Protein AF-0000000074143560 (afdb_homodimer)

Organism: Schizosaccharomyces japonicus (strain yFS275 / FY16936) (NCBI:txid402676)

pLDDT: mean 89.53, std 19.3, range [24.91, 98.94]

Nearest PDB structures (foldseek):
  5fuf-assembly1_A  TM=9.552E-01  e=1.055E-35  Candida albicans
  5aez-assembly1_A  TM=9.309E-01  e=2.534E-35  Candida albicans
  5ah3-assembly1_A  TM=9.312E-01  e=3.927E-35  Candida albicans
  6ej6-assembly1_A  TM=8.916E-01  e=3.759E-35  Candida albicans SC5314
  1u77-assembly1_A  TM=9.235E-01  e=4.233E-24  Escherichia coli

Radius of gyration: 28.88 Å; Cα contacts (8 Å, |Δi|>4): 2109; chains: 2; bounding box: 106×84×60 Å

Structure (mmCIF, N/CA/C/O backbone):
data_AF-0000000074143560-model_v1
#
loop_
_entity.id
_entity.type
_entity.pdbx_description
1 polymer 'Ammonium transporter'
#
loop_
_atom_site.group_PDB
_atom_site.id
_atom_site.type_symbol
_atom_site.label_atom_id
_atom_site.label_alt_id
_atom_site.label_comp_id
_atom_site.label_asym_id
_atom_site.label_entity_id
_atom_site.label_seq_id
_atom_site.pdbx_PDB_ins_code
_atom_site.Cartn_x
_atom_site.Cartn_y
_atom_site.Cartn_z
_atom_site.occupancy
_atom_site.B_iso_or_equiv
_atom_site.auth_seq_id
_atom_site.auth_comp_id
_atom_site.auth_asym_id
_atom_site.auth_atom_id
_atom_site.pdbx_PDB_model_num
ATOM 1 N N . MET A 1 1 ? -64.75 -8.75 -2.098 1 24.92 1 MET A N 1
ATOM 2 C CA . MET A 1 1 ? -63.906 -9.242 -1.033 1 24.92 1 MET A CA 1
ATOM 3 C C . MET A 1 1 ? -62.438 -9.078 -1.416 1 24.92 1 MET A C 1
ATOM 5 O O . MET A 1 1 ? -61.906 -9.828 -2.248 1 24.92 1 MET A O 1
ATOM 9 N N . SER A 1 2 ? -61.938 -7.832 -1.535 1 27.12 2 SER A N 1
ATOM 10 C CA . SER A 1 2 ? -60.688 -7.301 -2.072 1 27.12 2 SER A CA 1
ATOM 11 C C . SER A 1 2 ? -59.469 -7.77 -1.256 1 27.12 2 SER A C 1
ATOM 13 O O . SER A 1 2 ? -59.406 -7.488 -0.059 1 27.12 2 SER A O 1
ATOM 15 N N . SER A 1 3 ? -58.969 -9.062 -1.445 1 29.41 3 SER A N 1
ATOM 16 C CA . SER A 1 3 ? -57.875 -9.703 -0.74 1 29.41 3 SER A CA 1
ATOM 17 C C . SER A 1 3 ? -56.625 -8.836 -0.762 1 29.41 3 SER A C 1
ATOM 19 O O . SER A 1 3 ? -56.031 -8.578 -1.826 1 29.41 3 SER A O 1
ATOM 21 N N . THR A 1 4 ? -56.531 -7.812 0.055 1 26.83 4 THR A N 1
ATOM 22 C CA . THR A 1 4 ? -55.375 -6.961 0.29 1 26.83 4 THR A CA 1
ATOM 23 C C . THR A 1 4 ? -54.125 -7.805 0.609 1 26.83 4 THR A C 1
ATOM 25 O O . THR A 1 4 ? -54.094 -8.492 1.632 1 26.83 4 THR A O 1
ATOM 28 N N . LEU A 1 5 ? -53.438 -8.383 -0.355 1 29.41 5 LEU A N 1
ATOM 29 C CA . LEU A 1 5 ? -52.188 -9.094 -0.171 1 29.41 5 LEU A CA 1
ATOM 30 C C . LEU A 1 5 ? -51.25 -8.305 0.745 1 29.41 5 LEU A C 1
ATOM 32 O O . LEU A 1 5 ? -50.906 -7.16 0.454 1 29.41 5 LEU A O 1
ATOM 36 N N . ASP A 1 6 ? -51.312 -8.5 2.033 1 28.7 6 ASP A N 1
ATOM 37 C CA . ASP A 1 6 ? -50.438 -7.969 3.072 1 28.7 6 ASP A CA 1
ATOM 38 C C . ASP A 1 6 ? -48.969 -8.102 2.672 1 28.7 6 ASP A C 1
ATOM 40 O O . ASP A 1 6 ? -48.469 -9.211 2.416 1 28.7 6 ASP A O 1
ATOM 44 N N . ALA A 1 7 ? -48.406 -7.125 2.098 1 29.39 7 ALA A N 1
ATOM 45 C CA . ALA A 1 7 ? -46.969 -7.016 1.79 1 29.39 7 ALA A CA 1
ATOM 46 C C . ALA A 1 7 ? -46.125 -7.484 2.965 1 29.39 7 ALA A C 1
ATOM 48 O O . ALA A 1 7 ? -46.125 -6.867 4.031 1 29.39 7 ALA A O 1
ATOM 49 N N . VAL A 1 8 ? -45.938 -8.75 3.238 1 30.61 8 VAL A N 1
ATOM 50 C CA . VAL A 1 8 ? -45.031 -9.312 4.23 1 30.61 8 VAL A CA 1
ATOM 51 C C . VAL A 1 8 ? -43.719 -8.547 4.211 1 30.61 8 VAL A C 1
ATOM 53 O O . VAL A 1 8 ? -42.969 -8.578 3.217 1 30.61 8 VAL A O 1
ATOM 56 N N . SER A 1 9 ? -43.469 -7.438 4.793 1 29.42 9 SER A N 1
ATOM 57 C CA . SER A 1 9 ? -42.281 -6.629 4.977 1 29.42 9 SER A CA 1
ATOM 58 C C . SER A 1 9 ? -41.125 -7.469 5.508 1 29.42 9 SER A C 1
ATOM 60 O O . SER A 1 9 ? -41.219 -8.062 6.582 1 29.42 9 SER A O 1
ATOM 62 N N . THR A 1 10 ? -40.406 -8.203 4.812 1 33.5 10 THR A N 1
ATOM 63 C CA . THR A 1 10 ? -39.188 -8.867 5.262 1 33.5 10 THR A CA 1
ATOM 64 C C . THR A 1 10 ? -38.406 -7.969 6.215 1 33.5 10 THR A C 1
ATOM 66 O O . THR A 1 10 ? -38.156 -6.801 5.91 1 33.5 10 THR A O 1
ATOM 69 N N . PRO A 1 11 ? -38.344 -8.258 7.492 1 36.03 11 PRO A N 1
ATOM 70 C CA . PRO A 1 11 ? -37.656 -7.426 8.477 1 36.03 11 PRO A CA 1
ATOM 71 C C . PRO A 1 11 ? -36.281 -6.984 8.008 1 36.03 11 PRO A C 1
ATOM 73 O O . PRO A 1 11 ? -35.594 -7.711 7.27 1 36.03 11 PRO A O 1
ATOM 76 N N . THR A 1 12 ? -35.969 -5.742 7.855 1 41.31 12 THR A N 1
ATOM 77 C CA . THR A 1 12 ? -34.688 -5.113 7.637 1 41.31 12 THR A CA 1
ATOM 78 C C . THR A 1 12 ? -33.625 -5.68 8.594 1 41.31 12 THR A C 1
ATOM 80 O O . THR A 1 12 ? -33.812 -5.617 9.812 1 41.31 12 THR A O 1
ATOM 83 N N . PRO A 1 13 ? -32.875 -6.645 8.188 1 46.69 13 PRO A N 1
ATOM 84 C CA . PRO A 1 13 ? -31.891 -7.238 9.094 1 46.69 13 PRO A CA 1
ATOM 85 C C . PRO A 1 13 ? -31.141 -6.195 9.922 1 46.69 13 PRO A C 1
ATOM 87 O O . PRO A 1 13 ? -30.766 -5.145 9.406 1 46.69 13 PRO A O 1
ATOM 90 N N . THR A 1 14 ? -31.5 -6.059 11.188 1 50.56 14 THR A N 1
ATOM 91 C CA . THR A 1 14 ? -30.844 -5.141 12.109 1 50.56 14 THR A CA 1
ATOM 92 C C . THR A 1 14 ? -29.438 -5.641 12.469 1 50.56 14 THR A C 1
ATOM 94 O O . THR A 1 14 ? -29.234 -6.84 12.656 1 50.56 14 THR A O 1
ATOM 97 N N . LEU A 1 15 ? -28.5 -4.844 12.133 1 57.22 15 LEU A N 1
ATOM 98 C CA . LEU A 1 15 ? -27.125 -5.082 12.586 1 57.22 15 LEU A CA 1
ATOM 99 C C . LEU A 1 15 ? -27.094 -5.324 14.094 1 57.22 15 LEU A C 1
ATOM 101 O O . LEU A 1 15 ? -27.547 -4.488 14.875 1 57.22 15 LEU A O 1
ATOM 105 N N . ASP A 1 16 ? -27.156 -6.707 14.562 1 61.75 16 ASP A N 1
ATOM 106 C CA . ASP A 1 16 ? -27.172 -7.031 15.984 1 61.75 16 ASP A CA 1
ATOM 107 C C . ASP A 1 16 ? -25.828 -7.586 16.438 1 61.75 16 ASP A C 1
ATOM 109 O O . ASP A 1 16 ? -25.219 -8.406 15.742 1 61.75 16 ASP A O 1
ATOM 113 N N . GLY A 1 17 ? -25.375 -6.949 17.484 1 66 17 GLY A N 1
ATOM 114 C CA . GLY A 1 17 ? -24.25 -7.504 18.234 1 66 17 GLY A CA 1
ATOM 115 C C . GLY A 1 17 ? -22.938 -6.789 17.953 1 66 17 GLY A C 1
ATOM 116 O O . GLY A 1 17 ? -22.891 -5.879 17.125 1 66 17 GLY A O 1
ATOM 117 N N . VAL A 1 18 ? -21.969 -7.191 18.641 1 71.5 18 VAL A N 1
ATOM 118 C CA . VAL A 1 18 ? -20.703 -6.477 18.688 1 71.5 18 VAL A CA 1
ATOM 119 C C . VAL A 1 18 ? -19.922 -6.703 17.391 1 71.5 18 VAL A C 1
ATOM 121 O O . VAL A 1 18 ? -19.062 -5.898 17.031 1 71.5 18 VAL A O 1
ATOM 124 N N . ASN A 1 19 ? -20.344 -7.59 16.578 1 82.81 19 ASN A N 1
ATOM 125 C CA . ASN A 1 19 ? -19.688 -7.828 15.289 1 82.81 19 ASN A CA 1
ATOM 126 C C . ASN A 1 19 ? -20.625 -7.508 14.125 1 82.81 19 ASN A C 1
ATOM 128 O O . ASN A 1 19 ? -20.25 -7.707 12.961 1 82.81 19 ASN A O 1
ATOM 132 N N . GLY A 1 20 ? -21.781 -6.973 14.375 1 85.19 20 GLY A N 1
ATOM 133 C CA . GLY A 1 20 ? -22.766 -6.715 13.344 1 85.19 20 GLY A CA 1
ATOM 134 C C . GLY A 1 20 ? -23.641 -7.914 13.031 1 85.19 20 GLY A C 1
ATOM 135 O O . GLY A 1 20 ? -24.453 -7.879 12.109 1 85.19 20 GLY A O 1
ATOM 136 N N . GLY A 1 21 ? -23.344 -9.062 13.695 1 88.06 21 GLY A N 1
ATOM 137 C CA . GLY A 1 21 ? -24.031 -10.328 13.492 1 88.06 21 GLY A CA 1
ATOM 138 C C . GLY A 1 21 ? -23.094 -11.5 13.312 1 88.06 21 GLY A C 1
ATOM 139 O O . GLY A 1 21 ? -21.875 -11.336 13.383 1 88.06 21 GLY A O 1
ATOM 140 N N . ASP A 1 22 ? -23.703 -12.648 13.211 1 89.56 22 ASP A N 1
ATOM 141 C CA . ASP A 1 22 ? -22.922 -13.859 12.961 1 89.56 22 ASP A CA 1
ATOM 142 C C . ASP A 1 22 ? -22.859 -14.172 11.469 1 89.56 22 ASP A C 1
ATOM 144 O O . ASP A 1 22 ? -23.844 -14.586 10.867 1 89.56 22 ASP A O 1
ATOM 148 N N . SER A 1 23 ? -21.703 -14.023 10.914 1 91.81 23 SER A N 1
ATOM 149 C CA . SER A 1 23 ? -21.516 -14.18 9.477 1 91.81 23 SER A CA 1
ATOM 150 C C . SER A 1 23 ? -21.875 -15.586 9.016 1 91.81 23 SER A C 1
ATOM 152 O O . SER A 1 23 ? -22.125 -15.82 7.832 1 91.81 23 SER A O 1
ATOM 154 N N . ARG A 1 24 ? -21.906 -16.562 9.93 1 91.38 24 ARG A N 1
ATOM 155 C CA . ARG A 1 24 ? -22.188 -17.953 9.578 1 91.38 24 ARG A CA 1
ATOM 156 C C . ARG A 1 24 ? -23.688 -18.156 9.32 1 91.38 24 ARG A C 1
ATOM 158 O O . ARG A 1 24 ? -24.078 -19.125 8.68 1 91.38 24 ARG A O 1
ATOM 165 N N . THR A 1 25 ? -24.453 -17.156 9.773 1 90.81 25 THR A N 1
ATOM 166 C CA . THR A 1 25 ? -25.891 -17.391 9.711 1 90.81 25 THR A CA 1
ATOM 167 C C . THR A 1 25 ? -26.578 -16.281 8.93 1 90.81 25 THR A C 1
ATOM 169 O O . THR A 1 25 ? -27.672 -16.469 8.383 1 90.81 25 THR A O 1
ATOM 172 N N . ILE A 1 26 ? -25.938 -15.117 8.906 1 89.75 26 ILE A N 1
ATOM 173 C CA . ILE A 1 26 ? -26.547 -13.977 8.227 1 89.75 26 ILE A CA 1
ATOM 174 C C . ILE A 1 26 ? -25.547 -13.359 7.262 1 89.75 26 ILE A C 1
ATOM 176 O O . ILE A 1 26 ? -24.359 -13.211 7.598 1 89.75 26 ILE A O 1
ATOM 180 N N . ASN A 1 27 ? -26.047 -13.062 6.027 1 93.94 27 ASN A N 1
ATOM 181 C CA . ASN A 1 27 ? -25.203 -12.312 5.105 1 93.94 27 ASN A CA 1
ATOM 182 C C . ASN A 1 27 ? -25.047 -10.859 5.539 1 93.94 27 ASN A C 1
ATOM 184 O O . ASN A 1 27 ? -25.906 -10.023 5.25 1 93.94 27 ASN A O 1
ATOM 188 N N . LEU A 1 28 ? -24.016 -10.562 6.125 1 93.06 28 LEU A N 1
ATOM 189 C CA . LEU A 1 28 ? -23.797 -9.242 6.715 1 93.06 28 LEU A CA 1
ATOM 190 C C . LEU A 1 28 ? -23.656 -8.18 5.633 1 93.06 28 LEU A C 1
ATOM 192 O O . LEU A 1 28 ? -23.766 -6.984 5.91 1 93.06 28 LEU A O 1
ATOM 196 N N . ASN A 1 29 ? -23.391 -8.547 4.391 1 94.94 29 ASN A N 1
ATOM 197 C CA . ASN A 1 29 ? -23.188 -7.598 3.299 1 94.94 29 ASN A CA 1
ATOM 198 C C . ASN A 1 29 ? -24.5 -6.922 2.895 1 94.94 29 ASN A C 1
ATOM 200 O O . ASN A 1 29 ? -24.484 -5.883 2.232 1 94.94 29 ASN A O 1
ATOM 204 N N . GLN A 1 30 ? -25.609 -7.48 3.246 1 93.06 30 GLN A N 1
ATOM 205 C CA . GLN A 1 30 ? -26.922 -6.961 2.855 1 93.06 30 GLN A CA 1
ATOM 206 C C . GLN A 1 30 ? -27.172 -5.586 3.465 1 93.06 30 GLN A C 1
ATOM 208 O O . GLN A 1 30 ? -28.031 -4.836 2.992 1 93.06 30 GLN A O 1
ATOM 213 N N . PHE A 1 31 ? -26.375 -5.23 4.453 1 93 31 PHE A N 1
ATOM 214 C CA . PHE A 1 31 ? -26.594 -3.973 5.16 1 93 31 PHE A CA 1
ATOM 215 C C . PHE A 1 31 ? -25.766 -2.852 4.539 1 93 31 PHE A C 1
ATOM 217 O O . PHE A 1 31 ? -25.859 -1.698 4.965 1 93 31 PHE A O 1
ATOM 224 N N . TYR A 1 32 ? -25.016 -3.143 3.512 1 95.69 32 TYR A N 1
ATOM 225 C CA . TYR A 1 32 ? -24.094 -2.156 2.939 1 95.69 32 TYR A CA 1
ATOM 226 C C . TYR A 1 32 ? -24.234 -2.104 1.422 1 95.69 32 TYR A C 1
ATOM 228 O O . TYR A 1 32 ? -24.547 -3.113 0.784 1 95.69 32 TYR A O 1
ATOM 236 N N . ASP A 1 33 ? -24.062 -0.842 0.913 1 97.19 33 ASP A N 1
ATOM 237 C CA . ASP A 1 33 ? -24.047 -0.637 -0.533 1 97.19 33 ASP A CA 1
ATOM 238 C C . ASP A 1 33 ? -22.688 -0.982 -1.119 1 97.19 33 ASP A C 1
ATOM 240 O O . ASP A 1 33 ? -21.656 -0.456 -0.676 1 97.19 33 ASP A O 1
ATOM 244 N N . ALA A 1 34 ? -22.672 -1.812 -2.186 1 97.31 34 ALA A N 1
ATOM 245 C CA . ALA A 1 34 ? -21.422 -2.287 -2.762 1 97.31 34 ALA A CA 1
ATOM 246 C C . ALA A 1 34 ? -20.641 -1.138 -3.385 1 97.31 34 ALA A C 1
ATOM 248 O O . ALA A 1 34 ? -19.406 -1.158 -3.4 1 97.31 34 ALA A O 1
ATOM 249 N N . GLY A 1 35 ? -21.375 -0.17 -3.936 1 98.19 35 GLY A N 1
ATOM 250 C CA . GLY A 1 35 ? -20.703 1 -4.48 1 98.19 35 GLY A CA 1
ATOM 251 C C . GLY A 1 35 ? -19.938 1.79 -3.434 1 98.19 35 GLY A C 1
ATOM 252 O O . GLY A 1 35 ? -18.812 2.238 -3.684 1 98.19 35 GLY A O 1
ATOM 253 N N . ASP A 1 36 ? -20.547 1.982 -2.244 1 98.38 36 ASP A N 1
ATOM 254 C CA . ASP A 1 36 ? -19.875 2.662 -1.137 1 98.38 36 ASP A CA 1
ATOM 255 C C . ASP A 1 36 ? -18.641 1.892 -0.681 1 98.38 36 ASP A C 1
ATOM 257 O O . ASP A 1 36 ? -17.578 2.477 -0.498 1 98.38 36 ASP A O 1
ATOM 261 N N . VAL A 1 37 ? -18.812 0.583 -0.557 1 98.31 37 VAL A N 1
ATOM 262 C CA . VAL A 1 37 ? -17.719 -0.275 -0.107 1 98.31 37 VAL A CA 1
ATOM 263 C C . VAL A 1 37 ? -16.578 -0.225 -1.115 1 98.31 37 VAL A C 1
ATOM 265 O O . VAL A 1 37 ? -15.414 -0.036 -0.739 1 98.31 37 VAL A O 1
ATOM 268 N N . ALA A 1 38 ? -16.828 -0.296 -2.391 1 98.69 38 ALA A N 1
ATOM 269 C CA . ALA A 1 38 ? -15.82 -0.266 -3.441 1 98.69 38 ALA A CA 1
ATOM 270 C C . ALA A 1 38 ? -15.039 1.045 -3.414 1 98.69 38 ALA A C 1
ATOM 272 O O . ALA A 1 38 ? -13.812 1.046 -3.51 1 98.69 38 ALA A O 1
ATOM 273 N N . TRP A 1 39 ? -15.727 2.139 -3.24 1 98.69 39 TRP A N 1
ATOM 274 C CA . TRP A 1 39 ? -15.086 3.449 -3.27 1 98.69 39 TRP A CA 1
ATOM 275 C C . TRP A 1 39 ? -14.125 3.615 -2.092 1 98.69 39 TRP A C 1
ATOM 277 O O . TRP A 1 39 ? -12.992 4.074 -2.264 1 98.69 39 TRP A O 1
ATOM 287 N N . VAL A 1 40 ? -14.562 3.189 -0.952 1 98.75 40 VAL A N 1
ATOM 288 C CA . VAL A 1 40 ? -13.734 3.391 0.233 1 98.75 40 VAL A CA 1
ATOM 289 C C . VAL A 1 40 ? -12.547 2.432 0.203 1 98.75 40 VAL A C 1
ATOM 291 O O . VAL A 1 40 ? -11.445 2.781 0.641 1 98.75 40 VAL A O 1
ATOM 294 N N . LEU A 1 41 ? -12.734 1.205 -0.355 1 98.75 41 LEU A N 1
ATOM 295 C CA . LEU A 1 41 ? -11.609 0.301 -0.545 1 98.75 41 LEU A CA 1
ATOM 296 C C . LEU A 1 41 ? -10.586 0.901 -1.507 1 98.75 41 LEU A C 1
ATOM 298 O O . LEU A 1 41 ? -9.383 0.893 -1.229 1 98.75 41 LEU A O 1
ATOM 302 N N . CYS A 1 42 ? -11.039 1.462 -2.588 1 98.75 42 CYS A N 1
ATOM 303 C CA . CYS A 1 42 ? -10.148 2.121 -3.535 1 98.75 42 CYS A CA 1
ATOM 304 C C . CYS A 1 42 ? -9.438 3.303 -2.885 1 98.75 42 CYS A C 1
ATOM 306 O O . CYS A 1 42 ? -8.234 3.496 -3.084 1 98.75 42 CYS A O 1
ATOM 308 N N . SER A 1 43 ? -10.188 4.043 -2.111 1 98.88 43 SER A N 1
ATOM 309 C CA . SER A 1 43 ? -9.625 5.199 -1.418 1 98.88 43 SER A CA 1
ATOM 310 C C . SER A 1 43 ? -8.555 4.777 -0.419 1 98.88 43 SER A C 1
ATOM 312 O O . SER A 1 43 ? -7.566 5.488 -0.225 1 98.88 43 SER A O 1
ATOM 314 N N . THR A 1 44 ? -8.75 3.629 0.213 1 98.88 44 THR A N 1
ATOM 315 C CA . THR A 1 44 ? -7.75 3.09 1.131 1 98.88 44 THR A CA 1
ATOM 316 C C . THR A 1 44 ? -6.41 2.898 0.423 1 98.88 44 THR A C 1
ATOM 318 O O . THR A 1 44 ? -5.367 3.309 0.936 1 98.88 44 THR A O 1
ATOM 321 N N . ALA A 1 45 ? -6.426 2.35 -0.731 1 98.81 45 ALA A N 1
ATOM 322 C CA . ALA A 1 45 ? -5.207 2.143 -1.513 1 98.81 45 ALA A CA 1
ATOM 323 C C . ALA A 1 45 ? -4.594 3.475 -1.938 1 98.81 45 ALA A C 1
ATOM 325 O O . ALA A 1 45 ? -3.373 3.635 -1.922 1 98.81 45 ALA A O 1
ATOM 326 N N . LEU A 1 46 ? -5.465 4.379 -2.303 1 98.81 46 LEU A N 1
ATOM 327 C CA . LEU A 1 46 ? -4.992 5.688 -2.74 1 98.81 46 LEU A CA 1
ATOM 328 C C . LEU A 1 46 ? -4.289 6.422 -1.604 1 98.81 46 LEU A C 1
ATOM 330 O O . LEU A 1 46 ? -3.242 7.035 -1.809 1 98.81 46 LEU A O 1
ATOM 334 N N . VAL A 1 47 ? -4.824 6.379 -0.41 1 98.88 47 VAL A N 1
ATOM 335 C CA . VAL A 1 47 ? -4.184 7.047 0.719 1 98.88 47 VAL A CA 1
ATOM 336 C C . VAL A 1 47 ? -2.893 6.316 1.087 1 98.88 47 VAL A C 1
ATOM 338 O O . VAL A 1 47 ? -1.902 6.945 1.462 1 98.88 47 VAL A O 1
ATOM 341 N N . PHE A 1 48 ? -2.848 5.023 0.939 1 98.88 48 PHE A N 1
ATOM 342 C CA . PHE A 1 48 ? -1.643 4.246 1.209 1 98.88 48 PHE A CA 1
ATOM 343 C C . PHE A 1 48 ? -0.467 4.773 0.394 1 98.88 48 PHE A C 1
ATOM 345 O O . PHE A 1 48 ? 0.631 4.953 0.924 1 98.88 48 PHE A O 1
ATOM 352 N N . ILE A 1 49 ? -0.637 5.051 -0.871 1 98.69 49 ILE A N 1
ATOM 353 C CA . ILE A 1 49 ? 0.472 5.355 -1.769 1 98.69 49 ILE A CA 1
ATOM 354 C C . ILE A 1 49 ? 1.031 6.738 -1.447 1 98.69 49 ILE A C 1
ATOM 356 O O . ILE A 1 49 ? 2.15 7.07 -1.848 1 98.69 49 ILE A O 1
ATOM 360 N N . MET A 1 50 ? 0.302 7.527 -0.72 1 98.81 50 MET A N 1
ATOM 361 C CA . MET A 1 50 ? 0.767 8.844 -0.29 1 98.81 50 MET A CA 1
ATOM 362 C C . MET A 1 50 ? 1.927 8.719 0.692 1 98.81 50 MET A C 1
ATOM 364 O O . MET A 1 50 ? 2.807 9.578 0.734 1 98.81 50 MET A O 1
ATOM 368 N N . ILE A 1 51 ? 1.94 7.688 1.478 1 98.81 51 ILE A N 1
ATOM 369 C CA . ILE A 1 51 ? 2.898 7.578 2.572 1 98.81 51 ILE A CA 1
ATOM 370 C C . ILE A 1 51 ? 4.309 7.426 2.008 1 98.81 51 ILE A C 1
ATOM 372 O O . ILE A 1 51 ? 5.207 8.203 2.34 1 98.81 51 ILE A O 1
ATOM 376 N N . PRO A 1 52 ? 4.488 6.473 1.119 1 98.5 52 PRO A N 1
ATOM 377 C CA . PRO A 1 52 ? 5.801 6.504 0.474 1 98.5 52 PRO A CA 1
ATOM 378 C C . PRO A 1 52 ? 5.988 7.727 -0.423 1 98.5 52 PRO A C 1
ATOM 380 O O . PRO A 1 52 ? 7.125 8.117 -0.715 1 98.5 52 PRO A O 1
ATOM 383 N N . GLY A 1 53 ? 4.891 8.336 -0.911 1 98.69 53 GLY A N 1
ATOM 384 C CA . GLY A 1 53 ? 4.996 9.609 -1.605 1 98.69 53 GLY A CA 1
ATOM 385 C C . GLY A 1 53 ? 5.68 10.68 -0.782 1 98.69 53 GLY A C 1
ATOM 386 O O . GLY A 1 53 ? 6.531 11.414 -1.293 1 98.69 53 GLY A O 1
ATOM 387 N N . VAL A 1 54 ? 5.359 10.727 0.473 1 98.62 54 VAL A N 1
ATOM 388 C CA . VAL A 1 54 ? 6.035 11.625 1.405 1 98.62 54 VAL A CA 1
ATOM 389 C C . VAL A 1 54 ? 7.523 11.281 1.464 1 98.62 54 VAL A C 1
ATOM 391 O O . VAL A 1 54 ? 8.375 12.172 1.46 1 98.62 54 VAL A O 1
ATOM 394 N N . GLY A 1 55 ? 7.812 9.977 1.485 1 98.38 55 GLY A N 1
ATOM 395 C CA . GLY A 1 55 ? 9.195 9.523 1.51 1 98.38 55 GLY A CA 1
ATOM 396 C C . GLY A 1 55 ? 10.008 10.023 0.328 1 98.38 55 GLY A C 1
ATOM 397 O O . GLY A 1 55 ? 11.117 10.531 0.5 1 98.38 55 GLY A O 1
ATOM 398 N N . PHE A 1 56 ? 9.469 9.922 -0.843 1 98.31 56 PHE A N 1
ATOM 399 C CA . PHE A 1 56 ? 10.164 10.375 -2.045 1 98.31 56 PHE A CA 1
ATOM 400 C C . PHE A 1 56 ? 10.289 11.891 -2.066 1 98.31 56 PHE A C 1
ATOM 402 O O . PHE A 1 56 ? 11.32 12.43 -2.477 1 98.31 56 PHE A O 1
ATOM 409 N N . PHE A 1 57 ? 9.25 12.562 -1.658 1 98.06 57 PHE A N 1
ATOM 410 C CA . PHE A 1 57 ? 9.273 14.016 -1.587 1 98.06 57 PHE A CA 1
ATOM 411 C C . PHE A 1 57 ? 10.391 14.5 -0.673 1 98.06 57 PHE A C 1
ATOM 413 O O . PHE A 1 57 ? 11.195 15.344 -1.062 1 98.06 57 PHE A O 1
ATOM 420 N N . TYR A 1 58 ? 10.523 13.914 0.504 1 97.38 58 TYR A N 1
ATOM 421 C CA . TYR A 1 58 ? 11.547 14.281 1.479 1 97.38 58 TYR A CA 1
ATOM 422 C C . TYR A 1 58 ? 12.93 13.836 1.014 1 97.38 58 TYR A C 1
ATOM 424 O O . TYR A 1 58 ? 13.914 14.562 1.192 1 97.38 58 TYR A O 1
ATOM 432 N N . SER A 1 59 ? 12.938 12.633 0.45 1 96.5 59 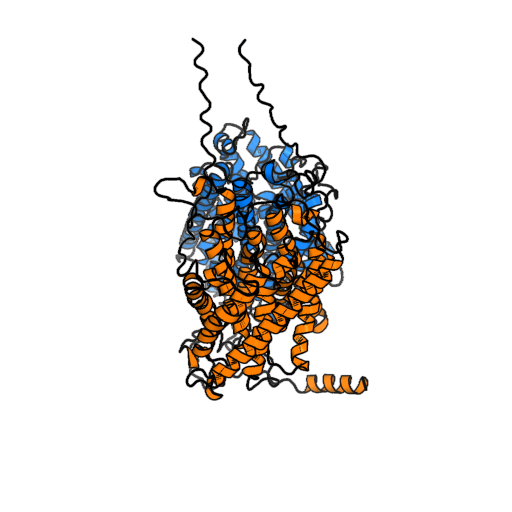SER A N 1
ATOM 433 C CA . SER A 1 59 ? 14.203 12.125 -0.076 1 96.5 59 SER A CA 1
ATOM 434 C C . SER A 1 59 ? 14.789 13.07 -1.116 1 96.5 59 SER A C 1
ATOM 436 O O . SER A 1 59 ? 15.992 13.336 -1.115 1 96.5 59 SER A O 1
ATOM 438 N N . GLY A 1 60 ? 13.953 13.578 -1.99 1 95.69 60 GLY A N 1
ATOM 439 C CA . GLY A 1 60 ? 14.414 14.5 -3.02 1 95.69 60 GLY A CA 1
ATOM 440 C C . GLY A 1 60 ? 14.898 15.82 -2.461 1 95.69 60 GLY A C 1
ATOM 441 O O . GLY A 1 60 ? 15.859 16.406 -2.971 1 95.69 60 GLY A O 1
ATOM 442 N N . LEU A 1 61 ? 14.305 16.297 -1.436 1 93.81 61 LEU A N 1
ATOM 443 C CA . LEU A 1 61 ? 14.617 17.578 -0.837 1 93.81 61 LEU A CA 1
ATOM 444 C C . LEU A 1 61 ? 15.844 17.469 0.066 1 93.81 61 LEU A C 1
ATOM 446 O O . LEU A 1 61 ? 16.531 18.469 0.31 1 93.81 61 LEU A O 1
ATOM 450 N N . ALA A 1 62 ? 16.109 16.281 0.581 1 92.06 62 ALA A N 1
ATOM 451 C CA . ALA A 1 62 ? 17.234 16.062 1.482 1 92.06 62 ALA A CA 1
ATOM 452 C C . ALA A 1 62 ? 18.547 15.953 0.707 1 92.06 62 ALA A C 1
ATOM 454 O O . ALA A 1 62 ? 18.547 15.938 -0.527 1 92.06 62 ALA A O 1
ATOM 455 N N . ARG A 1 63 ? 19.609 15.93 1.461 1 91.25 63 ARG A N 1
ATOM 456 C CA . ARG A 1 63 ? 20.922 15.672 0.859 1 91.25 63 ARG A CA 1
ATOM 457 C C . ARG A 1 63 ? 21.031 14.234 0.366 1 91.25 63 ARG A C 1
ATOM 459 O O . ARG A 1 63 ? 20.359 13.344 0.888 1 91.25 63 ARG A O 1
ATOM 466 N N . ARG A 1 64 ? 21.875 14.078 -0.534 1 91.06 64 ARG A N 1
ATOM 467 C CA . ARG A 1 64 ? 22.062 12.766 -1.145 1 91.06 64 ARG A CA 1
ATOM 468 C C . ARG A 1 64 ? 22.406 11.719 -0.093 1 91.06 64 ARG A C 1
ATOM 470 O O . ARG A 1 64 ? 21.953 10.578 -0.166 1 91.06 64 ARG A O 1
ATOM 477 N N . ARG A 1 65 ? 23.172 12.117 0.877 1 91.06 65 ARG A N 1
ATOM 478 C CA . ARG A 1 65 ? 23.688 11.188 1.874 1 91.06 65 ARG A CA 1
ATOM 479 C C . ARG A 1 65 ? 22.625 10.844 2.912 1 91.06 65 ARG A C 1
ATOM 481 O O . ARG A 1 65 ? 22.875 10.023 3.801 1 91.06 65 ARG A O 1
ATOM 488 N N . SER A 1 66 ? 21.422 11.453 2.768 1 91.5 66 SER A N 1
ATOM 489 C CA . SER A 1 66 ? 20.328 11.172 3.693 1 91.5 66 SER A CA 1
ATOM 490 C C . SER A 1 66 ? 19.062 10.781 2.949 1 91.5 66 SER A C 1
ATOM 492 O O . SER A 1 66 ? 17.969 10.805 3.521 1 91.5 66 SER A O 1
ATOM 494 N N . ALA A 1 67 ? 19.219 10.438 1.729 1 93.12 67 ALA A N 1
ATOM 495 C CA . ALA A 1 67 ? 18.078 10.156 0.87 1 93.12 67 ALA A CA 1
ATOM 496 C C . ALA A 1 67 ? 17.391 8.859 1.284 1 93.12 67 ALA A C 1
ATOM 498 O O . ALA A 1 67 ? 16.156 8.812 1.416 1 93.12 67 ALA A O 1
ATOM 499 N N . VAL A 1 68 ? 18.109 7.844 1.53 1 96.06 68 VAL A N 1
ATOM 500 C CA . VAL A 1 68 ? 17.562 6.52 1.835 1 96.06 68 VAL A CA 1
ATOM 501 C C . VAL A 1 68 ? 16.922 6.531 3.219 1 96.06 68 VAL A C 1
ATOM 503 O O . VAL A 1 68 ? 15.914 5.859 3.445 1 96.06 68 VAL A O 1
ATOM 506 N N . SER A 1 69 ? 17.453 7.297 4.098 1 96.25 69 SER A N 1
ATOM 507 C CA . SER A 1 69 ? 16.922 7.367 5.453 1 96.25 69 SER A CA 1
ATOM 508 C C . SER A 1 69 ? 15.492 7.891 5.457 1 96.25 69 SER A C 1
ATOM 510 O O . SER A 1 69 ? 14.648 7.406 6.219 1 96.25 69 SER A O 1
ATOM 512 N N . MET A 1 70 ? 15.195 8.844 4.621 1 96.5 70 MET A N 1
ATOM 513 C CA . MET A 1 70 ? 13.844 9.398 4.547 1 96.5 70 MET A CA 1
ATOM 514 C C . MET A 1 70 ? 12.867 8.375 3.977 1 96.5 70 MET A C 1
ATOM 516 O O . MET A 1 70 ? 11.734 8.258 4.449 1 96.5 70 MET A O 1
ATOM 520 N N . LEU A 1 71 ? 13.336 7.664 2.994 1 97.75 71 LEU A N 1
ATOM 521 C CA . LEU A 1 71 ? 12.516 6.602 2.428 1 97.75 71 LEU A CA 1
ATOM 522 C C . LEU A 1 71 ? 12.234 5.52 3.469 1 97.75 71 LEU A C 1
ATOM 524 O O . LEU A 1 71 ? 11.094 5.09 3.629 1 97.75 71 LEU A O 1
ATOM 528 N N . PHE A 1 72 ? 13.281 5.172 4.164 1 98 72 PHE A N 1
ATOM 529 C CA . PHE A 1 72 ? 13.195 4.129 5.18 1 98 72 PHE A CA 1
ATOM 530 C C . PHE A 1 72 ? 12.195 4.512 6.266 1 98 72 PHE A C 1
ATOM 532 O O . PHE A 1 72 ? 11.344 3.707 6.641 1 98 72 PHE A O 1
ATOM 539 N N . LEU A 1 73 ? 12.234 5.703 6.727 1 97.81 73 LEU A N 1
ATOM 540 C CA . LEU A 1 73 ? 11.375 6.145 7.816 1 97.81 73 LEU A CA 1
ATOM 541 C C . LEU A 1 73 ? 9.914 6.219 7.359 1 97.81 73 LEU A C 1
ATOM 543 O O . LEU A 1 73 ? 9.008 5.941 8.141 1 97.81 73 LEU A O 1
ATOM 547 N N . SER A 1 74 ? 9.695 6.641 6.133 1 98.38 74 SER A N 1
ATOM 548 C CA . SER A 1 74 ? 8.328 6.645 5.621 1 98.38 74 SER A CA 1
ATOM 549 C C . SER A 1 74 ? 7.754 5.23 5.562 1 98.38 74 SER A C 1
ATOM 551 O O . SER A 1 74 ? 6.582 5.016 5.879 1 98.38 74 SER A O 1
ATOM 553 N N . LEU A 1 75 ? 8.531 4.262 5.168 1 98.5 75 LEU A N 1
ATOM 554 C CA . LEU A 1 75 ? 8.102 2.869 5.129 1 98.5 75 LEU A CA 1
ATOM 555 C C . LEU A 1 75 ? 7.879 2.33 6.539 1 98.5 75 LEU A C 1
ATOM 557 O O . LEU A 1 75 ? 6.922 1.592 6.781 1 98.5 75 LEU A O 1
ATOM 561 N N . MET A 1 76 ? 8.742 2.719 7.383 1 98.31 76 MET A N 1
ATOM 562 C CA . MET A 1 76 ? 8.602 2.281 8.766 1 98.31 76 MET A CA 1
ATOM 563 C C . MET A 1 76 ? 7.328 2.848 9.391 1 98.31 76 MET A C 1
ATOM 565 O O . MET A 1 76 ? 6.699 2.197 10.219 1 98.31 76 MET A O 1
ATOM 569 N N . SER A 1 77 ? 7.02 4.043 9 1 98.81 77 SER A N 1
ATOM 570 C CA . SER A 1 77 ? 5.77 4.605 9.5 1 98.81 77 SER A CA 1
ATOM 571 C C . SER A 1 77 ? 4.578 3.734 9.109 1 98.81 77 SER A C 1
ATOM 573 O O . SER A 1 77 ? 3.684 3.498 9.922 1 98.81 77 SER A O 1
ATOM 575 N N . ILE A 1 78 ? 4.559 3.223 7.855 1 98.75 78 ILE A N 1
ATOM 576 C CA . ILE A 1 78 ? 3.504 2.332 7.387 1 98.75 78 ILE A CA 1
ATOM 577 C C . ILE A 1 78 ? 3.434 1.1 8.289 1 98.75 78 ILE A C 1
ATOM 579 O O . ILE A 1 78 ? 2.355 0.724 8.75 1 98.75 78 ILE A O 1
ATOM 583 N N . ALA A 1 79 ? 4.547 0.579 8.555 1 98.81 79 ALA A N 1
ATOM 584 C CA . ALA A 1 79 ? 4.594 -0.729 9.203 1 98.81 79 ALA A CA 1
ATOM 585 C C . ALA A 1 79 ? 4.34 -0.607 10.703 1 98.81 79 ALA A C 1
ATOM 587 O O . ALA A 1 79 ? 3.545 -1.363 11.273 1 98.81 79 ALA A O 1
ATOM 588 N N . VAL A 1 80 ? 4.977 0.339 11.344 1 98.81 80 VAL A N 1
ATOM 589 C CA . VAL A 1 80 ? 4.863 0.508 12.781 1 98.81 80 VAL A CA 1
ATOM 590 C C . VAL A 1 80 ? 3.443 0.943 13.148 1 98.81 80 VAL A C 1
ATOM 592 O O . VAL A 1 80 ? 2.838 0.401 14.07 1 98.81 80 VAL A O 1
ATOM 595 N N . VAL A 1 81 ? 2.986 1.867 12.422 1 98.94 81 VAL A N 1
ATOM 596 C CA . VAL A 1 81 ? 1.631 2.328 12.703 1 98.94 81 VAL A CA 1
ATOM 597 C C . VAL A 1 81 ? 0.622 1.269 12.266 1 98.94 81 VAL A C 1
ATOM 599 O O . VAL A 1 81 ? -0.426 1.102 12.898 1 98.94 81 VAL A O 1
ATOM 602 N N . GLY A 1 82 ? 0.961 0.554 11.156 1 98.69 82 GLY A N 1
ATOM 603 C CA . GLY A 1 82 ? 0.097 -0.553 10.773 1 98.69 82 GLY A CA 1
ATOM 604 C C . GLY A 1 82 ? -0.144 -1.535 11.906 1 98.69 82 GLY A C 1
ATOM 605 O O . GLY A 1 82 ? -1.283 -1.933 12.156 1 98.69 82 GLY A O 1
ATOM 606 N N . PHE A 1 83 ? 0.861 -1.865 12.594 1 98.62 83 PHE A N 1
ATOM 607 C CA . PHE A 1 83 ? 0.721 -2.77 13.734 1 98.62 83 PHE A CA 1
ATOM 608 C C . PHE A 1 83 ? 0.048 -2.064 14.906 1 98.62 83 PHE A C 1
ATOM 610 O O . PHE A 1 83 ? -0.836 -2.631 15.547 1 98.62 83 PHE A O 1
ATOM 617 N N . GLN A 1 84 ? 0.497 -0.837 15.234 1 98.81 84 GLN A N 1
ATOM 618 C CA . GLN A 1 84 ? -0.061 -0.06 16.328 1 98.81 84 GLN A CA 1
ATOM 619 C C . GLN A 1 84 ? -1.57 0.109 16.172 1 98.81 84 GLN A C 1
ATOM 621 O O . GLN A 1 84 ? -2.316 -0.009 17.156 1 98.81 84 GLN A O 1
ATOM 626 N N . TRP A 1 85 ? -1.974 0.413 14.969 1 98.81 85 TRP A N 1
ATOM 627 C CA . TRP A 1 85 ? -3.377 0.66 14.656 1 98.81 85 TRP A CA 1
ATOM 628 C C . TRP A 1 85 ? -4.207 -0.605 14.844 1 98.81 85 TRP A C 1
ATOM 630 O O . TRP A 1 85 ? -5.305 -0.556 15.406 1 98.81 85 TRP A O 1
ATOM 640 N N . PHE A 1 86 ? -3.713 -1.782 14.391 1 97.69 86 PHE A N 1
ATOM 641 C CA . PHE A 1 86 ? -4.34 -3.08 14.617 1 97.69 86 PHE A CA 1
ATOM 642 C C . PHE A 1 86 ? -4.422 -3.395 16.109 1 97.69 86 PHE A C 1
ATOM 644 O O . PHE A 1 86 ? -5.465 -3.836 16.594 1 97.69 86 PHE A O 1
ATOM 651 N N . PHE A 1 87 ? -3.33 -3.152 16.781 1 97.94 87 PHE A N 1
ATOM 652 C CA . PHE A 1 87 ? -3.162 -3.592 18.156 1 97.94 87 PHE A CA 1
ATOM 653 C C . PHE A 1 87 ? -4.066 -2.799 19.094 1 97.94 87 PHE A C 1
ATOM 655 O O . PHE A 1 87 ? -4.906 -3.373 19.797 1 97.94 87 PHE A O 1
ATOM 662 N N . TRP A 1 88 ? -3.959 -1.421 19.062 1 98.5 88 TRP A N 1
ATOM 663 C CA . TRP A 1 88 ? -4.801 -0.697 20 1 98.5 88 TRP A CA 1
ATOM 664 C C . TRP A 1 88 ? -5.227 0.652 19.438 1 98.5 88 TRP A C 1
ATOM 666 O O . TRP A 1 88 ? -6.152 1.287 19.938 1 98.5 88 TRP A O 1
ATOM 676 N N . GLY A 1 89 ? -4.676 1.111 18.359 1 98.75 89 GLY A N 1
ATOM 677 C CA . GLY A 1 89 ? -4.922 2.455 17.859 1 98.75 89 GLY A CA 1
ATOM 678 C C . GLY A 1 89 ? -6.355 2.67 17.422 1 98.75 89 GLY A C 1
ATOM 679 O O . GLY A 1 89 ? -6.984 3.662 17.797 1 98.75 89 GLY A O 1
ATOM 680 N N . TYR A 1 90 ? -6.867 1.718 16.594 1 98.56 90 TYR A N 1
ATOM 681 C CA . TYR A 1 90 ? -8.242 1.859 16.141 1 98.56 90 TYR A CA 1
ATOM 682 C C . TYR A 1 90 ? -9.203 1.923 17.328 1 98.56 90 TYR A C 1
ATOM 684 O O . TYR A 1 90 ? -10.133 2.74 17.344 1 98.56 90 TYR A O 1
ATOM 692 N N . SER A 1 91 ? -8.93 1.065 18.281 1 97.94 91 SER A N 1
ATOM 693 C CA . SER A 1 91 ? -9.805 0.985 19.453 1 97.94 91 SER A CA 1
ATOM 694 C C . SER A 1 91 ? -9.766 2.281 20.266 1 97.94 91 SER A C 1
ATOM 696 O O . SER A 1 91 ? -10.812 2.791 20.672 1 97.94 91 SER A O 1
ATOM 698 N N . LEU A 1 92 ? -8.648 2.826 20.375 1 98.56 92 LEU A N 1
ATOM 699 C CA . LEU A 1 92 ? -8.492 4.043 21.156 1 98.56 92 LEU A CA 1
ATOM 700 C C . LEU A 1 92 ? -9.109 5.238 20.438 1 98.56 92 LEU A C 1
ATOM 702 O O . LEU A 1 92 ? -9.547 6.195 21.078 1 98.56 92 LEU A O 1
ATOM 706 N N . THR A 1 93 ? -9.234 5.172 19.188 1 98.69 93 THR A N 1
ATOM 707 C CA . THR A 1 93 ? -9.664 6.324 18.406 1 98.69 93 THR A CA 1
ATOM 708 C C . THR A 1 93 ? -11.148 6.215 18.062 1 98.69 93 THR A C 1
ATOM 710 O O . THR A 1 93 ? -11.867 7.215 18.078 1 98.69 93 THR A O 1
ATOM 713 N N . PHE A 1 94 ? -11.602 4.934 17.719 1 97.88 94 PHE A N 1
ATOM 714 C CA . PHE A 1 94 ? -12.906 4.859 17.078 1 97.88 94 PHE A CA 1
ATOM 715 C C . PHE A 1 94 ? -13.758 3.77 17.719 1 97.88 94 PHE A C 1
ATOM 717 O O . PHE A 1 94 ? -14.656 3.221 17.062 1 97.88 94 PHE A O 1
ATOM 724 N N . SER A 1 95 ? -13.414 3.355 18.969 1 96.06 95 SER A N 1
ATOM 725 C CA . SER A 1 95 ? -14.375 2.533 19.703 1 96.06 95 SER A CA 1
ATOM 726 C C . SER A 1 95 ? -15.711 3.25 19.859 1 96.06 95 SER A C 1
ATOM 728 O O . SER A 1 95 ? -15.773 4.48 19.797 1 96.06 95 SER A O 1
ATOM 730 N N . HIS A 1 96 ? -16.734 2.512 19.984 1 93.88 96 HIS A N 1
ATOM 731 C CA . HIS A 1 96 ? -18.062 3.09 20.125 1 93.88 96 HIS A CA 1
ATOM 732 C C . HIS A 1 96 ? -18.266 3.705 21.5 1 93.88 96 HIS A C 1
ATOM 734 O O . HIS A 1 96 ? -19.109 4.574 21.672 1 93.88 96 HIS A O 1
ATOM 740 N N . GLU A 1 97 ? -17.406 3.271 22.438 1 92 97 GLU A N 1
ATOM 741 C CA . GLU A 1 97 ? -17.391 3.828 23.781 1 92 97 GLU A CA 1
ATOM 742 C C . GLU A 1 97 ? -16.219 4.789 23.969 1 92 97 GLU A C 1
ATOM 744 O O . GLU A 1 97 ? -15.242 4.727 23.234 1 92 97 GLU A O 1
ATOM 749 N N . GLY A 1 98 ? -16.359 5.656 24.891 1 91.25 98 GLY A N 1
ATOM 750 C CA . GLY A 1 98 ? -15.266 6.57 25.203 1 91.25 98 GLY A CA 1
ATOM 751 C C . GLY A 1 98 ? -15.711 7.746 26.062 1 91.25 98 GLY A C 1
ATOM 752 O O . GLY A 1 98 ? -16.906 7.926 26.312 1 91.25 98 GLY A O 1
ATOM 753 N N . CYS A 1 99 ? -14.633 8.367 26.422 1 92.31 99 CYS A N 1
ATOM 754 C CA . CYS A 1 99 ? -14.859 9.641 27.094 1 92.31 99 CYS A CA 1
ATOM 755 C C . CYS A 1 99 ? -14.547 10.812 26.188 1 92.31 99 CYS A C 1
ATOM 757 O O . CYS A 1 99 ? -14.234 10.625 25.016 1 92.31 99 CYS A O 1
ATOM 759 N N . GLY A 1 100 ? -14.852 11.938 26.516 1 90.88 100 GLY A N 1
ATOM 760 C CA . GLY A 1 100 ? -14.609 13.117 25.703 1 90.88 100 GLY A CA 1
ATOM 761 C C . GLY A 1 100 ? -13.172 13.219 25.219 1 90.88 100 GLY A C 1
ATOM 762 O O . GLY A 1 100 ? -12.898 13.883 24.219 1 90.88 100 GLY A O 1
ATOM 763 N N . TYR A 1 101 ? -12.312 12.5 25.75 1 95.88 101 TYR A N 1
ATOM 764 C CA . TYR A 1 101 ? -10.883 12.664 25.5 1 95.88 101 TYR A CA 1
ATOM 765 C C . TYR A 1 101 ? -10.352 11.523 24.641 1 95.88 101 TYR A C 1
ATOM 767 O O . TYR A 1 101 ? -9.516 11.75 23.75 1 95.88 101 TYR A O 1
ATOM 775 N N . ILE A 1 102 ? -10.781 10.281 24.812 1 97.19 102 ILE A N 1
ATOM 776 C CA . ILE A 1 102 ? -10.219 9.141 24.094 1 97.19 102 ILE A CA 1
ATOM 777 C C . ILE A 1 102 ? -11.172 7.953 24.188 1 97.19 102 ILE A C 1
ATOM 779 O O . ILE A 1 102 ? -12.078 7.938 25.031 1 97.19 102 ILE A O 1
ATOM 783 N N . GLY A 1 103 ? -11.008 7.035 23.297 1 97.44 103 GLY A N 1
ATOM 784 C CA . GLY A 1 103 ? -11.82 5.828 23.281 1 97.44 103 GLY A CA 1
ATOM 785 C C . GLY A 1 103 ? -11.352 4.789 24.297 1 97.44 103 GLY A C 1
ATOM 786 O O . GLY A 1 103 ? -10.656 5.113 25.25 1 97.44 103 GLY A O 1
ATOM 787 N N . THR A 1 104 ? -11.859 3.572 24.188 1 97 104 THR A N 1
ATOM 788 C CA . THR A 1 104 ? -11.539 2.469 25.078 1 97 104 THR A CA 1
ATOM 789 C C . THR A 1 104 ? -10.812 1.354 24.328 1 97 104 THR A C 1
ATOM 791 O O . THR A 1 104 ? -10.477 1.51 23.156 1 97 104 THR A O 1
ATOM 794 N N . LEU A 1 105 ? -10.555 0.256 24.969 1 96.81 105 LEU A N 1
ATOM 795 C CA . LEU A 1 105 ? -9.891 -0.886 24.359 1 96.81 105 LEU A CA 1
ATOM 796 C C . LEU A 1 105 ? -10.891 -1.985 24.016 1 96.81 105 LEU A C 1
ATOM 798 O O . LEU A 1 105 ? -10.531 -3.162 23.953 1 96.81 105 LEU A O 1
ATOM 802 N N . ALA A 1 106 ? -12.172 -1.596 23.797 1 94.44 106 ALA A N 1
ATOM 803 C CA . ALA A 1 106 ? -13.242 -2.541 23.5 1 94.44 106 ALA A CA 1
ATOM 804 C C . ALA A 1 106 ? -12.953 -3.314 22.219 1 94.44 106 ALA A C 1
ATOM 806 O O . ALA A 1 106 ? -13.375 -4.465 22.078 1 94.44 106 ALA A O 1
ATOM 807 N N . ASN A 1 107 ? -12.258 -2.693 21.312 1 95.94 107 ASN A N 1
ATOM 808 C CA . ASN A 1 107 ? -11.938 -3.316 20.031 1 95.94 107 ASN A CA 1
ATOM 809 C C . ASN A 1 107 ? -10.461 -3.67 19.938 1 95.94 107 ASN A C 1
ATOM 811 O O . ASN A 1 107 ? -9.883 -3.643 18.844 1 95.94 107 ASN A O 1
ATOM 815 N N . PHE A 1 108 ? -9.812 -4 21.047 1 96.38 108 PHE A N 1
ATOM 816 C CA . PHE A 1 108 ? -8.414 -4.41 21.078 1 96.38 108 PHE A CA 1
ATOM 817 C C . PHE A 1 108 ? -8.164 -5.566 20.125 1 96.38 108 PHE A C 1
ATOM 819 O O . PHE A 1 108 ? -8.93 -6.535 20.094 1 96.38 108 PHE A O 1
ATOM 826 N N . GLY A 1 109 ? -7.16 -5.445 19.25 1 96.38 109 GLY A N 1
ATOM 827 C CA . GLY A 1 109 ? -6.863 -6.484 18.281 1 96.38 109 GLY A CA 1
ATOM 828 C C . GLY A 1 109 ? -7.957 -6.656 17.234 1 96.38 109 GLY A C 1
ATOM 829 O O . GLY A 1 109 ? -8.148 -7.75 16.703 1 96.38 109 GLY A O 1
ATOM 830 N N . LEU A 1 110 ? -8.844 -5.672 17.078 1 96.12 110 LEU A N 1
ATOM 831 C CA . LEU A 1 110 ? -9.945 -5.598 16.125 1 96.12 110 LEU A CA 1
ATOM 832 C C . LEU A 1 110 ? -11.047 -6.594 16.484 1 96.12 110 LEU A C 1
ATOM 834 O O . LEU A 1 110 ? -11.773 -7.062 15.602 1 96.12 110 LEU A O 1
ATOM 838 N N . ARG A 1 111 ? -11.039 -6.895 17.734 1 93.19 111 ARG A N 1
ATOM 839 C CA . ARG A 1 111 ? -12.203 -7.652 18.172 1 93.19 111 ARG A CA 1
ATOM 840 C C . ARG A 1 111 ? -13.484 -6.84 18.016 1 93.19 111 ARG A C 1
ATOM 842 O O . ARG A 1 111 ? -13.469 -5.613 18.141 1 93.19 111 ARG A O 1
ATOM 849 N N . GLN A 1 112 ? -14.539 -7.457 17.641 1 91.94 112 GLN A N 1
ATOM 850 C CA . GLN A 1 112 ? -15.875 -6.883 17.531 1 91.94 112 GLN A CA 1
ATOM 851 C C . GLN A 1 112 ? -15.93 -5.805 16.438 1 91.94 112 GLN A C 1
ATOM 853 O O . GLN A 1 112 ? -16.578 -4.77 16.625 1 91.94 112 GLN A O 1
ATOM 858 N N . THR A 1 113 ? -15.227 -5.973 15.344 1 93.44 113 THR A N 1
ATOM 859 C CA . THR A 1 113 ? -15.18 -4.934 14.32 1 93.44 113 THR A CA 1
ATOM 860 C C . THR A 1 113 ? -15.594 -5.492 12.961 1 93.44 113 THR A C 1
ATOM 862 O O . THR A 1 113 ? -15.43 -4.828 11.938 1 93.44 113 THR A O 1
ATOM 865 N N . LEU A 1 114 ? -16.141 -6.617 12.883 1 91.94 114 LEU A N 1
ATOM 866 C CA . LEU A 1 114 ? -16.344 -7.305 11.617 1 91.94 114 LEU A CA 1
ATOM 867 C C . LEU A 1 114 ? -17.375 -6.57 10.766 1 91.94 114 LEU A C 1
ATOM 869 O O . LEU A 1 114 ? -17.016 -5.844 9.836 1 91.94 114 LEU A O 1
ATOM 873 N N . GLY A 1 115 ? -18.672 -6.598 11.148 1 91.94 115 GLY A N 1
ATOM 874 C CA . GLY A 1 115 ? -19.719 -6.086 10.281 1 91.94 115 GLY A CA 1
ATOM 875 C C . GLY A 1 115 ? -20.562 -5.012 10.93 1 91.94 115 GLY A C 1
ATOM 876 O O . GLY A 1 115 ? -21.562 -4.574 10.359 1 91.94 115 GLY A O 1
ATOM 877 N N . ARG A 1 116 ? -20.125 -4.516 12.062 1 90.94 116 ARG A N 1
ATOM 878 C CA . ARG A 1 116 ? -20.859 -3.434 12.727 1 90.94 116 ARG A CA 1
ATOM 879 C C . ARG A 1 116 ? -20.625 -2.107 12.008 1 90.94 116 ARG A C 1
ATOM 881 O O . ARG A 1 116 ? -19.562 -1.869 11.453 1 90.94 116 ARG A O 1
ATOM 888 N N . ASN A 1 117 ? -21.703 -1.287 12.055 1 93.88 117 ASN A N 1
ATOM 889 C CA . ASN A 1 117 ? -21.531 0.054 11.508 1 93.88 117 ASN A CA 1
ATOM 890 C C . ASN A 1 117 ? -20.375 0.788 12.188 1 93.88 117 ASN A C 1
ATOM 892 O O . ASN A 1 117 ? -20.219 0.699 13.406 1 93.88 117 ASN A O 1
ATOM 896 N N . SER A 1 118 ? -19.656 1.479 11.391 1 95 118 SER A N 1
ATOM 897 C CA . SER A 1 118 ? -18.578 2.268 11.984 1 95 118 SER A CA 1
ATOM 898 C C . SER A 1 118 ? -19.109 3.518 12.672 1 95 118 SER A C 1
ATOM 900 O O . SER A 1 118 ? -20.266 3.9 12.453 1 95 118 SER A O 1
ATOM 902 N N . VAL A 1 119 ? -18.281 4.129 13.43 1 93.75 119 VAL A N 1
ATOM 903 C CA . VAL A 1 119 ? -18.656 5.367 14.109 1 93.75 119 VAL A CA 1
ATOM 904 C C . VAL A 1 119 ? -18.688 6.52 13.109 1 93.75 119 VAL A C 1
ATOM 906 O O . VAL A 1 119 ? -19.234 7.586 13.391 1 93.75 119 VAL A O 1
ATOM 909 N N . GLY A 1 120 ? -18.078 6.312 11.969 1 92 120 GLY A N 1
ATOM 910 C CA . GLY A 1 120 ? -18.094 7.332 10.93 1 92 120 GLY A CA 1
ATOM 911 C C . GLY A 1 120 ? -19.422 7.422 10.195 1 92 120 GLY A C 1
ATOM 912 O O . GLY A 1 120 ? -19.656 8.367 9.453 1 92 120 GLY A O 1
ATOM 913 N N . GLY A 1 121 ? -20.266 6.449 10.398 1 89.62 121 GLY A N 1
ATOM 914 C CA . GLY A 1 121 ? -21.578 6.402 9.758 1 89.62 121 GLY A CA 1
ATOM 915 C C . GLY A 1 121 ? -22.031 4.996 9.406 1 89.62 121 GLY A C 1
ATOM 916 O O . GLY A 1 121 ? -21.266 4.039 9.578 1 89.62 121 GLY A O 1
ATOM 917 N N . SER A 1 122 ? -23.219 4.93 8.805 1 91.38 122 SER A N 1
ATOM 918 C CA . SER A 1 122 ? -23.812 3.625 8.547 1 91.38 122 SER A CA 1
ATOM 919 C C . SER A 1 122 ? -23.453 3.105 7.168 1 91.38 122 SER A C 1
ATOM 921 O O . SER A 1 122 ? -23.797 1.977 6.809 1 91.38 122 SER A O 1
ATOM 923 N N . SER A 1 123 ? -22.656 3.838 6.473 1 94.31 123 SER A N 1
ATOM 924 C CA . SER A 1 123 ? -22.406 3.48 5.082 1 94.31 123 SER A CA 1
ATOM 925 C C . SER A 1 123 ? -21.328 2.395 4.984 1 94.31 123 SER A C 1
ATOM 927 O O . SER A 1 123 ? -21.281 1.661 3.996 1 94.31 123 SER A O 1
ATOM 929 N N . VAL A 1 124 ? -20.453 2.348 6.004 1 95.5 124 VAL A N 1
ATOM 930 C CA . VAL A 1 124 ? -19.375 1.36 5.938 1 95.5 124 VAL A CA 1
ATOM 931 C C . VAL A 1 124 ? -19.234 0.665 7.289 1 95.5 124 VAL A C 1
ATOM 933 O O . VAL A 1 124 ? -19.469 1.271 8.336 1 95.5 124 VAL A O 1
ATOM 936 N N . PRO A 1 125 ? -18.812 -0.583 7.262 1 96.5 125 PRO A N 1
ATOM 937 C CA . PRO A 1 125 ? -18.594 -1.307 8.516 1 96.5 125 PRO A CA 1
ATOM 938 C C . PRO A 1 125 ? -17.312 -0.868 9.227 1 96.5 125 PRO A C 1
ATOM 940 O O . PRO A 1 125 ? -16.453 -0.227 8.617 1 96.5 125 PRO A O 1
ATOM 943 N N . ASP A 1 126 ? -17.156 -1.218 10.477 1 96.88 126 ASP A N 1
ATOM 944 C CA . ASP A 1 126 ? -16 -0.897 11.297 1 96.88 126 ASP A CA 1
ATOM 945 C C . ASP A 1 126 ? -14.711 -1.396 10.641 1 96.88 126 ASP A C 1
ATOM 947 O O . ASP A 1 126 ? -13.688 -0.71 10.664 1 96.88 126 ASP A O 1
ATOM 951 N N . LEU A 1 127 ? -14.781 -2.525 10.078 1 97.5 127 LEU A N 1
ATOM 952 C CA . LEU A 1 127 ? -13.586 -3.141 9.516 1 97.5 127 LEU A CA 1
ATOM 953 C C . LEU A 1 127 ? -13.039 -2.305 8.367 1 97.5 127 LEU A C 1
ATOM 955 O O . LEU A 1 127 ? -11.828 -2.08 8.281 1 97.5 127 LEU A O 1
ATOM 959 N N . LEU A 1 128 ? -13.922 -1.888 7.5 1 98.38 128 LEU A N 1
ATOM 960 C CA . LEU A 1 128 ? -13.508 -1.059 6.371 1 98.38 128 LEU A CA 1
ATOM 961 C C . LEU A 1 128 ? -13.047 0.314 6.848 1 98.38 128 LEU A C 1
ATOM 963 O O . LEU A 1 128 ? -12.031 0.83 6.371 1 98.38 128 LEU A O 1
ATOM 967 N N . PHE A 1 129 ? -13.805 0.883 7.789 1 98.44 129 PHE A N 1
ATOM 968 C CA . PHE A 1 129 ? -13.43 2.168 8.367 1 98.44 129 PHE A CA 1
ATOM 969 C C . PHE A 1 129 ? -12.055 2.088 9.016 1 98.44 129 PHE A C 1
ATOM 971 O O . PHE A 1 129 ? -11.266 3.035 8.938 1 98.44 129 PHE A O 1
ATOM 978 N N . CYS A 1 130 ? -11.734 0.994 9.562 1 98.44 130 CYS A N 1
ATOM 979 C CA . CYS A 1 130 ? -10.469 0.768 10.258 1 98.44 130 CYS A CA 1
ATOM 980 C C . CYS A 1 130 ? -9.297 0.857 9.297 1 98.44 130 CYS A C 1
ATOM 982 O O . CYS A 1 130 ? -8.344 1.602 9.539 1 98.44 130 CYS A O 1
ATOM 984 N N . ILE A 1 131 ? -9.328 0.152 8.234 1 98.69 131 ILE A N 1
ATOM 985 C CA . ILE A 1 131 ? -8.172 0.135 7.352 1 98.69 131 ILE A CA 1
ATOM 986 C C . ILE A 1 131 ? -8.047 1.477 6.633 1 98.69 131 ILE A C 1
ATOM 988 O O . ILE A 1 131 ? -6.938 1.954 6.383 1 98.69 131 ILE A O 1
ATOM 992 N N . PHE A 1 132 ? -9.188 2.066 6.281 1 98.81 132 PHE A N 1
ATOM 993 C CA . PHE A 1 132 ? -9.164 3.373 5.637 1 98.81 132 PHE A CA 1
ATOM 994 C C . PHE A 1 132 ? -8.539 4.422 6.551 1 98.81 132 PHE A C 1
ATOM 996 O O . PHE A 1 132 ? -7.574 5.086 6.172 1 98.81 132 PHE A O 1
ATOM 1003 N N . GLN A 1 133 ? -8.969 4.535 7.758 1 98.81 133 GLN A N 1
ATOM 1004 C CA . GLN A 1 133 ? -8.477 5.52 8.719 1 98.81 133 GLN A CA 1
ATOM 1005 C C . GLN A 1 133 ? -7.062 5.176 9.18 1 98.81 133 GLN A C 1
ATOM 1007 O O . GLN A 1 133 ? -6.301 6.059 9.57 1 98.81 133 GLN A O 1
ATOM 1012 N N . GLY A 1 134 ? -6.742 3.92 9.117 1 98.88 134 GLY A N 1
ATOM 1013 C CA . GLY A 1 134 ? -5.391 3.518 9.461 1 98.88 134 GLY A CA 1
ATOM 1014 C C . GLY A 1 134 ? -4.336 4.148 8.57 1 98.88 134 GLY A C 1
ATOM 1015 O O . GLY A 1 134 ? -3.213 4.402 9.008 1 98.88 134 GLY A O 1
ATOM 1016 N N . MET A 1 135 ? -4.691 4.395 7.324 1 98.88 135 MET A N 1
ATOM 1017 C CA . MET A 1 135 ? -3.764 5.055 6.41 1 98.88 135 MET A CA 1
ATOM 1018 C C . MET A 1 135 ? -3.506 6.496 6.844 1 98.88 135 MET A C 1
ATOM 1020 O O . MET A 1 135 ? -2.391 7 6.703 1 98.88 135 MET A O 1
ATOM 1024 N N . PHE A 1 136 ? -4.543 7.172 7.398 1 98.88 136 PHE A N 1
ATOM 1025 C CA . PHE A 1 136 ? -4.375 8.516 7.93 1 98.88 136 PHE A CA 1
ATOM 1026 C C . PHE A 1 136 ? -3.451 8.508 9.141 1 98.88 136 PHE A C 1
ATOM 1028 O O . PHE A 1 136 ? -2.58 9.367 9.273 1 98.88 136 PHE A O 1
ATOM 1035 N N . ALA A 1 137 ? -3.658 7.543 9.953 1 98.94 137 ALA A N 1
ATOM 1036 C CA . ALA A 1 137 ? -2.807 7.406 11.133 1 98.94 137 ALA A CA 1
ATOM 1037 C C . ALA A 1 137 ? -1.349 7.195 10.734 1 98.94 137 ALA A C 1
ATOM 1039 O O . ALA A 1 137 ? -0.439 7.715 11.383 1 98.94 137 ALA A O 1
ATOM 1040 N N . ALA A 1 138 ? -1.125 6.461 9.688 1 98.94 138 ALA A N 1
ATOM 1041 C CA . ALA A 1 138 ? 0.227 6.094 9.273 1 98.94 138 ALA A CA 1
ATOM 1042 C C . ALA A 1 138 ? 0.925 7.262 8.586 1 98.94 138 ALA A C 1
ATOM 1044 O O . ALA A 1 138 ? 2.137 7.441 8.727 1 98.94 138 ALA A O 1
ATOM 1045 N N . ILE A 1 139 ? 0.208 8.023 7.824 1 98.88 139 ILE A N 1
ATOM 1046 C CA . ILE A 1 139 ? 0.854 9.086 7.055 1 98.88 139 ILE A CA 1
ATOM 1047 C C . ILE A 1 139 ? 1.22 10.242 7.98 1 98.88 139 ILE A C 1
ATOM 1049 O O . ILE A 1 139 ? 2.174 10.984 7.715 1 98.88 139 ILE A O 1
ATOM 1053 N N . THR A 1 140 ? 0.533 10.406 9.086 1 98.88 140 THR A N 1
ATOM 1054 C CA . THR A 1 140 ? 0.675 11.602 9.914 1 98.88 140 THR A CA 1
ATOM 1055 C C . THR A 1 140 ? 2.061 11.656 10.555 1 98.88 140 THR A C 1
ATOM 1057 O O . THR A 1 140 ? 2.77 12.656 10.43 1 98.88 140 THR A O 1
ATOM 1060 N N . PRO A 1 141 ? 2.486 10.617 11.219 1 98.81 141 PRO A N 1
ATOM 1061 C CA . PRO A 1 141 ? 3.857 10.688 11.734 1 98.81 141 PRO A CA 1
ATOM 1062 C C . PRO A 1 141 ? 4.906 10.68 10.625 1 98.81 141 PRO A C 1
ATOM 1064 O O . PRO A 1 141 ? 6.008 11.203 10.805 1 98.81 141 PRO A O 1
ATOM 1067 N N . ALA A 1 142 ? 4.59 10.086 9.484 1 98.62 142 ALA A N 1
ATOM 1068 C CA . ALA A 1 142 ? 5.504 10.141 8.352 1 98.62 142 ALA A CA 1
ATOM 1069 C C . ALA A 1 142 ? 5.762 11.586 7.926 1 98.62 142 ALA A C 1
ATOM 1071 O O . ALA A 1 142 ? 6.875 11.93 7.512 1 98.62 142 ALA A O 1
ATOM 1072 N N . LEU A 1 143 ? 4.738 12.414 8.055 1 98.62 143 LEU A N 1
ATOM 1073 C CA . LEU A 1 143 ? 4.898 13.836 7.77 1 98.62 143 LEU A CA 1
ATOM 1074 C C . LEU A 1 143 ? 5.82 14.492 8.789 1 98.62 143 LEU A C 1
ATOM 1076 O O . LEU A 1 143 ? 6.77 15.188 8.422 1 98.62 143 LEU A O 1
ATOM 1080 N N . ALA A 1 144 ? 5.645 14.211 9.977 1 98.25 144 ALA A N 1
ATOM 1081 C CA . ALA A 1 144 ? 6.352 14.875 11.07 1 98.25 144 ALA A CA 1
ATOM 1082 C C . ALA A 1 144 ? 7.836 14.516 11.062 1 98.25 144 ALA A C 1
ATOM 1084 O O . ALA A 1 144 ? 8.68 15.352 11.406 1 98.25 144 ALA A O 1
ATOM 1085 N N . ILE A 1 145 ? 8.148 13.336 10.656 1 96.31 145 ILE A N 1
ATOM 1086 C CA . ILE A 1 145 ? 9.484 12.789 10.859 1 96.31 145 ILE A CA 1
ATOM 1087 C C . ILE A 1 145 ? 10.461 13.43 9.875 1 96.31 145 ILE A C 1
ATOM 1089 O O . ILE A 1 145 ? 11.68 13.312 10.023 1 96.31 145 ILE A O 1
ATOM 1093 N N . GLY A 1 146 ? 9.961 14.172 8.898 1 95.06 146 GLY A N 1
ATOM 1094 C CA . GLY A 1 146 ? 10.836 14.953 8.039 1 95.06 146 GLY A CA 1
ATOM 1095 C C . GLY A 1 146 ? 11.734 15.906 8.805 1 95.06 146 GLY A C 1
ATOM 1096 O O . GLY A 1 146 ? 12.781 16.312 8.305 1 95.06 146 GLY A O 1
ATOM 1097 N N . ALA A 1 147 ? 11.359 16.25 9.977 1 95.19 147 ALA A N 1
ATOM 1098 C CA . ALA A 1 147 ? 12.125 17.141 10.844 1 95.19 147 ALA A CA 1
ATOM 1099 C C . ALA A 1 147 ? 13.461 16.531 11.234 1 95.19 147 ALA A C 1
ATOM 1101 O O . ALA A 1 147 ? 14.391 17.234 11.617 1 95.19 147 ALA A O 1
ATOM 1102 N N . ALA A 1 148 ? 13.586 15.227 11.109 1 93.44 148 ALA A N 1
ATOM 1103 C CA . ALA A 1 148 ? 14.781 14.5 11.516 1 93.44 148 ALA A CA 1
ATOM 1104 C C . ALA A 1 148 ? 15.789 14.422 10.375 1 93.44 148 ALA A C 1
ATOM 1106 O O . ALA A 1 148 ? 16.891 13.898 10.555 1 93.44 148 ALA A O 1
ATOM 1107 N N . ALA A 1 149 ? 15.531 14.984 9.305 1 93.38 149 ALA A N 1
ATOM 1108 C CA . ALA A 1 149 ? 16.359 14.859 8.109 1 93.38 149 ALA A CA 1
ATOM 1109 C C . ALA A 1 149 ? 17.797 15.297 8.391 1 93.38 149 ALA A C 1
ATOM 1111 O O . ALA A 1 149 ? 18.016 16.344 9.008 1 93.38 149 ALA A O 1
ATOM 1112 N N . ASP A 1 150 ? 18.797 14.547 8 1 92.44 150 ASP A N 1
ATOM 1113 C CA . ASP A 1 150 ? 20.234 14.82 7.934 1 92.44 150 ASP A CA 1
ATOM 1114 C C . ASP A 1 150 ? 20.875 14.648 9.305 1 92.44 150 ASP A C 1
ATOM 1116 O O . ASP A 1 150 ? 22.109 14.547 9.406 1 92.44 150 ASP A O 1
ATOM 1120 N N . ARG A 1 151 ? 20.062 14.5 10.375 1 92.81 151 ARG A N 1
ATOM 1121 C CA . ARG A 1 151 ? 20.797 14.445 11.641 1 92.81 151 ARG A CA 1
ATOM 1122 C C . ARG A 1 151 ? 20.047 13.594 12.664 1 92.81 151 ARG A C 1
ATOM 1124 O O . ARG A 1 151 ? 20.578 13.312 13.742 1 92.81 151 ARG A O 1
ATOM 1131 N N . GLY A 1 152 ? 18.875 13.148 12.391 1 95.44 152 GLY A N 1
ATOM 1132 C CA . GLY A 1 152 ? 18.141 12.305 13.32 1 95.44 152 GLY A CA 1
ATOM 1133 C C . GLY A 1 152 ? 18.531 10.844 13.242 1 95.44 152 GLY A C 1
ATOM 1134 O O . GLY A 1 152 ? 18.781 10.32 12.156 1 95.44 152 GLY A O 1
ATOM 1135 N N . ARG A 1 153 ? 18.531 10.203 14.406 1 96.12 153 ARG A N 1
ATOM 1136 C CA . ARG A 1 153 ? 18.828 8.781 14.445 1 96.12 153 ARG A CA 1
ATOM 1137 C C . ARG A 1 153 ? 17.594 7.953 14.078 1 96.12 153 ARG A C 1
ATOM 1139 O O . ARG A 1 153 ? 16.469 8.344 14.398 1 96.12 153 ARG A O 1
ATOM 1146 N N . MET A 1 154 ? 17.797 6.785 13.516 1 95.25 154 MET A N 1
ATOM 1147 C CA . MET A 1 154 ? 16.703 5.984 12.969 1 95.25 154 MET A CA 1
ATOM 1148 C C . MET A 1 154 ? 15.875 5.359 14.078 1 95.25 154 MET A C 1
ATOM 1150 O O . MET A 1 154 ? 14.656 5.5 14.102 1 95.25 154 MET A O 1
ATOM 1154 N N . LEU A 1 155 ? 16.469 4.711 15.008 1 95.81 155 LEU A N 1
ATOM 1155 C CA . LEU A 1 155 ? 15.734 3.982 16.031 1 95.81 155 LEU A CA 1
ATOM 1156 C C . LEU A 1 155 ? 14.875 4.93 16.859 1 95.81 155 LEU A C 1
ATOM 1158 O O . LEU A 1 155 ? 13.688 4.68 17.062 1 95.81 155 LEU A O 1
ATOM 1162 N N . PRO A 1 156 ? 15.43 6.027 17.359 1 97.25 156 PRO A N 1
ATOM 1163 C CA . PRO A 1 156 ? 14.594 6.969 18.094 1 97.25 156 PRO A CA 1
ATOM 1164 C C . PRO A 1 156 ? 13.422 7.496 17.266 1 97.25 156 PRO A C 1
ATOM 1166 O O . PRO A 1 156 ? 12.336 7.715 17.797 1 97.25 156 PRO A O 1
ATOM 1169 N N . CYS A 1 157 ? 13.656 7.742 16 1 97.56 157 CYS A N 1
ATOM 1170 C CA . CYS A 1 157 ? 12.57 8.188 15.133 1 97.56 157 CYS A CA 1
ATOM 1171 C C . CYS A 1 157 ? 11.445 7.156 15.102 1 97.56 157 CYS A C 1
ATOM 1173 O O . CYS A 1 157 ? 10.266 7.516 15.172 1 97.56 157 CYS A O 1
ATOM 1175 N N . ILE A 1 158 ? 11.805 5.914 14.961 1 98 158 ILE A N 1
ATOM 1176 C CA . ILE A 1 158 ? 10.828 4.828 14.883 1 98 158 ILE A CA 1
ATOM 1177 C C . ILE A 1 158 ? 10.055 4.73 16.188 1 98 158 ILE A C 1
ATOM 1179 O O . ILE A 1 158 ? 8.836 4.582 16.188 1 98 158 ILE A O 1
ATOM 1183 N N . VAL A 1 159 ? 10.734 4.828 17.266 1 98.19 159 VAL A N 1
ATOM 1184 C CA . VAL A 1 159 ? 10.102 4.797 18.594 1 98.19 159 VAL A CA 1
ATOM 1185 C C . VAL A 1 159 ? 9.164 5.992 18.734 1 98.19 159 VAL A C 1
ATOM 1187 O O . VAL A 1 159 ? 8.062 5.863 19.281 1 98.19 159 VAL A O 1
ATOM 1190 N N . PHE A 1 160 ? 9.625 7.121 18.328 1 98.56 160 PHE A N 1
ATOM 1191 C CA . PHE A 1 160 ? 8.797 8.32 18.344 1 98.56 160 PHE A CA 1
ATOM 1192 C C . PHE A 1 160 ? 7.508 8.102 17.562 1 98.56 160 PHE A C 1
ATOM 1194 O O . PHE A 1 160 ? 6.426 8.492 18 1 98.56 160 PHE A O 1
ATOM 1201 N N . ILE A 1 161 ? 7.582 7.504 16.391 1 98.81 161 ILE A N 1
ATOM 1202 C CA . ILE A 1 161 ? 6.418 7.246 15.555 1 98.81 161 ILE A CA 1
ATOM 1203 C C . ILE A 1 161 ? 5.387 6.43 16.344 1 98.81 161 ILE A C 1
ATOM 1205 O O . ILE A 1 161 ? 4.203 6.766 16.344 1 98.81 161 ILE A O 1
ATOM 1209 N N . LEU A 1 162 ? 5.824 5.434 16.984 1 98.75 162 LEU A N 1
ATOM 1210 C CA . LEU A 1 162 ? 4.941 4.547 17.734 1 98.75 162 LEU A CA 1
ATOM 1211 C C . LEU A 1 162 ? 4.285 5.289 18.891 1 98.75 162 LEU A C 1
ATOM 1213 O O . LEU A 1 162 ? 3.061 5.262 19.031 1 98.75 162 LEU A O 1
ATOM 1217 N N . ILE A 1 163 ? 5.062 5.977 19.672 1 98.75 163 ILE A N 1
ATOM 1218 C CA . ILE A 1 163 ? 4.578 6.637 20.875 1 98.75 163 ILE A CA 1
ATOM 1219 C C . ILE A 1 163 ? 3.691 7.82 20.5 1 98.75 163 ILE A C 1
ATOM 1221 O O . ILE A 1 163 ? 2.609 8 21.062 1 98.75 163 ILE A O 1
ATOM 1225 N N . TRP A 1 164 ? 4.172 8.578 19.594 1 98.88 164 TRP A N 1
ATOM 1226 C CA . TRP A 1 164 ? 3.461 9.789 19.188 1 98.88 164 TRP A CA 1
ATOM 1227 C C . TRP A 1 164 ? 2.098 9.445 18.594 1 98.88 164 TRP A C 1
ATOM 1229 O O . TRP A 1 164 ? 1.11 10.141 18.859 1 98.88 164 TRP A O 1
ATOM 1239 N N . THR A 1 165 ? 2.006 8.398 17.75 1 98.94 165 THR A N 1
ATOM 1240 C CA . THR A 1 165 ? 0.728 8 17.172 1 98.94 165 THR A CA 1
ATOM 1241 C C . THR A 1 165 ? -0.266 7.621 18.266 1 98.94 165 THR A C 1
ATOM 1243 O O . THR A 1 165 ? -1.45 7.953 18.172 1 98.94 165 THR A O 1
ATOM 1246 N N . THR A 1 166 ? 0.185 7.023 19.281 1 98.81 166 THR A N 1
ATOM 1247 C CA . THR A 1 166 ? -0.677 6.539 20.344 1 98.81 166 THR A CA 1
ATOM 1248 C C . THR A 1 166 ? -1.115 7.691 21.25 1 98.81 166 THR A C 1
ATOM 1250 O O . THR A 1 166 ? -2.301 7.824 21.562 1 98.81 166 THR A O 1
ATOM 1253 N N . ILE A 1 167 ? -0.183 8.578 21.531 1 98.69 167 ILE A N 1
ATOM 1254 C CA . ILE A 1 167 ? -0.411 9.555 22.594 1 98.69 167 ILE A CA 1
ATOM 1255 C C . ILE A 1 167 ? -0.968 10.844 22 1 98.69 167 ILE A C 1
ATOM 1257 O O . ILE A 1 167 ? -1.722 11.562 22.656 1 98.69 167 ILE A O 1
ATOM 1261 N N . VAL A 1 168 ? -0.631 11.078 20.781 1 98.94 168 VAL A N 1
ATOM 1262 C CA . VAL A 1 168 ? -0.99 12.375 20.219 1 98.94 168 VAL A CA 1
ATOM 1263 C C . VAL A 1 168 ? -2.025 12.195 19.109 1 98.94 168 VAL A C 1
ATOM 1265 O O . VAL A 1 168 ? -3.129 12.734 19.188 1 98.94 168 VAL A O 1
ATOM 1268 N N . TYR A 1 169 ? -1.737 11.391 18.156 1 98.88 169 TYR A N 1
ATOM 1269 C CA . TYR A 1 169 ? -2.641 11.258 17.016 1 98.88 169 TYR A CA 1
ATOM 1270 C C . TYR A 1 169 ? -3.979 10.664 17.453 1 98.88 169 TYR A C 1
ATOM 1272 O O . TYR A 1 169 ? -5.039 11.188 17.094 1 98.88 169 TYR A O 1
ATOM 1280 N N . ASP A 1 170 ? -3.971 9.531 18.188 1 98.88 170 ASP A N 1
ATOM 1281 C CA . ASP A 1 170 ? -5.195 8.805 18.531 1 98.88 170 ASP A CA 1
ATOM 1282 C C . ASP A 1 170 ? -6.18 9.711 19.266 1 98.88 170 ASP A C 1
ATOM 1284 O O . ASP A 1 170 ? -7.352 9.797 18.891 1 98.88 170 ASP A O 1
ATOM 1288 N N . PRO A 1 171 ? -5.699 10.484 20.25 1 98.81 171 PRO A N 1
ATOM 1289 C CA . PRO A 1 171 ? -6.641 11.375 20.922 1 98.81 171 PRO A CA 1
ATOM 1290 C C . PRO A 1 171 ? -7.168 12.484 20.016 1 98.81 171 PRO A C 1
ATOM 1292 O O . PRO A 1 171 ? -8.367 12.766 20.016 1 98.81 171 PRO A O 1
ATOM 1295 N N . ILE A 1 172 ? -6.336 13.109 19.266 1 98.88 172 ILE A N 1
ATOM 1296 C CA . ILE A 1 172 ? -6.762 14.219 18.422 1 98.88 172 ILE A CA 1
ATOM 1297 C C . ILE A 1 172 ? -7.781 13.719 17.391 1 98.88 172 ILE A C 1
ATOM 1299 O O . ILE A 1 172 ? -8.789 14.391 17.141 1 98.88 172 ILE A O 1
ATOM 1303 N N . ALA A 1 173 ? -7.492 12.562 16.812 1 98.88 173 ALA A N 1
ATOM 1304 C CA . ALA A 1 173 ? -8.438 11.977 15.859 1 98.88 173 ALA A CA 1
ATOM 1305 C C . ALA A 1 173 ? -9.75 11.625 16.547 1 98.88 173 ALA A C 1
ATOM 1307 O O . ALA A 1 173 ? -10.828 11.789 15.953 1 98.88 173 ALA A O 1
ATOM 1308 N N . PHE A 1 174 ? -9.68 11.125 17.75 1 98.75 174 PHE A N 1
ATOM 1309 C CA . PHE A 1 174 ? -10.883 10.859 18.547 1 98.75 174 PHE A CA 1
ATOM 1310 C C . PHE A 1 174 ? -11.68 12.141 18.766 1 98.75 174 PHE A C 1
ATOM 1312 O O . PHE A 1 174 ? -12.891 12.172 18.547 1 98.75 174 PHE A O 1
ATOM 1319 N N . TRP A 1 175 ? -11.016 13.242 19.172 1 98.75 175 TRP A N 1
ATOM 1320 C CA . TRP A 1 175 ? -11.68 14.516 19.422 1 98.75 175 TRP A CA 1
ATOM 1321 C C . TRP A 1 175 ? -12.469 14.969 18.203 1 98.75 175 TRP A C 1
ATOM 1323 O O . TRP A 1 175 ? -13.602 15.438 18.328 1 98.75 175 TRP A O 1
ATOM 1333 N N . THR A 1 176 ? -11.836 14.75 17.109 1 98.5 176 THR A N 1
ATOM 1334 C CA . THR A 1 176 ? -12.297 15.398 15.875 1 98.5 176 THR A CA 1
ATOM 1335 C C . THR A 1 176 ? -13.352 14.539 15.18 1 98.5 176 THR A C 1
ATOM 1337 O O . THR A 1 176 ? -14.359 15.062 14.695 1 98.5 176 THR A O 1
ATOM 1340 N N . TRP A 1 177 ? -13.141 13.203 15.148 1 98.12 177 TRP A N 1
ATOM 1341 C CA . TRP A 1 177 ? -13.93 12.422 14.203 1 98.12 177 TRP A CA 1
ATOM 1342 C C . TRP A 1 177 ? -14.797 11.398 14.922 1 98.12 177 TRP A C 1
ATOM 1344 O O . TRP A 1 177 ? -15.68 10.781 14.312 1 98.12 177 TRP A O 1
ATOM 1354 N N . ASN A 1 178 ? -14.562 11.109 16.203 1 98.19 178 ASN A N 1
ATOM 1355 C CA . ASN A 1 178 ? -15.469 10.273 16.969 1 98.19 178 ASN A CA 1
ATOM 1356 C C . ASN A 1 178 ? -16.656 11.07 17.516 1 98.19 178 ASN A C 1
ATOM 1358 O O . ASN A 1 178 ? -16.469 12.133 18.094 1 98.19 178 ASN A O 1
ATOM 1362 N N . PRO A 1 179 ? -17.875 10.578 17.312 1 96.94 179 PRO A N 1
ATOM 1363 C CA . PRO A 1 179 ? -19.047 11.312 17.797 1 96.94 179 PRO A CA 1
ATOM 1364 C C . PRO A 1 179 ? -19 11.586 19.297 1 96.94 179 PRO A C 1
ATOM 1366 O O . PRO A 1 179 ? -19.688 12.492 19.781 1 96.94 179 PRO A O 1
ATOM 1369 N N . LYS A 1 180 ? -18.172 10.898 20 1 97.06 180 LYS A N 1
ATOM 1370 C CA . LYS A 1 180 ? -18.016 11.102 21.438 1 97.06 180 LYS A CA 1
ATOM 1371 C C . LYS A 1 180 ? -16.906 12.102 21.734 1 97.06 180 LYS A C 1
ATOM 1373 O O . LYS A 1 180 ? -16.766 12.555 22.875 1 97.06 180 LYS A O 1
ATOM 1378 N N . GLY A 1 181 ? -16.172 12.508 20.766 1 98.12 181 GLY A N 1
ATOM 1379 C CA . GLY A 1 181 ? -15.102 13.469 20.953 1 98.12 181 GLY A CA 1
ATOM 1380 C C . GLY A 1 181 ? -15.594 14.875 21.219 1 98.12 181 GLY A C 1
ATOM 1381 O O . GLY A 1 181 ? -16.625 15.297 20.672 1 98.12 181 GLY A O 1
ATOM 1382 N N . TRP A 1 182 ? -14.906 15.617 21.953 1 98.19 182 TRP A N 1
ATOM 1383 C CA . TRP A 1 182 ? -15.406 16.906 22.406 1 98.19 182 TRP A CA 1
ATOM 1384 C C . TRP A 1 182 ? -15.414 17.922 21.266 1 98.19 182 TRP A C 1
ATOM 1386 O O . TRP A 1 182 ? -16.281 18.797 21.219 1 98.19 182 TRP A O 1
ATOM 1396 N N . LEU A 1 183 ? -14.484 17.859 20.344 1 98.5 183 LEU A N 1
ATOM 1397 C CA . LEU A 1 183 ? -14.5 18.781 19.203 1 98.5 183 LEU A CA 1
ATOM 1398 C C . LEU A 1 183 ? -15.641 18.438 18.25 1 98.5 183 LEU A C 1
ATOM 1400 O O . LEU A 1 183 ? -16.25 19.344 17.672 1 98.5 183 LEU A O 1
ATOM 1404 N N . PHE A 1 184 ? -15.844 17.141 18.047 1 97.75 184 PHE A N 1
ATOM 1405 C CA . PHE A 1 184 ? -17 16.703 17.266 1 97.75 184 PHE A CA 1
ATOM 1406 C C . PHE A 1 184 ? -18.281 17.266 17.859 1 97.75 184 PHE A C 1
ATOM 1408 O O . PHE A 1 184 ? -19.125 17.828 17.141 1 97.75 184 PHE A O 1
ATOM 1415 N N . LYS A 1 185 ? -18.453 17.172 19.156 1 97.31 185 LYS A N 1
ATOM 1416 C CA . LYS A 1 185 ? -19.656 17.641 19.859 1 97.31 185 LYS A CA 1
ATOM 1417 C C . LYS A 1 185 ? -19.75 19.172 19.812 1 97.31 185 LYS A C 1
ATOM 1419 O O . LYS A 1 185 ? -20.859 19.719 19.75 1 97.31 185 LYS A O 1
ATOM 1424 N N . LEU A 1 186 ? -18.578 19.766 19.828 1 97.88 186 LEU A N 1
ATOM 1425 C CA . LEU A 1 186 ? -18.547 21.219 19.766 1 97.88 186 LEU A CA 1
ATOM 1426 C C . LEU A 1 186 ? -19.078 21.719 18.422 1 97.88 186 LEU A C 1
ATOM 1428 O O . LEU A 1 186 ? -19.656 22.812 18.328 1 97.88 186 LEU A O 1
ATOM 1432 N N . GLY A 1 187 ? -18.844 20.922 17.359 1 97.75 187 GLY A N 1
ATOM 1433 C CA . GLY A 1 187 ? -19.328 21.281 16.031 1 97.75 187 GLY A CA 1
ATOM 1434 C C . GLY A 1 187 ? -18.234 21.812 15.117 1 97.75 187 GLY A C 1
ATOM 1435 O O . GLY A 1 187 ? -18.531 22.484 14.133 1 97.75 187 GLY A O 1
ATOM 1436 N N . SER A 1 188 ? -17.047 21.516 15.453 1 98.12 188 SER A N 1
ATOM 1437 C CA . SER A 1 188 ? -15.961 21.906 14.562 1 98.12 188 SER A CA 1
ATOM 1438 C C . SER A 1 188 ? -15.961 21.078 13.289 1 98.12 188 SER A C 1
ATOM 1440 O O . SER A 1 188 ? -16.297 19.891 13.312 1 98.12 188 SER A O 1
ATOM 1442 N N . TYR A 1 189 ? -15.578 21.766 12.156 1 98.56 189 TYR A N 1
ATOM 1443 C CA . TYR A 1 189 ? -15.531 21.094 10.859 1 98.56 189 TYR A CA 1
ATOM 1444 C C . TYR A 1 189 ? -14.109 20.672 10.508 1 98.56 189 TYR A C 1
ATOM 1446 O O . TYR A 1 189 ? -13.195 21.5 10.492 1 98.56 189 TYR A O 1
ATOM 1454 N N . ASP A 1 190 ? -13.93 19.469 10.234 1 98.75 190 ASP A N 1
ATOM 1455 C CA . ASP A 1 190 ? -12.711 18.906 9.672 1 98.75 190 ASP A CA 1
ATOM 1456 C C . ASP A 1 190 ? -13.008 17.641 8.859 1 98.75 190 ASP A C 1
ATOM 1458 O O . ASP A 1 190 ? -13.078 16.547 9.414 1 98.75 190 ASP A O 1
ATOM 1462 N N . PHE A 1 191 ? -13.07 17.797 7.598 1 98.56 191 PHE A N 1
ATOM 1463 C CA . PHE A 1 191 ? -13.594 16.75 6.73 1 98.56 191 PHE A CA 1
ATOM 1464 C C . PHE A 1 191 ? -12.602 15.602 6.605 1 98.56 191 PHE A C 1
ATOM 1466 O O . PHE A 1 191 ? -13 14.43 6.531 1 98.56 191 PHE A O 1
ATOM 1473 N N . ALA A 1 192 ? -11.289 15.945 6.5 1 98.62 192 ALA A N 1
ATOM 1474 C CA . ALA A 1 192 ? -10.375 14.859 6.145 1 98.62 192 ALA A CA 1
ATOM 1475 C C . ALA A 1 192 ? -9.062 14.977 6.914 1 98.62 192 ALA A C 1
ATOM 1477 O O . ALA A 1 192 ? -8.141 14.18 6.707 1 98.62 192 ALA A O 1
ATOM 1478 N N . GLY A 1 193 ? -8.852 15.984 7.723 1 98.69 193 GLY A N 1
ATOM 1479 C CA . GLY A 1 193 ? -7.672 15.898 8.57 1 98.69 193 GLY A CA 1
ATOM 1480 C C . GLY A 1 193 ? -6.855 17.188 8.578 1 98.69 193 GLY A C 1
ATOM 1481 O O . GLY A 1 193 ? -5.625 17.141 8.516 1 98.69 193 GLY A O 1
ATOM 1482 N N . GLY A 1 194 ? -7.52 18.328 8.656 1 98.62 194 GLY A N 1
ATOM 1483 C CA . GLY A 1 194 ? -6.797 19.562 8.898 1 98.62 194 GLY A CA 1
ATOM 1484 C C . GLY A 1 194 ? -6.047 19.562 10.219 1 98.62 194 GLY A C 1
ATOM 1485 O O . GLY A 1 194 ? -4.848 19.844 10.258 1 98.62 194 GLY A O 1
ATOM 1486 N N . SER A 1 195 ? -6.746 19.172 11.227 1 98.69 195 SER A N 1
ATOM 1487 C CA . SER A 1 195 ? -6.145 19.188 12.555 1 98.69 195 SER A CA 1
ATOM 1488 C C . SER A 1 195 ? -5.477 17.844 12.867 1 98.69 195 SER A C 1
ATOM 1490 O O . SER A 1 195 ? -4.297 17.812 13.211 1 98.69 195 SER A O 1
ATOM 1492 N N . PRO A 1 196 ? -6.168 16.734 12.727 1 98.88 196 PRO A N 1
ATOM 1493 C CA . PRO A 1 196 ? -5.551 15.477 13.148 1 98.88 196 PRO A CA 1
ATOM 1494 C C . PRO A 1 196 ? -4.305 15.125 12.336 1 98.88 196 PRO A C 1
ATOM 1496 O O . PRO A 1 196 ? -3.383 14.484 12.852 1 98.88 196 PRO A O 1
ATOM 1499 N N . VAL A 1 197 ? -4.266 15.531 11.055 1 98.88 197 VAL A N 1
ATOM 1500 C CA . VAL A 1 197 ? -3.16 15.109 10.203 1 98.88 197 VAL A CA 1
ATOM 1501 C C . VAL A 1 197 ? -2.172 16.266 10.023 1 98.88 197 VAL A C 1
ATOM 1503 O O . VAL A 1 197 ? -1.026 16.172 10.477 1 98.88 197 VAL A O 1
ATOM 1506 N N . HIS A 1 198 ? -2.643 17.406 9.508 1 98.94 198 HIS A N 1
ATOM 1507 C CA . HIS A 1 198 ? -1.72 18.438 9.055 1 98.94 198 HIS A CA 1
ATOM 1508 C C . HIS A 1 198 ? -1.246 19.297 10.211 1 98.94 198 HIS A C 1
ATOM 1510 O O . HIS A 1 198 ? -0.042 19.422 10.445 1 98.94 198 HIS A O 1
ATOM 1516 N N . ILE A 1 199 ? -2.141 19.844 10.969 1 98.94 199 ILE A N 1
ATOM 1517 C CA . ILE A 1 199 ? -1.733 20.688 12.094 1 98.94 199 ILE A CA 1
ATOM 1518 C C . ILE A 1 199 ? -0.951 19.844 13.102 1 98.94 199 ILE A C 1
ATOM 1520 O O . ILE A 1 199 ? 0.105 20.266 13.586 1 98.94 199 ILE A O 1
ATOM 1524 N N . ALA A 1 200 ? -1.441 18.672 13.367 1 98.94 200 ALA A N 1
ATOM 1525 C CA . ALA A 1 200 ? -0.783 17.797 14.344 1 98.94 200 ALA A CA 1
ATOM 1526 C C . ALA A 1 200 ? 0.635 17.453 13.898 1 98.94 200 ALA A C 1
ATOM 1528 O O . ALA A 1 200 ? 1.58 17.547 14.68 1 98.94 200 ALA A O 1
ATOM 1529 N N . SER A 1 201 ? 0.824 17.047 12.703 1 98.81 201 SER A N 1
ATOM 1530 C CA . SER A 1 201 ? 2.148 16.672 12.227 1 98.81 201 SER A CA 1
ATOM 1531 C C . SER A 1 201 ? 3.062 17.875 12.102 1 98.81 201 SER A C 1
ATOM 1533 O O . SER A 1 201 ? 4.254 17.812 12.406 1 98.81 201 SER A O 1
ATOM 1535 N N . GLY A 1 202 ? 2.51 19.016 11.609 1 98.56 202 GLY A N 1
ATOM 1536 C CA . GLY A 1 202 ? 3.301 20.219 11.5 1 98.56 202 GLY A CA 1
ATOM 1537 C C . GLY A 1 202 ? 3.832 20.703 12.836 1 98.56 202 GLY A C 1
ATOM 1538 O O . GLY A 1 202 ? 4.996 21.094 12.945 1 98.56 202 GLY A O 1
ATOM 1539 N N . MET A 1 203 ? 3.01 20.641 13.805 1 98.62 203 MET A N 1
ATOM 1540 C CA . MET A 1 203 ? 3.412 21.078 15.141 1 98.62 203 MET A CA 1
ATOM 1541 C C . MET A 1 203 ? 4.387 20.078 15.766 1 98.62 203 MET A C 1
ATOM 1543 O O . MET A 1 203 ? 5.281 20.469 16.516 1 98.62 203 MET A O 1
ATOM 1547 N N . ALA A 1 204 ? 4.148 18.844 15.523 1 98.75 204 ALA A N 1
ATOM 1548 C CA . ALA A 1 204 ? 5.098 17.828 15.961 1 98.75 204 ALA A CA 1
ATOM 1549 C C . ALA A 1 204 ? 6.465 18.031 15.32 1 98.75 204 ALA A C 1
ATOM 1551 O O . ALA A 1 204 ? 7.5 17.875 15.977 1 98.75 204 ALA A O 1
ATOM 1552 N N . ALA A 1 205 ? 6.465 18.344 14.062 1 98.12 205 ALA A N 1
ATOM 1553 C CA . ALA A 1 205 ? 7.715 18.609 13.352 1 98.12 205 ALA A CA 1
ATOM 1554 C C . ALA A 1 205 ? 8.438 19.812 13.938 1 98.12 205 ALA A C 1
ATOM 1556 O O . ALA A 1 205 ? 9.664 19.812 14.047 1 98.12 205 ALA A O 1
ATOM 1557 N N . LEU A 1 206 ? 7.691 20.844 14.242 1 96.81 206 LEU A N 1
ATOM 1558 C CA . LEU A 1 206 ? 8.273 22.016 14.883 1 96.81 206 LEU A CA 1
ATOM 1559 C C . LEU A 1 206 ? 8.922 21.641 16.219 1 96.81 206 LEU A C 1
ATOM 1561 O O . LEU A 1 206 ? 10.055 22.031 16.484 1 96.81 206 LEU A O 1
ATOM 1565 N N . ALA A 1 207 ? 8.188 20.875 17.031 1 97.69 207 ALA A N 1
ATOM 1566 C CA . ALA A 1 207 ? 8.727 20.406 18.297 1 97.69 207 ALA A CA 1
ATOM 1567 C C . ALA A 1 207 ? 9.984 19.578 18.094 1 97.69 207 ALA A C 1
ATOM 1569 O O . ALA A 1 207 ? 10.977 19.75 18.797 1 97.69 207 ALA A O 1
ATOM 1570 N N . TYR A 1 208 ? 9.938 18.688 17.156 1 97.44 208 TYR A N 1
ATOM 1571 C CA . TYR A 1 208 ? 11.07 17.812 16.859 1 97.44 208 TYR A CA 1
ATOM 1572 C C . TYR A 1 208 ? 12.289 18.625 16.453 1 97.44 208 TYR A C 1
ATOM 1574 O O . TYR A 1 208 ? 13.398 18.359 16.906 1 97.44 208 TYR A O 1
ATOM 1582 N N . SER A 1 209 ? 12.102 19.625 15.625 1 95.75 209 SER A N 1
ATOM 1583 C CA . SER A 1 209 ? 13.18 20.484 15.156 1 95.75 209 SER A CA 1
ATOM 1584 C C . SER A 1 209 ? 13.805 21.281 16.297 1 95.75 209 SER A C 1
ATOM 1586 O O . SER A 1 209 ? 15.023 21.438 16.359 1 95.75 209 SER A O 1
ATOM 1588 N N . ILE A 1 210 ? 13 21.719 17.188 1 94.81 210 ILE A N 1
ATOM 1589 C CA . ILE A 1 210 ? 13.477 22.516 18.312 1 94.81 210 ILE A CA 1
ATOM 1590 C C . ILE A 1 210 ? 14.305 21.641 19.25 1 94.81 210 ILE A C 1
ATOM 1592 O O . ILE A 1 210 ? 15.414 22.016 19.625 1 94.81 210 ILE A O 1
ATOM 1596 N N . VAL A 1 211 ? 13.828 20.484 19.547 1 95.5 211 VAL A N 1
ATOM 1597 C CA . VAL A 1 211 ? 14.477 19.609 20.516 1 95.5 211 VAL A CA 1
ATOM 1598 C C . VAL A 1 211 ? 15.727 18.984 19.891 1 95.5 211 VAL A C 1
ATOM 1600 O O . VAL A 1 211 ? 16.75 18.812 20.562 1 95.5 211 VAL A O 1
ATOM 1603 N N . LEU A 1 212 ? 15.641 18.656 18.641 1 94.5 212 LEU A N 1
ATOM 1604 C CA . LEU A 1 212 ? 16.734 18.031 17.938 1 94.5 212 LEU A CA 1
ATOM 1605 C C . LEU A 1 212 ? 17.875 19.016 17.703 1 94.5 212 LEU A C 1
ATOM 1607 O O . LEU A 1 212 ? 19.047 18.625 17.672 1 94.5 212 LEU A O 1
ATOM 1611 N N . GLY A 1 213 ? 17.594 20.281 17.531 1 91.88 213 GLY A N 1
ATOM 1612 C CA . GLY A 1 213 ? 18.594 21.297 17.266 1 91.88 213 GLY A CA 1
ATOM 1613 C C . GLY A 1 213 ? 18.906 21.469 15.789 1 91.88 213 GLY A C 1
ATOM 1614 O O . GLY A 1 213 ? 18.422 20.719 14.953 1 91.88 213 GLY A O 1
ATOM 1615 N N . ARG A 1 214 ? 19.766 22.359 15.531 1 90.25 214 ARG A N 1
ATOM 1616 C CA . ARG A 1 214 ? 20.078 22.734 14.156 1 90.25 214 ARG A CA 1
ATOM 1617 C C . ARG A 1 214 ? 21.172 21.844 13.578 1 90.25 214 ARG A C 1
ATOM 1619 O O . ARG A 1 214 ? 22.047 21.359 14.305 1 90.25 214 ARG A O 1
ATOM 1626 N N . ARG A 1 215 ? 21.141 21.703 12.305 1 88.88 215 ARG A N 1
ATOM 1627 C CA . ARG A 1 215 ? 22.234 21.047 11.602 1 88.88 215 ARG A CA 1
ATOM 1628 C C . ARG A 1 215 ? 23.547 21.797 11.781 1 88.88 215 ARG A C 1
ATOM 1630 O O . ARG A 1 215 ? 23.531 23.031 11.922 1 88.88 215 ARG A O 1
ATOM 1637 N N . SER A 1 216 ? 24.547 21.094 11.656 1 84.56 216 SER A N 1
ATOM 1638 C CA . SER A 1 216 ? 25.844 21.672 11.969 1 84.56 216 SER A CA 1
ATOM 1639 C C . SER A 1 216 ? 26.203 22.781 10.992 1 84.56 216 SER A C 1
ATOM 1641 O O . SER A 1 216 ? 26.891 23.75 11.359 1 84.56 216 SER A O 1
ATOM 1643 N N . ASP A 1 217 ? 25.734 22.641 9.852 1 82.25 217 ASP A N 1
ATOM 1644 C CA . ASP A 1 217 ? 26.109 23.641 8.852 1 82.25 217 ASP A CA 1
ATOM 1645 C C . ASP A 1 217 ? 24.938 24.578 8.555 1 82.25 217 ASP A C 1
ATOM 1647 O O . ASP A 1 217 ? 24.938 25.266 7.531 1 82.25 217 ASP A O 1
ATOM 1651 N N . HIS A 1 218 ? 24.125 24.609 9.469 1 81.31 218 HIS A N 1
ATOM 1652 C CA . HIS A 1 218 ? 22.969 25.469 9.297 1 81.31 218 HIS A CA 1
ATOM 1653 C C . HIS A 1 218 ? 23.375 26.938 9.234 1 81.31 218 HIS A C 1
ATOM 1655 O O . HIS A 1 218 ? 24.125 27.422 10.078 1 81.31 218 HIS A O 1
ATOM 1661 N N . GLY A 1 219 ? 22.859 27.609 8.258 1 73.69 219 GLY A N 1
ATOM 1662 C CA . GLY A 1 219 ? 23.203 29.016 8.094 1 73.69 219 GLY A CA 1
ATOM 1663 C C . GLY A 1 219 ? 24.484 29.25 7.312 1 73.69 219 GLY A C 1
ATOM 1664 O O . GLY A 1 219 ? 24.734 30.359 6.844 1 73.69 219 GLY A O 1
ATOM 1665 N N . GLN A 1 220 ? 25.234 28.125 7.105 1 72.69 220 GLN A N 1
ATOM 1666 C CA . GLN A 1 220 ? 26.516 28.234 6.406 1 72.69 220 GLN A CA 1
ATOM 1667 C C . GLN A 1 220 ? 26.391 27.797 4.949 1 72.69 220 GLN A C 1
ATOM 1669 O O . GLN A 1 220 ? 27.125 28.266 4.086 1 72.69 220 GLN A O 1
ATOM 1674 N N . VAL A 1 221 ? 25.422 26.922 4.754 1 72.38 221 VAL A N 1
ATOM 1675 C CA . VAL A 1 221 ? 25.266 26.375 3.41 1 72.38 221 VAL A CA 1
ATOM 1676 C C . VAL A 1 221 ? 23.797 26.438 3.002 1 72.38 221 VAL A C 1
ATOM 1678 O O . VAL A 1 221 ? 22.906 26.453 3.857 1 72.38 221 VAL A O 1
ATOM 1681 N N . VAL A 1 222 ? 23.641 26.578 1.677 1 72.12 222 VAL A N 1
ATOM 1682 C CA . VAL A 1 222 ? 22.297 26.5 1.133 1 72.12 222 VAL A CA 1
ATOM 1683 C C . VAL A 1 222 ? 21.969 25.062 0.757 1 72.12 222 VAL A C 1
ATOM 1685 O O . VAL A 1 222 ? 22.719 24.422 0.011 1 72.12 222 VAL A O 1
ATOM 1688 N N . TYR A 1 223 ? 20.938 24.641 1.341 1 76.06 223 TYR A N 1
ATOM 1689 C CA . TYR A 1 223 ? 20.516 23.281 1.049 1 76.06 223 TYR A CA 1
ATOM 1690 C C . TYR A 1 223 ? 19.719 23.219 -0.249 1 76.06 223 TYR A C 1
ATOM 1692 O O . TYR A 1 223 ? 18.734 23.938 -0.418 1 76.06 223 TYR A O 1
ATOM 1700 N N . ARG A 1 224 ? 20.234 22.406 -1.203 1 82 224 ARG A N 1
ATOM 1701 C CA . ARG A 1 224 ? 19.531 22.203 -2.463 1 82 224 ARG A CA 1
ATOM 1702 C C . ARG A 1 224 ? 19.016 20.766 -2.582 1 82 224 ARG A C 1
ATOM 1704 O O . ARG A 1 224 ? 19.656 19.828 -2.092 1 82 224 ARG A O 1
ATOM 1711 N N . PRO A 1 225 ? 17.859 20.641 -3.215 1 89.19 225 PRO A N 1
ATOM 1712 C CA . PRO A 1 225 ? 17.391 19.281 -3.482 1 89.19 225 PRO A CA 1
ATOM 1713 C C . PRO A 1 225 ? 18.391 18.469 -4.312 1 89.19 225 PRO A C 1
ATOM 1715 O O . PRO A 1 225 ? 18.859 18.953 -5.352 1 89.19 225 PRO A O 1
ATOM 1718 N N . HIS A 1 226 ? 18.734 17.344 -3.875 1 90.31 226 HIS A N 1
ATOM 1719 C CA . HIS A 1 226 ? 19.734 16.562 -4.598 1 90.31 226 HIS A CA 1
ATOM 1720 C C . HIS A 1 226 ? 19.109 15.828 -5.781 1 90.31 226 HIS A C 1
ATOM 1722 O O . HIS A 1 226 ? 19.812 15.43 -6.711 1 90.31 226 HIS A O 1
ATOM 1728 N N . ASN A 1 227 ? 17.719 15.641 -5.75 1 95.56 227 ASN A N 1
ATOM 1729 C CA . ASN A 1 227 ? 17.031 14.867 -6.777 1 95.56 227 ASN A CA 1
ATOM 1730 C C . ASN A 1 227 ? 15.633 15.422 -7.047 1 95.56 227 ASN A C 1
ATOM 1732 O O . ASN A 1 227 ? 14.656 14.938 -6.48 1 95.56 227 ASN A O 1
ATOM 1736 N N . VAL A 1 228 ? 15.516 16.328 -7.969 1 95.56 228 VAL A N 1
ATOM 1737 C CA . VAL A 1 228 ? 14.266 17.016 -8.273 1 95.56 228 VAL A CA 1
ATOM 1738 C C . VAL A 1 228 ? 13.234 16.031 -8.805 1 95.56 228 VAL A C 1
ATOM 1740 O O . VAL A 1 228 ? 12.055 16.109 -8.469 1 95.56 228 VAL A O 1
ATOM 1743 N N . PRO A 1 229 ? 13.672 15.023 -9.609 1 96.12 229 PRO A N 1
ATOM 1744 C CA . PRO A 1 229 ? 12.711 14.008 -10.055 1 96.12 229 PRO A CA 1
ATOM 1745 C C . PRO A 1 229 ? 12.047 13.281 -8.883 1 96.12 229 PRO A C 1
ATOM 1747 O O . PRO A 1 229 ? 10.859 12.938 -8.961 1 96.12 229 PRO A O 1
ATOM 1750 N N . HIS A 1 230 ? 12.742 13.047 -7.809 1 97.56 230 HIS A N 1
ATOM 1751 C CA . HIS A 1 230 ? 12.141 12.438 -6.625 1 97.56 230 HIS A CA 1
ATOM 1752 C C . HIS A 1 230 ? 11.086 13.352 -6.008 1 97.56 230 HIS A C 1
ATOM 1754 O O . HIS A 1 230 ? 10.047 12.891 -5.547 1 97.56 230 HIS A O 1
ATOM 1760 N N . VAL A 1 231 ? 11.398 14.664 -5.973 1 97.69 231 VAL A N 1
ATOM 1761 C CA . VAL A 1 231 ? 10.438 15.641 -5.465 1 97.69 231 VAL A CA 1
ATOM 1762 C C . VAL A 1 231 ? 9.156 15.578 -6.293 1 97.69 231 VAL A C 1
ATOM 1764 O O . VAL A 1 231 ? 8.055 15.555 -5.746 1 97.69 231 VAL A O 1
ATOM 1767 N N . VAL A 1 232 ? 9.336 15.531 -7.594 1 98.19 232 VAL A N 1
ATOM 1768 C CA . VAL A 1 232 ? 8.203 15.5 -8.516 1 98.19 232 VAL A CA 1
ATOM 1769 C C . VAL A 1 232 ? 7.418 14.203 -8.312 1 98.19 232 VAL A C 1
ATOM 1771 O O . VAL A 1 232 ? 6.188 14.234 -8.219 1 98.19 232 VAL A O 1
ATOM 1774 N N . LEU A 1 233 ? 8.102 13.062 -8.18 1 98.12 233 LEU A N 1
ATOM 1775 C CA . LEU A 1 233 ? 7.438 11.789 -7.953 1 98.12 233 LEU A CA 1
ATOM 1776 C C . LEU A 1 233 ? 6.645 11.812 -6.652 1 98.12 233 LEU A C 1
ATOM 1778 O O . LEU A 1 233 ? 5.492 11.367 -6.617 1 98.12 233 LEU A O 1
ATOM 1782 N N . GLY A 1 234 ? 7.301 12.297 -5.625 1 98.62 234 GLY A N 1
ATOM 1783 C CA . GLY A 1 234 ? 6.59 12.422 -4.363 1 98.62 234 GLY A CA 1
ATOM 1784 C C . GLY A 1 234 ? 5.328 13.258 -4.473 1 98.62 234 GLY A C 1
ATOM 1785 O O . GLY A 1 234 ? 4.273 12.875 -3.959 1 98.62 234 GLY A O 1
ATOM 1786 N N . THR A 1 235 ? 5.398 14.336 -5.156 1 98.69 235 THR A N 1
ATOM 1787 C CA . THR A 1 235 ? 4.266 15.234 -5.332 1 98.69 235 THR A CA 1
ATOM 1788 C C . THR A 1 235 ? 3.143 14.539 -6.102 1 98.69 235 THR A C 1
ATOM 1790 O O . THR A 1 235 ? 1.97 14.648 -5.738 1 98.69 235 THR A O 1
ATOM 1793 N N . ILE A 1 236 ? 3.5 13.82 -7.156 1 98.5 236 ILE A N 1
ATOM 1794 C CA . ILE A 1 236 ? 2.518 13.141 -7.992 1 98.5 236 ILE A CA 1
ATOM 1795 C C . ILE A 1 236 ? 1.808 12.062 -7.184 1 98.5 236 ILE A C 1
ATOM 1797 O O . ILE A 1 236 ? 0.588 11.906 -7.277 1 98.5 236 ILE A O 1
ATOM 1801 N N . LEU A 1 237 ? 2.523 11.297 -6.402 1 98.69 237 LEU A N 1
ATOM 1802 C CA . LEU A 1 237 ? 1.92 10.242 -5.59 1 98.69 237 LEU A CA 1
ATOM 1803 C C . LEU A 1 237 ? 1.027 10.844 -4.508 1 98.69 237 LEU A C 1
ATOM 1805 O O . LEU A 1 237 ? -0.033 10.289 -4.199 1 98.69 237 LEU A O 1
ATOM 1809 N N . LEU A 1 238 ? 1.442 11.945 -3.967 1 98.81 238 LEU A N 1
ATOM 1810 C CA . LEU A 1 238 ? 0.616 12.648 -2.988 1 98.81 238 LEU A CA 1
ATOM 1811 C C . LEU A 1 238 ? -0.679 13.141 -3.623 1 98.81 238 LEU A C 1
ATOM 1813 O O . LEU A 1 238 ? -1.77 12.852 -3.123 1 98.81 238 LEU A O 1
ATOM 1817 N N . TRP A 1 239 ? -0.551 13.859 -4.727 1 98.81 239 TRP A N 1
ATOM 1818 C CA . TRP A 1 239 ? -1.708 14.422 -5.41 1 98.81 239 TRP A CA 1
ATOM 1819 C C . TRP A 1 239 ? -2.664 13.328 -5.863 1 98.81 239 TRP A C 1
ATOM 1821 O O . TRP A 1 239 ? -3.875 13.422 -5.656 1 98.81 239 TRP A O 1
ATOM 1831 N N . PHE A 1 240 ? -2.117 12.258 -6.395 1 98.69 240 PHE A N 1
ATOM 1832 C CA . PHE A 1 240 ? -2.891 11.094 -6.82 1 98.69 240 PHE A CA 1
ATOM 1833 C C . PHE A 1 240 ? -3.672 10.508 -5.652 1 98.69 240 PHE A C 1
ATOM 1835 O O . PHE A 1 240 ? -4.875 10.266 -5.762 1 98.69 240 PHE A O 1
ATOM 1842 N N . GLY A 1 241 ? -3.014 10.336 -4.562 1 98.81 241 GLY A N 1
ATOM 1843 C CA . GLY A 1 241 ? -3.637 9.742 -3.389 1 98.81 241 GLY A CA 1
ATOM 1844 C C . GLY A 1 241 ? -4.637 10.656 -2.715 1 98.81 241 GLY A C 1
ATOM 1845 O O . GLY A 1 241 ? -5.582 10.195 -2.074 1 98.81 241 GLY A O 1
ATOM 1846 N N . TRP A 1 242 ? -4.547 11.969 -2.934 1 98.88 242 TRP A N 1
ATOM 1847 C CA . TRP A 1 242 ? -5.371 12.938 -2.225 1 98.88 242 TRP A CA 1
ATOM 1848 C C . TRP A 1 242 ? -6.824 12.867 -2.691 1 98.88 242 TRP A C 1
ATOM 185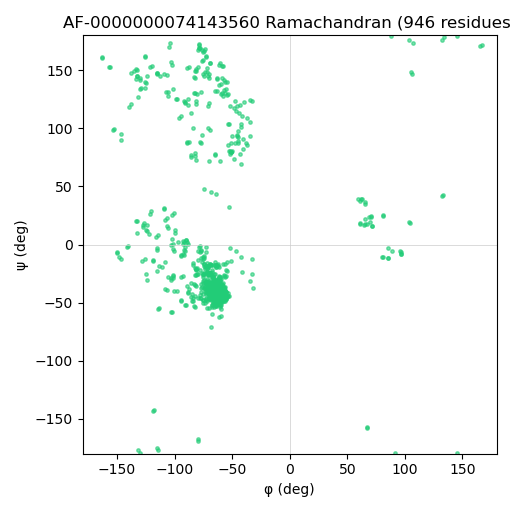0 O O . TRP A 1 242 ? -7.73 13.328 -1.995 1 98.88 242 TRP A O 1
ATOM 1860 N N . PHE A 1 243 ? -7.066 12.281 -3.873 1 98.81 243 PHE A N 1
ATOM 1861 C CA . PHE A 1 243 ? -8.445 12.062 -4.305 1 98.81 243 PHE A CA 1
ATOM 1862 C C . PHE A 1 243 ? -9.156 11.094 -3.367 1 98.81 243 PHE A C 1
ATOM 1864 O O . PHE A 1 243 ? -10.344 11.266 -3.078 1 98.81 243 PHE A O 1
ATOM 1871 N N . GLY A 1 244 ? -8.438 10.086 -2.977 1 98.81 244 GLY A N 1
ATOM 1872 C CA . GLY A 1 244 ? -8.992 9.18 -1.982 1 98.81 244 GLY A CA 1
ATOM 1873 C C . GLY A 1 244 ? -8.984 9.758 -0.58 1 98.81 244 GLY A C 1
ATOM 1874 O O . GLY A 1 244 ? -9.891 9.492 0.213 1 98.81 244 GLY A O 1
ATOM 1875 N N . PHE A 1 245 ? -7.969 10.57 -0.299 1 98.81 245 PHE A N 1
ATOM 1876 C CA . PHE A 1 245 ? -7.805 11.188 1.014 1 98.81 245 PHE A CA 1
ATOM 1877 C C . PHE A 1 245 ? -9.008 12.062 1.354 1 98.81 245 PHE A C 1
ATOM 1879 O O . PHE A 1 245 ? -9.68 11.836 2.359 1 98.81 245 PHE A O 1
ATOM 1886 N N . ASN A 1 246 ? -9.297 13 0.459 1 98.94 246 ASN A N 1
ATOM 1887 C CA . ASN A 1 246 ? -10.43 13.883 0.683 1 98.94 246 ASN A CA 1
ATOM 1888 C C . ASN A 1 246 ? -11.742 13.25 0.214 1 98.94 246 ASN A C 1
ATOM 1890 O O . ASN A 1 246 ? -12.719 13.211 0.959 1 98.94 246 ASN A O 1
ATOM 1894 N N . GLY A 1 247 ? -11.773 12.719 -0.996 1 98.81 247 GLY A N 1
ATOM 1895 C CA . GLY A 1 247 ? -12.992 12.125 -1.537 1 98.81 247 GLY A CA 1
ATOM 1896 C C . GLY A 1 247 ? -13.484 10.938 -0.736 1 98.81 247 GLY A C 1
ATOM 1897 O O . GLY A 1 247 ? -14.688 10.773 -0.54 1 98.81 247 GLY A O 1
ATOM 1898 N N . GLY A 1 248 ? -12.539 10.109 -0.315 1 98.75 248 GLY A N 1
ATOM 1899 C CA . GLY A 1 248 ? -12.898 8.922 0.449 1 98.75 248 GLY A CA 1
ATOM 1900 C C . GLY A 1 248 ? -13.422 9.242 1.834 1 98.75 248 GLY A C 1
ATOM 1901 O O . GLY A 1 248 ? -14.102 8.414 2.453 1 98.75 248 GLY A O 1
ATOM 1902 N N . SER A 1 249 ? -13.188 10.43 2.291 1 98.69 249 SER A N 1
ATOM 1903 C CA . SER A 1 249 ? -13.602 10.82 3.637 1 98.69 249 SER A CA 1
ATOM 1904 C C . SER A 1 249 ? -15.102 11.102 3.697 1 98.69 249 SER A C 1
ATOM 1906 O O . SER A 1 249 ? -15.656 11.297 4.781 1 98.69 249 SER A O 1
ATOM 1908 N N . ALA A 1 250 ? -15.797 11.055 2.543 1 98.38 250 ALA A N 1
ATOM 1909 C CA . ALA A 1 250 ? -17.25 11.055 2.537 1 98.38 250 ALA A CA 1
ATOM 1910 C C . ALA A 1 250 ? -17.812 9.703 2.975 1 98.38 250 ALA A C 1
ATOM 1912 O O . ALA A 1 250 ? -18.984 9.578 3.289 1 98.38 250 ALA A O 1
ATOM 1913 N N . LEU A 1 251 ? -16.938 8.656 2.916 1 97.94 251 LEU A N 1
ATOM 1914 C CA . LEU A 1 251 ? -17.234 7.285 3.316 1 97.94 251 LEU A CA 1
ATOM 1915 C C . LEU A 1 251 ? -18.375 6.707 2.484 1 97.94 251 LEU A C 1
ATOM 1917 O O . LEU A 1 251 ? -19.109 5.836 2.953 1 97.94 251 LEU A O 1
ATOM 1921 N N . SER A 1 252 ? -18.656 7.289 1.367 1 97.62 252 SER A N 1
ATOM 1922 C CA . SER A 1 252 ? -19.672 6.863 0.411 1 97.62 252 SER A CA 1
ATOM 1923 C C . SER A 1 252 ? -19.375 7.391 -0.988 1 97.62 252 SER A C 1
ATOM 1925 O O . SER A 1 252 ? -18.688 8.406 -1.14 1 97.62 252 SER A O 1
ATOM 1927 N N . ALA A 1 253 ? -19.844 6.652 -1.945 1 98 253 ALA A N 1
ATOM 1928 C CA . ALA A 1 253 ? -19.797 7.148 -3.318 1 98 253 ALA A CA 1
ATOM 1929 C C . ALA A 1 253 ? -20.984 8.078 -3.596 1 98 253 ALA A C 1
ATOM 1931 O O . ALA A 1 253 ? -21.938 7.703 -4.285 1 98 253 ALA A O 1
ATOM 1932 N N . ASN A 1 254 ? -20.922 9.312 -3.102 1 97.94 254 ASN A N 1
ATOM 1933 C CA . ASN A 1 254 ? -22.031 10.25 -3.201 1 97.94 254 ASN A CA 1
ATOM 1934 C C . ASN A 1 254 ? -21.578 11.617 -3.695 1 97.94 254 ASN A C 1
ATOM 1936 O O . ASN A 1 254 ? -20.406 11.805 -4.027 1 97.94 254 ASN A O 1
ATOM 1940 N N . LEU A 1 255 ? -22.438 12.516 -3.76 1 98.56 255 LEU A N 1
ATOM 1941 C CA . LEU A 1 255 ? -22.172 13.828 -4.324 1 98.56 255 LEU A CA 1
ATOM 1942 C C . LEU A 1 255 ? -21.203 14.609 -3.447 1 98.56 255 LEU A C 1
ATOM 1944 O O . LEU A 1 255 ? -20.406 15.398 -3.951 1 98.56 255 LEU A O 1
ATOM 1948 N N . ARG A 1 256 ? -21.203 14.445 -2.168 1 98.44 256 ARG A N 1
ATOM 1949 C CA . ARG A 1 256 ? -20.281 15.141 -1.281 1 98.44 256 ARG A CA 1
ATOM 1950 C C . ARG A 1 256 ? -18.844 14.688 -1.521 1 98.44 256 ARG A C 1
ATOM 1952 O O . ARG A 1 256 ? -17.922 15.5 -1.511 1 98.44 256 ARG A O 1
ATOM 1959 N N . GLY A 1 257 ? -18.703 13.367 -1.704 1 98.69 257 GLY A N 1
ATOM 1960 C CA . GLY A 1 257 ? -17.391 12.859 -2.076 1 98.69 257 GLY A CA 1
ATOM 1961 C C . GLY A 1 257 ? -16.906 13.398 -3.406 1 98.69 257 GLY A C 1
ATOM 1962 O O . GLY A 1 257 ? -15.719 13.719 -3.555 1 98.69 257 GLY A O 1
ATOM 1963 N N . ILE A 1 258 ? -17.766 13.555 -4.355 1 98.81 258 ILE A N 1
ATOM 1964 C CA . ILE A 1 258 ? -17.422 14.109 -5.66 1 98.81 258 ILE A CA 1
ATOM 1965 C C . ILE A 1 258 ? -16.953 15.555 -5.504 1 98.81 258 ILE A C 1
ATOM 1967 O O . ILE A 1 258 ? -15.922 15.938 -6.051 1 98.81 258 ILE A O 1
ATOM 1971 N N . MET A 1 259 ? -17.672 16.281 -4.734 1 98.88 259 MET A N 1
ATOM 1972 C CA . MET A 1 259 ? -17.297 17.672 -4.492 1 98.88 259 MET A CA 1
ATOM 1973 C C . MET A 1 259 ? -15.93 17.766 -3.83 1 98.88 259 MET A C 1
ATOM 1975 O O . MET A 1 259 ? -15.109 18.609 -4.203 1 98.88 259 MET A O 1
ATOM 1979 N N . ALA A 1 260 ? -15.703 16.922 -2.852 1 98.94 260 ALA A N 1
ATOM 1980 C CA . ALA A 1 260 ? -14.414 16.906 -2.172 1 98.94 260 ALA A CA 1
ATOM 1981 C C . ALA A 1 260 ? -13.273 16.688 -3.164 1 98.94 260 ALA A C 1
ATOM 1983 O O . ALA A 1 260 ? -12.219 17.312 -3.055 1 98.94 260 ALA A O 1
ATOM 1984 N N . CYS A 1 261 ? -13.469 15.836 -4.145 1 98.94 261 CYS A N 1
ATOM 1985 C CA . CYS A 1 261 ? -12.453 15.602 -5.164 1 98.94 261 CYS A CA 1
ATOM 1986 C C . CYS A 1 261 ? -12.266 16.844 -6.035 1 98.94 261 CYS A C 1
ATOM 1988 O O . CYS A 1 261 ? -11.133 17.203 -6.355 1 98.94 261 CYS A O 1
ATOM 1990 N N . VAL A 1 262 ? -13.336 17.469 -6.387 1 98.88 262 VAL A N 1
ATOM 1991 C CA . VAL A 1 262 ? -13.305 18.625 -7.27 1 98.88 262 VAL A CA 1
ATOM 1992 C C . VAL A 1 262 ? -12.516 19.75 -6.613 1 98.88 262 VAL A C 1
ATOM 1994 O O . VAL A 1 262 ? -11.578 20.297 -7.203 1 98.88 262 VAL A O 1
ATOM 1997 N N . VAL A 1 263 ? -12.844 20.047 -5.43 1 98.94 263 VAL A N 1
ATOM 1998 C CA . VAL A 1 263 ? -12.227 21.203 -4.773 1 98.94 263 VAL A CA 1
ATOM 1999 C C . VAL A 1 263 ? -10.773 20.875 -4.422 1 98.94 263 VAL A C 1
ATOM 2001 O O . VAL A 1 263 ? -9.914 21.766 -4.422 1 98.94 263 VAL A O 1
ATOM 2004 N N . THR A 1 264 ? -10.477 19.625 -4.121 1 98.88 264 THR A N 1
ATOM 2005 C CA . THR A 1 264 ? -9.109 19.188 -3.863 1 98.88 264 THR A CA 1
ATOM 2006 C C . THR A 1 264 ? -8.211 19.5 -5.051 1 98.88 264 THR A C 1
ATOM 2008 O O . THR A 1 264 ? -7.137 20.094 -4.879 1 98.88 264 THR A O 1
ATOM 2011 N N . HIS A 1 265 ? -8.656 19.188 -6.199 1 98.88 265 HIS A N 1
ATOM 2012 C CA . HIS A 1 265 ? -7.875 19.375 -7.418 1 98.88 265 HIS A CA 1
ATOM 2013 C C . HIS A 1 265 ? -7.707 20.859 -7.73 1 98.88 265 HIS A C 1
ATOM 2015 O O . HIS A 1 265 ? -6.617 21.297 -8.109 1 98.88 265 HIS A O 1
ATOM 2021 N N . ILE A 1 266 ? -8.742 21.594 -7.543 1 98.94 266 ILE A N 1
ATOM 2022 C CA . ILE A 1 266 ? -8.711 23.031 -7.828 1 98.94 266 ILE A CA 1
ATOM 2023 C C . ILE A 1 266 ? -7.73 23.719 -6.883 1 98.94 266 ILE A C 1
ATOM 2025 O O . ILE A 1 266 ? -6.887 24.5 -7.32 1 98.94 266 ILE A O 1
ATOM 2029 N N . ALA A 1 267 ? -7.816 23.438 -5.641 1 98.94 267 ALA A N 1
ATOM 2030 C CA . ALA A 1 267 ? -6.953 24.094 -4.656 1 98.94 267 ALA A CA 1
ATOM 2031 C C . ALA A 1 267 ? -5.484 23.766 -4.918 1 98.94 267 ALA A C 1
ATOM 2033 O O . ALA A 1 267 ? -4.621 24.641 -4.828 1 98.94 267 ALA A O 1
ATOM 2034 N N . ALA A 1 268 ? -5.207 22.531 -5.215 1 98.94 268 ALA A N 1
ATOM 2035 C CA . ALA A 1 268 ? -3.836 22.125 -5.516 1 98.94 268 ALA A CA 1
ATOM 2036 C C . ALA A 1 268 ? -3.297 22.875 -6.734 1 98.94 268 ALA A C 1
ATOM 2038 O O . ALA A 1 268 ? -2.168 23.359 -6.715 1 98.94 268 ALA A O 1
ATOM 2039 N N . SER A 1 269 ? -4.066 22.922 -7.758 1 98.88 269 SER A N 1
ATOM 2040 C CA . SER A 1 269 ? -3.678 23.578 -9.008 1 98.88 269 SER A CA 1
ATOM 2041 C C . SER A 1 269 ? -3.383 25.062 -8.789 1 98.88 269 SER A C 1
ATOM 2043 O O . SER A 1 269 ? -2.342 25.562 -9.219 1 98.88 269 SER A O 1
ATOM 2045 N N . VAL A 1 270 ? -4.234 25.656 -8.094 1 98.88 270 VAL A N 1
ATOM 2046 C CA . VAL A 1 270 ? -4.145 27.094 -7.898 1 98.88 270 VAL A CA 1
ATOM 2047 C C . VAL A 1 270 ? -2.984 27.422 -6.957 1 98.88 270 VAL A C 1
ATOM 2049 O O . VAL A 1 270 ? -2.227 28.359 -7.195 1 98.88 270 VAL A O 1
ATOM 2052 N N . ALA A 1 271 ? -2.842 26.688 -5.945 1 98.94 271 ALA A N 1
ATOM 2053 C CA . ALA A 1 271 ? -1.755 26.922 -4.996 1 98.94 271 ALA A CA 1
ATOM 2054 C C . ALA A 1 271 ? -0.397 26.672 -5.645 1 98.94 271 ALA A C 1
ATOM 2056 O O . ALA A 1 271 ? 0.577 27.359 -5.355 1 98.94 271 ALA A O 1
ATOM 2057 N N . GLY A 1 272 ? -0.302 25.609 -6.469 1 98.75 272 GLY A N 1
ATOM 2058 C CA . GLY A 1 272 ? 0.925 25.375 -7.215 1 98.75 272 GLY A CA 1
ATOM 2059 C C . GLY A 1 272 ? 1.327 26.547 -8.078 1 98.75 272 GLY A C 1
ATOM 2060 O O . GLY A 1 272 ? 2.484 26.984 -8.062 1 98.75 272 GLY A O 1
ATOM 2061 N N . ILE A 1 273 ? 0.407 27.109 -8.773 1 98.69 273 ILE A N 1
ATOM 2062 C CA . ILE A 1 273 ? 0.641 28.266 -9.625 1 98.69 273 ILE A CA 1
ATOM 2063 C C . ILE A 1 273 ? 1.014 29.469 -8.766 1 98.69 273 ILE A C 1
ATOM 2065 O O . ILE A 1 273 ? 1.974 30.188 -9.07 1 98.69 273 ILE A O 1
ATOM 2069 N N . THR A 1 274 ? 0.28 29.641 -7.719 1 98.62 274 THR A N 1
ATOM 2070 C CA . THR A 1 274 ? 0.478 30.781 -6.832 1 98.62 274 THR A CA 1
ATOM 2071 C C . THR A 1 274 ? 1.884 30.766 -6.238 1 98.62 274 THR A C 1
ATOM 2073 O O . THR A 1 274 ? 2.566 31.797 -6.219 1 98.62 274 THR A O 1
ATOM 2076 N N . TRP A 1 275 ? 2.275 29.672 -5.773 1 98.25 275 TRP A N 1
ATOM 2077 C CA . TRP A 1 275 ? 3.607 29.516 -5.203 1 98.25 275 TRP A CA 1
ATOM 2078 C C . TRP A 1 275 ? 4.684 29.75 -6.254 1 98.25 275 TRP A C 1
ATOM 2080 O O . TRP A 1 275 ? 5.699 30.391 -5.977 1 98.25 275 TRP A O 1
ATOM 2090 N N . CYS A 1 276 ? 4.484 29.234 -7.402 1 97 276 CYS A N 1
ATOM 2091 C CA . CYS A 1 276 ? 5.422 29.406 -8.5 1 97 276 CYS A CA 1
ATOM 2092 C C . CYS A 1 276 ? 5.582 30.875 -8.867 1 97 276 CYS A C 1
ATOM 2094 O O . CYS A 1 276 ? 6.691 31.328 -9.141 1 97 276 CYS A O 1
ATOM 2096 N N . ILE A 1 277 ? 4.527 31.594 -8.891 1 98.25 277 ILE A N 1
ATOM 2097 C CA . ILE A 1 277 ? 4.559 33 -9.203 1 98.25 277 ILE A CA 1
ATOM 2098 C C . ILE A 1 277 ? 5.285 33.781 -8.094 1 98.25 277 ILE A C 1
ATOM 2100 O O . ILE A 1 277 ? 6.117 34.625 -8.375 1 98.25 277 ILE A O 1
ATOM 2104 N N . ALA A 1 278 ? 4.98 33.469 -6.887 1 97.69 278 ALA A N 1
ATOM 2105 C CA . ALA A 1 278 ? 5.656 34.125 -5.762 1 97.69 278 ALA A CA 1
ATOM 2106 C C . ALA A 1 278 ? 7.168 33.906 -5.828 1 97.69 278 ALA A C 1
ATOM 2108 O O . ALA A 1 278 ? 7.945 34.812 -5.609 1 97.69 278 ALA A O 1
ATOM 2109 N N . GLU A 1 279 ? 7.527 32.719 -6.129 1 96.31 279 GLU A N 1
ATOM 2110 C CA . GLU A 1 279 ? 8.945 32.375 -6.246 1 96.31 279 GLU A CA 1
ATOM 2111 C C . GLU A 1 279 ? 9.578 33.125 -7.426 1 96.31 279 GLU A C 1
ATOM 2113 O O . GLU A 1 279 ? 10.719 33.594 -7.336 1 96.31 279 GLU A O 1
ATOM 2118 N N . TYR A 1 280 ? 8.852 33.188 -8.484 1 96.5 280 TYR A N 1
ATOM 2119 C CA . TYR A 1 280 ? 9.352 33.875 -9.664 1 96.5 280 TYR A CA 1
ATOM 2120 C C . TYR A 1 280 ? 9.578 35.344 -9.367 1 96.5 280 TYR A C 1
ATOM 2122 O O . TYR A 1 280 ? 10.562 35.938 -9.828 1 96.5 280 TYR A O 1
ATOM 2130 N N . ILE A 1 281 ? 8.758 35.906 -8.68 1 97.38 281 ILE A N 1
ATOM 2131 C CA . ILE A 1 281 ? 8.883 37.344 -8.328 1 97.38 281 ILE A CA 1
ATOM 2132 C C . ILE A 1 281 ? 10.141 37.531 -7.488 1 97.38 281 ILE A C 1
ATOM 2134 O O . ILE A 1 281 ? 10.852 38.531 -7.664 1 97.38 281 ILE A O 1
ATOM 2138 N N . ARG A 1 282 ? 10.422 36.656 -6.73 1 94.5 282 ARG A N 1
ATOM 2139 C CA . ARG A 1 282 ? 11.555 36.781 -5.816 1 94.5 282 ARG A CA 1
ATOM 2140 C C . ARG A 1 282 ? 12.859 36.438 -6.523 1 94.5 282 ARG A C 1
ATOM 2142 O O . ARG A 1 282 ? 13.859 37.125 -6.398 1 94.5 282 ARG A O 1
ATOM 2149 N N . SER A 1 283 ? 12.898 35.375 -7.297 1 94 283 SER A N 1
ATOM 2150 C CA . SER A 1 283 ? 14.156 34.844 -7.812 1 94 283 SER A CA 1
ATOM 2151 C C . SER A 1 283 ? 14.305 35.094 -9.305 1 94 283 SER A C 1
ATOM 2153 O O . SER A 1 283 ? 15.391 34.969 -9.859 1 94 283 SER A O 1
ATOM 2155 N N . ARG A 1 284 ? 13.227 35.438 -9.938 1 96 284 ARG A N 1
ATOM 2156 C CA . ARG A 1 284 ? 13.18 35.688 -11.375 1 96 284 ARG A CA 1
ATOM 2157 C C . ARG A 1 284 ? 13.461 34.406 -12.164 1 96 284 ARG A C 1
ATOM 2159 O O . ARG A 1 284 ? 13.992 34.469 -13.273 1 96 284 ARG A O 1
ATOM 2166 N N . ARG A 1 285 ? 13.258 33.312 -11.539 1 96.12 285 ARG A N 1
ATOM 2167 C CA . ARG A 1 285 ? 13.359 32 -12.195 1 96.12 285 ARG A CA 1
ATOM 2168 C C . ARG A 1 285 ? 12.18 31.125 -11.844 1 96.12 285 ARG A C 1
ATOM 2170 O O . ARG A 1 285 ? 11.695 31.125 -10.703 1 96.12 285 ARG A O 1
ATOM 2177 N N . TRP A 1 286 ? 11.75 30.375 -12.836 1 96.31 286 TRP A N 1
ATOM 2178 C CA . TRP A 1 286 ? 10.734 29.359 -12.57 1 96.31 286 TRP A CA 1
ATOM 2179 C C . TRP A 1 286 ? 11.336 28.172 -11.828 1 96.31 286 TRP A C 1
ATOM 2181 O O . TRP A 1 286 ? 12.516 27.844 -12 1 96.31 286 TRP A O 1
ATOM 2191 N N . SER A 1 287 ? 10.562 27.594 -11.039 1 96 287 SER A N 1
ATOM 2192 C CA . SER A 1 287 ? 11.062 26.516 -10.195 1 96 287 SER A CA 1
ATOM 2193 C C . SER A 1 287 ? 10.078 25.359 -10.125 1 96 287 SER A C 1
ATOM 2195 O O . SER A 1 287 ? 8.93 25.547 -9.695 1 96 287 SER A O 1
ATOM 2197 N N . CYS A 1 288 ? 10.492 24.141 -10.531 1 97.31 288 CYS A N 1
ATOM 2198 C CA . CYS A 1 288 ? 9.688 22.938 -10.422 1 97.31 288 CYS A CA 1
ATOM 2199 C C . CYS A 1 288 ? 9.43 22.578 -8.961 1 97.31 288 CYS A C 1
ATOM 2201 O O . CYS A 1 288 ? 8.32 22.172 -8.609 1 97.31 288 CYS A O 1
ATOM 2203 N N . VAL A 1 289 ? 10.383 22.766 -8.188 1 96.88 289 VAL A N 1
ATOM 2204 C CA . VAL A 1 289 ? 10.273 22.469 -6.762 1 96.88 289 VAL A CA 1
ATOM 2205 C C . VAL A 1 289 ? 9.266 23.406 -6.109 1 96.88 289 VAL A C 1
ATOM 2207 O O . VAL A 1 289 ? 8.477 22.984 -5.258 1 96.88 289 VAL A O 1
ATOM 2210 N N . ALA A 1 290 ? 9.305 24.641 -6.512 1 97.12 290 ALA A N 1
ATOM 2211 C CA . ALA A 1 290 ? 8.344 25.609 -5.992 1 97.12 290 ALA A CA 1
ATOM 2212 C C . ALA A 1 290 ? 6.914 25.203 -6.328 1 97.12 290 ALA A C 1
ATOM 2214 O O . ALA A 1 290 ? 6.023 25.281 -5.48 1 97.12 290 ALA A O 1
ATOM 2215 N N . PHE A 1 291 ? 6.711 24.781 -7.535 1 98.25 291 PHE A N 1
ATOM 2216 C CA . PHE A 1 291 ? 5.387 24.312 -7.926 1 98.25 291 PHE A CA 1
ATOM 2217 C C . PHE A 1 291 ? 4.945 23.141 -7.059 1 98.25 291 PHE A C 1
ATOM 2219 O O . PHE A 1 291 ? 3.805 23.094 -6.594 1 98.25 291 PHE A O 1
ATOM 2226 N N . CYS A 1 292 ? 5.832 22.188 -6.895 1 98.5 292 CYS A N 1
ATOM 2227 C CA . CYS A 1 292 ? 5.527 21 -6.105 1 98.5 292 CYS A CA 1
ATOM 2228 C C . CYS A 1 292 ? 5.148 21.375 -4.68 1 98.5 292 CYS A C 1
ATOM 2230 O O . CYS A 1 292 ? 4.152 20.891 -4.145 1 98.5 292 CYS A O 1
ATOM 2232 N N . SER A 1 293 ? 5.852 22.281 -4.09 1 98.06 293 SER A N 1
ATOM 2233 C CA . SER A 1 293 ? 5.562 22.734 -2.732 1 98.06 293 SER A CA 1
ATOM 2234 C C . SER A 1 293 ? 4.219 23.453 -2.666 1 98.06 293 SER A C 1
ATOM 2236 O O . SER A 1 293 ? 3.449 23.25 -1.724 1 98.06 293 SER A O 1
ATOM 2238 N N . GLY A 1 294 ? 4.016 24.25 -3.629 1 98.69 294 GLY A N 1
ATOM 2239 C CA . GLY A 1 294 ? 2.744 24.969 -3.684 1 98.69 294 GLY A CA 1
ATOM 2240 C C . GLY A 1 294 ? 1.554 24.031 -3.824 1 98.69 294 GLY A C 1
ATOM 2241 O O . GLY A 1 294 ? 0.537 24.219 -3.15 1 98.69 294 GLY A O 1
ATOM 2242 N N . ALA A 1 295 ? 1.655 23.078 -4.727 1 98.88 295 ALA A N 1
ATOM 2243 C CA . ALA A 1 295 ? 0.578 22.109 -4.91 1 98.88 295 ALA A CA 1
ATOM 2244 C C . ALA A 1 295 ? 0.268 21.375 -3.605 1 98.88 295 ALA A C 1
ATOM 2246 O O . ALA A 1 295 ? -0.898 21.203 -3.246 1 98.88 295 ALA A O 1
ATOM 2247 N N . VAL A 1 296 ? 1.289 20.969 -2.883 1 98.75 296 VAL A N 1
ATOM 2248 C CA . VAL A 1 296 ? 1.106 20.281 -1.614 1 98.75 296 VAL A CA 1
ATOM 2249 C C . VAL A 1 296 ? 0.451 21.203 -0.6 1 98.75 296 VAL A C 1
ATOM 2251 O O . VAL A 1 296 ? -0.452 20.797 0.135 1 98.75 296 VAL A O 1
ATOM 2254 N N . ALA A 1 297 ? 0.871 22.453 -0.6 1 98.81 297 ALA A N 1
ATOM 2255 C CA . ALA A 1 297 ? 0.274 23.422 0.306 1 98.81 297 ALA A CA 1
ATOM 2256 C C . ALA A 1 297 ? -1.221 23.578 0.04 1 98.81 297 ALA A C 1
ATOM 2258 O O . ALA A 1 297 ? -2.016 23.688 0.976 1 98.81 297 ALA A O 1
ATOM 2259 N N . GLY A 1 298 ? -1.563 23.672 -1.202 1 98.88 298 GLY A N 1
ATOM 2260 C CA . GLY A 1 298 ? -2.971 23.75 -1.562 1 98.88 298 GLY A CA 1
ATOM 2261 C C . GLY A 1 298 ? -3.768 22.531 -1.126 1 98.88 298 GLY A C 1
ATOM 2262 O O . GLY A 1 298 ? -4.898 22.656 -0.648 1 98.88 298 GLY A O 1
ATOM 2263 N N . LEU A 1 299 ? -3.197 21.359 -1.351 1 98.94 299 LEU A N 1
ATOM 2264 C CA . LEU A 1 299 ? -3.822 20.125 -0.918 1 98.94 299 LEU A CA 1
ATOM 2265 C C . LEU A 1 299 ? -4.031 20.109 0.592 1 98.94 299 LEU A C 1
ATOM 2267 O O . LEU A 1 299 ? -5.082 19.688 1.076 1 98.94 299 LEU A O 1
ATOM 2271 N N . VAL A 1 300 ? -3.068 20.609 1.334 1 98.94 300 VAL A N 1
ATOM 2272 C CA . VAL A 1 300 ? -3.135 20.688 2.791 1 98.94 300 VAL A CA 1
ATOM 2273 C C . VAL A 1 300 ? -4.227 21.672 3.211 1 98.94 300 VAL A C 1
ATOM 2275 O O . VAL A 1 300 ? -5.078 21.344 4.039 1 98.94 300 VAL A O 1
ATOM 2278 N N . ALA A 1 301 ? -4.309 22.766 2.604 1 98.94 301 ALA A N 1
ATOM 2279 C CA . ALA A 1 301 ? -5.191 23.844 3.027 1 98.94 301 ALA A CA 1
ATOM 2280 C C . ALA A 1 301 ? -6.652 23.5 2.744 1 98.94 301 ALA A C 1
ATOM 2282 O O . ALA A 1 301 ? -7.547 23.906 3.494 1 98.94 301 ALA A O 1
ATOM 2283 N N . ILE A 1 302 ? -6.91 22.766 1.718 1 98.94 302 ILE A N 1
ATOM 2284 C CA . ILE A 1 302 ? -8.289 22.5 1.323 1 98.94 302 ILE A CA 1
ATOM 2285 C C . ILE A 1 302 ? -8.836 21.328 2.139 1 98.94 302 ILE A C 1
ATOM 2287 O O . ILE A 1 302 ? -10.055 21.125 2.197 1 98.94 302 ILE A O 1
ATOM 2291 N N . THR A 1 303 ? -8.016 20.547 2.752 1 98.94 303 THR A N 1
ATOM 2292 C CA . THR A 1 303 ? -8.336 19.25 3.334 1 98.94 303 THR A CA 1
ATOM 2293 C C . THR A 1 303 ? -9.422 19.375 4.391 1 98.94 303 THR A C 1
ATOM 2295 O O . THR A 1 303 ? -10.438 18.688 4.336 1 98.94 303 THR A O 1
ATOM 2298 N N . PRO A 1 304 ? -9.352 20.312 5.352 1 98.88 304 PRO A N 1
ATOM 2299 C CA . PRO A 1 304 ? -10.422 20.391 6.348 1 98.88 304 PRO A CA 1
ATOM 2300 C C . PRO A 1 304 ? -11.75 20.828 5.754 1 98.88 304 PRO A C 1
ATOM 2302 O O . PRO A 1 304 ? -12.812 20.453 6.258 1 98.88 304 PRO A O 1
ATOM 2305 N N . GLY A 1 305 ? -11.766 21.562 4.719 1 98.88 305 GLY A N 1
ATOM 2306 C CA . GLY A 1 305 ? -12.984 22.125 4.145 1 98.88 305 GLY A CA 1
ATOM 2307 C C . GLY A 1 305 ? -13.461 21.359 2.92 1 98.88 305 GLY A C 1
ATOM 2308 O O . GLY A 1 305 ? -14.508 21.688 2.352 1 98.88 305 GLY A O 1
ATOM 2309 N N . SER A 1 306 ? -12.812 20.297 2.479 1 98.88 306 SER A N 1
ATOM 2310 C CA . SER A 1 306 ? -13.016 19.703 1.167 1 98.88 306 SER A CA 1
ATOM 2311 C C . SER A 1 306 ? -14.453 19.203 1.009 1 98.88 306 SER A C 1
ATOM 2313 O O . SER A 1 306 ? -15 19.203 -0.097 1 98.88 306 SER A O 1
ATOM 2315 N N . GLY A 1 307 ? -15.102 18.812 2.072 1 98.62 307 GLY A N 1
ATOM 2316 C CA . GLY A 1 307 ? -16.484 18.359 2.014 1 98.62 307 GLY A CA 1
ATOM 2317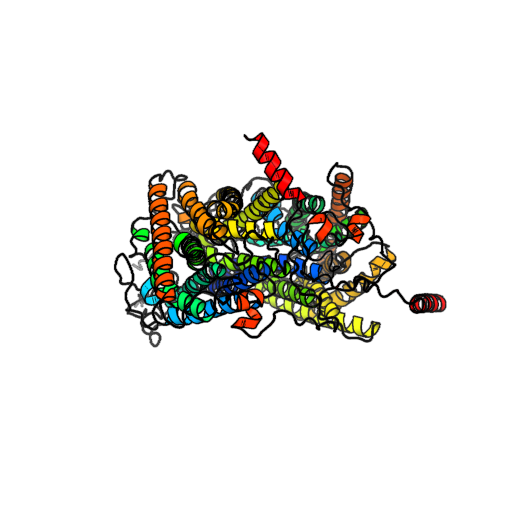 C C . GLY A 1 307 ? -17.484 19.406 2.434 1 98.62 307 GLY A C 1
ATOM 2318 O O . GLY A 1 307 ? -18.656 19.125 2.613 1 98.62 307 GLY A O 1
ATOM 2319 N N . PHE A 1 308 ? -17.016 20.672 2.543 1 98.81 308 PHE A N 1
ATOM 2320 C CA . PHE A 1 308 ? -17.891 21.688 3.125 1 98.81 308 PHE A CA 1
ATOM 2321 C C . PHE A 1 308 ? -17.984 22.906 2.211 1 98.81 308 PHE A C 1
ATOM 2323 O O . PHE A 1 308 ? -18.875 23.734 2.377 1 98.81 308 PHE A O 1
ATOM 2330 N N . VAL A 1 309 ? -17.109 23.047 1.212 1 98.88 309 VAL A N 1
ATOM 2331 C CA . VAL A 1 309 ? -17.016 24.344 0.55 1 98.88 309 VAL A CA 1
ATOM 2332 C C . VAL A 1 309 ? -17.359 24.188 -0.932 1 98.88 309 VAL A C 1
ATOM 2334 O O . VAL A 1 309 ? -17.156 23.125 -1.518 1 98.88 309 VAL A O 1
ATOM 2337 N N . PRO A 1 310 ? -17.828 25.203 -1.543 1 98.81 310 PRO A N 1
ATOM 2338 C CA . PRO A 1 310 ? -18.094 25.172 -2.984 1 98.81 310 PRO A CA 1
ATOM 2339 C C . PRO A 1 310 ? -16.812 25.375 -3.814 1 98.81 310 PRO A C 1
ATOM 2341 O O . PRO A 1 310 ? -15.781 25.781 -3.283 1 98.81 310 PRO A O 1
ATOM 2344 N N . PRO A 1 311 ? -16.844 25.125 -5.062 1 98.81 311 PRO A N 1
ATOM 2345 C CA . PRO A 1 311 ? -15.656 25.109 -5.906 1 98.81 311 PRO A CA 1
ATOM 2346 C C . PRO A 1 311 ? -14.945 26.453 -5.949 1 98.81 311 PRO A C 1
ATOM 2348 O O . PRO A 1 311 ? -13.711 26.516 -5.953 1 98.81 311 PRO A O 1
ATOM 2351 N N . TRP A 1 312 ? -15.695 27.547 -6.012 1 98.75 312 TRP A N 1
ATOM 2352 C CA . TRP A 1 312 ? -15.039 28.844 -6.094 1 98.75 312 TRP A CA 1
ATOM 2353 C C . TRP A 1 312 ? -14.219 29.125 -4.836 1 98.75 312 TRP A C 1
ATOM 2355 O O . TRP A 1 312 ? -13.203 29.812 -4.891 1 98.75 312 TRP A O 1
ATOM 2365 N N . ALA A 1 313 ? -14.672 28.688 -3.693 1 98.88 313 ALA A N 1
ATOM 2366 C CA . ALA A 1 313 ? -13.938 28.859 -2.443 1 98.88 313 ALA A CA 1
ATOM 2367 C C . ALA A 1 313 ? -12.602 28.109 -2.484 1 98.88 313 ALA A C 1
ATOM 2369 O O . ALA A 1 313 ? -11.633 28.531 -1.842 1 98.88 313 ALA A O 1
ATOM 2370 N N . ALA A 1 314 ? -12.531 27.016 -3.223 1 98.94 314 ALA A N 1
ATOM 2371 C CA . ALA A 1 314 ? -11.289 26.25 -3.357 1 98.94 314 ALA A CA 1
ATOM 2372 C C . ALA A 1 314 ? -10.211 27.078 -4.043 1 98.94 314 ALA A C 1
ATOM 2374 O O . ALA A 1 314 ? -9.023 26.938 -3.748 1 98.94 314 ALA A O 1
ATOM 2375 N N . VAL A 1 315 ? -10.594 27.922 -4.977 1 98.88 315 VAL A N 1
ATOM 2376 C CA . VAL A 1 315 ? -9.648 28.844 -5.609 1 98.88 315 VAL A CA 1
ATOM 2377 C C . VAL A 1 315 ? -9.062 29.781 -4.559 1 98.88 315 VAL A C 1
ATOM 2379 O O . VAL A 1 315 ? -7.84 29.953 -4.488 1 98.88 315 VAL A O 1
ATOM 2382 N N . VAL A 1 316 ? -9.898 30.359 -3.734 1 98.94 316 VAL A N 1
ATOM 2383 C CA . VAL A 1 316 ? -9.484 31.297 -2.703 1 98.94 316 VAL A CA 1
ATOM 2384 C C . VAL A 1 316 ? -8.578 30.594 -1.693 1 98.94 316 VAL A C 1
ATOM 2386 O O . VAL A 1 316 ? -7.523 31.125 -1.327 1 98.94 316 VAL A O 1
ATOM 2389 N N . ILE A 1 317 ? -9 29.438 -1.299 1 98.94 317 ILE A N 1
ATOM 2390 C CA . ILE A 1 317 ? -8.234 28.656 -0.328 1 98.94 317 ILE A CA 1
ATOM 2391 C C . ILE A 1 317 ? -6.879 28.281 -0.92 1 98.94 317 ILE A C 1
ATOM 2393 O O . ILE A 1 317 ? -5.863 28.312 -0.224 1 98.94 317 ILE A O 1
ATOM 2397 N N . GLY A 1 318 ? -6.84 27.922 -2.215 1 98.94 318 GLY A N 1
ATOM 2398 C CA . GLY A 1 318 ? -5.582 27.625 -2.889 1 98.94 318 GLY A CA 1
ATOM 2399 C C . GLY A 1 318 ? -4.641 28.812 -2.932 1 98.94 318 GLY A C 1
ATOM 2400 O O . GLY A 1 318 ? -3.449 28.672 -2.645 1 98.94 318 GLY A O 1
ATOM 2401 N N . VAL A 1 319 ? -5.16 29.984 -3.232 1 98.88 319 VAL A N 1
ATOM 2402 C CA . VAL A 1 319 ? -4.344 31.188 -3.318 1 98.88 319 VAL A CA 1
ATOM 2403 C C . VAL A 1 319 ? -3.805 31.547 -1.935 1 98.88 319 VAL A C 1
ATOM 2405 O O . VAL A 1 319 ? -2.598 31.719 -1.759 1 98.88 319 VAL A O 1
ATOM 2408 N N . ILE A 1 320 ? -4.691 31.594 -0.937 1 98.88 320 ILE A N 1
ATOM 2409 C CA . ILE A 1 320 ? -4.293 32.031 0.402 1 98.88 320 ILE A CA 1
ATOM 2410 C C . ILE A 1 320 ? -3.357 30.969 1.011 1 98.88 320 ILE A C 1
ATOM 2412 O O . ILE A 1 320 ? -2.338 31.328 1.612 1 98.88 320 ILE A O 1
ATOM 2416 N N . GLY A 1 321 ? -3.771 29.688 0.8 1 98.62 321 GLY A N 1
ATOM 2417 C CA . GLY A 1 321 ? -2.9 28.625 1.275 1 98.62 321 GLY A CA 1
ATOM 2418 C C . GLY A 1 321 ? -1.509 28.688 0.673 1 98.62 321 GLY A C 1
ATOM 2419 O O . GLY A 1 321 ? -0.512 28.562 1.389 1 98.62 321 GLY A O 1
ATOM 2420 N N . GLY A 1 322 ? -1.394 28.891 -0.651 1 98.56 322 GLY A N 1
ATOM 2421 C CA . GLY A 1 322 ? -0.11 29 -1.325 1 98.56 322 GLY A CA 1
ATOM 2422 C C . GLY A 1 322 ? 0.723 30.172 -0.834 1 98.56 322 GLY A C 1
ATOM 2423 O O . GLY A 1 322 ? 1.908 30.016 -0.534 1 98.56 322 GLY A O 1
ATOM 2424 N N . VAL A 1 323 ? 0.148 31.328 -0.629 1 98.44 323 VAL A N 1
ATOM 2425 C CA . VAL A 1 323 ? 0.852 32.562 -0.264 1 98.44 323 VAL A CA 1
ATOM 2426 C C . VAL A 1 323 ? 1.313 32.469 1.188 1 98.44 323 VAL A C 1
ATOM 2428 O O . VAL A 1 323 ? 2.463 32.781 1.5 1 98.44 323 VAL A O 1
ATOM 2431 N N . VAL A 1 324 ? 0.427 32.062 2.053 1 98.5 324 VAL A N 1
ATOM 2432 C CA . VAL A 1 324 ? 0.731 32.062 3.48 1 98.5 324 VAL A CA 1
ATOM 2433 C C . VAL A 1 324 ? 1.791 31 3.783 1 98.5 324 VAL A C 1
ATOM 2435 O O . VAL A 1 324 ? 2.711 31.234 4.566 1 98.5 324 VAL A O 1
ATOM 2438 N N . CYS A 1 325 ? 1.639 29.797 3.188 1 98.19 325 CYS A N 1
ATOM 2439 C CA . CYS A 1 325 ? 2.65 28.781 3.396 1 98.19 325 CYS A CA 1
ATOM 2440 C C . CYS A 1 325 ? 3.992 29.203 2.814 1 98.19 325 CYS A C 1
ATOM 2442 O O . CYS A 1 325 ? 5.043 28.953 3.406 1 98.19 325 CYS A O 1
ATOM 2444 N N . TYR A 1 326 ? 4.004 29.859 1.632 1 97.69 326 TYR A N 1
ATOM 2445 C CA . TYR A 1 326 ? 5.23 30.391 1.051 1 97.69 326 TYR A CA 1
ATOM 2446 C C . TYR A 1 326 ? 5.906 31.359 2.008 1 97.69 326 TYR A C 1
ATOM 2448 O O . TYR A 1 326 ? 7.105 31.25 2.273 1 97.69 326 TYR A O 1
ATOM 2456 N N . ALA A 1 327 ? 5.168 32.281 2.555 1 96.62 327 ALA A N 1
ATOM 2457 C CA . ALA A 1 327 ? 5.695 33.25 3.494 1 96.62 327 ALA A CA 1
ATOM 2458 C C . ALA A 1 327 ? 6.207 32.594 4.766 1 96.62 327 ALA A C 1
ATOM 2460 O O . ALA A 1 327 ? 7.211 33.031 5.336 1 96.62 327 ALA A O 1
ATOM 2461 N N . ALA A 1 328 ? 5.512 31.547 5.121 1 96.44 328 ALA A N 1
ATOM 2462 C CA . ALA A 1 328 ? 5.848 30.859 6.363 1 96.44 328 ALA A CA 1
ATOM 2463 C C . ALA A 1 328 ? 7.195 30.141 6.25 1 96.44 328 ALA A C 1
ATOM 2465 O O . ALA A 1 328 ? 7.84 29.859 7.262 1 96.44 328 ALA A O 1
ATOM 2466 N N . THR A 1 329 ? 7.605 29.797 5.051 1 93.38 329 THR A N 1
ATOM 2467 C CA . THR A 1 329 ? 8.906 29.156 4.887 1 93.38 329 THR A CA 1
ATOM 2468 C C . THR A 1 329 ? 10.031 30.078 5.34 1 93.38 329 THR A C 1
ATOM 2470 O O . THR A 1 329 ? 11.133 29.625 5.641 1 93.38 329 THR A O 1
ATOM 2473 N N . PHE A 1 330 ? 9.734 31.359 5.43 1 90.75 330 PHE A N 1
ATOM 2474 C CA . PHE A 1 330 ? 10.742 32.312 5.832 1 90.75 330 PHE A CA 1
ATOM 2475 C C . PHE A 1 330 ? 10.688 32.594 7.336 1 90.75 330 PHE A C 1
ATOM 2477 O O . PHE A 1 330 ? 11.602 33.188 7.902 1 90.75 330 PHE A O 1
ATOM 2484 N N . LEU A 1 331 ? 9.641 32.094 7.973 1 86.62 331 LEU A N 1
ATOM 2485 C CA . LEU A 1 331 ? 9.469 32.281 9.406 1 86.62 331 LEU A CA 1
ATOM 2486 C C . LEU A 1 331 ? 10.594 31.609 10.188 1 86.62 331 LEU A C 1
ATOM 2488 O O . LEU A 1 331 ? 10.977 32.062 11.266 1 86.62 331 LEU A O 1
ATOM 2492 N N . LYS A 1 332 ? 11.055 30.516 9.656 1 80.31 332 LYS A N 1
ATOM 2493 C CA . LYS A 1 332 ? 12.086 29.75 10.352 1 80.31 332 LYS A CA 1
ATOM 2494 C C . LYS A 1 332 ? 13.352 30.578 10.555 1 80.31 332 LYS A C 1
ATOM 2496 O O . LYS A 1 332 ? 14.102 30.344 11.5 1 80.31 332 LYS A O 1
ATOM 2501 N N . ASN A 1 333 ? 13.562 31.5 9.695 1 80.31 333 ASN A N 1
ATOM 2502 C CA . ASN A 1 333 ? 14.719 32.375 9.82 1 80.31 333 ASN A CA 1
ATOM 2503 C C . ASN A 1 333 ? 14.57 33.344 11.008 1 80.31 333 ASN A C 1
ATOM 2505 O O . ASN A 1 333 ? 15.57 33.75 11.609 1 80.31 333 ASN A O 1
ATOM 2509 N N . PHE A 1 334 ? 13.406 33.531 11.297 1 83.12 334 PHE A N 1
ATOM 2510 C CA . PHE A 1 334 ? 13.141 34.469 12.383 1 83.12 334 PHE A CA 1
ATOM 2511 C C . PHE A 1 334 ? 13.133 33.75 13.727 1 83.12 334 PHE A C 1
ATOM 2513 O O . PHE A 1 334 ? 13.625 34.281 14.727 1 83.12 334 PHE A O 1
ATOM 2520 N N . VAL A 1 335 ? 12.648 32.562 13.742 1 83.69 335 VAL A N 1
ATOM 2521 C CA . VAL A 1 335 ? 12.523 31.812 14.992 1 83.69 335 VAL A CA 1
ATOM 2522 C C . VAL A 1 335 ? 13.773 30.969 15.219 1 83.69 335 VAL A C 1
ATOM 2524 O O . VAL A 1 335 ? 13.977 30.422 16.312 1 83.69 335 VAL A O 1
ATOM 2527 N N . ARG A 1 336 ? 14.633 30.922 14.391 1 84.06 336 ARG A N 1
ATOM 2528 C CA . ARG A 1 336 ? 15.914 30.234 14.461 1 84.06 336 ARG A CA 1
ATOM 2529 C C . ARG A 1 336 ? 15.727 28.734 14.688 1 84.06 336 ARG A C 1
ATOM 2531 O O . ARG A 1 336 ? 16.359 28.156 15.562 1 84.06 336 ARG A O 1
ATOM 2538 N N . VAL A 1 337 ? 14.75 28.172 14.062 1 90.19 337 VAL A N 1
ATOM 2539 C CA . VAL A 1 337 ? 14.492 26.734 14.086 1 90.19 337 VAL A CA 1
ATOM 2540 C C . VAL A 1 337 ? 14.852 26.125 12.727 1 90.19 337 VAL A C 1
ATOM 2542 O O . VAL A 1 337 ? 14.539 26.703 11.68 1 90.19 337 VAL A O 1
ATOM 2545 N N . ASP A 1 338 ? 15.594 25.062 12.766 1 88.62 338 ASP A N 1
ATOM 2546 C CA . ASP A 1 338 ? 15.969 24.359 11.539 1 88.62 338 ASP A CA 1
ATOM 2547 C C . ASP A 1 338 ? 14.898 23.359 11.125 1 88.62 338 ASP A C 1
ATOM 2549 O O . ASP A 1 338 ? 15.055 22.156 11.328 1 88.62 338 ASP A O 1
ATOM 2553 N N . ASP A 1 339 ? 13.891 23.906 10.578 1 84.56 339 ASP A N 1
ATOM 2554 C CA . ASP A 1 339 ? 12.867 23.078 9.961 1 84.56 339 ASP A CA 1
ATOM 2555 C C . ASP A 1 339 ? 13.32 22.578 8.586 1 84.56 339 ASP A C 1
ATOM 2557 O O . ASP A 1 339 ? 12.984 23.188 7.562 1 84.56 339 ASP A O 1
ATOM 2561 N N . ALA A 1 340 ? 13.953 21.531 8.508 1 81.19 340 ALA A N 1
ATOM 2562 C CA . ALA A 1 340 ? 14.781 21.078 7.395 1 81.19 340 ALA A CA 1
ATOM 2563 C C . ALA A 1 340 ? 13.969 20.984 6.105 1 81.19 340 ALA A C 1
ATOM 2565 O O . ALA A 1 340 ? 14.484 21.281 5.02 1 81.19 340 ALA A O 1
ATOM 2566 N N . LEU A 1 341 ? 12.711 20.609 6.207 1 89.75 341 LEU A N 1
ATOM 2567 C CA . LEU A 1 341 ? 11.953 20.375 4.98 1 89.75 341 LEU A CA 1
ATOM 2568 C C . LEU A 1 341 ? 10.664 21.172 4.977 1 89.75 341 LEU A C 1
ATOM 2570 O O . LEU A 1 341 ? 9.703 20.812 4.285 1 89.75 341 LEU A O 1
ATOM 2574 N N . ASP A 1 342 ? 10.562 22.203 5.805 1 93.19 342 ASP A N 1
ATOM 2575 C CA . ASP A 1 342 ? 9.477 23.172 5.867 1 93.19 342 ASP A CA 1
ATOM 2576 C C . ASP A 1 342 ? 8.156 22.5 6.219 1 93.19 342 ASP A C 1
ATOM 2578 O O . ASP A 1 342 ? 7.117 22.812 5.625 1 93.19 342 ASP A O 1
ATOM 2582 N N . ILE A 1 343 ? 8.172 21.578 7.066 1 96.62 343 ILE A N 1
ATOM 2583 C CA . ILE A 1 343 ? 6.984 20.812 7.449 1 96.62 343 ILE A CA 1
ATOM 2584 C C . ILE A 1 343 ? 6.035 21.703 8.242 1 96.62 343 ILE A C 1
ATOM 2586 O O . ILE A 1 343 ? 4.82 21.672 8.031 1 96.62 343 ILE A O 1
ATOM 2590 N N . PHE A 1 344 ? 6.59 22.516 9.133 1 96.88 344 PHE A N 1
ATOM 2591 C CA . PHE A 1 344 ? 5.754 23.422 9.906 1 96.88 344 PHE A CA 1
ATOM 2592 C C . PHE A 1 344 ? 5.059 24.438 8.992 1 96.88 344 PHE A C 1
ATOM 2594 O O . PHE A 1 344 ? 3.855 24.672 9.133 1 96.88 344 PHE A O 1
ATOM 2601 N N . ALA A 1 345 ? 5.758 24.984 8.078 1 96.5 345 ALA A N 1
ATOM 2602 C CA . ALA A 1 345 ? 5.223 25.984 7.156 1 96.5 345 ALA A CA 1
ATOM 2603 C C . ALA A 1 345 ? 4.133 25.391 6.273 1 96.5 345 ALA A C 1
ATOM 2605 O O . ALA A 1 345 ? 3.08 26 6.07 1 96.5 345 ALA A O 1
ATOM 2606 N N . GLU A 1 346 ? 4.375 24.203 5.762 1 97.19 346 GLU A N 1
ATOM 2607 C CA . GLU A 1 346 ? 3.467 23.641 4.77 1 97.19 346 GLU A CA 1
ATOM 2608 C C . GLU A 1 346 ? 2.297 22.922 5.441 1 97.19 346 GLU A C 1
ATOM 2610 O O . GLU A 1 346 ? 1.141 23.125 5.062 1 97.19 346 GLU A O 1
ATOM 2615 N N . HIS A 1 347 ? 2.568 22.125 6.441 1 98.5 347 HIS A N 1
ATOM 2616 C CA . HIS A 1 347 ? 1.506 21.328 7.062 1 98.5 347 HIS A CA 1
ATOM 2617 C C . HIS A 1 347 ? 0.927 22.047 8.273 1 98.5 347 HIS A C 1
ATOM 2619 O O . HIS A 1 347 ? -0.294 22.156 8.414 1 98.5 347 HIS A O 1
ATOM 2625 N N . GLY A 1 348 ? 1.77 22.562 9.156 1 98.38 348 GLY A N 1
ATOM 2626 C CA . GLY A 1 348 ? 1.273 23.281 10.328 1 98.38 348 GLY A CA 1
ATOM 2627 C C . GLY A 1 348 ? 0.467 24.516 9.969 1 98.38 348 GLY A C 1
ATOM 2628 O O . GLY A 1 348 ? -0.744 24.562 10.195 1 98.38 348 GLY A O 1
ATOM 2629 N N . ILE A 1 349 ? 1.141 25.406 9.336 1 98.25 349 ILE A N 1
ATOM 2630 C CA . ILE A 1 349 ? 0.509 26.672 8.969 1 98.25 349 ILE A CA 1
ATOM 2631 C C . ILE A 1 349 ? -0.554 26.422 7.902 1 98.25 349 ILE A C 1
ATOM 2633 O O . ILE A 1 349 ? -1.638 27.016 7.953 1 98.25 349 ILE A O 1
ATOM 2637 N N . GLY A 1 350 ? -0.269 25.578 6.949 1 98.75 350 GLY A N 1
ATOM 2638 C CA . GLY A 1 350 ? -1.254 25.25 5.93 1 98.75 350 GLY A CA 1
ATOM 2639 C C . GLY A 1 350 ? -2.539 24.688 6.504 1 98.75 350 GLY A C 1
ATOM 2640 O O . GLY A 1 350 ? -3.633 25.078 6.094 1 98.75 350 GLY A O 1
ATOM 2641 N N . GLY A 1 351 ? -2.373 23.734 7.434 1 98.81 351 GLY A N 1
ATOM 2642 C CA . GLY A 1 351 ? -3.535 23.188 8.117 1 98.81 351 GLY A CA 1
ATOM 2643 C C . GLY A 1 351 ? -4.336 24.234 8.867 1 98.81 351 GLY A C 1
ATOM 2644 O O . GLY A 1 351 ? -5.57 24.219 8.852 1 98.81 351 GLY A O 1
ATOM 2645 N N . MET A 1 352 ? -3.664 25.188 9.492 1 98.81 352 MET A N 1
ATOM 2646 C CA . MET A 1 352 ? -4.324 26.25 10.242 1 98.81 352 MET A CA 1
ATOM 2647 C C . MET A 1 352 ? -5.105 27.172 9.312 1 98.81 352 MET A C 1
ATOM 2649 O O . MET A 1 352 ? -6.246 27.531 9.602 1 98.81 352 MET A O 1
ATOM 2653 N N . VAL A 1 353 ? -4.457 27.5 8.25 1 98.81 353 VAL A N 1
ATOM 2654 C CA . VAL A 1 353 ? -5.117 28.328 7.258 1 98.81 353 VAL A CA 1
ATOM 2655 C C . VAL A 1 353 ? -6.375 27.641 6.742 1 98.81 353 VAL A C 1
ATOM 2657 O O . VAL A 1 353 ? -7.449 28.234 6.688 1 98.81 353 VAL A O 1
ATOM 2660 N N . GLY A 1 354 ? -6.238 26.359 6.391 1 98.88 354 GLY A N 1
ATOM 2661 C CA . GLY A 1 354 ? -7.375 25.594 5.902 1 98.88 354 GLY A CA 1
ATOM 2662 C C . GLY A 1 354 ? -8.508 25.516 6.906 1 98.88 354 GLY A C 1
ATOM 2663 O O . GLY A 1 354 ? -9.68 25.688 6.547 1 98.88 354 GLY A O 1
ATOM 2664 N N . ASN A 1 355 ? -8.203 25.25 8.125 1 98.75 355 ASN A N 1
ATOM 2665 C CA . ASN A 1 355 ? -9.203 25.125 9.18 1 98.75 355 ASN A CA 1
ATOM 2666 C C . ASN A 1 355 ? -9.984 26.422 9.367 1 98.75 355 ASN A C 1
ATOM 2668 O O . ASN A 1 355 ? -11.211 26.406 9.469 1 98.75 355 ASN A O 1
ATOM 2672 N N . ILE A 1 356 ? -9.273 27.516 9.414 1 98.81 356 ILE A N 1
ATOM 2673 C CA . ILE A 1 356 ? -9.898 28.812 9.656 1 98.81 356 ILE A CA 1
ATOM 2674 C C . ILE A 1 356 ? -10.758 29.203 8.445 1 98.81 356 ILE A C 1
ATOM 2676 O O . ILE A 1 356 ? -11.883 29.656 8.602 1 98.81 356 ILE A O 1
ATOM 2680 N N . LEU A 1 357 ? -10.281 28.969 7.258 1 98.94 357 LEU A N 1
ATOM 2681 C CA . LEU A 1 357 ? -11.023 29.344 6.055 1 98.94 357 LEU A CA 1
ATOM 2682 C C . LEU A 1 357 ? -12.266 28.469 5.891 1 98.94 357 LEU A C 1
ATOM 2684 O O . LEU A 1 357 ? -13.242 28.891 5.258 1 98.94 357 LEU A O 1
ATOM 2688 N N . THR A 1 358 ? -12.266 27.266 6.445 1 98.88 358 THR A N 1
ATOM 2689 C CA . THR A 1 358 ? -13.453 26.422 6.418 1 98.88 358 THR A CA 1
ATOM 2690 C C . THR A 1 358 ? -14.617 27.078 7.137 1 98.88 358 THR A C 1
ATOM 2692 O O . THR A 1 358 ? -15.773 26.938 6.727 1 98.88 358 THR A O 1
ATOM 2695 N N . ALA A 1 359 ? -14.32 27.891 8.234 1 98.81 359 ALA A N 1
ATOM 2696 C CA . ALA A 1 359 ? -15.367 28.594 8.961 1 98.81 359 ALA A CA 1
ATOM 2697 C C . ALA A 1 359 ? -16.062 29.609 8.07 1 98.81 359 ALA A C 1
ATOM 2699 O O . ALA A 1 359 ? -17.281 29.812 8.172 1 98.81 359 ALA A O 1
ATOM 2700 N N . PHE A 1 360 ? -15.328 30.203 7.184 1 98.81 360 PHE A N 1
ATOM 2701 C CA . PHE A 1 360 ? -15.867 31.25 6.336 1 98.81 360 PHE A CA 1
ATOM 2702 C C . PHE A 1 360 ? -16.625 30.672 5.152 1 98.81 360 PHE A C 1
ATOM 2704 O O . PHE A 1 360 ? -17.688 31.172 4.785 1 98.81 360 PHE A O 1
ATOM 2711 N N . PHE A 1 361 ? -16.172 29.531 4.582 1 98.88 361 PHE A N 1
ATOM 2712 C CA . PHE A 1 361 ? -16.641 29.188 3.244 1 98.88 361 PHE A CA 1
ATOM 2713 C C . PHE A 1 361 ? -17.469 27.906 3.275 1 98.88 361 PHE A C 1
ATOM 2715 O O . PHE A 1 361 ? -18.031 27.5 2.256 1 98.88 361 PHE A O 1
ATOM 2722 N N . ALA A 1 362 ? -17.578 27.281 4.438 1 98.88 362 ALA A N 1
ATOM 2723 C CA . ALA A 1 362 ? -18.469 26.125 4.516 1 98.88 362 ALA A CA 1
ATOM 2724 C C . ALA A 1 362 ? -19.906 26.516 4.203 1 98.88 362 ALA A C 1
ATOM 2726 O O . ALA A 1 362 ? -20.375 27.578 4.633 1 98.88 362 ALA A O 1
ATOM 2727 N N . ALA A 1 363 ? -20.547 25.656 3.418 1 98.75 363 ALA A N 1
ATOM 2728 C CA . ALA A 1 363 ? -21.922 25.922 3.008 1 98.75 363 ALA A CA 1
ATOM 2729 C C . ALA A 1 363 ? -22.844 24.75 3.369 1 98.75 363 ALA A C 1
ATOM 2731 O O . ALA A 1 363 ? -22.484 23.578 3.156 1 98.75 363 ALA A O 1
ATOM 2732 N N . ASP A 1 364 ? -24.031 25.141 3.838 1 98.31 364 ASP A N 1
ATOM 2733 C CA . ASP A 1 364 ? -24.969 24.125 4.273 1 98.31 364 ASP A CA 1
ATOM 2734 C C . ASP A 1 364 ? -25.406 23.25 3.104 1 98.31 364 ASP A C 1
ATOM 2736 O O . ASP A 1 364 ? -25.594 22.031 3.264 1 98.31 364 ASP A O 1
ATOM 2740 N N . TYR A 1 365 ? -25.5 23.766 1.918 1 97.88 365 TYR A N 1
ATOM 2741 C CA . TYR A 1 365 ? -25.953 22.984 0.77 1 97.88 365 TYR A CA 1
ATOM 2742 C C . TYR A 1 365 ? -24.875 22.047 0.276 1 97.88 365 TYR A C 1
ATOM 2744 O O . TYR A 1 365 ? -25.172 21.031 -0.374 1 97.88 365 TYR A O 1
ATOM 2752 N N . ILE A 1 366 ? -23.609 22.344 0.525 1 98.56 366 ILE A N 1
ATOM 2753 C CA . ILE A 1 366 ? -22.531 21.406 0.209 1 98.56 366 ILE A CA 1
ATOM 2754 C C . ILE A 1 366 ? -22.516 20.281 1.24 1 98.56 366 ILE A C 1
ATOM 2756 O O . ILE A 1 366 ? -22.391 19.109 0.883 1 98.56 366 ILE A O 1
ATOM 2760 N N . GLN A 1 367 ? -22.578 20.688 2.484 1 97.44 367 GLN A N 1
ATOM 2761 C CA . GLN A 1 367 ? -22.609 19.719 3.576 1 97.44 367 GLN A CA 1
ATOM 2762 C C . GLN A 1 367 ? -23.75 18.734 3.398 1 97.44 367 GLN A C 1
ATOM 2764 O O . GLN A 1 367 ? -23.656 17.578 3.82 1 97.44 367 GLN A O 1
ATOM 2769 N N . SER A 1 368 ? -24.812 19.094 2.744 1 98.12 368 SER A N 1
ATOM 2770 C CA . SER A 1 368 ? -26.031 18.297 2.609 1 98.12 368 SER A CA 1
ATOM 2771 C C . SER A 1 368 ? -25.969 17.391 1.377 1 98.12 368 SER A C 1
ATOM 2773 O O . SER A 1 368 ? -26.906 16.625 1.116 1 98.12 368 SER A O 1
ATOM 2775 N N . LEU A 1 369 ? -24.891 17.391 0.705 1 97.88 369 LEU A N 1
ATOM 2776 C CA . LEU A 1 369 ? -24.766 16.625 -0.523 1 97.88 369 LEU A CA 1
ATOM 2777 C C . LEU A 1 369 ? -24.672 15.133 -0.216 1 97.88 369 LEU A C 1
ATOM 2779 O O . LEU A 1 369 ? -24.703 14.305 -1.13 1 97.88 369 LEU A O 1
ATOM 2783 N N . ASP A 1 370 ? -24.672 14.766 1.004 1 96.56 370 ASP A N 1
ATOM 2784 C CA . ASP A 1 370 ? -24.625 13.352 1.379 1 96.56 370 ASP A CA 1
ATOM 2785 C C . ASP A 1 370 ? -26.016 12.867 1.801 1 96.56 370 ASP A C 1
ATOM 2787 O O . ASP A 1 370 ? -26.156 11.742 2.281 1 96.56 370 ASP A O 1
ATOM 2791 N N . GLY A 1 371 ? -26.984 13.672 1.681 1 95.38 371 GLY A N 1
ATOM 2792 C CA . GLY A 1 371 ? -28.359 13.297 1.994 1 95.38 371 GLY A CA 1
ATOM 2793 C C . GLY A 1 371 ? -28.766 13.695 3.4 1 95.38 371 GLY A C 1
ATOM 2794 O O . GLY A 1 371 ? -29.938 13.57 3.762 1 95.38 371 GLY A O 1
ATOM 2795 N N . SER A 1 372 ? -27.797 14.211 4.168 1 93.69 372 SER A N 1
ATOM 2796 C CA . SER A 1 372 ? -28.141 14.648 5.52 1 93.69 372 SER A CA 1
ATOM 2797 C C . SER A 1 372 ? -28.875 15.984 5.5 1 93.69 372 SER A C 1
ATOM 2799 O O . SER A 1 372 ? -28.766 16.734 4.535 1 93.69 372 SER A O 1
ATOM 2801 N N . THR A 1 373 ? -29.641 16.234 6.621 1 92.88 373 THR A N 1
ATOM 2802 C CA . THR A 1 373 ? -30.391 17.469 6.734 1 92.88 373 THR A CA 1
ATOM 2803 C C . THR A 1 373 ? -30.047 18.203 8.031 1 92.88 373 THR A C 1
ATOM 2805 O O . THR A 1 373 ? -29.406 17.625 8.914 1 92.88 373 THR A O 1
ATOM 2808 N N . GLY A 1 374 ? -30.375 19.484 8.047 1 91.5 374 GLY A N 1
ATOM 2809 C CA . GLY A 1 374 ? -30.188 20.266 9.266 1 91.5 374 GLY A CA 1
ATOM 2810 C C . GLY A 1 374 ? -28.766 20.75 9.461 1 91.5 374 GLY A C 1
ATOM 2811 O O . GLY A 1 374 ? -28.344 21 10.586 1 91.5 374 GLY A O 1
ATOM 2812 N N . ASN A 1 375 ? -28.031 20.875 8.383 1 94.5 375 ASN A N 1
ATOM 2813 C CA . ASN A 1 375 ? -26.641 21.328 8.445 1 94.5 375 ASN A CA 1
ATOM 2814 C C . ASN A 1 375 ? -26.547 22.844 8.547 1 94.5 375 ASN A C 1
ATOM 2816 O O . ASN A 1 375 ? -27.375 23.562 7.973 1 94.5 375 ASN A O 1
ATOM 2820 N N . SER A 1 376 ? -25.531 23.359 9.188 1 96.38 376 SER A N 1
ATOM 2821 C CA . SER A 1 376 ? -25.469 24.781 9.492 1 96.38 376 SER A CA 1
ATOM 2822 C C . SER A 1 376 ? -24.516 25.516 8.547 1 96.38 376 SER A C 1
ATOM 2824 O O . SER A 1 376 ? -24.688 26.703 8.289 1 96.38 376 SER A O 1
ATOM 2826 N N . GLY A 1 377 ? -23.531 24.797 8.078 1 97.88 377 GLY A N 1
ATOM 2827 C CA . GLY A 1 377 ? -22.516 25.469 7.273 1 97.88 377 GLY A CA 1
ATOM 2828 C C . GLY A 1 377 ? -21.672 26.453 8.07 1 97.88 377 GLY A C 1
ATOM 2829 O O . GLY A 1 377 ? -21.406 26.219 9.258 1 97.88 377 GLY A O 1
ATOM 2830 N N . GLY A 1 378 ? -21.078 27.422 7.375 1 98.44 378 GLY A N 1
ATOM 2831 C CA . GLY A 1 378 ? -20.281 28.469 7.988 1 98.44 378 GLY A CA 1
ATOM 2832 C C . GLY A 1 378 ? -20.828 29.859 7.75 1 98.44 378 GLY A C 1
ATOM 2833 O O . GLY A 1 378 ? -22.047 30.078 7.781 1 98.44 378 GLY A O 1
ATOM 2834 N N . TRP A 1 379 ? -19.859 30.781 7.566 1 98.62 379 TRP A N 1
ATOM 2835 C CA . TRP A 1 379 ? -20.266 32.188 7.391 1 98.62 379 TRP A CA 1
ATOM 2836 C C . TRP A 1 379 ? -21.078 32.344 6.113 1 98.62 379 TRP A C 1
ATOM 2838 O O . TRP A 1 379 ? -21.984 33.188 6.055 1 98.62 379 TRP A O 1
ATOM 2848 N N . LEU A 1 380 ? -20.797 31.531 5.082 1 98 380 LEU A N 1
ATOM 2849 C CA . LEU A 1 380 ? -21.547 31.594 3.84 1 98 380 LEU A CA 1
ATOM 2850 C C . LEU A 1 380 ? -23.016 31.266 4.082 1 98 380 LEU A C 1
ATOM 2852 O O . LEU A 1 380 ? -23.891 31.719 3.338 1 98 380 LEU A O 1
ATOM 2856 N N . SER A 1 381 ? -23.266 30.516 5.074 1 98.06 381 SER A N 1
ATOM 2857 C CA . SER A 1 381 ? -24.625 30.141 5.449 1 98.06 381 SER A CA 1
ATOM 2858 C C . SER A 1 381 ? -25.078 30.859 6.707 1 98.06 381 SER A C 1
ATOM 2860 O O . SER A 1 381 ? -25.953 30.391 7.422 1 98.06 381 SER A O 1
ATOM 2862 N N . HIS A 1 382 ? -24.375 31.891 7.078 1 97.94 382 HIS A N 1
ATOM 2863 C CA . HIS A 1 382 ? -24.719 32.812 8.156 1 97.94 382 HIS A CA 1
ATOM 2864 C C . HIS A 1 382 ? -24.547 32.156 9.523 1 97.94 382 HIS A C 1
ATOM 2866 O O . HIS A 1 382 ? -25.203 32.531 10.492 1 97.94 382 HIS A O 1
ATOM 2872 N N . HIS A 1 383 ? -23.875 31.109 9.594 1 98.38 383 HIS A N 1
ATOM 2873 C CA . HIS A 1 383 ? -23.484 30.516 10.867 1 98.38 383 HIS A CA 1
ATOM 2874 C C . HIS A 1 383 ? -22.156 31.078 11.352 1 98.38 383 HIS A C 1
ATOM 2876 O O . HIS A 1 383 ? -21.109 30.406 11.242 1 98.38 383 HIS A O 1
ATOM 2882 N N . TYR A 1 384 ? -22.141 32.156 12.078 1 98.31 384 TYR A N 1
ATOM 2883 C CA . TYR A 1 384 ? -20.953 32.906 12.398 1 98.31 384 TYR A CA 1
ATOM 2884 C C . TYR A 1 384 ? -20.188 32.281 13.562 1 98.31 384 TYR A C 1
ATOM 2886 O O . TYR A 1 384 ? -18.984 32.469 13.695 1 98.31 384 TYR A O 1
ATOM 2894 N N . ALA A 1 385 ? -20.875 31.5 14.367 1 98.38 385 ALA A N 1
ATOM 2895 C CA . ALA A 1 385 ? -20.266 30.844 15.516 1 98.38 385 ALA A CA 1
ATOM 2896 C C . ALA A 1 385 ? -19.219 29.828 15.07 1 98.38 385 ALA A C 1
ATOM 2898 O O . ALA A 1 385 ? -18.359 29.406 15.867 1 98.38 385 ALA A O 1
ATOM 2899 N N . GLN A 1 386 ? -19.281 29.453 13.82 1 98.69 386 GLN A N 1
ATOM 2900 C CA . GLN A 1 386 ? -18.391 28.422 13.297 1 98.69 386 GLN A CA 1
ATOM 2901 C C . GLN A 1 386 ? -16.938 28.828 13.438 1 98.69 386 GLN A C 1
ATOM 2903 O O . GLN A 1 386 ? -16.062 27.984 13.648 1 98.69 386 GLN A O 1
ATOM 2908 N N . LEU A 1 387 ? -16.641 30.109 13.281 1 98.75 387 LEU A N 1
ATOM 2909 C CA . LEU A 1 387 ? -15.273 30.578 13.438 1 98.75 387 LEU A CA 1
ATOM 2910 C C . LEU A 1 387 ? -14.727 30.234 14.82 1 98.75 387 LEU A C 1
ATOM 2912 O O . LEU A 1 387 ? -13.578 29.812 14.953 1 98.75 387 LEU A O 1
ATOM 2916 N N . GLY A 1 388 ? -15.516 30.469 15.828 1 98.75 388 GLY A N 1
ATOM 2917 C CA . GLY A 1 388 ? -15.102 30.125 17.172 1 98.75 388 GLY A CA 1
ATOM 2918 C C . GLY A 1 388 ? -14.781 28.656 17.344 1 98.75 388 GLY A C 1
ATOM 2919 O O . GLY A 1 388 ? -13.812 28.297 18.031 1 98.75 388 GLY A O 1
ATOM 2920 N N . TYR A 1 389 ? -15.625 27.766 16.766 1 98.75 389 TYR A N 1
ATOM 2921 C CA . TYR A 1 389 ? -15.391 26.328 16.828 1 98.75 389 TYR A CA 1
ATOM 2922 C C . TYR A 1 389 ? -14.078 25.953 16.156 1 98.75 389 TYR A C 1
ATOM 2924 O O . TYR A 1 389 ? -13.312 25.141 16.672 1 98.75 389 TYR A O 1
ATOM 2932 N N . GLN A 1 390 ? -13.852 26.578 14.977 1 98.88 390 GLN A N 1
ATOM 2933 C CA . GLN A 1 390 ? -12.633 26.281 14.234 1 98.88 390 GLN A CA 1
ATOM 2934 C C . GLN A 1 390 ? -11.391 26.766 14.984 1 98.88 390 GLN A C 1
ATOM 2936 O O . GLN A 1 390 ? -10.344 26.109 14.953 1 98.88 390 GLN A O 1
ATOM 2941 N N . ILE A 1 391 ? -11.43 27.891 15.609 1 98.75 391 ILE A N 1
ATOM 2942 C CA . ILE A 1 391 ? -10.312 28.406 16.391 1 98.75 391 ILE A CA 1
ATOM 2943 C C . ILE A 1 391 ? -10.031 27.469 17.578 1 98.75 391 ILE A C 1
ATOM 2945 O O . ILE A 1 391 ? -8.875 27.172 17.875 1 98.75 391 ILE A O 1
ATOM 2949 N N . ALA A 1 392 ? -11.102 27.047 18.25 1 98.75 392 ALA A N 1
ATOM 2950 C CA . ALA A 1 392 ? -10.945 26.109 19.359 1 98.75 392 ALA A CA 1
ATOM 2951 C C . ALA A 1 392 ? -10.258 24.828 18.891 1 98.75 392 ALA A C 1
ATOM 2953 O O . ALA A 1 392 ? -9.375 24.297 19.578 1 98.75 392 ALA A O 1
ATOM 2954 N N . ASP A 1 393 ? -10.727 24.359 17.797 1 98.81 393 ASP A N 1
ATOM 2955 C CA . ASP A 1 393 ? -10.141 23.156 17.203 1 98.81 393 ASP A CA 1
ATOM 2956 C C . ASP A 1 393 ? -8.664 23.359 16.859 1 98.81 393 ASP A C 1
ATOM 2958 O O . ASP A 1 393 ? -7.812 22.578 17.281 1 98.81 393 ASP A O 1
ATOM 2962 N N . THR A 1 394 ? -8.344 24.391 16.156 1 98.88 394 THR A N 1
ATOM 2963 C CA . THR A 1 394 ? -6.992 24.719 15.711 1 98.88 394 THR A CA 1
ATOM 2964 C C . THR A 1 394 ? -6.062 24.906 16.906 1 98.88 394 THR A C 1
ATOM 2966 O O . THR A 1 394 ? -4.977 24.312 16.953 1 98.88 394 THR A O 1
ATOM 2969 N N . ALA A 1 395 ? -6.457 25.656 17.875 1 98.88 395 ALA A N 1
ATOM 2970 C CA . ALA A 1 395 ? -5.625 25.984 19.016 1 98.88 395 ALA A CA 1
ATOM 2971 C C . ALA A 1 395 ? -5.383 24.766 19.891 1 98.88 395 ALA A C 1
ATOM 2973 O O . ALA A 1 395 ? -4.258 24.516 20.344 1 98.88 395 ALA A O 1
ATOM 2974 N N . SER A 1 396 ? -6.426 24.016 20.188 1 98.81 396 SER A N 1
ATOM 2975 C CA . SER A 1 396 ? -6.297 22.859 21.062 1 98.81 396 SER A CA 1
ATOM 2976 C C . SER A 1 396 ? -5.422 21.781 20.438 1 98.81 396 SER A C 1
ATOM 2978 O O . SER A 1 396 ? -4.531 21.234 21.094 1 98.81 396 SER A O 1
ATOM 2980 N N . CYS A 1 397 ? -5.672 21.469 19.156 1 98.88 397 CYS A N 1
ATOM 2981 C CA . CYS A 1 397 ? -4.898 20.422 18.484 1 98.88 397 CYS A CA 1
ATOM 2982 C C . CYS A 1 397 ? -3.449 20.844 18.297 1 98.88 397 CYS A C 1
ATOM 2984 O O . CYS A 1 397 ? -2.533 20.031 18.469 1 98.88 397 CYS A O 1
ATOM 2986 N N . ALA A 1 398 ? -3.238 22.109 17.938 1 98.88 398 ALA A N 1
ATOM 2987 C CA . ALA A 1 398 ? -1.881 22.625 17.781 1 98.88 398 ALA A CA 1
ATOM 2988 C C . ALA A 1 398 ? -1.121 22.562 19.109 1 98.88 398 ALA A C 1
ATOM 2990 O O . ALA A 1 398 ? 0.008 22.062 19.156 1 98.88 398 ALA A O 1
ATOM 2991 N N . ALA A 1 399 ? -1.731 23.047 20.141 1 98.88 399 ALA A N 1
ATOM 2992 C CA . ALA A 1 399 ? -1.09 23.078 21.438 1 98.88 399 ALA A CA 1
ATOM 2993 C C . ALA A 1 399 ? -0.821 21.672 21.953 1 98.88 399 ALA A C 1
ATOM 2995 O O . ALA A 1 399 ? 0.256 21.391 22.484 1 98.88 399 ALA A O 1
ATOM 2996 N N . TYR A 1 400 ? -1.803 20.828 21.797 1 98.88 400 TYR A N 1
ATOM 2997 C CA . TYR A 1 400 ? -1.683 19.453 22.281 1 98.88 400 TYR A CA 1
ATOM 2998 C C . TYR A 1 400 ? -0.543 18.734 21.578 1 98.88 400 TYR A C 1
ATOM 3000 O O . TYR A 1 400 ? 0.295 18.109 22.219 1 98.88 400 TYR A O 1
ATOM 3008 N N . SER A 1 401 ? -0.536 18.812 20.281 1 98.88 401 SER A N 1
ATOM 3009 C CA . SER A 1 401 ? 0.489 18.125 19.5 1 98.88 401 SER A CA 1
ATOM 3010 C C . SER A 1 401 ? 1.878 18.672 19.797 1 98.88 401 SER A C 1
ATOM 3012 O O . SER A 1 401 ? 2.822 17.906 20 1 98.88 401 SER A O 1
ATOM 3014 N N . PHE A 1 402 ? 2.012 20 19.875 1 98.75 402 PHE A N 1
ATOM 3015 C CA . PHE A 1 402 ? 3.309 20.625 20.109 1 98.75 402 PHE A CA 1
ATOM 3016 C C . PHE A 1 402 ? 3.836 20.266 21.484 1 98.75 402 PHE A C 1
ATOM 3018 O O . PHE A 1 402 ? 4.969 19.797 21.625 1 98.75 402 PHE A O 1
ATOM 3025 N N . LEU A 1 403 ? 3.039 20.438 22.5 1 98.81 403 LEU A N 1
ATOM 3026 C CA . LEU A 1 403 ? 3.469 20.25 23.875 1 98.81 403 LEU A CA 1
ATOM 3027 C C . LEU A 1 403 ? 3.793 18.797 24.156 1 98.81 403 LEU A C 1
ATOM 3029 O O . LEU A 1 403 ? 4.836 18.484 24.734 1 98.81 403 LEU A O 1
ATOM 3033 N N . LEU A 1 404 ? 2.904 17.906 23.734 1 98.88 404 LEU A N 1
ATOM 3034 C CA . LEU A 1 404 ? 3.145 16.5 24.016 1 98.88 404 LEU A CA 1
ATOM 3035 C C . LEU A 1 404 ? 4.324 15.977 23.203 1 98.88 404 LEU A C 1
ATOM 3037 O O . LEU A 1 404 ? 5.059 15.094 23.656 1 98.88 404 LEU A O 1
ATOM 3041 N N . SER A 1 405 ? 4.48 16.484 21.984 1 98.75 405 SER A N 1
ATOM 3042 C CA . SER A 1 405 ? 5.664 16.109 21.203 1 98.75 405 SER A CA 1
ATOM 3043 C C . SER A 1 405 ? 6.941 16.531 21.922 1 98.75 405 SER A C 1
ATOM 3045 O O . SER A 1 405 ? 7.898 15.758 22 1 98.75 405 SER A O 1
ATOM 3047 N N . CYS A 1 406 ? 6.969 17.797 22.453 1 98.31 406 CYS A N 1
ATOM 3048 C CA . CYS A 1 406 ? 8.125 18.234 23.234 1 98.31 406 CYS A CA 1
ATOM 3049 C C . CYS A 1 406 ? 8.383 17.312 24.406 1 98.31 406 CYS A C 1
ATOM 3051 O O . CYS A 1 406 ? 9.523 16.906 24.641 1 98.31 406 CYS A O 1
ATOM 3053 N N . ILE A 1 407 ? 7.359 16.938 25.125 1 98.75 407 ILE A N 1
ATOM 3054 C CA . ILE A 1 407 ? 7.488 16.094 26.312 1 98.75 407 ILE A CA 1
ATOM 3055 C C . ILE A 1 407 ? 8.047 14.734 25.922 1 98.75 407 ILE A C 1
ATOM 3057 O O . ILE A 1 407 ? 8.984 14.234 26.547 1 98.75 407 ILE A O 1
ATOM 3061 N N . ILE A 1 408 ? 7.492 14.148 24.859 1 98.62 408 ILE A N 1
ATOM 3062 C CA . ILE A 1 408 ? 7.93 12.836 24.391 1 98.62 408 ILE A CA 1
ATOM 3063 C C . ILE A 1 408 ? 9.406 12.898 24 1 98.62 408 ILE A C 1
ATOM 3065 O O . ILE A 1 408 ? 10.203 12.047 24.406 1 98.62 408 ILE A O 1
ATOM 3069 N N . LEU A 1 409 ? 9.758 13.898 23.25 1 98.25 409 LEU A N 1
ATOM 3070 C CA . LEU A 1 409 ? 11.117 14.023 22.734 1 98.25 409 LEU A CA 1
ATOM 3071 C C . LEU A 1 409 ? 12.109 14.266 23.875 1 98.25 409 LEU A C 1
ATOM 3073 O O . LEU A 1 409 ? 13.203 13.703 23.891 1 98.25 409 LEU A O 1
ATOM 3077 N N . TYR A 1 410 ? 11.758 15.086 24.859 1 97.38 410 TYR A N 1
ATOM 3078 C CA . TYR A 1 410 ? 12.641 15.352 25.984 1 97.38 410 TYR A CA 1
ATOM 3079 C C . TYR A 1 410 ? 12.82 14.109 26.844 1 97.38 410 TYR A C 1
ATOM 3081 O O . TYR A 1 410 ? 13.922 13.836 27.328 1 97.38 410 TYR A O 1
ATOM 3089 N N . ILE A 1 411 ? 11.766 13.352 27.031 1 97.81 411 ILE A N 1
ATOM 3090 C CA . ILE A 1 411 ? 11.867 12.109 27.781 1 97.81 411 ILE A CA 1
ATOM 3091 C C . ILE A 1 411 ? 12.789 11.133 27.062 1 97.81 411 ILE A C 1
ATOM 3093 O O . ILE A 1 411 ? 13.648 10.508 27.672 1 97.81 411 ILE A O 1
ATOM 3097 N N . MET A 1 412 ? 12.602 11.047 25.75 1 97.12 412 MET A N 1
ATOM 3098 C CA . MET A 1 412 ? 13.422 10.133 24.953 1 97.12 412 MET A CA 1
ATOM 3099 C C . MET A 1 412 ? 14.891 10.531 25.016 1 97.12 412 MET A C 1
ATOM 3101 O O . MET A 1 412 ? 15.773 9.672 25.047 1 97.12 412 MET A O 1
ATOM 3105 N N . LYS A 1 413 ? 15.172 11.781 25.016 1 92.38 413 LYS A N 1
ATOM 3106 C CA . LYS A 1 413 ? 16.547 12.297 25.062 1 92.38 413 LYS A CA 1
ATOM 3107 C C . LYS A 1 413 ? 17.281 11.781 26.281 1 92.38 413 LYS A C 1
ATOM 3109 O O . LYS A 1 413 ? 18.5 11.594 26.25 1 92.38 413 LYS A O 1
ATOM 3114 N N . PHE A 1 414 ? 16.578 11.43 27.359 1 92.62 414 PHE A N 1
ATOM 3115 C CA . PHE A 1 414 ? 17.219 11.039 28.609 1 92.62 414 PHE A CA 1
ATOM 3116 C C . PHE A 1 414 ? 17.219 9.523 28.766 1 92.62 414 PHE A C 1
ATOM 3118 O O . PHE A 1 414 ? 17.797 8.984 29.719 1 92.62 414 PHE A O 1
ATOM 3125 N N . ILE A 1 415 ? 16.641 8.805 27.891 1 95.38 415 ILE A N 1
ATOM 3126 C CA . ILE A 1 415 ? 16.641 7.344 27.938 1 95.38 415 ILE A CA 1
ATOM 3127 C C . ILE A 1 415 ? 17.828 6.805 27.141 1 95.38 415 ILE A C 1
ATOM 3129 O O . ILE A 1 415 ? 17.969 7.105 25.953 1 95.38 415 ILE A O 1
ATOM 3133 N N . PRO A 1 416 ? 18.625 6.02 27.844 1 92.31 416 PRO A N 1
ATOM 3134 C CA . PRO A 1 416 ? 19.781 5.465 27.125 1 92.31 416 PRO A CA 1
ATOM 3135 C C . PRO A 1 416 ? 19.375 4.688 25.875 1 92.31 416 PRO A C 1
ATOM 3137 O O . PRO A 1 416 ? 18.438 3.895 25.906 1 92.31 416 PRO A O 1
ATOM 3140 N N . GLY A 1 417 ? 20.031 5.027 24.781 1 91.38 417 GLY A N 1
ATOM 3141 C CA . GLY A 1 417 ? 19.766 4.34 23.531 1 91.38 417 GLY A CA 1
ATOM 3142 C C . GLY A 1 417 ? 18.781 5.074 22.641 1 91.38 417 GLY A C 1
ATOM 3143 O O . GLY A 1 417 ? 18.656 4.773 21.438 1 91.38 417 GLY A O 1
ATOM 3144 N N . LEU A 1 418 ? 18.203 6.105 23.172 1 95.12 418 LEU A N 1
ATOM 3145 C CA . LEU A 1 418 ? 17.172 6.801 22.406 1 95.12 418 LEU A CA 1
ATOM 3146 C C . LEU A 1 418 ? 17.547 8.266 22.188 1 95.12 418 LEU A C 1
ATOM 3148 O O . LEU A 1 418 ? 16.656 9.117 22.047 1 95.12 418 LEU A O 1
ATOM 3152 N N . SER A 1 419 ? 18.891 8.477 22.219 1 94 419 SER A N 1
ATOM 3153 C CA . SER A 1 419 ? 19.312 9.82 21.844 1 94 419 SER A CA 1
ATOM 3154 C C . SER A 1 419 ? 18.812 10.172 20.438 1 94 419 SER A C 1
ATOM 3156 O O . SER A 1 419 ? 18.875 9.352 19.531 1 94 419 SER A O 1
ATOM 3158 N N . LEU A 1 420 ? 18.422 11.328 20.234 1 95.62 420 LEU A N 1
ATOM 3159 C CA . LEU A 1 420 ? 17.703 11.711 19.031 1 95.62 420 LEU A CA 1
ATOM 3160 C C . LEU A 1 420 ? 18.672 12 17.891 1 95.62 420 LEU A C 1
ATOM 3162 O O . LEU A 1 420 ? 18.359 11.75 16.719 1 95.62 420 LEU A O 1
ATOM 3166 N N . ARG A 1 421 ? 19.859 12.555 18.219 1 95.25 421 ARG A N 1
ATOM 3167 C CA . ARG A 1 421 ? 20.766 13.109 17.219 1 95.25 421 ARG A CA 1
ATOM 3168 C C . ARG A 1 421 ? 21.984 12.203 17.016 1 95.25 421 ARG A C 1
ATOM 3170 O O . ARG A 1 421 ? 22.453 11.586 17.969 1 95.25 421 ARG A O 1
ATOM 3177 N N . VAL A 1 422 ? 22.453 12.164 15.828 1 94.06 422 VAL A N 1
ATOM 3178 C CA . VAL A 1 422 ? 23.688 11.461 15.539 1 94.06 422 VAL A CA 1
ATOM 3179 C C . VAL A 1 422 ? 24.875 12.32 15.969 1 94.06 422 VAL A C 1
ATOM 3181 O O . VAL A 1 422 ? 24.734 13.516 16.234 1 94.06 422 VAL A O 1
ATOM 3184 N N . THR A 1 423 ? 26.062 11.68 15.961 1 93.69 423 THR A N 1
ATOM 3185 C CA . THR A 1 423 ? 27.266 12.43 16.266 1 93.69 423 THR A CA 1
ATOM 3186 C C . THR A 1 423 ? 27.641 13.352 15.102 1 93.69 423 THR A C 1
ATOM 3188 O O . THR A 1 423 ? 27.156 13.172 13.984 1 93.69 423 THR A O 1
ATOM 3191 N N . GLU A 1 424 ? 28.438 14.297 15.359 1 92.06 424 GLU A N 1
ATOM 3192 C CA . GLU A 1 424 ? 28.875 15.219 14.32 1 92.06 424 GLU A CA 1
ATOM 3193 C C . GLU A 1 424 ? 29.562 14.484 13.172 1 92.06 424 GLU A C 1
ATOM 3195 O O . GLU A 1 424 ? 29.406 14.852 12.008 1 92.06 424 GLU A O 1
ATOM 3200 N N . GLU A 1 425 ? 30.281 13.492 13.531 1 92.44 425 GLU A N 1
ATOM 3201 C CA . GLU A 1 425 ? 30.969 12.695 12.523 1 92.44 425 GLU A CA 1
ATOM 3202 C C . GLU A 1 425 ? 29.984 11.938 11.648 1 92.44 425 GLU A C 1
ATOM 3204 O O . GLU A 1 425 ? 30.141 11.898 10.422 1 92.44 425 GLU A O 1
ATOM 3209 N N . GLN A 1 426 ? 29.047 11.445 12.273 1 92.31 426 GLN A N 1
ATOM 3210 C CA . GLN A 1 426 ? 28.016 10.703 11.539 1 92.31 426 GLN A CA 1
ATOM 3211 C C . GLN A 1 426 ? 27.188 11.633 10.664 1 92.31 426 GLN A C 1
ATOM 3213 O O . GLN A 1 426 ? 26.766 11.25 9.57 1 92.31 426 GLN A O 1
ATOM 3218 N N . GLU A 1 427 ? 26.938 12.773 11.156 1 92 427 GLU A N 1
ATOM 3219 C CA . GLU A 1 427 ? 26.188 13.773 10.383 1 92 427 GLU A CA 1
ATOM 3220 C C . GLU A 1 427 ? 26.953 14.156 9.109 1 92 427 GLU A C 1
ATOM 3222 O O . GLU A 1 427 ? 26.344 14.328 8.055 1 92 427 GLU A O 1
ATOM 3227 N N . ARG A 1 428 ? 28.25 14.258 9.172 1 89.12 428 ARG A N 1
ATOM 3228 C CA . ARG A 1 428 ? 29.094 14.594 8.023 1 89.12 428 ARG A CA 1
ATOM 3229 C C . ARG A 1 428 ? 29.141 13.445 7.023 1 89.12 428 ARG A C 1
ATOM 3231 O O . ARG A 1 428 ? 29.125 13.664 5.812 1 89.12 428 ARG A O 1
ATOM 3238 N N . MET A 1 429 ? 29.156 12.305 7.566 1 89.69 429 MET A N 1
ATOM 3239 C CA . MET A 1 429 ? 29.203 11.109 6.734 1 89.69 429 MET A CA 1
ATOM 3240 C C . MET A 1 429 ? 27.891 10.898 6 1 89.69 429 MET A C 1
ATOM 3242 O O . MET A 1 429 ? 27.859 10.367 4.891 1 89.69 429 MET A O 1
ATOM 3246 N N . GLY A 1 430 ? 26.859 11.266 6.652 1 90.94 430 GLY A N 1
ATOM 3247 C CA . GLY A 1 430 ? 25.516 11.039 6.129 1 90.94 430 GLY A CA 1
ATOM 3248 C C . GLY A 1 430 ? 24.781 9.922 6.848 1 90.94 430 GLY A C 1
ATOM 3249 O O . GLY A 1 430 ? 25.375 8.922 7.238 1 90.94 430 GLY A O 1
ATOM 3250 N N . LEU A 1 431 ? 23.562 10.07 6.941 1 92.5 431 LEU A N 1
ATOM 3251 C CA . LEU A 1 431 ? 22.75 9.133 7.707 1 92.5 431 LEU A CA 1
ATOM 3252 C C . LEU A 1 431 ? 22.641 7.793 6.992 1 92.5 431 LEU A C 1
ATOM 3254 O O . LEU A 1 431 ? 22.547 6.746 7.637 1 92.5 431 LEU A O 1
ATOM 3258 N N . ASP A 1 432 ? 22.609 7.832 5.668 1 93.44 432 ASP A N 1
ATOM 3259 C CA . ASP A 1 432 ? 22.453 6.605 4.895 1 93.44 432 ASP A CA 1
ATOM 3260 C C . ASP A 1 432 ? 23.578 5.613 5.215 1 93.44 432 ASP A C 1
ATOM 3262 O O . ASP A 1 432 ? 23.312 4.449 5.527 1 93.44 432 ASP A O 1
ATOM 3266 N N . GLU A 1 433 ? 24.766 6.133 5.195 1 90.31 433 GLU A N 1
ATOM 3267 C CA . GLU A 1 433 ? 25.906 5.277 5.508 1 90.31 433 GLU A CA 1
ATOM 3268 C C . GLU A 1 433 ? 26 5 7.004 1 90.31 433 GLU A C 1
ATOM 3270 O O . GLU A 1 433 ? 26.219 3.863 7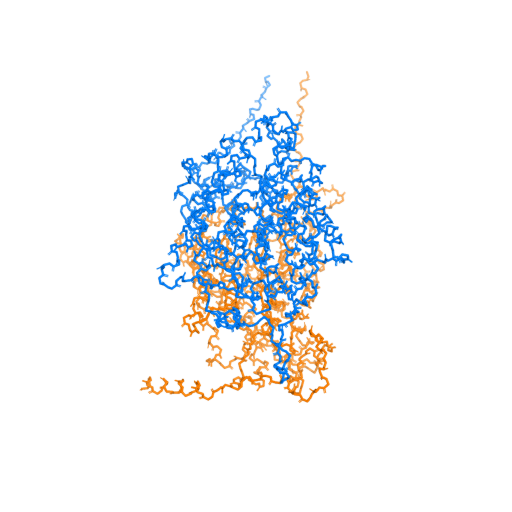.418 1 90.31 433 GLU A O 1
ATOM 3275 N N . ALA A 1 434 ? 25.797 5.977 7.766 1 91 434 ALA A N 1
ATOM 3276 C CA . ALA A 1 434 ? 26.031 5.891 9.203 1 91 434 ALA A CA 1
ATOM 3277 C C . ALA A 1 434 ? 25 4.996 9.875 1 91 434 ALA A C 1
ATOM 3279 O O . ALA A 1 434 ? 25.328 4.238 10.789 1 91 434 ALA A O 1
ATOM 3280 N N . GLU A 1 435 ? 23.734 5.113 9.484 1 92.19 435 GLU A N 1
ATOM 3281 C CA . GLU A 1 435 ? 22.641 4.449 10.188 1 92.19 435 GLU A CA 1
ATOM 3282 C C . GLU A 1 435 ? 22.156 3.221 9.43 1 92.19 435 GLU A C 1
ATOM 3284 O O . GLU A 1 435 ? 21.734 2.23 10.031 1 92.19 435 GLU A O 1
ATOM 3289 N N . LEU A 1 436 ? 22.234 3.178 8.078 1 92.94 436 LEU A N 1
ATOM 3290 C CA . LEU A 1 436 ? 21.625 2.119 7.285 1 92.94 436 LEU A CA 1
ATOM 3291 C C . LEU A 1 436 ? 22.688 1.277 6.59 1 92.94 436 LEU A C 1
ATOM 3293 O O . LEU A 1 436 ? 22.422 0.151 6.164 1 92.94 436 LEU A O 1
ATOM 3297 N N . GLY A 1 437 ? 23.859 1.789 6.48 1 88.69 437 GLY A N 1
ATOM 3298 C CA . GLY A 1 437 ? 24.875 1.083 5.73 1 88.69 437 GLY A CA 1
ATOM 3299 C C . GLY A 1 437 ? 24.562 0.943 4.258 1 88.69 437 GLY A C 1
ATOM 3300 O O . GLY A 1 437 ? 25 -0.006 3.605 1 88.69 437 GLY A O 1
ATOM 3301 N N . GLU A 1 438 ? 23.656 1.721 3.791 1 90.19 438 GLU A N 1
ATOM 3302 C CA . GLU A 1 438 ? 23.203 1.703 2.404 1 90.19 438 GLU A CA 1
ATOM 3303 C C . GLU A 1 438 ? 23.344 3.08 1.762 1 90.19 438 GLU A C 1
ATOM 3305 O O . GLU A 1 438 ? 23.219 4.102 2.441 1 90.19 438 GLU A O 1
ATOM 3310 N N . ASN A 1 439 ? 23.672 3.076 0.438 1 86.88 439 ASN A N 1
ATOM 3311 C CA . ASN A 1 439 ? 23.703 4.312 -0.334 1 86.88 439 ASN A CA 1
ATOM 3312 C C . ASN A 1 439 ? 22.641 4.312 -1.43 1 86.88 439 ASN A C 1
ATOM 3314 O O . ASN A 1 439 ? 22.328 3.264 -1.997 1 86.88 439 ASN A O 1
ATOM 3318 N N . ALA A 1 440 ? 22.156 5.457 -1.691 1 85.5 440 ALA A N 1
ATOM 3319 C CA . ALA A 1 440 ? 21.062 5.582 -2.656 1 85.5 440 ALA A CA 1
ATOM 3320 C C . ALA A 1 440 ? 21.5 5.109 -4.039 1 85.5 440 ALA A C 1
ATOM 3322 O O . ALA A 1 440 ? 20.734 4.43 -4.734 1 85.5 440 ALA A O 1
ATOM 3323 N N . TYR A 1 441 ? 22.719 5.551 -4.422 1 84.5 441 TYR A N 1
ATOM 3324 C CA . TYR A 1 441 ? 23.234 5.277 -5.754 1 84.5 441 TYR A CA 1
ATOM 3325 C C . TYR A 1 441 ? 24.672 4.746 -5.68 1 84.5 441 TYR A C 1
ATOM 3327 O O . TYR A 1 441 ? 25.484 5.254 -4.91 1 84.5 441 TYR A O 1
ATOM 3335 N N . MET A 1 442 ? 24.859 3.625 -6.312 1 72.19 442 MET A N 1
ATOM 3336 C CA . MET A 1 442 ? 26.25 3.145 -6.367 1 72.19 442 MET A CA 1
ATOM 3337 C C . MET A 1 442 ? 27.062 3.932 -7.391 1 72.19 442 MET A C 1
ATOM 3339 O O . MET A 1 442 ? 26.703 3.971 -8.57 1 72.19 442 MET A O 1
ATOM 3343 N N . VAL A 1 443 ? 27.797 5.059 -6.859 1 60.06 443 VAL A N 1
ATOM 3344 C CA . VAL A 1 443 ? 28.688 5.801 -7.738 1 60.06 443 VAL A CA 1
ATOM 3345 C C . VAL A 1 443 ? 30.078 5.164 -7.719 1 60.06 443 VAL A C 1
ATOM 3347 O O . VAL A 1 443 ? 30.531 4.684 -6.676 1 60.06 443 VAL A O 1
ATOM 3350 N N . LYS A 1 444 ? 30.578 4.723 -8.781 1 48.41 444 LYS A N 1
ATOM 3351 C CA . LYS A 1 444 ? 32 4.359 -8.805 1 48.41 444 LYS A CA 1
ATOM 3352 C C . LYS A 1 444 ? 32.844 5.457 -8.18 1 48.41 444 LYS A C 1
ATOM 3354 O O . LYS A 1 444 ? 32.656 6.641 -8.469 1 48.41 444 LYS A O 1
ATOM 3359 N N . PRO A 1 445 ? 33.656 5.125 -7.133 1 40.66 445 PRO A N 1
ATOM 3360 C CA . PRO A 1 445 ? 34.594 6.148 -6.672 1 40.66 445 PRO A CA 1
ATOM 3361 C C . PRO A 1 445 ? 35.438 6.754 -7.809 1 40.66 445 PRO A C 1
ATOM 3363 O O . PRO A 1 445 ? 36.062 6.023 -8.562 1 40.66 445 PRO A O 1
ATOM 3366 N N . SER A 1 446 ? 35 7.656 -8.617 1 32.84 446 SER A N 1
ATOM 3367 C CA . SER A 1 446 ? 36.094 8.328 -9.352 1 32.84 446 SER A CA 1
ATOM 3368 C C . SER A 1 446 ? 37.219 8.719 -8.422 1 32.84 446 SER A C 1
ATOM 3370 O O . SER A 1 446 ? 37 9.141 -7.285 1 32.84 446 SER A O 1
ATOM 3372 N N . TYR A 1 447 ? 38.438 8.141 -8.555 1 30.64 447 TYR A N 1
ATOM 3373 C CA . TYR A 1 447 ? 39.656 8.641 -7.918 1 30.64 447 TYR A CA 1
ATOM 3374 C C . TYR A 1 447 ? 39.625 10.164 -7.84 1 30.64 447 TYR A C 1
ATOM 3376 O O . TYR A 1 447 ? 40.625 10.781 -7.441 1 30.64 447 TYR A O 1
ATOM 3384 N N . ASP A 1 448 ? 39.031 10.844 -8.727 1 29.92 448 ASP A N 1
ATOM 3385 C CA . ASP A 1 448 ? 39.156 12.266 -8.461 1 29.92 448 ASP A CA 1
ATOM 3386 C C . ASP A 1 448 ? 38.375 12.68 -7.227 1 29.92 448 ASP A C 1
ATOM 3388 O O . ASP A 1 448 ? 37.188 12.992 -7.328 1 29.92 448 ASP A O 1
ATOM 3392 N N . ALA A 1 449 ? 38.438 12.016 -6.195 1 32.34 449 ALA A N 1
ATOM 3393 C CA . ALA A 1 449 ? 37.969 12.359 -4.852 1 32.34 449 ALA A CA 1
ATOM 3394 C C . ALA A 1 449 ? 38.094 13.859 -4.594 1 32.34 449 ALA A C 1
ATOM 3396 O O . ALA A 1 449 ? 37.844 14.328 -3.484 1 32.34 449 ALA A O 1
ATOM 3397 N N . GLY A 1 450 ? 38.781 14.555 -5.422 1 29.31 450 GLY A N 1
ATOM 3398 C CA . GLY A 1 450 ? 38.781 15.969 -5.055 1 29.31 450 GLY A CA 1
ATOM 3399 C C . GLY A 1 450 ? 37.406 16.609 -5.18 1 29.31 450 GLY A C 1
ATOM 3400 O O . GLY A 1 450 ? 37.281 17.828 -4.988 1 29.31 450 GLY A O 1
ATOM 3401 N N . VAL A 1 451 ? 36.594 16.031 -6.09 1 30.98 451 VAL A N 1
ATOM 3402 C CA . VAL A 1 451 ? 35.438 16.906 -6.207 1 30.98 451 VAL A CA 1
ATOM 3403 C C . VAL A 1 451 ? 34.469 16.609 -5.078 1 30.98 451 VAL A C 1
ATOM 3405 O O . VAL A 1 451 ? 33.844 15.539 -5.031 1 30.98 451 VAL A O 1
ATOM 3408 N N . THR A 1 452 ? 34.594 17.016 -3.895 1 29.19 452 THR A N 1
ATOM 3409 C CA . THR A 1 452 ? 33.688 17.125 -2.756 1 29.19 452 THR A CA 1
ATOM 3410 C C . THR A 1 452 ? 32.281 17.469 -3.219 1 29.19 452 THR A C 1
ATOM 3412 O O . THR A 1 452 ? 32.094 18.438 -3.955 1 29.19 452 THR A O 1
ATOM 3415 N N . ASP A 1 453 ? 31.5 16.562 -3.412 1 33.19 453 ASP A N 1
ATOM 3416 C CA . ASP A 1 453 ? 30.094 16.625 -3.777 1 33.19 453 ASP A CA 1
ATOM 3417 C C . ASP A 1 453 ? 29.375 17.719 -2.977 1 33.19 453 ASP A C 1
ATOM 3419 O O . ASP A 1 453 ? 28.141 17.766 -2.949 1 33.19 453 ASP A O 1
ATOM 3423 N N . ALA A 1 454 ? 30.016 18.266 -1.973 1 32.66 454 ALA A N 1
ATOM 3424 C CA . ALA A 1 454 ? 29.281 19.375 -1.373 1 32.66 454 ALA A CA 1
ATOM 3425 C C . ALA A 1 454 ? 29.047 20.484 -2.389 1 32.66 454 ALA A C 1
ATOM 3427 O O . ALA A 1 454 ? 29.984 21.203 -2.766 1 32.66 454 ALA A O 1
ATOM 3428 N N . VAL A 1 455 ? 28.281 20.375 -3.271 1 34.84 455 VAL A N 1
ATOM 3429 C CA . VAL A 1 455 ? 27.906 21.625 -3.938 1 34.84 455 VAL A CA 1
ATOM 3430 C C . VAL A 1 455 ? 27.422 22.641 -2.902 1 34.84 455 VAL A C 1
ATOM 3432 O O . VAL A 1 455 ? 26.219 22.766 -2.654 1 34.84 455 VAL A O 1
ATOM 3435 N N . ALA A 1 456 ? 27.906 22.672 -1.704 1 33.28 456 ALA A N 1
ATOM 3436 C CA . ALA A 1 456 ? 27.734 23.906 -0.952 1 33.28 456 ALA A CA 1
ATOM 3437 C C . ALA A 1 456 ? 28.266 25.109 -1.736 1 33.28 456 ALA A C 1
ATOM 3439 O O . ALA A 1 456 ? 29.469 25.203 -1.999 1 33.28 456 ALA A O 1
ATOM 3440 N N . VAL A 1 457 ? 27.469 25.641 -2.555 1 33.09 457 VAL A N 1
ATOM 3441 C CA . VAL A 1 457 ? 27.922 26.922 -3.068 1 33.09 457 VAL A CA 1
ATOM 3442 C C . VAL A 1 457 ? 28.25 27.859 -1.905 1 33.09 457 VAL A C 1
ATOM 3444 O O . VAL A 1 457 ? 27.391 28.141 -1.067 1 33.09 457 VAL A O 1
ATOM 3447 N N . PRO A 1 458 ? 29.453 28.047 -1.641 1 31.03 458 PRO A N 1
ATOM 3448 C CA . PRO A 1 458 ? 29.703 29.078 -0.632 1 31.03 458 PRO A CA 1
ATOM 3449 C C . PRO A 1 458 ? 28.859 30.328 -0.858 1 31.03 458 PRO A C 1
ATOM 3451 O O . PRO A 1 458 ? 28.594 30.703 -2.004 1 31.03 458 PRO A O 1
ATOM 3454 N N . VAL A 1 459 ? 27.938 30.609 0.02 1 34.72 459 VAL A N 1
ATOM 3455 C CA . VAL A 1 459 ? 27.297 31.906 -0.066 1 34.72 459 VAL A CA 1
ATOM 3456 C C . VAL A 1 459 ? 28.328 32.969 -0.46 1 34.72 459 VAL A C 1
ATOM 3458 O O . VAL A 1 459 ? 29.344 33.125 0.222 1 34.72 459 VAL A O 1
ATOM 3461 N N . SER A 1 460 ? 28.594 33.219 -1.661 1 30.25 460 SER A N 1
ATOM 3462 C CA . SER A 1 460 ? 29.406 34.406 -1.974 1 30.25 460 SER A CA 1
ATOM 3463 C C . SER A 1 460 ? 29.141 35.531 -0.988 1 30.25 460 SER A C 1
ATOM 3465 O O . SER A 1 460 ? 28 35.75 -0.562 1 30.25 460 SER A O 1
ATOM 3467 N N . GLU A 1 461 ? 30.094 36.062 -0.293 1 32 461 GLU A N 1
ATOM 3468 C CA . GLU A 1 461 ? 30.141 37.281 0.528 1 32 461 GLU A CA 1
ATOM 3469 C C . GLU A 1 461 ? 29.234 38.375 -0.041 1 32 461 GLU A C 1
ATOM 3471 O O . GLU A 1 461 ? 28.969 39.375 0.623 1 32 461 GLU A O 1
ATOM 3476 N N . HIS A 1 462 ? 28.984 38.312 -1.354 1 32.28 462 HIS A N 1
ATOM 3477 C CA . HIS A 1 462 ? 28.312 39.469 -1.888 1 32.28 462 HIS A CA 1
ATOM 3478 C C . HIS A 1 462 ? 26.828 39.5 -1.483 1 32.28 462 HIS A C 1
ATOM 3480 O O . HIS A 1 462 ? 26.188 40.531 -1.497 1 32.28 462 HIS A O 1
ATOM 3486 N N . LEU A 1 463 ? 26.234 38.281 -1.304 1 32.5 463 LEU A N 1
ATOM 3487 C CA . LEU A 1 463 ? 24.797 38.375 -1.012 1 32.5 463 LEU A CA 1
ATOM 3488 C C . LEU A 1 463 ? 24.562 38.656 0.465 1 32.5 463 LEU A C 1
ATOM 3490 O O . LEU A 1 463 ? 23.453 39.031 0.858 1 32.5 463 LEU A O 1
ATOM 3494 N N . THR A 1 464 ? 25.516 38.375 1.29 1 34.16 464 THR A N 1
ATOM 3495 C CA . THR A 1 464 ? 25.344 38.875 2.658 1 34.16 464 THR A CA 1
ATOM 3496 C C . THR A 1 464 ? 25.438 40.375 2.723 1 34.16 464 THR A C 1
ATOM 3498 O O . THR A 1 464 ? 24.781 41.031 3.553 1 34.16 464 THR A O 1
ATOM 3501 N N . GLU A 1 465 ? 26.281 40.938 1.857 1 31.73 465 GLU A N 1
ATOM 3502 C CA . GLU A 1 465 ? 26.359 42.375 1.839 1 31.73 465 GLU A CA 1
ATOM 3503 C C . GLU A 1 465 ? 25.062 43 1.305 1 31.73 465 GLU A C 1
ATOM 3505 O O . GLU A 1 465 ? 24.656 44.094 1.736 1 31.73 465 GLU A O 1
ATOM 3510 N N . LYS A 1 466 ? 24.516 42.281 0.233 1 36.19 466 LYS A N 1
ATOM 3511 C CA . LYS A 1 466 ? 23.281 42.875 -0.255 1 36.19 466 LYS A CA 1
ATOM 3512 C C . LYS A 1 466 ? 22.156 42.719 0.754 1 36.19 466 LYS A C 1
ATOM 3514 O O . LYS A 1 466 ? 21.312 43.594 0.911 1 36.19 466 LYS A O 1
ATOM 3519 N N . GLN A 1 467 ? 22.141 41.656 1.388 1 33 467 GLN A N 1
ATOM 3520 C CA . GLN A 1 467 ? 21.094 41.562 2.406 1 33 467 GLN A CA 1
ATOM 3521 C C . GLN A 1 467 ? 21.438 42.406 3.629 1 33 467 GLN A C 1
ATOM 3523 O O . GLN A 1 467 ? 20.547 42.969 4.277 1 33 467 GLN A O 1
ATOM 3528 N N . ARG A 1 468 ? 22.656 42.531 3.906 1 34.16 468 ARG A N 1
ATOM 3529 C CA . ARG A 1 468 ? 23.047 43.5 4.926 1 34.16 468 ARG A CA 1
ATOM 3530 C C . ARG A 1 468 ? 22.797 44.906 4.438 1 34.16 468 ARG A C 1
ATOM 3532 O O . ARG A 1 468 ? 22.375 45.781 5.211 1 34.16 468 ARG A O 1
ATOM 3539 N N . MET A 1 469 ? 23.094 45.156 3.162 1 35.72 469 MET A N 1
ATOM 3540 C CA . MET A 1 469 ? 22.859 46.531 2.66 1 35.72 469 MET A CA 1
ATOM 3541 C C . MET A 1 469 ? 21.375 46.812 2.592 1 35.72 469 MET A C 1
ATOM 3543 O O . MET A 1 469 ? 20.938 47.938 2.891 1 35.72 469 MET A O 1
ATOM 3547 N N . GLU A 1 470 ? 20.547 45.906 2.1 1 34.59 470 GLU A N 1
ATOM 3548 C CA . GLU A 1 470 ? 19.125 46.25 2.041 1 34.59 470 GLU A CA 1
ATOM 3549 C C . GLU A 1 470 ? 18.516 46.281 3.438 1 34.59 470 GLU A C 1
ATOM 3551 O O . GLU A 1 470 ? 17.531 47 3.662 1 34.59 470 GLU A O 1
ATOM 3556 N N . ALA A 1 471 ? 19.031 45.594 4.402 1 35.59 471 ALA A N 1
ATOM 3557 C CA . ALA A 1 471 ? 18.594 45.812 5.777 1 35.59 471 ALA A CA 1
ATOM 3558 C C . ALA A 1 471 ? 19 47.188 6.27 1 35.59 471 ALA A C 1
ATOM 3560 O O . ALA A 1 471 ? 18.266 47.812 7.035 1 35.59 471 ALA A O 1
ATOM 3561 N N . LYS A 1 472 ? 20.156 47.719 5.836 1 36.09 472 LYS A N 1
ATOM 3562 C CA . LYS A 1 472 ? 20.531 49.062 6.285 1 36.09 472 LYS A CA 1
ATOM 3563 C C . LYS A 1 472 ? 19.625 50.125 5.672 1 36.09 472 LYS A C 1
ATOM 3565 O O . LYS A 1 472 ? 19.422 51.188 6.262 1 36.09 472 LYS A O 1
ATOM 3570 N N . GLN A 1 473 ? 19.25 49.938 4.406 1 33.38 473 GLN A N 1
ATOM 3571 C CA . GLN A 1 473 ? 18.469 51.031 3.861 1 33.38 473 GLN A CA 1
ATOM 3572 C C . GLN A 1 473 ? 17.062 51.062 4.465 1 33.38 473 GLN A C 1
ATOM 3574 O O . GLN A 1 473 ? 16.359 52.094 4.367 1 33.38 473 GLN A O 1
ATOM 3579 N N . ALA A 1 474 ? 16.531 49.938 4.949 1 30.88 474 ALA A N 1
ATOM 3580 C CA . ALA A 1 474 ? 15.195 50.031 5.508 1 30.88 474 ALA A CA 1
ATOM 3581 C C . ALA A 1 474 ? 15.227 50.594 6.922 1 30.88 474 ALA A C 1
ATOM 3583 O O . ALA A 1 474 ? 14.18 50.75 7.559 1 30.88 474 ALA A O 1
ATOM 3584 N N . ILE A 1 475 ? 16.422 50.781 7.43 1 27.7 475 ILE A N 1
ATOM 3585 C CA . ILE A 1 475 ? 16.328 51.688 8.578 1 27.7 475 ILE A CA 1
ATOM 3586 C C . ILE A 1 475 ? 16.25 53.125 8.102 1 27.7 475 ILE A C 1
ATOM 3588 O O . ILE A 1 475 ? 17.047 53.562 7.254 1 27.7 475 ILE A O 1
ATOM 3592 N N . MET B 1 1 ? -66.062 -2.562 -11.641 1 24.91 1 MET B N 1
ATOM 3593 C CA . MET B 1 1 ? -65.188 -3.264 -12.555 1 24.91 1 MET B CA 1
ATOM 3594 C C . MET B 1 1 ? -63.719 -3.029 -12.164 1 24.91 1 MET B C 1
ATOM 3596 O O . MET B 1 1 ? -63.156 -1.944 -12.383 1 24.91 1 MET B O 1
ATOM 3600 N N . SER B 1 2 ? -63.219 -3.551 -10.977 1 28.73 2 SER B N 1
ATOM 3601 C CA . SER B 1 2 ? -62 -3.393 -10.195 1 28.73 2 SER B CA 1
ATOM 3602 C C . SER B 1 2 ? -60.781 -3.906 -10.961 1 28.73 2 SER B C 1
ATOM 3604 O O . SER B 1 2 ? -60.688 -5.094 -11.289 1 28.73 2 SER B O 1
ATOM 3606 N N . SER B 1 3 ? -60.188 -3.135 -12.016 1 29.17 3 SER B N 1
ATOM 3607 C CA . SER B 1 3 ? -59.031 -3.484 -12.852 1 29.17 3 SER B CA 1
ATOM 3608 C C . SER B 1 3 ? -57.844 -3.869 -12.008 1 29.17 3 SER B C 1
ATOM 3610 O O . SER B 1 3 ? -57.312 -3.045 -11.258 1 29.17 3 SER B O 1
ATOM 3612 N N . THR B 1 4 ? -57.75 -5.059 -11.5 1 27.62 4 THR B N 1
ATOM 3613 C CA . THR B 1 4 ? -56.594 -5.68 -10.836 1 27.62 4 THR B CA 1
ATOM 3614 C C . THR B 1 4 ? -55.344 -5.547 -11.688 1 27.62 4 THR B C 1
ATOM 3616 O O . THR B 1 4 ? -55.25 -6.105 -12.781 1 27.62 4 THR B O 1
ATOM 3619 N N . LEU B 1 5 ? -54.625 -4.398 -11.734 1 30.72 5 LEU B N 1
ATOM 3620 C CA . LEU B 1 5 ? -53.344 -4.254 -12.414 1 30.72 5 LEU B CA 1
ATOM 3621 C C . LEU B 1 5 ? -52.438 -5.438 -12.109 1 30.72 5 LEU B C 1
ATOM 3623 O O . LEU B 1 5 ? -52.094 -5.672 -10.953 1 30.72 5 LEU B O 1
ATOM 3627 N N . ASP B 1 6 ? -52.5 -6.508 -12.844 1 29.84 6 ASP B N 1
ATOM 3628 C CA . ASP B 1 6 ? -51.625 -7.668 -12.828 1 29.84 6 ASP B CA 1
ATOM 3629 C C . ASP B 1 6 ? -50.156 -7.234 -12.766 1 29.84 6 ASP B C 1
ATOM 3631 O O . ASP B 1 6 ? -49.688 -6.469 -13.617 1 29.84 6 ASP B O 1
ATOM 3635 N N . ALA B 1 7 ? -49.531 -7.207 -11.664 1 29.84 7 ALA B N 1
ATOM 3636 C CA . ALA B 1 7 ? -48.094 -7.035 -11.453 1 29.84 7 ALA B CA 1
ATOM 3637 C C . ALA B 1 7 ? -47.281 -7.852 -12.461 1 29.84 7 ALA B C 1
ATOM 3639 O O . ALA B 1 7 ? -47.281 -9.086 -12.406 1 29.84 7 ALA B O 1
ATOM 3640 N N . VAL B 1 8 ? -47.281 -7.496 -13.742 1 31.5 8 VAL B N 1
ATOM 3641 C CA . VAL B 1 8 ? -46.375 -8.148 -14.695 1 31.5 8 VAL B CA 1
ATOM 3642 C C . VAL B 1 8 ? -45.031 -8.438 -14.039 1 31.5 8 VAL B C 1
ATOM 3644 O O . VAL B 1 8 ? -44.312 -7.512 -13.656 1 31.5 8 VAL B O 1
ATOM 3647 N N . SER B 1 9 ? -44.844 -9.484 -13.383 1 31.62 9 SER B N 1
ATOM 3648 C CA . SER B 1 9 ? -43.594 -9.992 -12.875 1 31.62 9 SER B CA 1
ATOM 3649 C C . SER B 1 9 ? -42.5 -10 -13.961 1 31.62 9 SER B C 1
ATOM 3651 O O . SER B 1 9 ? -42.688 -10.664 -14.992 1 31.62 9 SER B O 1
ATOM 3653 N N . THR B 1 10 ? -41.906 -8.945 -14.406 1 35.5 10 THR B N 1
ATOM 3654 C CA . THR B 1 10 ? -40.781 -8.977 -15.32 1 35.5 10 THR B CA 1
ATOM 3655 C C . THR B 1 10 ? -39.875 -10.18 -15.047 1 35.5 10 THR B C 1
ATOM 3657 O O . THR B 1 10 ? -39.469 -10.406 -13.906 1 35.5 10 THR B O 1
ATOM 3660 N N . PRO B 1 11 ? -39.906 -11.188 -15.859 1 37.88 11 PRO B N 1
ATOM 3661 C CA . PRO B 1 11 ? -39.062 -12.359 -15.672 1 37.88 11 PRO B CA 1
ATOM 3662 C C . PRO B 1 11 ? -37.625 -11.992 -15.289 1 37.88 11 PRO B C 1
ATOM 3664 O O . PRO B 1 11 ? -37.125 -10.93 -15.672 1 37.88 11 PRO B O 1
ATOM 3667 N N . THR B 1 12 ? -37.125 -12.383 -14.195 1 43.31 12 THR B N 1
ATOM 3668 C CA . THR B 1 12 ? -35.719 -12.297 -13.797 1 43.31 12 THR B CA 1
ATOM 3669 C C . THR B 1 12 ? -34.812 -12.742 -14.945 1 43.31 12 THR B C 1
ATOM 3671 O O . THR B 1 12 ? -34.906 -13.875 -15.406 1 43.31 12 THR B O 1
ATOM 3674 N N . PRO B 1 13 ? -34.344 -11.828 -15.781 1 48.22 13 PRO B N 1
ATOM 3675 C CA . PRO B 1 13 ? -33.5 -12.219 -16.906 1 48.22 13 PRO B CA 1
ATOM 3676 C C . PRO B 1 13 ? -32.469 -13.273 -16.531 1 48.22 13 PRO B C 1
ATOM 3678 O O . PRO B 1 13 ? -31.859 -13.195 -15.461 1 48.22 13 PRO B O 1
ATOM 3681 N N . THR B 1 14 ? -32.75 -14.531 -16.875 1 52.66 14 THR B N 1
ATOM 3682 C CA . THR B 1 14 ? -31.781 -15.602 -16.688 1 52.66 14 THR B CA 1
ATOM 3683 C C . THR B 1 14 ? -30.625 -15.461 -17.656 1 52.66 14 THR B C 1
ATOM 3685 O O . THR B 1 14 ? -30.812 -15.062 -18.812 1 52.66 14 THR B O 1
ATOM 3688 N N . LEU B 1 15 ? -29.469 -15.359 -17.125 1 59.31 15 LEU B N 1
ATOM 3689 C CA . LEU B 1 15 ? -28.266 -15.414 -17.922 1 59.31 15 LEU B CA 1
ATOM 3690 C C . LEU B 1 15 ? -28.25 -16.641 -18.828 1 59.31 15 LEU B C 1
ATOM 3692 O O . LEU B 1 15 ? -28.281 -17.781 -18.344 1 59.31 15 LEU B O 1
ATOM 3696 N N . ASP B 1 16 ? -29.016 -16.594 -20.078 1 60.94 16 ASP B N 1
ATOM 3697 C CA . ASP B 1 16 ? -29.078 -17.719 -21 1 60.94 16 ASP B CA 1
ATOM 3698 C C . ASP B 1 16 ? -28.141 -17.516 -22.188 1 60.94 16 ASP B C 1
ATOM 3700 O O . ASP B 1 16 ? -27.891 -16.391 -22.609 1 60.94 16 ASP B O 1
ATOM 3704 N N . GLY B 1 17 ? -27.422 -18.594 -22.469 1 65.75 17 GLY B N 1
ATOM 3705 C CA . GLY B 1 17 ? -26.641 -18.672 -23.688 1 65.75 17 GLY B CA 1
ATOM 3706 C C . GLY B 1 17 ? -25.141 -18.547 -23.469 1 65.75 17 GLY B C 1
ATOM 3707 O O . GLY B 1 17 ? -24.703 -18.281 -22.344 1 65.75 17 GLY B O 1
ATOM 3708 N N . VAL B 1 18 ? -24.469 -18.75 -24.5 1 71.25 18 VAL B N 1
ATOM 3709 C CA . VAL B 1 18 ? -23.031 -18.906 -24.453 1 71.25 18 VAL B CA 1
ATOM 3710 C C . VAL B 1 18 ? -22.359 -17.562 -24.141 1 71.25 18 VAL B C 1
ATOM 3712 O O . VAL B 1 18 ? -21.25 -17.531 -23.609 1 71.25 18 VAL B O 1
ATOM 3715 N N . ASN B 1 19 ? -23.031 -16.469 -24.328 1 82.94 19 ASN B N 1
ATOM 3716 C CA . ASN B 1 19 ? -22.484 -15.156 -24.031 1 82.94 19 ASN B CA 1
ATOM 3717 C C . ASN B 1 19 ? -23.234 -14.469 -22.891 1 82.94 19 ASN B C 1
ATOM 3719 O O . ASN B 1 19 ? -23.031 -13.281 -22.641 1 82.94 19 ASN B O 1
ATOM 3723 N N . GLY B 1 20 ? -24.141 -15.156 -22.203 1 84.81 20 GLY B N 1
ATOM 3724 C CA . GLY B 1 20 ? -24.953 -14.57 -21.141 1 84.81 20 GLY B CA 1
ATOM 3725 C C . GLY B 1 20 ? -26.234 -13.953 -21.656 1 84.81 20 GLY B C 1
ATOM 3726 O O . GLY B 1 20 ? -27 -13.367 -20.891 1 84.81 20 GLY B O 1
ATOM 3727 N N . GLY B 1 21 ? -26.344 -13.953 -23 1 87.56 21 GLY B N 1
ATOM 3728 C CA . GLY B 1 21 ? -27.5 -13.375 -23.688 1 87.56 21 GLY B CA 1
ATOM 3729 C C . GLY B 1 21 ? -27.125 -12.5 -24.859 1 87.56 21 GLY B C 1
ATOM 3730 O O . GLY B 1 21 ? -25.938 -12.375 -25.188 1 87.56 21 GLY B O 1
ATOM 3731 N N . ASP B 1 22 ? -28.125 -11.961 -25.547 1 88.56 22 ASP B N 1
ATOM 3732 C CA . ASP B 1 22 ? -27.906 -11.047 -26.656 1 88.56 22 ASP B CA 1
ATOM 3733 C C . ASP B 1 22 ? -28 -9.594 -26.203 1 88.56 22 ASP B C 1
ATOM 3735 O O . ASP B 1 22 ? -29.094 -9.094 -25.922 1 88.56 22 ASP B O 1
ATOM 3739 N N . SER B 1 23 ? -26.859 -8.961 -26.188 1 89.38 23 SER B N 1
ATOM 3740 C CA . SER B 1 23 ? -26.766 -7.602 -25.672 1 89.38 23 SER B CA 1
ATOM 3741 C C . SER B 1 23 ? -27.609 -6.637 -26.484 1 89.38 23 SER B C 1
ATOM 3743 O O . SER B 1 23 ? -27.922 -5.535 -26.031 1 89.38 23 SER B O 1
ATOM 3745 N N . ARG B 1 24 ? -28 -7.059 -27.688 1 92.12 24 ARG B N 1
ATOM 3746 C CA . ARG B 1 24 ? -28.797 -6.195 -28.562 1 92.12 24 ARG B CA 1
ATOM 3747 C C . ARG B 1 24 ? -30.266 -6.199 -28.141 1 92.12 24 ARG B C 1
ATOM 3749 O O . ARG B 1 24 ? -31.031 -5.301 -28.516 1 92.12 24 ARG B O 1
ATOM 3756 N N . THR B 1 25 ? -30.562 -7.188 -27.281 1 91.31 25 THR B N 1
ATOM 3757 C CA . THR B 1 25 ? -31.984 -7.348 -26.969 1 91.31 25 THR B CA 1
ATOM 3758 C C . THR B 1 25 ? -32.219 -7.258 -25.453 1 91.31 25 THR B C 1
ATOM 3760 O O . THR B 1 25 ? -33.312 -6.953 -25.016 1 91.31 25 THR B O 1
ATOM 3763 N N . ILE B 1 26 ? -31.25 -7.668 -24.672 1 89.06 26 ILE B N 1
ATOM 3764 C CA . ILE B 1 26 ? -31.406 -7.656 -23.219 1 89.06 26 ILE B CA 1
ATOM 3765 C C . ILE B 1 26 ? -30.25 -6.871 -22.594 1 89.06 26 ILE B C 1
ATOM 3767 O O . ILE B 1 26 ? -29.109 -6.98 -23.031 1 89.06 26 ILE B O 1
ATOM 3771 N N . ASN B 1 27 ? -30.594 -5.988 -21.625 1 93 27 ASN B N 1
ATOM 3772 C CA . ASN B 1 27 ? -29.531 -5.344 -20.844 1 93 27 ASN B CA 1
ATOM 3773 C C . ASN B 1 27 ? -28.828 -6.336 -19.922 1 93 27 ASN B C 1
ATOM 3775 O O . ASN B 1 27 ? -29.312 -6.625 -18.828 1 93 27 ASN B O 1
ATOM 3779 N N . LEU B 1 28 ? -27.781 -6.785 -20.328 1 92.19 28 LEU B N 1
ATOM 3780 C CA . LEU B 1 28 ? -27.062 -7.832 -19.609 1 92.19 28 LEU B CA 1
ATOM 3781 C C . LEU B 1 28 ? -26.5 -7.305 -18.297 1 92.19 28 LEU B C 1
ATOM 3783 O O . LEU B 1 28 ? -26.125 -8.086 -17.422 1 92.19 28 LEU B O 1
ATOM 3787 N N . ASN B 1 29 ? -26.391 -5.961 -18.109 1 93.75 29 ASN B N 1
ATOM 3788 C CA . ASN B 1 29 ? -25.844 -5.375 -16.875 1 93.75 29 ASN B CA 1
ATOM 3789 C C . ASN B 1 29 ? -26.766 -5.629 -15.688 1 93.75 29 ASN B C 1
ATOM 3791 O O . ASN B 1 29 ? -26.328 -5.543 -14.539 1 93.75 29 ASN B O 1
ATOM 3795 N N . GLN B 1 30 ? -28 -5.895 -15.875 1 92.56 30 GLN B N 1
ATOM 3796 C CA . GLN B 1 30 ? -29 -6.039 -14.82 1 92.56 30 GLN B CA 1
ATOM 3797 C C . GLN B 1 30 ? -28.672 -7.227 -13.914 1 92.56 30 GLN B C 1
ATOM 3799 O O . GLN B 1 30 ? -29.172 -7.316 -12.797 1 92.56 30 GLN B O 1
ATOM 3804 N N . PHE B 1 31 ? -27.812 -8.078 -14.469 1 92.12 31 PHE B N 1
ATOM 3805 C CA . PHE B 1 31 ? -27.516 -9.297 -13.727 1 92.12 31 PHE B CA 1
ATOM 3806 C C . PHE B 1 31 ? -26.312 -9.086 -12.805 1 92.12 31 PHE B C 1
ATOM 3808 O O . PHE B 1 31 ? -25.953 -9.984 -12.039 1 92.12 31 PHE B O 1
ATOM 3815 N N . TYR B 1 32 ? -25.688 -7.906 -12.828 1 95.31 32 TYR B N 1
ATOM 3816 C CA . TYR B 1 32 ? -24.469 -7.668 -12.062 1 95.31 32 TYR B CA 1
ATOM 3817 C C . TYR B 1 32 ? -24.578 -6.379 -11.25 1 95.31 32 TYR B C 1
ATOM 3819 O O . TYR B 1 32 ? -25.172 -5.398 -11.711 1 95.31 32 TYR B O 1
ATOM 3827 N N . ASP B 1 33 ? -24.016 -6.426 -9.977 1 96.88 33 ASP B N 1
ATOM 3828 C CA . ASP B 1 33 ? -23.953 -5.242 -9.133 1 96.88 33 ASP B CA 1
ATOM 3829 C C . ASP B 1 33 ? -22.828 -4.305 -9.586 1 96.88 33 ASP B C 1
ATOM 3831 O O . ASP B 1 33 ? -21.672 -4.727 -9.727 1 96.88 33 ASP B O 1
ATOM 3835 N N . ALA B 1 34 ? -23.188 -3.025 -9.719 1 96.88 34 ALA B N 1
ATOM 3836 C CA . ALA B 1 34 ? -22.234 -2.061 -10.25 1 96.88 34 ALA B CA 1
ATOM 3837 C C . ALA B 1 34 ? -21.062 -1.855 -9.281 1 96.88 34 ALA B C 1
ATOM 3839 O O . ALA B 1 34 ? -19.938 -1.583 -9.703 1 96.88 34 ALA B O 1
ATOM 3840 N N . GLY B 1 35 ? -21.297 -1.939 -8 1 98.12 35 GLY B N 1
ATOM 3841 C CA . GLY B 1 35 ? -20.234 -1.826 -7.016 1 98.12 35 GLY B CA 1
ATOM 3842 C C . GLY B 1 35 ? -19.219 -2.959 -7.09 1 98.12 35 GLY B C 1
ATOM 3843 O O . GLY B 1 35 ? -18.016 -2.732 -6.984 1 98.12 35 GLY B O 1
ATOM 3844 N N . ASP B 1 36 ? -19.734 -4.188 -7.293 1 98.12 36 ASP B N 1
ATOM 3845 C CA . ASP B 1 36 ? -18.859 -5.336 -7.477 1 98.12 36 ASP B CA 1
ATOM 3846 C C . ASP B 1 36 ? -18 -5.18 -8.727 1 98.12 36 ASP B C 1
ATOM 3848 O O . ASP B 1 36 ? -16.781 -5.395 -8.688 1 98.12 36 ASP B O 1
ATOM 3852 N N . VAL B 1 37 ? -18.641 -4.773 -9.789 1 98.12 37 VAL B N 1
ATOM 3853 C CA . VAL B 1 37 ? -17.953 -4.594 -11.062 1 98.12 37 VAL B CA 1
ATOM 3854 C C . VAL B 1 37 ? -16.875 -3.516 -10.922 1 98.12 37 VAL B C 1
ATOM 3856 O O . VAL B 1 37 ? -15.734 -3.707 -11.344 1 98.12 37 VAL B O 1
ATOM 3859 N N . ALA B 1 38 ? -17.219 -2.434 -10.25 1 98.5 38 ALA B N 1
ATOM 3860 C CA . ALA B 1 38 ? -16.281 -1.326 -10.086 1 98.5 38 ALA B CA 1
ATOM 3861 C C . ALA B 1 38 ? -15.062 -1.757 -9.273 1 98.5 38 ALA B C 1
ATOM 3863 O O . ALA B 1 38 ? -13.93 -1.436 -9.633 1 98.5 38 ALA B O 1
ATOM 3864 N N . TRP B 1 39 ? -15.258 -2.459 -8.227 1 98.62 39 TRP B N 1
ATOM 3865 C CA . TRP B 1 39 ? -14.164 -2.887 -7.363 1 98.62 39 TRP B CA 1
ATOM 3866 C C . TRP B 1 39 ? -13.195 -3.797 -8.117 1 98.62 39 TRP B C 1
ATOM 3868 O O . TRP B 1 39 ? -11.977 -3.625 -8.039 1 98.62 39 TRP B O 1
ATOM 3878 N N . VAL B 1 40 ? -13.719 -4.723 -8.867 1 98.69 40 VAL B N 1
ATOM 3879 C CA . VAL B 1 40 ? -12.867 -5.684 -9.562 1 98.69 40 VAL B CA 1
ATOM 3880 C C . VAL B 1 40 ? -12.133 -4.992 -10.711 1 98.69 40 VAL B C 1
ATOM 3882 O O . VAL B 1 40 ? -10.969 -5.301 -10.992 1 98.69 40 VAL B O 1
ATOM 3885 N N . LEU B 1 41 ? -12.797 -4.023 -11.406 1 98.69 41 LEU B N 1
ATOM 3886 C CA . LEU B 1 41 ? -12.109 -3.236 -12.422 1 98.69 41 LEU B CA 1
ATOM 3887 C C . LEU B 1 41 ? -10.945 -2.461 -11.805 1 98.69 41 LEU B C 1
ATOM 3889 O O . LEU B 1 41 ? -9.844 -2.451 -12.352 1 98.69 41 LEU B O 1
ATOM 3893 N N . CYS B 1 42 ? -11.195 -1.837 -10.664 1 98.69 42 CYS B N 1
ATOM 3894 C CA . CYS B 1 42 ? -10.133 -1.119 -9.977 1 98.69 42 CYS B CA 1
ATOM 3895 C C . CYS B 1 42 ? -9.016 -2.07 -9.555 1 98.69 42 CYS B C 1
ATOM 3897 O O . CYS B 1 42 ? -7.836 -1.755 -9.703 1 98.69 42 CYS B O 1
ATOM 3899 N N . SER B 1 43 ? -9.422 -3.207 -9.07 1 98.88 43 SER B N 1
ATOM 3900 C CA . SER B 1 43 ? -8.445 -4.211 -8.648 1 98.88 43 SER B CA 1
ATOM 3901 C C . SER B 1 43 ? -7.594 -4.68 -9.82 1 98.88 43 SER B C 1
ATOM 3903 O O . SER B 1 43 ? -6.406 -4.957 -9.656 1 98.88 43 SER B O 1
ATOM 3905 N N . THR B 1 44 ? -8.18 -4.758 -11.016 1 98.81 44 THR B N 1
ATOM 3906 C CA . THR B 1 44 ? -7.441 -5.125 -12.219 1 98.81 44 THR B CA 1
ATOM 3907 C C . THR B 1 44 ? -6.289 -4.152 -12.461 1 98.81 44 THR B C 1
ATOM 3909 O O . THR B 1 44 ? -5.16 -4.574 -12.711 1 98.81 44 THR B O 1
ATOM 3912 N N . ALA B 1 45 ? -6.59 -2.895 -12.344 1 98.75 45 ALA B N 1
ATOM 3913 C CA . ALA B 1 45 ? -5.562 -1.871 -12.531 1 98.75 45 ALA B CA 1
ATOM 3914 C C . ALA B 1 45 ? -4.5 -1.957 -11.438 1 98.75 45 ALA B C 1
ATOM 3916 O O . ALA B 1 45 ? -3.311 -1.78 -11.703 1 98.75 45 ALA B O 1
ATOM 3917 N N . LEU B 1 46 ? -4.91 -2.197 -10.234 1 98.81 46 LEU B N 1
ATOM 3918 C CA . LEU B 1 46 ? -3.99 -2.314 -9.109 1 98.81 46 LEU B CA 1
ATOM 3919 C C . LEU B 1 46 ? -3.041 -3.492 -9.305 1 98.81 46 LEU B C 1
ATOM 3921 O O . LEU B 1 46 ? -1.835 -3.367 -9.07 1 98.81 46 LEU B O 1
ATOM 3925 N N . VAL B 1 47 ? -3.543 -4.641 -9.719 1 98.81 47 VAL B N 1
ATOM 3926 C CA . VAL B 1 47 ? -2.682 -5.801 -9.938 1 98.81 47 VAL B CA 1
ATOM 3927 C C . VAL B 1 47 ? -1.742 -5.527 -11.109 1 98.81 47 VAL B C 1
ATOM 3929 O O . VAL B 1 47 ? -0.577 -5.93 -11.086 1 98.81 47 VAL B O 1
ATOM 3932 N N . PHE B 1 48 ? -2.174 -4.816 -12.133 1 98.81 48 PHE B N 1
ATOM 3933 C CA . PHE B 1 48 ? -1.351 -4.477 -13.281 1 98.81 48 PHE B CA 1
ATOM 3934 C C . PHE B 1 48 ? -0.081 -3.754 -12.852 1 98.81 48 PHE B C 1
ATOM 3936 O O . PHE B 1 48 ? 1.01 -4.059 -13.336 1 98.81 48 PHE B O 1
ATOM 3943 N N . ILE B 1 49 ? -0.201 -2.842 -11.938 1 98.75 49 ILE B N 1
ATOM 3944 C CA . ILE B 1 49 ? 0.927 -1.981 -11.594 1 98.75 49 ILE B CA 1
ATOM 3945 C C . ILE B 1 49 ? 1.986 -2.791 -10.844 1 98.75 49 ILE B C 1
ATOM 3947 O O . ILE B 1 49 ? 3.148 -2.385 -10.773 1 98.75 49 ILE B O 1
ATOM 3951 N N . MET B 1 50 ? 1.639 -3.893 -10.32 1 98.81 50 MET B N 1
ATOM 3952 C CA . MET B 1 50 ? 2.578 -4.77 -9.625 1 98.81 50 MET B CA 1
ATOM 3953 C C . MET B 1 50 ? 3.619 -5.324 -10.594 1 98.81 50 MET B C 1
ATOM 3955 O O . MET B 1 50 ? 4.762 -5.578 -10.203 1 98.81 50 MET B O 1
ATOM 3959 N N . ILE B 1 51 ? 3.26 -5.527 -11.812 1 98.75 51 ILE B N 1
ATOM 3960 C CA . ILE B 1 51 ? 4.137 -6.215 -12.758 1 98.75 51 ILE B CA 1
ATOM 3961 C C . ILE B 1 51 ? 5.359 -5.348 -13.055 1 98.75 51 ILE B C 1
ATOM 3963 O O . ILE B 1 51 ? 6.496 -5.781 -12.859 1 98.75 51 ILE B O 1
ATOM 3967 N N . PRO B 1 52 ? 5.133 -4.09 -13.469 1 98.44 52 PRO B N 1
ATOM 3968 C CA . PRO B 1 52 ? 6.336 -3.254 -13.531 1 98.44 52 PRO B CA 1
ATOM 3969 C C . PRO B 1 52 ? 6.961 -3.006 -12.164 1 98.44 52 PRO B C 1
ATOM 3971 O O . PRO B 1 52 ? 8.156 -2.717 -12.07 1 98.44 52 PRO B O 1
ATOM 3974 N N . GLY B 1 53 ? 6.168 -3.08 -11.055 1 98.69 53 GLY B N 1
ATOM 3975 C CA . GLY B 1 53 ? 6.73 -3.025 -9.719 1 98.69 53 GLY B CA 1
ATOM 3976 C C . GLY B 1 53 ? 7.789 -4.086 -9.469 1 98.69 53 GLY B C 1
ATOM 3977 O O . GLY B 1 53 ? 8.844 -3.801 -8.898 1 98.69 53 GLY B O 1
ATOM 3978 N N . VAL B 1 54 ? 7.523 -5.277 -9.953 1 98.56 54 VAL B N 1
ATOM 3979 C CA . VAL B 1 54 ? 8.508 -6.352 -9.891 1 98.56 54 VAL B CA 1
ATOM 3980 C C . VAL B 1 54 ? 9.758 -5.953 -10.672 1 98.56 54 VAL B C 1
ATOM 3982 O O . VAL B 1 54 ? 10.883 -6.176 -10.219 1 98.56 54 VAL B O 1
ATOM 3985 N N . GLY B 1 55 ? 9.555 -5.344 -11.844 1 98.38 55 GLY B N 1
ATOM 3986 C CA . GLY B 1 55 ? 10.664 -4.879 -12.656 1 98.38 55 GLY B CA 1
ATOM 3987 C C . GLY B 1 55 ? 11.578 -3.91 -11.922 1 98.38 55 GLY B C 1
ATOM 3988 O O . GLY B 1 55 ? 12.797 -4.066 -11.945 1 98.38 55 GLY B O 1
ATOM 3989 N N . PHE B 1 56 ? 11.008 -2.963 -11.234 1 98.19 56 PHE B N 1
ATOM 3990 C CA . PHE B 1 56 ? 11.789 -1.984 -10.492 1 98.19 56 PHE B CA 1
ATOM 3991 C C . PHE B 1 56 ? 12.477 -2.637 -9.297 1 98.19 56 PHE B C 1
ATOM 3993 O O . PHE B 1 56 ? 13.633 -2.332 -9 1 98.19 56 PHE B O 1
ATOM 4000 N N . PHE B 1 57 ? 11.789 -3.486 -8.625 1 98.06 57 PHE B N 1
ATOM 4001 C CA . PHE B 1 57 ? 12.359 -4.203 -7.484 1 98.06 57 PHE B CA 1
ATOM 4002 C C . PHE B 1 57 ? 13.594 -4.992 -7.898 1 98.06 57 PHE B C 1
ATOM 4004 O O . PHE B 1 57 ? 14.648 -4.879 -7.273 1 98.06 57 PHE B O 1
ATOM 4011 N N . TYR B 1 58 ? 13.5 -5.723 -9.023 1 97.25 58 TYR B N 1
ATOM 4012 C CA . TYR B 1 58 ? 14.602 -6.531 -9.531 1 97.25 58 TYR B CA 1
ATOM 4013 C C . TYR B 1 58 ? 15.711 -5.645 -10.094 1 97.25 58 TYR B C 1
ATOM 4015 O O . TYR B 1 58 ? 16.891 -5.926 -9.906 1 97.25 58 TYR B O 1
ATOM 4023 N N . SER B 1 59 ? 15.305 -4.582 -10.758 1 96.19 59 SER B N 1
ATOM 4024 C CA . SER B 1 59 ? 16.266 -3.645 -11.312 1 96.19 59 SER B CA 1
ATOM 4025 C C . SER B 1 59 ? 17.141 -3.045 -10.219 1 96.19 59 SER B C 1
ATOM 4027 O O . SER B 1 59 ? 18.375 -2.951 -10.367 1 96.19 59 SER B O 1
ATOM 4029 N N . GLY B 1 60 ? 16.516 -2.678 -9.141 1 95.31 60 GLY B N 1
ATOM 4030 C CA . GLY B 1 60 ? 17.266 -2.104 -8.031 1 95.31 60 GLY B CA 1
ATOM 4031 C C . GLY B 1 60 ? 18.219 -3.086 -7.391 1 95.31 60 GLY B C 1
ATOM 4032 O O . GLY B 1 60 ? 19.328 -2.709 -6.98 1 95.31 60 GLY B O 1
ATOM 4033 N N . LEU B 1 61 ? 17.875 -4.289 -7.324 1 93.62 61 LEU B N 1
ATOM 4034 C CA . LEU B 1 61 ? 18.656 -5.324 -6.664 1 93.62 61 LEU B CA 1
ATOM 4035 C C . LEU B 1 61 ? 19.781 -5.82 -7.582 1 93.62 61 LEU B C 1
ATOM 4037 O O . LEU B 1 61 ? 20.781 -6.348 -7.105 1 93.62 61 LEU B O 1
ATOM 4041 N N . ALA B 1 62 ? 19.578 -5.695 -8.875 1 92.12 62 ALA B N 1
ATOM 4042 C CA . ALA B 1 62 ? 20.562 -6.16 -9.844 1 92.12 62 ALA B CA 1
ATOM 4043 C C . ALA B 1 62 ? 21.719 -5.168 -9.977 1 92.12 62 ALA B C 1
ATOM 4045 O O . ALA B 1 62 ? 21.672 -4.086 -9.391 1 92.12 62 ALA B O 1
ATOM 4046 N N . ARG B 1 63 ? 22.688 -5.598 -10.695 1 90.31 63 ARG B N 1
ATOM 4047 C CA . ARG B 1 63 ? 23.797 -4.699 -11.016 1 90.31 63 ARG B CA 1
ATOM 4048 C C . ARG B 1 63 ? 23.344 -3.598 -11.969 1 90.31 63 ARG B C 1
ATOM 4050 O O . ARG B 1 63 ? 22.391 -3.781 -12.734 1 90.31 63 ARG B O 1
ATOM 4057 N N . ARG B 1 64 ? 24.062 -2.586 -11.891 1 90.31 64 ARG B N 1
ATOM 4058 C CA . ARG B 1 64 ? 23.734 -1.423 -12.719 1 90.31 64 ARG B CA 1
ATOM 4059 C C . ARG B 1 64 ? 23.688 -1.794 -14.195 1 90.31 64 ARG B C 1
ATOM 4061 O O . ARG B 1 64 ? 22.844 -1.298 -14.938 1 90.31 64 ARG B O 1
ATOM 4068 N N . ARG B 1 65 ? 24.562 -2.689 -14.617 1 89.62 65 ARG B N 1
ATOM 4069 C CA . ARG B 1 65 ? 24.719 -3.037 -16.031 1 89.62 65 ARG B CA 1
ATOM 4070 C C . ARG B 1 65 ? 23.609 -3.992 -16.484 1 89.62 65 ARG B C 1
ATOM 4072 O O . ARG B 1 65 ? 23.547 -4.352 -17.656 1 89.62 65 ARG B O 1
ATOM 4079 N N . SER B 1 66 ? 22.719 -4.402 -15.57 1 91.12 66 SER B N 1
ATOM 4080 C CA . SER B 1 66 ? 21.625 -5.305 -15.898 1 91.12 66 SER B CA 1
ATOM 4081 C C . SER B 1 66 ? 20.281 -4.73 -15.438 1 91.12 66 SER B C 1
ATOM 4083 O O . SER B 1 66 ? 19.297 -5.453 -15.359 1 91.12 66 SER B O 1
ATOM 4085 N N . ALA B 1 67 ? 20.281 -3.498 -15.141 1 92.38 67 ALA B N 1
ATOM 4086 C CA . ALA B 1 67 ? 19.109 -2.846 -14.586 1 92.38 67 ALA B CA 1
ATOM 4087 C C . ALA B 1 67 ? 17.984 -2.76 -15.625 1 92.38 67 ALA B C 1
ATOM 4089 O O . ALA B 1 67 ? 16.828 -3.084 -15.336 1 92.38 67 ALA B O 1
ATOM 4090 N N . VAL B 1 68 ? 18.281 -2.387 -16.812 1 95.44 68 VAL B N 1
ATOM 4091 C CA . VAL B 1 68 ? 17.297 -2.156 -17.875 1 95.44 68 VAL B CA 1
ATOM 4092 C C . VAL B 1 68 ? 16.719 -3.49 -18.328 1 95.44 68 VAL B C 1
ATOM 4094 O O . VAL B 1 68 ? 15.531 -3.576 -18.672 1 95.44 68 VAL B O 1
ATOM 4097 N N . SER B 1 69 ? 17.5 -4.512 -18.359 1 95.81 69 SER B N 1
ATOM 4098 C CA . SER B 1 69 ? 17.047 -5.828 -18.797 1 95.81 69 SER B CA 1
ATOM 4099 C C . SER B 1 69 ? 15.922 -6.348 -17.906 1 95.81 69 SER B C 1
ATOM 4101 O O . SER B 1 69 ? 14.961 -6.949 -18.406 1 95.81 69 SER B O 1
ATOM 4103 N N . MET B 1 70 ? 16.016 -6.117 -16.641 1 95.81 70 MET B N 1
ATOM 4104 C CA . MET B 1 70 ? 14.977 -6.57 -15.727 1 95.81 70 MET B CA 1
ATOM 4105 C C . MET B 1 70 ? 13.68 -5.809 -15.961 1 95.81 70 MET B C 1
ATOM 4107 O O . MET B 1 70 ? 12.594 -6.395 -15.914 1 95.81 70 MET B O 1
ATOM 4111 N N . LEU B 1 71 ? 13.805 -4.5 -16.172 1 97.38 71 LEU B N 1
ATOM 4112 C CA . LEU B 1 71 ? 12.633 -3.688 -16.5 1 97.38 71 LEU B CA 1
ATOM 4113 C C . LEU B 1 71 ? 11.984 -4.164 -17.781 1 97.38 71 LEU B C 1
ATOM 4115 O O . LEU B 1 71 ? 10.758 -4.32 -17.844 1 97.38 71 LEU B O 1
ATOM 4119 N N . PHE B 1 72 ? 12.812 -4.418 -18.75 1 97.62 72 PHE B N 1
ATOM 4120 C CA . PHE B 1 72 ? 12.352 -4.852 -20.062 1 97.62 72 PHE B CA 1
ATOM 4121 C C . PHE B 1 72 ? 11.586 -6.168 -19.969 1 97.62 72 PHE B C 1
ATOM 4123 O O . PHE B 1 72 ? 10.492 -6.301 -20.516 1 97.62 72 PHE B O 1
ATOM 4130 N N . LEU B 1 73 ? 12.109 -7.117 -19.281 1 97.62 73 LEU B N 1
ATOM 4131 C CA . LEU B 1 73 ? 11.5 -8.438 -19.188 1 97.62 73 LEU B CA 1
ATOM 4132 C C . LEU B 1 73 ? 10.164 -8.367 -18.453 1 97.62 73 LEU B C 1
ATOM 4134 O O . LEU B 1 73 ? 9.227 -9.102 -18.766 1 97.62 73 LEU B O 1
ATOM 4138 N N . SER B 1 74 ? 10.078 -7.535 -17.422 1 98.19 74 SER B N 1
ATOM 4139 C CA . SER B 1 74 ? 8.805 -7.371 -16.719 1 98.19 74 SER B CA 1
ATOM 4140 C C . SER B 1 74 ? 7.738 -6.805 -17.656 1 98.19 74 SER B C 1
ATOM 4142 O O . SER B 1 74 ? 6.578 -7.211 -17.594 1 98.19 74 SER B O 1
ATOM 4144 N N . LEU B 1 75 ? 8.086 -5.883 -18.516 1 98.38 75 LEU B N 1
ATOM 4145 C CA . LEU B 1 75 ? 7.156 -5.305 -19.484 1 98.38 75 LEU B CA 1
ATOM 4146 C C . LEU B 1 75 ? 6.781 -6.32 -20.547 1 98.38 75 LEU B C 1
ATOM 4148 O O . LEU B 1 75 ? 5.629 -6.375 -20.984 1 98.38 75 LEU B O 1
ATOM 4152 N N . MET B 1 76 ? 7.727 -7.066 -20.922 1 98.44 76 MET B N 1
ATOM 4153 C CA . MET B 1 76 ? 7.461 -8.109 -21.922 1 98.44 76 MET B CA 1
ATOM 4154 C C . MET B 1 76 ? 6.496 -9.148 -21.359 1 98.44 76 MET B C 1
ATOM 4156 O O . MET B 1 76 ? 5.68 -9.711 -22.094 1 98.44 76 MET B O 1
ATOM 4160 N N . SER B 1 77 ? 6.652 -9.43 -20.094 1 98.75 77 SER B N 1
ATOM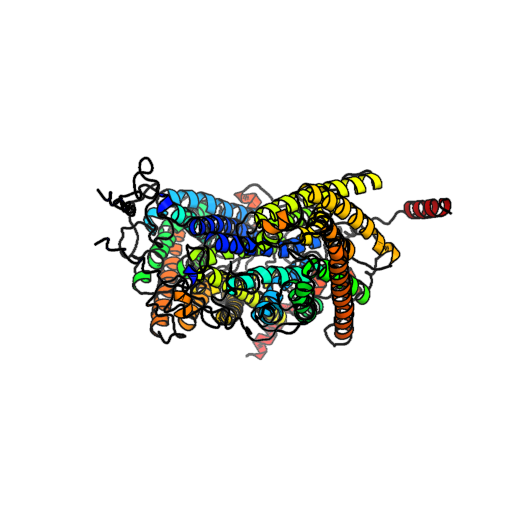 4161 C CA . SER B 1 77 ? 5.711 -10.359 -19.5 1 98.75 77 SER B CA 1
ATOM 4162 C C . SER B 1 77 ? 4.273 -9.867 -19.641 1 98.75 77 SER B C 1
ATOM 4164 O O . SER B 1 77 ? 3.367 -10.648 -19.922 1 98.75 77 SER B O 1
ATOM 4166 N N . ILE B 1 78 ? 4.027 -8.555 -19.438 1 98.69 78 ILE B N 1
ATOM 4167 C CA . ILE B 1 78 ? 2.707 -7.953 -19.594 1 98.69 78 ILE B CA 1
ATOM 4168 C C . ILE B 1 78 ? 2.191 -8.195 -21.016 1 98.69 78 ILE B C 1
ATOM 4170 O O . ILE B 1 78 ? 1.058 -8.641 -21.203 1 98.69 78 ILE B O 1
ATOM 4174 N N . ALA B 1 79 ? 3.031 -7.941 -21.938 1 98.75 79 ALA B N 1
ATOM 4175 C CA . ALA B 1 79 ? 2.604 -7.953 -23.328 1 98.75 79 ALA B CA 1
ATOM 4176 C C . ALA B 1 79 ? 2.424 -9.383 -23.828 1 98.75 79 ALA B C 1
ATOM 4178 O O . ALA B 1 79 ? 1.405 -9.703 -24.453 1 98.75 79 ALA B O 1
ATOM 4179 N N . VAL B 1 80 ? 3.402 -10.234 -23.562 1 98.81 80 VAL B N 1
ATOM 4180 C CA . VAL B 1 80 ? 3.385 -11.602 -24.078 1 98.81 80 VAL B CA 1
ATOM 4181 C C . VAL B 1 80 ? 2.244 -12.383 -23.438 1 98.81 80 VAL B C 1
ATOM 4183 O O . VAL B 1 80 ? 1.481 -13.062 -24.125 1 98.81 80 VAL B O 1
ATOM 4186 N N . VAL B 1 81 ? 2.146 -12.289 -22.188 1 98.88 81 VAL B N 1
ATOM 4187 C CA . VAL B 1 81 ? 1.089 -13.023 -21.5 1 98.88 81 VAL B CA 1
ATOM 4188 C C . VAL B 1 81 ? -0.267 -12.391 -21.812 1 98.88 81 VAL B C 1
ATOM 4190 O O . VAL B 1 81 ? -1.275 -13.094 -21.922 1 98.88 81 VAL B O 1
ATOM 4193 N N . GLY B 1 82 ? -0.281 -11.055 -21.969 1 98.75 82 GLY B N 1
ATOM 4194 C CA . GLY B 1 82 ? -1.522 -10.422 -22.391 1 98.75 82 GLY B CA 1
ATOM 4195 C C . GLY B 1 82 ? -2.102 -11.031 -23.656 1 98.75 82 GLY B C 1
ATOM 4196 O O . GLY B 1 82 ? -3.305 -11.305 -23.719 1 98.75 82 GLY B O 1
ATOM 4197 N N . PHE B 1 83 ? -1.246 -11.242 -24.562 1 98.69 83 PHE B N 1
ATOM 4198 C CA . PHE B 1 83 ? -1.696 -11.867 -25.797 1 98.69 83 PHE B CA 1
ATOM 4199 C C . PHE B 1 83 ? -2.021 -13.336 -25.578 1 98.69 83 PHE B C 1
ATOM 4201 O O . PHE B 1 83 ? -3.051 -13.828 -26.047 1 98.69 83 PHE B O 1
ATOM 4208 N N . GLN B 1 84 ? -1.143 -14.07 -24.938 1 98.81 84 GLN B N 1
ATOM 4209 C CA . GLN B 1 84 ? -1.333 -15.484 -24.656 1 98.81 84 GLN B CA 1
ATOM 4210 C C . GLN B 1 84 ? -2.662 -15.734 -23.938 1 98.81 84 GLN B C 1
ATOM 4212 O O . GLN B 1 84 ? -3.377 -16.688 -24.266 1 98.81 84 GLN B O 1
ATOM 4217 N N . TRP B 1 85 ? -2.965 -14.875 -23 1 98.75 85 TRP B N 1
ATOM 4218 C CA . TRP B 1 85 ? -4.168 -14.992 -22.172 1 98.75 85 TRP B CA 1
ATOM 4219 C C . TRP B 1 85 ? -5.422 -14.789 -23.016 1 98.75 85 TRP B C 1
ATOM 4221 O O . TRP B 1 85 ? -6.402 -15.523 -22.875 1 98.75 85 TRP B O 1
ATOM 4231 N N . PHE B 1 86 ? -5.398 -13.812 -23.906 1 97.56 86 PHE B N 1
ATOM 4232 C CA . PHE B 1 86 ? -6.473 -13.547 -24.859 1 97.56 86 PHE B CA 1
ATOM 4233 C C . PHE B 1 86 ? -6.641 -14.711 -25.828 1 97.56 86 PHE B C 1
ATOM 4235 O O . PHE B 1 86 ? -7.762 -15.148 -26.094 1 97.56 86 PHE B O 1
ATOM 4242 N N . PHE B 1 87 ? -5.551 -15.203 -26.281 1 98.06 87 PHE B N 1
ATOM 4243 C CA . PHE B 1 87 ? -5.547 -16.172 -27.359 1 98.06 87 PHE B CA 1
ATOM 4244 C C . PHE B 1 87 ? -6.055 -17.531 -26.891 1 98.06 87 PHE B C 1
ATOM 4246 O O . PHE B 1 87 ? -7.027 -18.062 -27.422 1 98.06 87 PHE B O 1
ATOM 4253 N N . TRP B 1 88 ? -5.422 -18.078 -25.812 1 98.44 88 TRP B N 1
ATOM 4254 C CA . TRP B 1 88 ? -5.898 -19.406 -25.406 1 98.44 88 TRP B CA 1
ATOM 4255 C C . TRP B 1 88 ? -5.793 -19.578 -23.891 1 98.44 88 TRP B C 1
ATOM 4257 O O . TRP B 1 88 ? -6.398 -20.484 -23.328 1 98.44 88 TRP B O 1
ATOM 4267 N N . GLY B 1 89 ? -5.121 -18.719 -23.188 1 98.75 89 GLY B N 1
ATOM 4268 C CA . GLY B 1 89 ? -4.844 -18.906 -21.766 1 98.75 89 GLY B CA 1
ATOM 4269 C C . GLY B 1 89 ? -6.094 -18.906 -20.906 1 98.75 89 GLY B C 1
ATOM 4270 O O . GLY B 1 89 ? -6.285 -19.797 -20.078 1 98.75 89 GLY B O 1
ATOM 4271 N N . TYR B 1 90 ? -6.918 -17.875 -21.109 1 98.5 90 TYR B N 1
ATOM 4272 C CA . TYR B 1 90 ? -8.141 -17.812 -20.328 1 98.5 90 TYR B CA 1
ATOM 4273 C C . TYR B 1 90 ? -8.984 -19.062 -20.531 1 98.5 90 TYR B C 1
ATOM 4275 O O . TYR B 1 90 ? -9.531 -19.625 -19.578 1 98.5 90 TYR B O 1
ATOM 4283 N N . SER B 1 91 ? -9.086 -19.453 -21.797 1 97.88 91 SER B N 1
ATOM 4284 C CA . SER B 1 91 ? -9.906 -20.625 -22.141 1 97.88 91 SER B CA 1
ATOM 4285 C C . SER B 1 91 ? -9.359 -21.891 -21.484 1 97.88 91 SER B C 1
ATOM 4287 O O . SER B 1 91 ? -10.117 -22.688 -20.922 1 97.88 91 SER B O 1
ATOM 4289 N N . LEU B 1 92 ? -8.117 -22.031 -21.484 1 98.5 92 LEU B N 1
ATOM 4290 C CA . LEU B 1 92 ? -7.48 -23.219 -20.922 1 98.5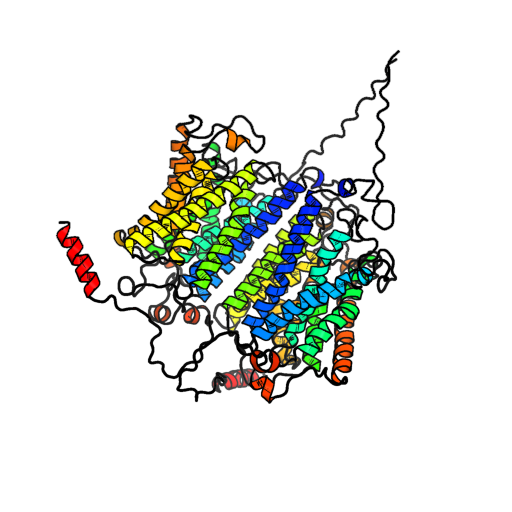 92 LEU B CA 1
ATOM 4291 C C . LEU B 1 92 ? -7.605 -23.234 -19.406 1 98.5 92 LEU B C 1
ATOM 4293 O O . LEU B 1 92 ? -7.641 -24.312 -18.797 1 98.5 92 LEU B O 1
ATOM 4297 N N . THR B 1 93 ? -7.73 -22.125 -18.797 1 98.69 93 THR B N 1
ATOM 4298 C CA . THR B 1 93 ? -7.707 -22.031 -17.344 1 98.69 93 THR B CA 1
ATOM 4299 C C . THR B 1 93 ? -9.125 -21.984 -16.781 1 98.69 93 THR B C 1
ATOM 4301 O O . THR B 1 93 ? -9.406 -22.578 -15.742 1 98.69 93 THR B O 1
ATOM 4304 N N . PHE B 1 94 ? -10.047 -21.203 -17.5 1 97.75 94 PHE B N 1
ATOM 4305 C CA . PHE B 1 94 ? -11.297 -20.875 -16.828 1 97.75 94 PHE B CA 1
ATOM 4306 C C . PHE B 1 94 ? -12.492 -21.125 -17.734 1 97.75 94 PHE B C 1
ATOM 4308 O O . PHE B 1 94 ? -13.547 -20.516 -17.562 1 97.75 94 PHE B O 1
ATOM 4315 N N . SER B 1 95 ? -12.312 -21.969 -18.781 1 95.94 95 SER B N 1
ATOM 4316 C CA . SER B 1 95 ? -13.5 -22.438 -19.484 1 95.94 95 SER B CA 1
ATOM 4317 C C . SER B 1 95 ? -14.453 -23.172 -18.547 1 95.94 95 SER B C 1
ATOM 4319 O O . SER B 1 95 ? -14.031 -23.688 -17.5 1 95.94 95 SER B O 1
ATOM 4321 N N . HIS B 1 96 ? -15.672 -23.172 -18.859 1 94 96 HIS B N 1
ATOM 4322 C CA . HIS B 1 96 ? -16.672 -23.812 -18.016 1 94 96 HIS B CA 1
ATOM 4323 C C . HIS B 1 96 ? -16.594 -25.328 -18.125 1 94 96 HIS B C 1
ATOM 4325 O O . HIS B 1 96 ? -17 -26.047 -17.203 1 94 96 HIS B O 1
ATOM 4331 N N . GLU B 1 97 ? -15.992 -25.781 -19.234 1 91.56 97 GLU B N 1
ATOM 4332 C CA . GLU B 1 97 ? -15.742 -27.203 -19.438 1 91.56 97 GLU B CA 1
ATOM 4333 C C . GLU B 1 97 ? -14.289 -27.562 -19.156 1 91.56 97 GLU B C 1
ATOM 4335 O O . GLU B 1 97 ? -13.414 -26.688 -19.188 1 91.56 97 GLU B O 1
ATOM 4340 N N . GLY B 1 98 ? -14.078 -28.75 -18.812 1 90.38 98 GLY B N 1
ATOM 4341 C CA . GLY B 1 98 ? -12.719 -29.219 -18.594 1 90.38 98 GLY B CA 1
ATOM 4342 C C . GLY B 1 98 ? -12.656 -30.562 -17.891 1 90.38 98 GLY B C 1
ATOM 4343 O O . GLY B 1 98 ? -13.688 -31.094 -17.469 1 90.38 98 GLY B O 1
ATOM 4344 N N . CYS B 1 99 ? -11.438 -30.969 -17.906 1 92.31 99 CYS B N 1
ATOM 4345 C CA . CYS B 1 99 ? -11.148 -32.156 -17.109 1 92.31 99 CYS B CA 1
ATOM 4346 C C . CYS B 1 99 ? -10.43 -31.797 -15.82 1 92.31 99 CYS B C 1
ATOM 4348 O O . CYS B 1 99 ? -10.281 -30.625 -15.492 1 92.31 99 CYS B O 1
ATOM 4350 N N . GLY B 1 100 ? -10.227 -32.656 -15.008 1 91.38 100 GLY B N 1
ATOM 4351 C CA . GLY B 1 100 ? -9.578 -32.406 -13.734 1 91.38 100 GLY B CA 1
ATOM 4352 C C . GLY B 1 100 ? -8.219 -31.734 -13.883 1 91.38 100 GLY B C 1
ATOM 4353 O O . GLY B 1 100 ? -7.734 -31.094 -12.953 1 91.38 100 GLY B O 1
ATOM 4354 N N . TYR B 1 101 ? -7.688 -31.734 -15.008 1 95.75 101 TYR B N 1
ATOM 4355 C CA . TYR B 1 101 ? -6.309 -31.312 -15.234 1 95.75 101 TYR B CA 1
ATOM 4356 C C . TYR B 1 101 ? -6.266 -29.953 -15.914 1 95.75 101 TYR B C 1
ATOM 4358 O O . TYR B 1 101 ? -5.422 -29.109 -15.586 1 95.75 101 TYR B O 1
ATOM 4366 N N . ILE B 1 102 ? -7.141 -29.656 -16.859 1 97 102 ILE B N 1
ATOM 4367 C CA . ILE B 1 102 ? -7.07 -28.406 -17.609 1 97 102 ILE B CA 1
ATOM 4368 C C . ILE B 1 102 ? -8.406 -28.141 -18.312 1 97 102 ILE B C 1
ATOM 4370 O O . ILE B 1 102 ? -9.234 -29.047 -18.422 1 97 102 ILE B O 1
ATOM 4374 N N . GLY B 1 103 ? -8.625 -26.938 -18.688 1 97.38 103 GLY B N 1
ATOM 4375 C CA . GLY B 1 103 ? -9.836 -26.547 -19.406 1 97.38 103 GLY B CA 1
ATOM 4376 C C . GLY B 1 103 ? -9.781 -26.875 -20.891 1 97.38 103 GLY B C 1
ATOM 4377 O O . GLY B 1 103 ? -8.992 -27.719 -21.312 1 97.38 103 GLY B O 1
ATOM 4378 N N . THR B 1 104 ? -10.734 -26.359 -21.641 1 96.81 104 THR B N 1
ATOM 4379 C CA . THR B 1 104 ? -10.836 -26.594 -23.078 1 96.81 104 THR B CA 1
ATOM 4380 C C . THR B 1 104 ? -10.617 -25.297 -23.844 1 96.81 104 THR B C 1
ATOM 4382 O O . THR B 1 104 ? -10.281 -24.266 -23.25 1 96.81 104 THR B O 1
ATOM 4385 N N . LEU B 1 105 ? -10.742 -25.328 -25.156 1 96.81 105 LEU B N 1
ATOM 4386 C CA . LEU B 1 105 ? -10.586 -24.141 -26 1 96.81 105 LEU B CA 1
ATOM 4387 C C . LEU B 1 105 ? -11.938 -23.578 -26.391 1 96.81 105 LEU B C 1
ATOM 4389 O O . LEU B 1 105 ? -12.062 -22.922 -27.438 1 96.81 105 LEU B O 1
ATOM 4393 N N . ALA B 1 106 ? -12.992 -23.812 -25.547 1 94.25 106 ALA B N 1
ATOM 4394 C CA . ALA B 1 106 ? -14.352 -23.359 -25.828 1 94.25 106 ALA B CA 1
ATOM 4395 C C . ALA B 1 106 ? -14.406 -21.828 -25.906 1 94.25 106 ALA B C 1
ATOM 4397 O O . ALA B 1 106 ? -15.234 -21.266 -26.625 1 94.25 106 ALA B O 1
ATOM 4398 N N . ASN B 1 107 ? -13.555 -21.219 -25.203 1 95.94 107 ASN B N 1
ATOM 4399 C CA . ASN B 1 107 ? -13.523 -19.766 -25.188 1 95.94 107 ASN B CA 1
ATOM 4400 C C . ASN B 1 107 ? -12.297 -19.219 -25.922 1 95.94 107 ASN B C 1
ATOM 4402 O O . ASN B 1 107 ? -11.766 -18.172 -25.562 1 95.94 107 ASN B O 1
ATOM 4406 N N . PHE B 1 108 ? -11.812 -19.922 -26.922 1 96.44 108 PHE B N 1
ATOM 4407 C CA . PHE B 1 108 ? -10.68 -19.484 -27.734 1 96.44 108 PHE B CA 1
ATOM 4408 C C . PHE B 1 108 ? -10.914 -18.094 -28.297 1 96.44 108 PHE B C 1
ATOM 4410 O O . PHE B 1 108 ? -11.992 -17.797 -28.812 1 96.44 108 PHE B O 1
ATOM 4417 N N . GLY B 1 109 ? -9.938 -17.156 -28.125 1 97.06 109 GLY B N 1
ATOM 4418 C CA . GLY B 1 109 ? -10.086 -15.781 -28.578 1 97.06 109 GLY B CA 1
ATOM 4419 C C . GLY B 1 109 ? -11.172 -15.023 -27.844 1 97.06 109 GLY B C 1
ATOM 4420 O O . GLY B 1 109 ? -11.797 -14.117 -28.406 1 97.06 109 GLY B O 1
ATOM 4421 N N . LEU B 1 110 ? -11.617 -15.516 -26.656 1 96.31 110 LEU B N 1
ATOM 4422 C CA . LEU B 1 110 ? -12.609 -14.945 -25.766 1 96.31 110 LEU B CA 1
ATOM 4423 C C . LEU B 1 110 ? -14.008 -15.047 -26.359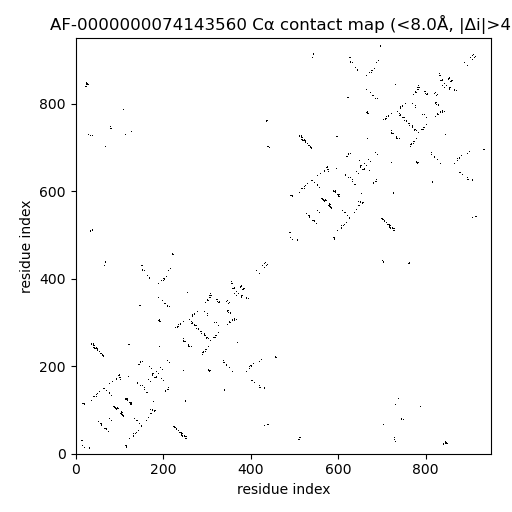 1 96.31 110 LEU B C 1
ATOM 4425 O O . LEU B 1 110 ? -14.883 -14.227 -26.062 1 96.31 110 LEU B O 1
ATOM 4429 N N . ARG B 1 111 ? -14.125 -15.992 -27.219 1 93.75 111 ARG B N 1
ATOM 4430 C CA . ARG B 1 111 ? -15.484 -16.25 -27.672 1 93.75 111 ARG B CA 1
ATOM 4431 C C . ARG B 1 111 ? -16.359 -16.719 -26.516 1 93.75 111 ARG B C 1
ATOM 4433 O O . ARG B 1 111 ? -15.891 -17.406 -25.594 1 93.75 111 ARG B O 1
ATOM 4440 N N . GLN B 1 112 ? -17.594 -16.312 -26.5 1 92.06 112 GLN B N 1
ATOM 4441 C CA . GLN B 1 112 ? -18.625 -16.734 -25.547 1 92.06 112 GLN B CA 1
ATOM 4442 C C . GLN B 1 112 ? -18.297 -16.281 -24.125 1 92.06 112 GLN B C 1
ATOM 4444 O O . GLN B 1 112 ? -18.5 -17.016 -23.172 1 92.06 112 GLN B O 1
ATOM 4449 N N . THR B 1 113 ? -17.688 -15.109 -23.953 1 93.75 113 THR B N 1
ATOM 4450 C CA . THR B 1 113 ? -17.281 -14.641 -22.625 1 93.75 113 THR B CA 1
ATOM 4451 C C . THR B 1 113 ? -17.922 -13.289 -22.312 1 93.75 113 THR B C 1
ATOM 4453 O O . THR B 1 113 ? -17.562 -12.641 -21.328 1 93.75 113 THR B O 1
ATOM 4456 N N . LEU B 1 114 ? -18.812 -12.766 -23.031 1 92.12 114 LEU B N 1
ATOM 4457 C CA . LEU B 1 114 ? -19.266 -11.383 -22.953 1 92.12 114 LEU B CA 1
ATOM 4458 C C . LEU B 1 114 ? -20 -11.125 -21.625 1 92.12 114 LEU B C 1
ATOM 4460 O O . LEU B 1 114 ? -19.5 -10.383 -20.781 1 92.12 114 LEU B O 1
ATOM 4464 N N . GLY B 1 115 ? -21.141 -11.875 -21.344 1 91.62 115 GLY B N 1
ATOM 4465 C CA . GLY B 1 115 ? -21.953 -11.539 -20.188 1 91.62 115 GLY B CA 1
ATOM 4466 C C . GLY B 1 115 ? -22.312 -12.742 -19.344 1 91.62 115 GLY B C 1
ATOM 4467 O O . GLY B 1 115 ? -23.109 -12.641 -18.406 1 91.62 115 GLY B O 1
ATOM 4468 N N . ARG B 1 116 ? -21.703 -13.836 -19.641 1 90.06 116 ARG B N 1
ATOM 4469 C CA . ARG B 1 116 ? -21.938 -15.039 -18.844 1 90.06 116 ARG B CA 1
ATOM 4470 C C . ARG B 1 116 ? -21.234 -14.953 -17.5 1 90.06 116 ARG B C 1
ATOM 4472 O O . ARG B 1 116 ? -20.156 -14.352 -17.391 1 90.06 116 ARG B O 1
ATOM 4479 N N . ASN B 1 117 ? -21.906 -15.539 -16.469 1 93.81 117 ASN B N 1
ATOM 4480 C CA . ASN B 1 117 ? -21.234 -15.617 -15.18 1 93.81 117 ASN B CA 1
ATOM 4481 C C . ASN B 1 117 ? -19.875 -16.297 -15.281 1 93.81 117 ASN B C 1
ATOM 4483 O O . ASN B 1 117 ? -19.75 -17.297 -16 1 93.81 117 ASN B O 1
ATOM 4487 N N . SER B 1 118 ? -18.953 -15.781 -14.594 1 94.69 118 SER B N 1
ATOM 4488 C CA . SER B 1 118 ? -17.641 -16.438 -14.578 1 94.69 118 SER B CA 1
ATOM 4489 C C . SER B 1 118 ? -17.656 -17.703 -13.727 1 94.69 118 SER B C 1
ATOM 4491 O O . SER B 1 118 ? -18.594 -17.906 -12.945 1 94.69 118 SER B O 1
ATOM 4493 N N . VAL B 1 119 ? -16.641 -18.453 -13.883 1 93.69 119 VAL B N 1
ATOM 4494 C CA . VAL B 1 119 ? -16.5 -19.656 -13.086 1 93.69 119 VAL B CA 1
ATOM 4495 C C . VAL B 1 119 ? -16.109 -19.312 -11.656 1 93.69 119 VAL B C 1
ATOM 4497 O O . VAL B 1 119 ? -16.219 -20.141 -10.75 1 93.69 119 VAL B O 1
ATOM 4500 N N . GLY B 1 120 ? -15.633 -18.078 -11.438 1 92 120 GLY B N 1
ATOM 4501 C CA . GLY B 1 120 ? -15.273 -17.625 -10.109 1 92 120 GLY B CA 1
ATOM 4502 C C . GLY B 1 120 ? -16.469 -17.266 -9.25 1 92 120 GLY B C 1
ATOM 4503 O O . GLY B 1 120 ? -16.344 -17.062 -8.039 1 92 120 GLY B O 1
ATOM 4504 N N . GLY B 1 121 ? -17.578 -17.172 -9.812 1 89.38 121 GLY B N 1
ATOM 4505 C CA . GLY B 1 121 ? -18.812 -16.828 -9.117 1 89.38 121 GLY B CA 1
ATOM 4506 C C . GLY B 1 121 ? -19.766 -15.992 -9.953 1 89.38 121 GLY B C 1
ATOM 4507 O O . GLY B 1 121 ? -19.422 -15.586 -11.07 1 89.38 121 GLY B O 1
ATOM 4508 N N . SER B 1 122 ? -20.891 -15.688 -9.352 1 91.38 122 SER B N 1
ATOM 4509 C CA . SER B 1 122 ? -21.938 -15.008 -10.102 1 91.38 122 SER B CA 1
ATOM 4510 C C . SER B 1 122 ? -21.828 -13.492 -9.969 1 91.38 122 SER B C 1
ATOM 4512 O O . SER B 1 122 ? -22.594 -12.75 -10.594 1 91.38 122 SER B O 1
ATOM 4514 N N . SER B 1 123 ? -20.844 -13.062 -9.273 1 93.81 123 SER B N 1
ATOM 4515 C CA . SER B 1 123 ? -20.75 -11.633 -8.992 1 93.81 123 SER B CA 1
ATOM 4516 C C . SER B 1 123 ? -20.188 -10.859 -10.18 1 93.81 123 SER B C 1
ATOM 4518 O O . SER B 1 123 ? -20.422 -9.664 -10.312 1 93.81 123 SER B O 1
ATOM 4520 N N . VAL B 1 124 ? -19.391 -11.594 -11.039 1 95.62 124 VAL B N 1
ATOM 4521 C CA . VAL B 1 124 ? -18.766 -10.898 -12.164 1 95.62 124 VAL B CA 1
ATOM 4522 C C . VAL B 1 124 ? -18.875 -11.766 -13.422 1 95.62 124 VAL B C 1
ATOM 4524 O O . VAL B 1 124 ? -18.844 -12.992 -13.336 1 95.62 124 VAL B O 1
ATOM 4527 N N . PRO B 1 125 ? -19 -11.141 -14.562 1 96.06 125 PRO B N 1
ATOM 4528 C CA . PRO B 1 125 ? -19.047 -11.898 -15.82 1 96.06 125 PRO B CA 1
ATOM 4529 C C . PRO B 1 125 ? -17.672 -12.445 -16.219 1 96.06 125 PRO B C 1
ATOM 4531 O O . PRO B 1 125 ? -16.656 -12.016 -15.695 1 96.06 125 PRO B O 1
ATOM 4534 N N . ASP B 1 126 ? -17.672 -13.289 -17.141 1 96.25 126 ASP B N 1
ATOM 4535 C CA . ASP B 1 126 ? -16.453 -13.898 -17.656 1 96.25 126 ASP B CA 1
ATOM 4536 C C . ASP B 1 126 ? -15.469 -12.836 -18.156 1 96.25 126 ASP B C 1
ATOM 4538 O O . ASP B 1 126 ? -14.258 -12.961 -17.953 1 96.25 126 ASP B O 1
ATOM 4542 N N . LEU B 1 127 ? -15.977 -11.836 -18.812 1 97.12 127 LEU B N 1
ATOM 4543 C CA . LEU B 1 127 ? -15.133 -10.82 -19.422 1 97.12 127 LEU B CA 1
ATOM 4544 C C . LEU B 1 127 ? -14.312 -10.078 -18.375 1 97.12 127 LEU B C 1
ATOM 4546 O O . LEU B 1 127 ? -13.117 -9.852 -18.562 1 97.12 127 LEU B O 1
ATOM 4550 N N . LEU B 1 128 ? -14.984 -9.734 -17.297 1 98.06 128 LEU B N 1
ATOM 4551 C CA . LEU B 1 128 ? -14.297 -9.039 -16.203 1 98.06 128 LEU B CA 1
ATOM 4552 C C . LEU B 1 128 ? -13.344 -9.984 -15.484 1 98.06 128 LEU B C 1
ATOM 4554 O O . LEU B 1 128 ? -12.211 -9.609 -15.172 1 98.06 128 LEU B O 1
ATOM 4558 N N . PHE B 1 129 ? -13.797 -11.172 -15.273 1 98.19 129 PHE B N 1
ATOM 4559 C CA . PHE B 1 129 ? -12.945 -12.18 -14.633 1 98.19 129 PHE B CA 1
ATOM 4560 C C . PHE B 1 129 ? -11.695 -12.43 -15.469 1 98.19 129 PHE B C 1
ATOM 4562 O O . PHE B 1 129 ? -10.609 -12.617 -14.914 1 98.19 129 PHE B O 1
ATOM 4569 N N . CYS B 1 130 ? -11.828 -12.375 -16.688 1 98.31 130 CYS B N 1
ATOM 4570 C CA . CYS B 1 130 ? -10.734 -12.633 -17.625 1 98.31 130 CYS B CA 1
ATOM 4571 C C . CYS B 1 130 ? -9.633 -11.594 -17.469 1 98.31 130 CYS B C 1
ATOM 4573 O O . CYS B 1 130 ? -8.461 -11.945 -17.297 1 98.31 130 CYS B O 1
ATOM 4575 N N . ILE B 1 131 ? -9.938 -10.367 -17.531 1 98.62 131 ILE B N 1
ATOM 4576 C CA . ILE B 1 131 ? -8.891 -9.352 -17.5 1 98.62 131 ILE B CA 1
ATOM 4577 C C . ILE B 1 131 ? -8.273 -9.297 -16.109 1 98.62 131 ILE B C 1
ATOM 4579 O O . ILE B 1 131 ? -7.07 -9.07 -15.961 1 98.62 131 ILE B O 1
ATOM 4583 N N . PHE B 1 132 ? -9.109 -9.461 -15.086 1 98.69 132 PHE B N 1
ATOM 4584 C CA . PHE B 1 132 ? -8.594 -9.477 -13.727 1 98.69 132 PHE B CA 1
ATOM 4585 C C . PHE B 1 132 ? -7.605 -10.617 -13.531 1 98.69 132 PHE B C 1
ATOM 4587 O O . PHE B 1 132 ? -6.465 -10.391 -13.125 1 98.69 132 PHE B O 1
ATOM 4594 N N . GLN B 1 133 ? -7.953 -11.805 -13.867 1 98.81 133 GLN B N 1
ATOM 4595 C CA . GLN B 1 133 ? -7.105 -12.977 -13.711 1 98.81 133 GLN B CA 1
ATOM 4596 C C . GLN B 1 133 ? -5.93 -12.945 -14.68 1 98.81 133 GLN B C 1
ATOM 4598 O O . GLN B 1 133 ? -4.875 -13.523 -14.406 1 98.81 133 GLN B O 1
ATOM 4603 N N . GLY B 1 134 ? -6.109 -12.273 -15.75 1 98.88 134 GLY B N 1
ATOM 4604 C CA . GLY B 1 134 ? -5.012 -12.117 -16.688 1 98.88 134 GLY B CA 1
ATOM 4605 C C . GLY B 1 134 ? -3.814 -11.398 -16.094 1 98.88 134 GLY B C 1
ATOM 4606 O O . GLY B 1 134 ? -2.672 -11.664 -16.469 1 98.88 134 GLY B O 1
ATOM 4607 N N . MET B 1 135 ? -4.086 -10.492 -15.156 1 98.81 135 MET B N 1
ATOM 4608 C CA . MET B 1 135 ? -2.992 -9.805 -14.484 1 98.81 135 MET B CA 1
ATOM 4609 C C . MET B 1 135 ? -2.195 -10.773 -13.609 1 98.81 135 MET B C 1
ATOM 4611 O O . MET B 1 135 ? -0.974 -10.648 -13.5 1 98.81 135 MET B O 1
ATOM 4615 N N . PHE B 1 136 ? -2.867 -11.758 -13.016 1 98.88 136 PHE B N 1
ATOM 4616 C CA . PHE B 1 136 ? -2.186 -12.789 -12.242 1 98.88 136 PHE B CA 1
ATOM 4617 C C . PHE B 1 136 ? -1.311 -13.656 -13.141 1 98.88 136 PHE B C 1
ATOM 4619 O O . PHE B 1 136 ? -0.176 -13.984 -12.781 1 98.88 136 PHE B O 1
ATOM 4626 N N . ALA B 1 137 ? -1.853 -13.984 -14.234 1 98.94 137 ALA B N 1
ATOM 4627 C CA . ALA B 1 137 ? -1.092 -14.781 -15.188 1 98.94 137 ALA B CA 1
ATOM 4628 C C . ALA B 1 137 ? 0.169 -14.047 -15.641 1 98.94 137 ALA B C 1
ATOM 4630 O O . ALA B 1 137 ? 1.224 -14.664 -15.812 1 98.94 137 ALA B O 1
ATOM 4631 N N . ALA B 1 138 ? 0.051 -12.773 -15.805 1 98.94 138 ALA B N 1
ATOM 4632 C CA . ALA B 1 138 ? 1.152 -11.977 -16.344 1 98.94 138 ALA B CA 1
ATOM 4633 C C . ALA B 1 138 ? 2.232 -11.75 -15.289 1 98.94 138 ALA B C 1
ATOM 4635 O O . ALA B 1 138 ? 3.424 -11.719 -15.609 1 98.94 138 ALA B O 1
ATOM 4636 N N . ILE B 1 139 ? 1.851 -11.57 -14.078 1 98.88 139 ILE B N 1
ATOM 4637 C CA . ILE B 1 139 ? 2.844 -11.242 -13.062 1 98.88 139 ILE B CA 1
ATOM 4638 C C . ILE B 1 139 ? 3.637 -12.492 -12.688 1 98.88 139 ILE B C 1
ATOM 4640 O O . ILE B 1 139 ? 4.793 -12.398 -12.273 1 98.88 139 ILE B O 1
ATOM 4644 N N . THR B 1 140 ? 3.088 -13.641 -12.844 1 98.88 140 THR B N 1
ATOM 4645 C CA . THR B 1 140 ? 3.682 -14.867 -12.328 1 98.88 140 THR B CA 1
ATOM 4646 C C . THR B 1 140 ? 4.996 -15.172 -13.039 1 98.88 140 THR B C 1
ATOM 4648 O O . THR B 1 140 ? 6.027 -15.375 -12.391 1 98.88 140 THR B O 1
ATOM 4651 N N . PRO B 1 141 ? 5.027 -15.227 -14.352 1 98.81 141 PRO B N 1
ATOM 4652 C CA . PRO B 1 141 ? 6.332 -15.438 -14.984 1 98.81 141 PRO B CA 1
ATOM 4653 C C . PRO B 1 141 ? 7.281 -14.258 -14.789 1 98.81 141 PRO B C 1
ATOM 4655 O O . PRO B 1 141 ? 8.5 -14.43 -14.797 1 98.81 141 PRO B O 1
ATOM 4658 N N . ALA B 1 142 ? 6.723 -13.039 -14.625 1 98.62 142 ALA B N 1
ATOM 4659 C CA . ALA B 1 142 ? 7.566 -11.883 -14.32 1 98.62 142 ALA B CA 1
ATOM 4660 C C . ALA B 1 142 ? 8.344 -12.102 -13.023 1 98.62 142 ALA B C 1
ATOM 4662 O O . ALA B 1 142 ? 9.492 -11.672 -12.898 1 98.62 142 ALA B O 1
ATOM 4663 N N . LEU B 1 143 ? 7.73 -12.781 -12.086 1 98.69 143 LEU B N 1
ATOM 4664 C CA . LEU B 1 143 ? 8.414 -13.133 -10.844 1 98.69 143 LEU B CA 1
ATOM 4665 C C . LEU B 1 143 ? 9.531 -14.133 -11.102 1 98.69 143 LEU B C 1
ATOM 4667 O O . LEU B 1 143 ? 10.664 -13.945 -10.656 1 98.69 143 LEU B O 1
ATOM 4671 N N . ALA B 1 144 ? 9.297 -15.078 -11.836 1 98.06 144 ALA B N 1
ATOM 4672 C CA . ALA B 1 144 ? 10.219 -16.188 -12.062 1 98.06 144 ALA B CA 1
ATOM 4673 C C . ALA B 1 144 ? 11.453 -15.727 -12.836 1 98.06 144 ALA B C 1
ATOM 4675 O O . ALA B 1 144 ? 12.555 -16.219 -12.594 1 98.06 144 ALA B O 1
ATOM 4676 N N . ILE B 1 145 ? 11.297 -14.805 -13.695 1 96.19 145 ILE B N 1
ATOM 4677 C CA . ILE B 1 145 ? 12.328 -14.461 -14.664 1 96.19 145 ILE B CA 1
ATOM 4678 C C . ILE B 1 145 ? 13.453 -13.703 -13.969 1 96.19 145 ILE B C 1
ATOM 4680 O O . ILE B 1 145 ? 14.539 -13.539 -14.523 1 96.19 145 ILE B O 1
ATOM 4684 N N . GLY B 1 146 ? 13.234 -13.266 -12.727 1 94.88 146 GLY B N 1
ATOM 4685 C CA . GLY B 1 146 ? 14.32 -12.688 -11.953 1 94.88 146 GLY B CA 1
ATOM 4686 C C . GLY B 1 146 ? 15.523 -13.602 -11.844 1 94.88 146 GLY B C 1
ATOM 4687 O O . GLY B 1 146 ? 16.641 -13.141 -11.602 1 94.88 146 GLY B O 1
ATOM 4688 N N . ALA B 1 147 ? 15.336 -14.828 -12 1 94.94 147 ALA B N 1
ATOM 4689 C CA . ALA B 1 147 ? 16.391 -15.828 -11.93 1 94.94 147 ALA B CA 1
ATOM 4690 C C . ALA B 1 147 ? 17.406 -15.625 -13.055 1 94.94 147 ALA B C 1
ATOM 4692 O O . ALA B 1 147 ? 18.547 -16.078 -12.961 1 94.94 147 ALA B O 1
ATOM 4693 N N . ALA B 1 148 ? 17.062 -14.938 -14.086 1 93.12 148 ALA B N 1
ATOM 4694 C CA . ALA B 1 148 ? 17.906 -14.734 -15.266 1 93.12 148 ALA B CA 1
ATOM 4695 C C . ALA B 1 148 ? 18.797 -13.5 -15.094 1 93.12 148 ALA B C 1
ATOM 4697 O O . ALA B 1 148 ? 19.609 -13.203 -15.961 1 93.12 148 ALA B O 1
ATOM 4698 N N . ALA B 1 149 ? 18.703 -12.859 -14.008 1 93.12 149 ALA B N 1
ATOM 4699 C CA . ALA B 1 149 ? 19.406 -11.594 -13.797 1 93.12 149 ALA B CA 1
ATOM 4700 C C . ALA B 1 149 ? 20.906 -11.742 -14.039 1 93.12 149 ALA B C 1
ATOM 4702 O O . ALA B 1 149 ? 21.516 -12.703 -13.57 1 93.12 149 ALA B O 1
ATOM 4703 N N . ASP B 1 150 ? 21.516 -10.828 -14.781 1 92.12 150 ASP B N 1
ATOM 4704 C CA . ASP B 1 150 ? 22.938 -10.602 -14.992 1 92.12 150 ASP B CA 1
ATOM 4705 C C . ASP B 1 150 ? 23.516 -11.578 -16.016 1 92.12 150 ASP B C 1
ATOM 4707 O O . ASP B 1 150 ? 24.609 -11.375 -16.531 1 92.12 150 ASP B O 1
ATOM 4711 N N . ARG B 1 151 ? 22.734 -12.625 -16.406 1 92.31 151 ARG B N 1
ATOM 4712 C CA . ARG B 1 151 ? 23.422 -13.547 -17.312 1 92.31 151 ARG B CA 1
ATOM 4713 C C . ARG B 1 151 ? 22.438 -14.211 -18.266 1 92.31 151 ARG B C 1
ATOM 4715 O O . ARG B 1 151 ? 22.844 -14.93 -19.172 1 92.31 151 ARG B O 1
ATOM 4722 N N . GLY B 1 152 ? 21.172 -14.039 -18.125 1 95.44 152 GLY B N 1
ATOM 4723 C CA . GLY B 1 152 ? 20.188 -14.625 -19.016 1 95.44 152 GLY B CA 1
ATOM 4724 C C . GLY B 1 152 ? 19.984 -13.828 -20.297 1 95.44 152 GLY B C 1
ATOM 4725 O O . GLY B 1 152 ? 19.984 -12.594 -20.266 1 95.44 152 GLY B O 1
ATOM 4726 N N . ARG B 1 153 ? 19.781 -14.555 -21.375 1 96.62 153 ARG B N 1
ATOM 4727 C CA . ARG B 1 153 ? 19.5 -13.898 -22.641 1 96.62 153 ARG B CA 1
ATOM 4728 C C . ARG B 1 153 ? 18.047 -13.461 -22.75 1 96.62 153 ARG B C 1
ATOM 4730 O O . ARG B 1 153 ? 17.156 -14.125 -22.203 1 96.62 153 ARG B O 1
ATOM 4737 N N . MET B 1 154 ? 17.766 -12.422 -23.516 1 96.25 154 MET B N 1
ATOM 4738 C CA . MET B 1 154 ? 16.453 -11.797 -23.547 1 96.25 154 MET B CA 1
ATOM 4739 C C . MET B 1 154 ? 15.461 -12.656 -24.328 1 96.25 154 MET B C 1
ATOM 4741 O O . MET B 1 154 ? 14.367 -12.961 -23.844 1 96.25 154 MET B O 1
ATOM 4745 N N . LEU B 1 155 ? 15.797 -13.055 -25.484 1 97 155 LEU B N 1
ATOM 4746 C CA . LEU B 1 155 ? 14.859 -13.781 -26.344 1 97 155 LEU B CA 1
ATOM 4747 C C . LEU B 1 155 ? 14.438 -15.102 -25.688 1 97 155 LEU B C 1
ATOM 4749 O O . LEU B 1 155 ? 13.25 -15.406 -25.609 1 97 155 LEU B O 1
ATOM 4753 N N . PRO B 1 156 ? 15.383 -15.914 -25.25 1 97.44 156 PRO B N 1
ATOM 4754 C CA . PRO B 1 156 ? 14.977 -17.156 -24.578 1 97.44 156 PRO B CA 1
ATOM 4755 C C . PRO B 1 156 ? 14.078 -16.891 -23.375 1 97.44 156 PRO B C 1
ATOM 4757 O O . PRO B 1 156 ? 13.164 -17.672 -23.094 1 97.44 156 PRO B O 1
ATOM 4760 N N . CYS B 1 157 ? 14.336 -15.852 -22.641 1 97.75 157 CYS B N 1
ATOM 4761 C CA . CYS B 1 157 ? 13.484 -15.508 -21.516 1 97.75 157 CYS B CA 1
ATOM 4762 C C . CYS B 1 157 ? 12.047 -15.258 -21.969 1 97.75 157 CYS B C 1
ATOM 4764 O O . CYS B 1 157 ? 11.102 -15.719 -21.344 1 97.75 157 CYS B O 1
ATOM 4766 N N . ILE B 1 158 ? 11.906 -14.492 -23.016 1 98.38 158 ILE B N 1
ATOM 4767 C CA . ILE B 1 158 ? 10.586 -14.141 -23.547 1 98.38 158 ILE B CA 1
ATOM 4768 C C . ILE B 1 158 ? 9.867 -15.398 -24.016 1 98.38 158 ILE B C 1
ATOM 4770 O O . ILE B 1 158 ? 8.68 -15.578 -23.734 1 98.38 158 ILE B O 1
ATOM 4774 N N . VAL B 1 159 ? 10.57 -16.266 -24.656 1 98.44 159 VAL B N 1
ATOM 4775 C CA . VAL B 1 159 ? 10 -17.531 -25.125 1 98.44 159 VAL B CA 1
ATOM 4776 C C . VAL B 1 159 ? 9.594 -18.375 -23.922 1 98.44 159 VAL B C 1
ATOM 4778 O O . VAL B 1 159 ? 8.531 -19.016 -23.938 1 98.44 159 VAL B O 1
ATOM 4781 N N . PHE B 1 160 ? 10.398 -18.422 -22.969 1 98.5 160 PHE B N 1
ATOM 4782 C CA . PHE B 1 160 ? 10.094 -19.141 -21.75 1 98.5 160 PHE B CA 1
ATOM 4783 C C . PHE B 1 160 ? 8.812 -18.625 -21.109 1 98.5 160 PHE B C 1
ATOM 4785 O O . PHE B 1 160 ? 7.969 -19.406 -20.656 1 98.5 160 PHE B O 1
ATOM 4792 N N . ILE B 1 161 ? 8.633 -17.328 -21.047 1 98.81 161 ILE B N 1
ATOM 4793 C CA . ILE B 1 161 ? 7.441 -16.703 -20.469 1 98.81 161 ILE B CA 1
ATOM 4794 C C . ILE B 1 161 ? 6.191 -17.234 -21.156 1 98.81 161 ILE B C 1
ATOM 4796 O O . ILE B 1 161 ? 5.227 -17.625 -20.5 1 98.81 161 ILE B O 1
ATOM 4800 N N . LEU B 1 162 ? 6.238 -17.266 -22.422 1 98.75 162 LEU B N 1
ATOM 4801 C CA . LEU B 1 162 ? 5.094 -17.719 -23.219 1 98.75 162 LEU B CA 1
ATOM 4802 C C . LEU B 1 162 ? 4.793 -19.188 -22.969 1 98.75 162 LEU B C 1
ATOM 4804 O O . LEU B 1 162 ? 3.658 -19.547 -22.656 1 98.75 162 LEU B O 1
ATOM 4808 N N . ILE B 1 163 ? 5.785 -20.031 -23.047 1 98.75 163 ILE B N 1
ATOM 4809 C CA . ILE B 1 163 ? 5.613 -21.484 -22.938 1 98.75 163 ILE B CA 1
ATOM 4810 C C . ILE B 1 163 ? 5.238 -21.844 -21.5 1 98.75 163 ILE B C 1
ATOM 4812 O O . ILE B 1 163 ? 4.316 -22.641 -21.281 1 98.75 163 ILE B O 1
ATOM 4816 N N . TRP B 1 164 ? 5.934 -21.266 -20.625 1 98.88 164 TRP B N 1
ATOM 4817 C CA . TRP B 1 164 ? 5.734 -21.578 -19.203 1 98.88 164 TRP B CA 1
ATOM 4818 C C . TRP B 1 164 ? 4.332 -21.203 -18.75 1 98.88 164 TRP B C 1
ATOM 4820 O O . TRP B 1 164 ? 3.689 -21.922 -18 1 98.88 164 TRP B O 1
ATOM 4830 N N . THR B 1 165 ? 3.846 -20.031 -19.141 1 98.94 165 THR B N 1
ATOM 4831 C CA . THR B 1 165 ? 2.502 -19.594 -18.766 1 98.94 165 THR B CA 1
ATOM 4832 C C . THR B 1 165 ? 1.456 -20.578 -19.281 1 98.94 165 THR B C 1
ATOM 4834 O O . THR B 1 165 ? 0.483 -20.875 -18.594 1 98.94 165 THR B O 1
ATOM 4837 N N . THR B 1 166 ? 1.665 -21.141 -20.406 1 98.81 166 THR B N 1
ATOM 4838 C CA . THR B 1 166 ? 0.704 -22.047 -21.031 1 98.81 166 THR B CA 1
ATOM 4839 C C . THR B 1 166 ? 0.76 -23.422 -20.391 1 98.81 166 THR B C 1
ATOM 4841 O O . THR B 1 166 ? -0.274 -23.984 -20.031 1 98.81 166 THR B O 1
ATOM 4844 N N . ILE B 1 167 ? 1.947 -23.891 -20.156 1 98.69 167 ILE B N 1
ATOM 4845 C CA . ILE B 1 167 ? 2.131 -25.297 -19.812 1 98.69 167 ILE B CA 1
ATOM 4846 C C . ILE B 1 167 ? 2.107 -25.453 -18.297 1 98.69 167 ILE B C 1
ATOM 4848 O O . ILE B 1 167 ? 1.71 -26.5 -17.781 1 98.69 167 ILE B O 1
ATOM 4852 N N . VAL B 1 168 ? 2.473 -24.422 -17.609 1 98.94 168 VAL B N 1
ATOM 4853 C CA . VAL B 1 168 ? 2.631 -24.578 -16.156 1 98.94 168 VAL B CA 1
ATOM 4854 C C . VAL B 1 168 ? 1.585 -23.734 -15.438 1 98.94 168 VAL B C 1
ATOM 4856 O O . VAL B 1 168 ? 0.777 -24.266 -14.672 1 98.94 168 VAL B O 1
ATOM 4859 N N . TYR B 1 169 ? 1.545 -22.453 -15.719 1 98.88 169 TYR B N 1
ATOM 4860 C CA . TYR B 1 169 ? 0.638 -21.578 -14.977 1 98.88 169 TYR B CA 1
ATOM 4861 C C . TYR B 1 169 ? -0.815 -21.969 -15.227 1 98.88 169 TYR B C 1
ATOM 4863 O O . TYR B 1 169 ? -1.598 -22.109 -14.281 1 98.88 169 TYR B O 1
ATOM 4871 N N . ASP B 1 170 ? -1.247 -22.125 -16.516 1 98.88 170 ASP B N 1
ATOM 4872 C CA . ASP B 1 170 ? -2.646 -22.344 -16.859 1 98.88 170 ASP B CA 1
ATOM 4873 C C . ASP B 1 170 ? -3.193 -23.594 -16.156 1 98.88 170 ASP B C 1
ATOM 4875 O O . ASP B 1 170 ? -4.246 -23.531 -15.516 1 98.88 170 ASP B O 1
ATOM 4879 N N . PRO B 1 171 ? -2.438 -24.703 -16.172 1 98.81 171 PRO B N 1
ATOM 4880 C CA . PRO B 1 171 ? -2.957 -25.875 -15.477 1 98.81 171 PRO B CA 1
ATOM 4881 C C . PRO B 1 171 ? -3.031 -25.688 -13.969 1 98.81 171 PRO B C 1
ATOM 4883 O O . PRO B 1 171 ? -4.031 -26.047 -13.344 1 98.81 171 PRO B O 1
ATOM 4886 N N . ILE B 1 172 ? -2.045 -25.141 -13.352 1 98.88 172 ILE B N 1
ATOM 4887 C CA . ILE B 1 172 ? -2.025 -24.969 -11.898 1 98.88 172 ILE B CA 1
ATOM 4888 C C . ILE B 1 172 ? -3.174 -24.062 -11.477 1 98.88 172 ILE B C 1
ATOM 4890 O O . ILE B 1 172 ? -3.852 -24.328 -10.477 1 98.88 172 ILE B O 1
ATOM 4894 N N . ALA B 1 173 ? -3.332 -22.969 -12.219 1 98.81 173 ALA B N 1
ATOM 4895 C CA . ALA B 1 173 ? -4.441 -22.062 -11.922 1 98.81 173 ALA B CA 1
ATOM 4896 C C . ALA B 1 173 ? -5.785 -22.766 -12.109 1 98.81 173 ALA B C 1
ATOM 4898 O O . ALA B 1 173 ? -6.723 -22.547 -11.336 1 98.81 173 ALA B O 1
ATOM 4899 N N . PHE B 1 174 ? -5.914 -23.609 -13.133 1 98.75 174 PHE B N 1
ATOM 4900 C CA . PHE B 1 174 ? -7.109 -24.422 -13.336 1 98.75 174 PHE B CA 1
ATOM 4901 C C . PHE B 1 174 ? -7.348 -25.344 -12.148 1 98.75 174 PHE B C 1
ATOM 4903 O O . PHE B 1 174 ? -8.461 -25.422 -11.625 1 98.75 174 PHE B O 1
ATOM 4910 N N . TRP B 1 175 ? -6.301 -26.047 -11.695 1 98.81 175 TRP B N 1
ATOM 4911 C CA . TRP B 1 175 ? -6.422 -26.969 -10.57 1 98.81 175 TRP B CA 1
ATOM 4912 C C . TRP B 1 175 ? -6.996 -26.25 -9.352 1 98.81 175 TRP B C 1
ATOM 4914 O O . TRP B 1 175 ? -7.855 -26.797 -8.648 1 98.81 175 TRP B O 1
ATOM 4924 N N . THR B 1 176 ? -6.527 -25.047 -9.172 1 98.5 176 THR B N 1
ATOM 4925 C CA . THR B 1 176 ? -6.723 -24.359 -7.902 1 98.5 176 THR B CA 1
ATOM 4926 C C . THR B 1 176 ? -8.039 -23.578 -7.914 1 98.5 176 THR B C 1
ATOM 4928 O O . THR B 1 176 ? -8.781 -23.594 -6.93 1 98.5 176 THR B O 1
ATOM 4931 N N . TRP B 1 177 ? -8.359 -22.906 -9.047 1 98.06 177 TRP B N 1
ATOM 4932 C CA . TRP B 1 177 ? -9.398 -21.891 -8.961 1 98.06 177 TRP B CA 1
ATOM 4933 C C . TRP B 1 177 ? -10.578 -22.234 -9.852 1 98.06 177 TRP B C 1
ATOM 4935 O O . TRP B 1 177 ? -11.633 -21.609 -9.773 1 98.06 177 TRP B O 1
ATOM 4945 N N . ASN B 1 178 ? -10.469 -23.188 -10.773 1 98.19 178 ASN B N 1
ATOM 4946 C CA . ASN B 1 178 ? -11.617 -23.688 -11.531 1 98.19 178 ASN B CA 1
ATOM 4947 C C . ASN B 1 178 ? -12.383 -24.75 -10.758 1 98.19 178 ASN B C 1
ATOM 4949 O O . ASN B 1 178 ? -11.789 -25.703 -10.234 1 98.19 178 ASN B O 1
ATOM 4953 N N . PRO B 1 179 ? -13.703 -24.594 -10.68 1 96.88 179 PRO B N 1
ATOM 4954 C CA . PRO B 1 179 ? -14.492 -25.562 -9.922 1 96.88 179 PRO B CA 1
ATOM 4955 C C . PRO B 1 179 ? -14.32 -27 -10.43 1 96.88 179 PRO B C 1
ATOM 4957 O O . PRO B 1 179 ? -14.609 -27.953 -9.703 1 96.88 179 PRO B O 1
ATOM 4960 N N . LYS B 1 180 ? -13.82 -27.156 -11.602 1 96.94 180 LYS B N 1
ATOM 4961 C CA . LYS B 1 180 ? -13.578 -28.469 -12.18 1 96.94 180 LYS B CA 1
ATOM 4962 C C . LYS B 1 180 ? -12.164 -28.953 -11.875 1 96.94 180 LYS B C 1
ATOM 4964 O O . LYS B 1 180 ? -11.836 -30.125 -12.086 1 96.94 180 LYS B O 1
ATOM 4969 N N . GLY B 1 181 ? -11.352 -28.125 -11.344 1 98.19 181 GLY B N 1
ATOM 4970 C CA . GLY B 1 181 ? -9.984 -28.484 -11 1 98.19 181 GLY B CA 1
ATOM 4971 C C . GLY B 1 181 ? -9.906 -29.438 -9.828 1 98.19 181 GLY B C 1
ATOM 4972 O O . GLY B 1 181 ? -10.703 -29.344 -8.891 1 98.19 181 GLY B O 1
ATOM 4973 N N . TRP B 1 182 ? -8.977 -30.281 -9.82 1 98.19 182 TRP B N 1
ATOM 4974 C CA . TRP B 1 182 ? -8.938 -31.344 -8.828 1 98.19 182 TRP B CA 1
ATOM 4975 C C . TRP B 1 182 ? -8.578 -30.797 -7.449 1 98.19 182 TRP B C 1
ATOM 4977 O O . TRP B 1 182 ? -9.047 -31.297 -6.43 1 98.19 182 TRP B O 1
ATOM 4987 N N . LEU B 1 183 ? -7.738 -29.781 -7.336 1 98.5 183 LEU B N 1
ATOM 4988 C CA . LEU B 1 183 ? -7.422 -29.203 -6.035 1 98.5 183 LEU B CA 1
ATOM 4989 C C . LEU B 1 183 ? -8.617 -28.438 -5.473 1 98.5 183 LEU B C 1
ATOM 4991 O O . LEU B 1 183 ? -8.852 -28.453 -4.262 1 98.5 183 LEU B O 1
ATOM 4995 N N . PHE B 1 184 ? -9.305 -27.734 -6.367 1 97.81 184 PHE B N 1
ATOM 4996 C CA . PHE B 1 184 ? -10.547 -27.094 -5.957 1 97.81 184 PHE B CA 1
ATOM 4997 C C . PHE B 1 184 ? -11.516 -28.109 -5.375 1 97.81 184 PHE B C 1
ATOM 4999 O O . PHE B 1 184 ? -12.078 -27.891 -4.297 1 97.81 184 PHE B O 1
ATOM 5006 N N . LYS B 1 185 ? -11.695 -29.234 -6.035 1 97.44 185 LYS B N 1
ATOM 5007 C CA . LYS B 1 185 ? -12.617 -30.281 -5.602 1 97.44 185 LYS B CA 1
ATOM 5008 C C . LYS B 1 185 ? -12.133 -30.922 -4.309 1 97.44 185 LYS B C 1
ATOM 5010 O O . LYS B 1 185 ? -12.945 -31.328 -3.471 1 97.44 185 LYS B O 1
ATOM 5015 N N . LEU B 1 186 ? -10.836 -30.984 -4.215 1 97.94 186 LEU B N 1
ATOM 5016 C CA . LEU B 1 186 ? -10.258 -31.562 -3.006 1 97.94 186 LEU B CA 1
ATOM 5017 C C . LEU B 1 186 ? -10.578 -30.703 -1.788 1 97.94 186 LEU B C 1
ATOM 5019 O O . LEU B 1 186 ? -10.703 -31.219 -0.675 1 97.94 186 LEU B O 1
ATOM 5023 N N . GLY B 1 187 ? -10.672 -29.359 -1.979 1 97.81 187 GLY B N 1
ATOM 5024 C CA . GLY B 1 187 ? -11.008 -28.453 -0.894 1 97.81 187 GLY B CA 1
ATOM 5025 C C . GLY B 1 187 ? -9.812 -27.672 -0.378 1 97.81 187 GLY B C 1
ATOM 5026 O O . GLY B 1 187 ? -9.836 -27.172 0.75 1 97.81 187 GLY B O 1
ATOM 5027 N N . SER B 1 188 ? -8.797 -27.609 -1.159 1 98.19 188 SER B N 1
ATOM 5028 C CA . SER B 1 188 ? -7.652 -26.797 -0.766 1 98.19 188 SER B CA 1
ATOM 5029 C C . SER B 1 188 ? -7.988 -25.312 -0.819 1 98.19 188 SER B C 1
ATOM 5031 O O . SER B 1 188 ? -8.75 -24.859 -1.685 1 98.19 188 SER B O 1
ATOM 5033 N N . TYR B 1 189 ? -7.418 -24.578 0.171 1 98.62 189 TYR B N 1
ATOM 5034 C CA . TYR B 1 189 ? -7.648 -23.141 0.241 1 98.62 189 TYR B CA 1
ATOM 5035 C C . TYR B 1 189 ? -6.496 -22.359 -0.395 1 98.62 189 TYR B C 1
ATOM 5037 O O . TYR B 1 189 ? -5.336 -22.531 -0.008 1 98.62 189 TYR B O 1
ATOM 5045 N N . ASP B 1 190 ? -6.801 -21.547 -1.286 1 98.69 190 ASP B N 1
ATOM 5046 C CA . ASP B 1 190 ? -5.895 -20.578 -1.875 1 98.69 190 ASP B CA 1
ATOM 5047 C C . ASP B 1 190 ? -6.664 -19.375 -2.414 1 98.69 190 ASP B C 1
ATOM 5049 O O . ASP B 1 190 ? -7.145 -19.391 -3.549 1 98.69 190 ASP B O 1
ATOM 5053 N N . PHE B 1 191 ? -6.695 -18.344 -1.657 1 98.56 191 PHE B N 1
ATOM 5054 C CA . PHE B 1 191 ? -7.594 -17.234 -1.919 1 98.56 191 PHE B CA 1
ATOM 5055 C C . PHE B 1 191 ? -7.117 -16.422 -3.121 1 98.56 191 PHE B C 1
ATOM 5057 O O . PHE B 1 191 ? -7.934 -15.93 -3.902 1 98.56 191 PHE B O 1
ATOM 5064 N N . ALA B 1 192 ? -5.75 -16.203 -3.209 1 98.62 192 ALA B N 1
ATOM 5065 C CA . ALA B 1 192 ? -5.32 -15.242 -4.215 1 98.62 192 ALA B CA 1
ATOM 5066 C C . ALA B 1 192 ? -4.051 -15.703 -4.922 1 98.62 192 ALA B C 1
ATOM 5068 O O . ALA B 1 192 ? -3.51 -14.992 -5.77 1 98.62 192 ALA B O 1
ATOM 5069 N N . GLY B 1 193 ? -3.459 -16.828 -4.582 1 98.69 193 GLY B N 1
ATOM 5070 C CA . GLY B 1 193 ? -2.383 -17.297 -5.438 1 98.69 193 GLY B CA 1
ATOM 5071 C C . GLY B 1 193 ? -1.143 -17.703 -4.668 1 98.69 193 GLY B C 1
ATOM 5072 O O . GLY B 1 193 ? -0.021 -17.391 -5.066 1 98.69 193 GLY B O 1
ATOM 5073 N N . GLY B 1 194 ? -1.325 -18.375 -3.559 1 98.56 194 GLY B N 1
ATOM 5074 C CA . GLY B 1 194 ? -0.179 -19 -2.908 1 98.56 194 GLY B CA 1
ATOM 5075 C C . GLY B 1 194 ? 0.539 -20 -3.789 1 98.56 194 GLY B C 1
ATOM 5076 O O . GLY B 1 194 ? 1.756 -19.922 -3.971 1 98.56 194 GLY B O 1
ATOM 5077 N N . SER B 1 195 ? -0.23 -20.875 -4.375 1 98.69 195 SER B N 1
ATOM 5078 C CA . SER B 1 195 ? 0.353 -21.922 -5.211 1 98.69 195 SER B CA 1
ATOM 5079 C C . SER B 1 195 ? 0.468 -21.469 -6.66 1 98.69 195 SER B C 1
ATOM 5081 O O . SER B 1 195 ? 1.553 -21.5 -7.246 1 98.69 195 SER B O 1
ATOM 5083 N N . PRO B 1 196 ? -0.601 -20.984 -7.266 1 98.88 196 PRO B N 1
ATOM 5084 C CA . PRO B 1 196 ? -0.499 -20.688 -8.695 1 98.88 196 PRO B CA 1
ATOM 5085 C C . PRO B 1 196 ? 0.504 -19.578 -8.984 1 98.88 196 PRO B C 1
ATOM 5087 O O . PRO B 1 196 ? 1.121 -19.562 -10.055 1 98.88 196 PRO B O 1
ATOM 5090 N N . VAL B 1 197 ? 0.644 -18.625 -8.055 1 98.88 197 VAL B N 1
ATOM 5091 C CA . VAL B 1 197 ? 1.49 -17.484 -8.344 1 98.88 197 VAL B CA 1
ATOM 5092 C C . VAL B 1 197 ? 2.836 -17.641 -7.645 1 98.88 197 VAL B C 1
ATOM 5094 O O . VAL B 1 197 ? 3.875 -17.75 -8.297 1 98.88 197 VAL B O 1
ATOM 5097 N N . HIS B 1 198 ? 2.83 -17.781 -6.328 1 98.94 198 HIS B N 1
ATOM 5098 C CA . HIS B 1 198 ? 4.066 -17.641 -5.566 1 98.94 198 HIS B CA 1
ATOM 5099 C C . HIS B 1 198 ? 4.859 -18.953 -5.574 1 98.94 198 HIS B C 1
ATOM 5101 O O . HIS B 1 198 ? 6.027 -18.969 -5.977 1 98.94 198 HIS B O 1
ATOM 5107 N N . ILE B 1 199 ? 4.266 -20.031 -5.219 1 98.94 199 ILE B N 1
ATOM 5108 C CA . ILE B 1 199 ? 4.984 -21.297 -5.227 1 98.94 199 ILE B CA 1
ATOM 5109 C C . ILE B 1 199 ? 5.406 -21.641 -6.652 1 98.94 199 ILE B C 1
ATOM 5111 O O . ILE B 1 199 ? 6.551 -22.031 -6.891 1 98.94 199 ILE B O 1
ATOM 5115 N N . ALA B 1 200 ? 4.52 -21.469 -7.562 1 98.94 200 ALA B N 1
ATOM 5116 C CA . ALA B 1 200 ? 4.816 -21.797 -8.953 1 98.94 200 ALA B CA 1
ATOM 5117 C C . ALA B 1 200 ? 5.992 -20.969 -9.477 1 98.94 200 ALA B C 1
ATOM 5119 O O . ALA B 1 200 ? 6.918 -21.516 -10.086 1 98.94 200 ALA B O 1
ATOM 5120 N N . SER B 1 201 ? 5.965 -19.688 -9.289 1 98.81 201 SER B N 1
ATOM 5121 C CA . SER B 1 201 ? 7.039 -18.844 -9.797 1 98.81 201 SER B CA 1
ATOM 5122 C C . SER B 1 201 ? 8.344 -19.094 -9.039 1 98.81 201 SER B C 1
ATOM 5124 O O . SER B 1 201 ? 9.422 -19.094 -9.641 1 98.81 201 SER B O 1
ATOM 5126 N N . GLY B 1 202 ? 8.242 -19.266 -7.711 1 98.5 202 GLY B N 1
ATOM 5127 C CA . GLY B 1 202 ? 9.438 -19.562 -6.93 1 98.5 202 GLY B CA 1
ATOM 5128 C C . GLY B 1 202 ? 10.141 -20.828 -7.355 1 98.5 202 GLY B C 1
ATOM 5129 O O . GLY B 1 202 ? 11.367 -20.859 -7.469 1 98.5 202 GLY B O 1
ATOM 5130 N N . MET B 1 203 ? 9.383 -21.812 -7.637 1 98.56 203 MET B N 1
ATOM 5131 C CA . MET B 1 203 ? 9.945 -23.094 -8.062 1 98.56 203 MET B CA 1
ATOM 5132 C C . MET B 1 203 ? 10.477 -23 -9.484 1 98.56 203 MET B C 1
ATOM 5134 O O . MET B 1 203 ? 11.477 -23.641 -9.82 1 98.56 203 MET B O 1
ATOM 5138 N N . ALA B 1 204 ? 9.789 -22.297 -10.289 1 98.75 204 ALA B N 1
ATOM 5139 C CA . ALA B 1 204 ? 10.289 -22.047 -11.641 1 98.75 204 ALA B CA 1
ATOM 5140 C C . ALA B 1 204 ? 11.617 -21.312 -11.594 1 98.75 204 ALA B C 1
ATOM 5142 O O . ALA B 1 204 ? 12.523 -21.609 -12.375 1 98.75 204 ALA B O 1
ATOM 5143 N N . ALA B 1 205 ? 11.703 -20.328 -10.734 1 98.06 205 ALA B N 1
ATOM 5144 C CA . ALA B 1 205 ? 12.945 -19.578 -10.586 1 98.06 205 ALA B CA 1
ATOM 5145 C C . ALA B 1 205 ? 14.086 -20.469 -10.125 1 98.06 205 ALA B C 1
ATOM 5147 O O . ALA B 1 205 ? 15.227 -20.328 -10.57 1 98.06 205 ALA B O 1
ATOM 5148 N N . LEU B 1 206 ? 13.781 -21.312 -9.203 1 96.69 206 LEU B N 1
ATOM 5149 C CA . LEU B 1 206 ? 14.781 -22.281 -8.75 1 96.69 206 LEU B CA 1
ATOM 5150 C C . LEU B 1 206 ? 15.258 -23.156 -9.914 1 96.69 206 LEU B C 1
ATOM 5152 O O . LEU B 1 206 ? 16.469 -23.344 -10.086 1 96.69 206 LEU B O 1
ATOM 5156 N N . ALA B 1 207 ? 14.328 -23.688 -10.68 1 97.62 207 ALA B N 1
ATOM 5157 C CA . ALA B 1 207 ? 14.672 -24.484 -11.852 1 97.62 207 ALA B CA 1
ATOM 5158 C C . ALA B 1 207 ? 15.523 -23.688 -12.836 1 97.62 207 ALA B C 1
ATOM 5160 O O . ALA B 1 207 ? 16.531 -24.188 -13.344 1 97.62 207 ALA B O 1
ATOM 5161 N N . TYR B 1 208 ? 15.094 -22.484 -13.102 1 97.44 208 TYR B N 1
ATOM 5162 C CA . TYR B 1 208 ? 15.805 -21.609 -14.023 1 97.44 208 TYR B CA 1
ATOM 5163 C C . TYR B 1 208 ? 17.234 -21.375 -13.555 1 97.44 208 TYR B C 1
ATOM 5165 O O . TYR B 1 208 ? 18.172 -21.438 -14.352 1 97.44 208 TYR B O 1
ATOM 5173 N N . SER B 1 209 ? 17.422 -21.125 -12.281 1 95.69 209 SER B N 1
ATOM 5174 C CA . SER B 1 209 ? 18.734 -20.875 -11.703 1 95.69 209 SER B CA 1
ATOM 5175 C C . SER B 1 209 ? 19.641 -22.094 -11.82 1 95.69 209 SER B C 1
ATOM 5177 O O . SER B 1 209 ? 20.828 -21.969 -12.094 1 95.69 209 SER B O 1
ATOM 5179 N N . ILE B 1 210 ? 19.078 -23.219 -11.641 1 94.5 210 ILE B N 1
ATOM 5180 C CA . ILE B 1 210 ? 19.844 -24.469 -11.695 1 94.5 210 ILE B CA 1
ATOM 5181 C C . ILE B 1 210 ? 20.297 -24.734 -13.125 1 94.5 210 ILE B C 1
ATOM 5183 O O . ILE B 1 210 ? 21.484 -25.016 -13.375 1 94.5 210 ILE B O 1
ATOM 5187 N N . VAL B 1 211 ? 19.422 -24.594 -14.047 1 95.38 211 VAL B N 1
ATOM 5188 C CA . VAL B 1 211 ? 19.719 -24.922 -15.438 1 95.38 211 VAL B CA 1
ATOM 5189 C C . VAL B 1 211 ? 20.625 -23.859 -16.047 1 95.38 211 VAL B C 1
ATOM 5191 O O . VAL B 1 211 ? 21.516 -24.156 -16.828 1 95.38 211 VAL B O 1
ATOM 5194 N N . LEU B 1 212 ? 20.406 -22.641 -15.672 1 94.31 212 LEU B N 1
ATOM 5195 C CA . LEU B 1 212 ? 21.172 -21.516 -16.203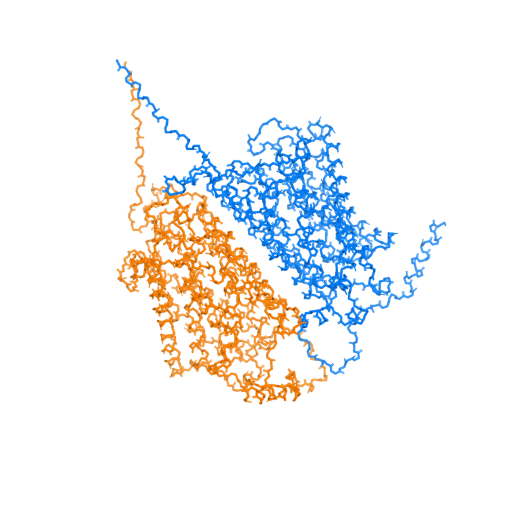 1 94.31 212 LEU B CA 1
ATOM 5196 C C . LEU B 1 212 ? 22.594 -21.531 -15.648 1 94.31 212 LEU B C 1
ATOM 5198 O O . LEU B 1 212 ? 23.531 -21.078 -16.328 1 94.31 212 LEU B O 1
ATOM 5202 N N . GLY B 1 213 ? 22.781 -21.953 -14.414 1 91.62 213 GLY B N 1
ATOM 5203 C CA . GLY B 1 213 ? 24.094 -21.984 -13.789 1 91.62 213 GLY B CA 1
ATOM 5204 C C . GLY B 1 213 ? 24.406 -20.703 -13.023 1 91.62 213 GLY B C 1
ATOM 5205 O O . GLY B 1 213 ? 23.641 -19.734 -13.07 1 91.62 213 GLY B O 1
ATOM 5206 N N . ARG B 1 214 ? 25.562 -20.703 -12.469 1 90.25 214 ARG B N 1
ATOM 5207 C CA . ARG B 1 214 ? 25.953 -19.609 -11.586 1 90.25 214 ARG B CA 1
ATOM 5208 C C . ARG B 1 214 ? 26.625 -18.484 -12.375 1 90.25 214 ARG B C 1
ATOM 5210 O O . ARG B 1 214 ? 27.266 -18.734 -13.406 1 90.25 214 ARG B O 1
ATOM 5217 N N . ARG B 1 215 ? 26.516 -17.281 -11.898 1 88.5 215 ARG B N 1
ATOM 5218 C CA . ARG B 1 215 ? 27.25 -16.156 -12.445 1 88.5 215 ARG B CA 1
ATOM 5219 C C . ARG B 1 215 ? 28.766 -16.375 -12.336 1 88.5 215 ARG B C 1
ATOM 5221 O O . ARG B 1 215 ? 29.234 -17.031 -11.406 1 88.5 215 ARG B O 1
ATOM 5228 N N . SER B 1 216 ? 29.438 -15.742 -13.148 1 84 216 SER B N 1
ATOM 5229 C CA . SER B 1 216 ? 30.859 -16 -13.266 1 84 216 SER B CA 1
ATOM 5230 C C . SER B 1 216 ? 31.609 -15.578 -12.008 1 84 216 SER B C 1
ATOM 5232 O O . SER B 1 216 ? 32.625 -16.188 -11.633 1 84 216 SER B O 1
ATOM 5234 N N . ASP B 1 217 ? 31.094 -14.633 -11.375 1 81.62 217 ASP B N 1
ATOM 5235 C CA . ASP B 1 217 ? 31.797 -14.125 -10.195 1 81.62 217 ASP B CA 1
ATOM 5236 C C . ASP B 1 217 ? 31.062 -14.508 -8.914 1 81.62 217 ASP B C 1
ATOM 5238 O O . ASP B 1 217 ? 31.312 -13.93 -7.855 1 81.62 217 ASP B O 1
ATOM 5242 N N . HIS B 1 218 ? 30.312 -15.477 -9.07 1 81.12 218 HIS B N 1
ATOM 5243 C CA . HIS B 1 218 ? 29.562 -15.945 -7.91 1 81.12 218 HIS B CA 1
ATOM 5244 C C . HIS B 1 218 ? 30.5 -16.453 -6.82 1 81.12 218 HIS B C 1
ATOM 5246 O O . HIS B 1 218 ? 31.391 -17.266 -7.09 1 81.12 218 HIS B O 1
ATOM 5252 N N . GLY B 1 219 ? 30.266 -16 -5.59 1 73.88 219 GLY B N 1
ATOM 5253 C CA . GLY B 1 219 ? 31.094 -16.422 -4.48 1 73.88 219 GLY B CA 1
ATOM 5254 C C . GLY B 1 219 ? 32.344 -15.578 -4.332 1 73.88 219 GLY B C 1
ATOM 5255 O O . GLY B 1 219 ? 33 -15.609 -3.289 1 73.88 219 GLY B O 1
ATOM 5256 N N . GLN B 1 220 ? 32.656 -14.727 -5.367 1 72.56 220 GLN B N 1
ATOM 5257 C CA . GLN B 1 220 ? 33.875 -13.914 -5.352 1 72.56 220 GLN B CA 1
ATOM 5258 C C . GLN B 1 220 ? 33.562 -12.469 -4.953 1 72.56 220 GLN B C 1
ATOM 5260 O O . GLN B 1 220 ? 34.406 -11.773 -4.406 1 72.56 220 GLN B O 1
ATOM 5265 N N . VAL B 1 221 ? 32.344 -12.07 -5.223 1 72.12 221 VAL B N 1
ATOM 5266 C CA . VAL B 1 221 ? 31.969 -10.688 -4.961 1 72.12 221 VAL B CA 1
ATOM 5267 C C . VAL B 1 221 ? 30.625 -10.648 -4.234 1 72.12 221 VAL B C 1
ATOM 5269 O O . VAL B 1 221 ? 29.828 -11.586 -4.344 1 72.12 221 VAL B O 1
ATOM 5272 N N . VAL B 1 222 ? 30.5 -9.578 -3.436 1 72.81 222 VAL B N 1
ATOM 5273 C CA . VAL B 1 222 ? 29.219 -9.336 -2.789 1 72.81 222 VAL B CA 1
ATOM 5274 C C . VAL B 1 222 ? 28.359 -8.438 -3.67 1 72.81 222 VAL B C 1
ATOM 5276 O O . VAL B 1 222 ? 28.781 -7.355 -4.074 1 72.81 222 VAL B O 1
ATOM 5279 N N . TYR B 1 223 ? 27.25 -9.016 -3.975 1 75.81 223 TYR B N 1
ATOM 5280 C CA . TYR B 1 223 ? 26.344 -8.242 -4.801 1 75.81 223 TYR B CA 1
ATOM 5281 C C . TYR B 1 223 ? 25.547 -7.254 -3.951 1 75.81 223 TYR B C 1
ATOM 5283 O O . TYR B 1 223 ? 24.922 -7.641 -2.955 1 75.81 223 TYR B O 1
ATOM 5291 N N . ARG B 1 224 ? 25.641 -5.969 -4.305 1 80.5 224 ARG B N 1
ATOM 5292 C CA . ARG B 1 224 ? 24.875 -4.934 -3.613 1 80.5 224 ARG B CA 1
ATOM 5293 C C . ARG B 1 224 ? 23.875 -4.281 -4.551 1 80.5 224 ARG B C 1
ATOM 5295 O O . ARG B 1 224 ? 24.125 -4.156 -5.75 1 80.5 224 ARG B O 1
ATOM 5302 N N . PRO B 1 225 ? 22.781 -3.891 -3.951 1 89.56 225 PRO B N 1
ATOM 5303 C CA . PRO B 1 225 ? 21.828 -3.139 -4.781 1 89.56 225 PRO B CA 1
ATOM 5304 C C . PRO B 1 225 ? 22.438 -1.852 -5.344 1 89.56 225 PRO B C 1
ATOM 5306 O O . PRO B 1 225 ? 23.031 -1.073 -4.602 1 89.56 225 PRO B O 1
ATOM 5309 N N . HIS B 1 226 ? 22.312 -1.668 -6.602 1 89.94 226 HIS B N 1
ATOM 5310 C CA . HIS B 1 226 ? 22.938 -0.494 -7.203 1 89.94 226 HIS B CA 1
ATOM 5311 C C . HIS B 1 226 ? 22.078 0.747 -7.012 1 89.94 226 HIS B C 1
ATOM 5313 O O . HIS B 1 226 ? 22.562 1.873 -7.121 1 89.94 226 HIS B O 1
ATOM 5319 N N . ASN B 1 227 ? 20.734 0.516 -6.746 1 95 227 ASN B N 1
ATOM 5320 C CA . ASN B 1 227 ? 19.781 1.614 -6.645 1 95 227 ASN B CA 1
ATOM 5321 C C . ASN B 1 227 ? 18.688 1.312 -5.625 1 95 227 ASN B C 1
ATOM 5323 O O . ASN B 1 227 ? 17.641 0.79 -5.984 1 95 227 ASN B O 1
ATOM 5327 N N . VAL B 1 228 ? 18.859 1.771 -4.43 1 95.75 228 VAL B N 1
ATOM 5328 C CA . VAL B 1 228 ? 17.953 1.449 -3.33 1 95.75 228 VAL B CA 1
ATOM 5329 C C . VAL B 1 228 ? 16.609 2.125 -3.557 1 95.75 228 VAL B C 1
ATOM 5331 O O . VAL B 1 228 ? 15.555 1.52 -3.326 1 95.75 228 VAL B O 1
ATOM 5334 N N . PRO B 1 229 ? 16.547 3.352 -4.082 1 96.25 229 PRO B N 1
ATOM 5335 C CA . PRO B 1 229 ? 15.258 3.975 -4.379 1 96.25 229 PRO B CA 1
ATOM 5336 C C . PRO B 1 229 ? 14.422 3.152 -5.352 1 96.25 229 PRO B C 1
ATOM 5338 O O . PRO B 1 229 ? 13.195 3.115 -5.234 1 96.25 229 PRO B O 1
ATOM 5341 N N . HIS B 1 230 ? 15.039 2.449 -6.301 1 97.12 230 HIS B N 1
ATOM 5342 C CA . HIS B 1 230 ? 14.297 1.564 -7.195 1 97.12 230 HIS B CA 1
ATOM 5343 C C . HIS B 1 230 ? 13.68 0.403 -6.43 1 97.12 230 HIS B C 1
ATOM 5345 O O . HIS B 1 230 ? 12.547 0.003 -6.711 1 97.12 230 HIS B O 1
ATOM 5351 N N . VAL B 1 231 ? 14.445 -0.137 -5.504 1 97.75 231 VAL B N 1
ATOM 5352 C CA . VAL B 1 231 ? 13.938 -1.221 -4.676 1 97.75 231 VAL B CA 1
ATOM 5353 C C . VAL B 1 231 ? 12.703 -0.743 -3.9 1 97.75 231 VAL B C 1
ATOM 5355 O O . VAL B 1 231 ? 11.688 -1.438 -3.848 1 97.75 231 VAL B O 1
ATOM 5358 N N . VAL B 1 232 ? 12.828 0.451 -3.361 1 98.31 232 VAL B N 1
ATOM 5359 C CA . VAL B 1 232 ? 11.742 1.03 -2.584 1 98.31 232 VAL B CA 1
ATOM 5360 C C . VAL B 1 232 ? 10.523 1.259 -3.484 1 98.31 232 VAL B C 1
ATOM 5362 O O . VAL B 1 232 ? 9.398 0.906 -3.123 1 98.31 232 VAL B O 1
ATOM 5365 N N . LEU B 1 233 ? 10.758 1.78 -4.629 1 98.12 233 LEU B N 1
ATOM 5366 C CA . LEU B 1 233 ? 9.656 2.031 -5.559 1 98.12 233 LEU B CA 1
ATOM 5367 C C . LEU B 1 233 ? 8.969 0.729 -5.945 1 98.12 233 LEU B C 1
ATOM 5369 O O . LEU B 1 233 ? 7.734 0.657 -5.969 1 98.12 233 LEU B O 1
ATOM 5373 N N . GLY B 1 234 ? 9.766 -0.269 -6.316 1 98.69 234 GLY B N 1
ATOM 5374 C CA . GLY B 1 234 ? 9.188 -1.571 -6.609 1 98.69 234 GLY B CA 1
ATOM 5375 C C . GLY B 1 234 ? 8.336 -2.113 -5.48 1 98.69 234 GLY B C 1
ATOM 5376 O O . GLY B 1 234 ? 7.227 -2.602 -5.711 1 98.69 234 GLY B O 1
ATOM 5377 N N . THR B 1 235 ? 8.812 -1.999 -4.266 1 98.69 235 THR B N 1
ATOM 5378 C CA . THR B 1 235 ? 8.109 -2.498 -3.09 1 98.69 235 THR B CA 1
ATOM 5379 C C . THR B 1 235 ? 6.781 -1.768 -2.906 1 98.69 235 THR B C 1
ATOM 5381 O O . THR B 1 235 ? 5.758 -2.389 -2.607 1 98.69 235 THR B O 1
ATOM 5384 N N . ILE B 1 236 ? 6.785 -0.495 -3.1 1 98.56 236 ILE B N 1
ATOM 5385 C CA . ILE B 1 236 ? 5.602 0.337 -2.902 1 98.56 236 ILE B CA 1
ATOM 5386 C C . ILE B 1 236 ? 4.551 -0.009 -3.951 1 98.56 236 ILE B C 1
ATOM 5388 O O . ILE B 1 236 ? 3.357 -0.077 -3.643 1 98.56 236 ILE B O 1
ATOM 5392 N N . LEU B 1 237 ? 4.957 -0.181 -5.172 1 98.69 237 LEU B N 1
ATOM 5393 C CA . LEU B 1 237 ? 4.02 -0.53 -6.234 1 98.69 237 LEU B CA 1
ATOM 5394 C C . LEU B 1 237 ? 3.441 -1.924 -6.012 1 98.69 237 LEU B C 1
ATOM 5396 O O . LEU B 1 237 ? 2.262 -2.164 -6.285 1 98.69 237 LEU B O 1
ATOM 5400 N N . LEU B 1 238 ? 4.242 -2.779 -5.527 1 98.81 238 LEU B N 1
ATOM 5401 C CA . LEU B 1 238 ? 3.758 -4.109 -5.176 1 98.81 238 LEU B CA 1
ATOM 5402 C C . LEU B 1 238 ? 2.736 -4.035 -4.047 1 98.81 238 LEU B C 1
ATOM 5404 O O . LEU B 1 238 ? 1.628 -4.562 -4.168 1 98.81 238 LEU B O 1
ATOM 5408 N N . TRP B 1 239 ? 3.121 -3.357 -2.98 1 98.88 239 TRP B N 1
ATOM 5409 C CA . TRP B 1 239 ? 2.262 -3.242 -1.808 1 98.88 239 TRP B CA 1
ATOM 5410 C C . TRP B 1 239 ? 0.948 -2.551 -2.16 1 98.88 239 TRP B C 1
ATOM 5412 O O . TRP B 1 239 ? -0.128 -3.018 -1.777 1 98.88 239 TRP B O 1
ATOM 5422 N N . PHE B 1 240 ? 1.005 -1.513 -2.957 1 98.81 240 PHE B N 1
ATOM 5423 C CA . PHE B 1 240 ? -0.151 -0.776 -3.457 1 98.81 240 PHE B CA 1
ATOM 5424 C C . PHE B 1 240 ? -1.066 -1.689 -4.262 1 98.81 240 PHE B C 1
ATOM 5426 O O . PHE B 1 240 ? -2.281 -1.701 -4.055 1 98.81 240 PHE B O 1
ATOM 5433 N N . GLY B 1 241 ? -0.485 -2.441 -5.133 1 98.88 241 GLY B N 1
ATOM 5434 C CA . GLY B 1 241 ? -1.247 -3.344 -5.98 1 98.88 241 GLY B CA 1
ATOM 5435 C C . GLY B 1 241 ? -1.811 -4.535 -5.23 1 98.88 241 GLY B C 1
ATOM 5436 O O . GLY B 1 241 ? -2.854 -5.074 -5.605 1 98.88 241 GLY B O 1
ATOM 5437 N N . TRP B 1 242 ? -1.233 -4.91 -4.125 1 98.88 242 TRP B N 1
ATOM 5438 C CA . TRP B 1 242 ? -1.61 -6.121 -3.404 1 98.88 242 TRP B CA 1
ATOM 5439 C C . TRP B 1 242 ? -2.975 -5.957 -2.74 1 98.88 242 TRP B C 1
ATOM 5441 O O . TRP B 1 242 ? -3.623 -6.945 -2.389 1 98.88 242 TRP B O 1
ATOM 5451 N N . PHE B 1 243 ? -3.428 -4.703 -2.539 1 98.88 243 PHE B N 1
ATOM 5452 C CA . PHE B 1 243 ? -4.793 -4.496 -2.062 1 98.88 243 PHE B CA 1
ATOM 5453 C C . PHE B 1 243 ? -5.805 -5.039 -3.064 1 98.88 243 PHE B C 1
ATOM 5455 O O . PHE B 1 243 ? -6.832 -5.594 -2.674 1 98.88 243 PHE B O 1
ATOM 5462 N N . GLY B 1 244 ? -5.496 -4.809 -4.328 1 98.81 244 GLY B N 1
ATOM 5463 C CA . GLY B 1 244 ? -6.34 -5.387 -5.363 1 98.81 244 GLY B CA 1
ATOM 5464 C C . GLY B 1 244 ? -6.094 -6.867 -5.574 1 98.81 244 GLY B C 1
ATOM 5465 O O . GLY B 1 244 ? -7.023 -7.621 -5.871 1 98.81 244 GLY B O 1
ATOM 5466 N N . PHE B 1 245 ? -4.844 -7.254 -5.395 1 98.88 245 PHE B N 1
ATOM 5467 C CA . PHE B 1 245 ? -4.441 -8.641 -5.59 1 98.88 245 PHE B CA 1
ATOM 5468 C C . PHE B 1 245 ? -5.199 -9.562 -4.641 1 98.88 245 PHE B C 1
ATOM 5470 O O . PHE B 1 245 ? -5.895 -10.477 -5.082 1 98.88 245 PHE B O 1
ATOM 5477 N N . ASN B 1 246 ? -5.133 -9.258 -3.354 1 98.88 246 ASN B N 1
ATOM 5478 C CA . ASN B 1 246 ? -5.836 -10.062 -2.365 1 98.88 246 ASN B CA 1
ATOM 5479 C C . ASN B 1 246 ? -7.289 -9.625 -2.215 1 98.88 246 ASN B C 1
ATOM 5481 O O . ASN B 1 246 ? -8.203 -10.445 -2.27 1 98.88 246 ASN B O 1
ATOM 5485 N N . GLY B 1 247 ? -7.543 -8.336 -2.055 1 98.88 247 GLY B N 1
ATOM 5486 C CA . GLY B 1 247 ? -8.898 -7.836 -1.87 1 98.88 247 GLY B CA 1
ATOM 5487 C C . GLY B 1 247 ? -9.805 -8.109 -3.059 1 98.88 247 GLY B C 1
ATOM 5488 O O . GLY B 1 247 ? -10.969 -8.461 -2.889 1 98.88 247 GLY B O 1
ATOM 5489 N N . GLY B 1 248 ? -9.234 -7.938 -4.23 1 98.81 248 GLY B N 1
ATOM 5490 C CA . GLY B 1 248 ? -10.008 -8.148 -5.445 1 98.81 248 GLY B CA 1
ATOM 5491 C C . GLY B 1 248 ? -10.359 -9.609 -5.688 1 98.81 248 GLY B C 1
ATOM 5492 O O . GLY B 1 248 ? -11.281 -9.914 -6.441 1 98.81 248 GLY B O 1
ATOM 5493 N N . SER B 1 249 ? -9.695 -10.492 -5.039 1 98.69 249 SER B N 1
ATOM 5494 C CA . SER B 1 249 ? -9.914 -11.922 -5.242 1 98.69 249 SER B CA 1
ATOM 5495 C C . SER B 1 249 ? -11.188 -12.391 -4.547 1 98.69 249 SER B C 1
ATOM 5497 O O . SER B 1 249 ? -11.609 -13.531 -4.719 1 98.69 249 SER B O 1
ATOM 5499 N N . ALA B 1 250 ? -11.836 -11.477 -3.773 1 98.38 250 ALA B N 1
ATOM 5500 C CA . ALA B 1 250 ? -13.188 -11.75 -3.291 1 98.38 250 ALA B CA 1
ATOM 5501 C C . ALA B 1 250 ? -14.211 -11.648 -4.422 1 98.38 250 ALA B C 1
ATOM 5503 O O . ALA B 1 250 ? -15.352 -12.102 -4.285 1 98.38 250 ALA B O 1
ATOM 5504 N N . LEU B 1 251 ? -13.805 -10.969 -5.535 1 97.94 251 LEU B N 1
ATOM 5505 C CA . LEU B 1 251 ? -14.586 -10.773 -6.75 1 97.94 251 LEU B CA 1
ATOM 5506 C C . LEU B 1 251 ? -15.867 -10 -6.457 1 97.94 251 LEU B C 1
ATOM 5508 O O . LEU B 1 251 ? -16.875 -10.164 -7.152 1 97.94 251 LEU B O 1
ATOM 5512 N N . SER B 1 252 ? -15.945 -9.336 -5.352 1 97.81 252 SER B N 1
ATOM 5513 C CA . SER B 1 252 ? -17.047 -8.492 -4.906 1 97.81 252 SER B CA 1
ATOM 5514 C C . SER B 1 252 ? -16.578 -7.449 -3.898 1 97.81 252 SER B C 1
ATOM 5516 O O . SER B 1 252 ? -15.562 -7.645 -3.223 1 97.81 252 SER B O 1
ATOM 5518 N N . ALA B 1 253 ? -17.25 -6.387 -3.857 1 98.06 253 ALA B N 1
ATOM 5519 C CA . ALA B 1 253 ? -17.047 -5.395 -2.807 1 98.06 253 ALA B CA 1
ATOM 5520 C C . ALA B 1 253 ? -17.781 -5.777 -1.532 1 98.06 253 ALA B C 1
ATOM 5522 O O . ALA B 1 253 ? -18.781 -5.148 -1.174 1 98.06 253 ALA B O 1
ATOM 5523 N N . ASN B 1 254 ? -17.281 -6.789 -0.801 1 97.94 254 ASN B N 1
ATOM 5524 C CA . ASN B 1 254 ? -17.938 -7.328 0.38 1 97.94 254 ASN B CA 1
ATOM 5525 C C . ASN B 1 254 ? -16.984 -7.426 1.567 1 97.94 254 ASN B C 1
ATOM 5527 O O . ASN B 1 254 ? -15.836 -7.012 1.477 1 97.94 254 ASN B O 1
ATOM 5531 N N . LEU B 1 255 ? -17.484 -7.91 2.635 1 98 255 LEU B N 1
ATOM 5532 C CA . LEU B 1 255 ? -16.734 -7.945 3.885 1 98 255 LEU B CA 1
ATOM 5533 C C . LEU B 1 255 ? -15.539 -8.891 3.775 1 98 255 LEU B C 1
ATOM 5535 O O . LEU B 1 255 ? -14.508 -8.68 4.426 1 98 255 LEU B O 1
ATOM 5539 N N . ARG B 1 256 ? -15.625 -9.914 2.984 1 98.31 256 ARG B N 1
ATOM 5540 C CA . ARG B 1 256 ? -14.492 -10.812 2.812 1 98.31 256 ARG B CA 1
ATOM 5541 C C . ARG B 1 256 ? -13.344 -10.125 2.086 1 98.31 256 ARG B C 1
ATOM 5543 O O . ARG B 1 256 ? -12.18 -10.312 2.436 1 98.31 256 ARG B O 1
ATOM 5550 N N . GLY B 1 257 ? -13.695 -9.352 1.058 1 98.69 257 GLY B N 1
ATOM 5551 C CA . GLY B 1 257 ? -12.688 -8.547 0.394 1 98.69 257 GLY B CA 1
ATOM 5552 C C . GLY B 1 257 ? -12.039 -7.523 1.312 1 98.69 257 GLY B C 1
ATOM 5553 O O . GLY B 1 257 ? -10.828 -7.312 1.257 1 98.69 257 GLY B O 1
ATOM 5554 N N . ILE B 1 258 ? -12.828 -6.902 2.156 1 98.75 258 ILE B N 1
ATOM 5555 C CA . ILE B 1 258 ? -12.32 -5.953 3.139 1 98.75 258 ILE B CA 1
ATOM 5556 C C . ILE B 1 258 ? -11.32 -6.648 4.062 1 98.75 258 ILE B C 1
ATOM 5558 O O . ILE B 1 258 ? -10.219 -6.152 4.285 1 98.75 258 ILE B O 1
ATOM 5562 N N . MET B 1 259 ? -11.68 -7.789 4.57 1 98.69 259 MET B N 1
ATOM 5563 C CA . MET B 1 259 ? -10.812 -8.555 5.461 1 98.69 259 MET B CA 1
ATOM 5564 C C . MET B 1 259 ? -9.5 -8.906 4.77 1 98.69 259 MET B C 1
ATOM 5566 O O . MET B 1 259 ? -8.43 -8.789 5.367 1 98.69 259 MET B O 1
ATOM 5570 N N . ALA B 1 260 ? -9.602 -9.312 3.541 1 98.88 260 ALA B N 1
ATOM 5571 C CA . ALA B 1 260 ? -8.406 -9.641 2.777 1 98.88 260 ALA B CA 1
ATOM 5572 C C . ALA B 1 260 ? -7.445 -8.453 2.715 1 98.88 260 ALA B C 1
ATOM 5574 O O . ALA B 1 260 ? -6.23 -8.625 2.826 1 98.88 260 ALA B O 1
ATOM 5575 N N . CYS B 1 261 ? -7.973 -7.258 2.561 1 98.88 261 CYS B N 1
ATOM 5576 C CA . CYS B 1 261 ? -7.137 -6.066 2.531 1 98.88 261 CYS B CA 1
ATOM 5577 C C . CYS B 1 261 ? -6.508 -5.805 3.896 1 98.88 261 CYS B C 1
ATOM 5579 O O . CYS B 1 261 ? -5.328 -5.465 3.986 1 98.88 261 CYS B O 1
ATOM 5581 N N . VAL B 1 262 ? -7.273 -5.992 4.957 1 98.88 262 VAL B N 1
ATOM 5582 C CA . VAL B 1 262 ? -6.82 -5.719 6.316 1 98.88 262 VAL B CA 1
ATOM 5583 C C . VAL B 1 262 ? -5.66 -6.648 6.672 1 98.88 262 VAL B C 1
ATOM 5585 O O . VAL B 1 262 ? -4.598 -6.191 7.102 1 98.88 262 VAL B O 1
ATOM 5588 N N . VAL B 1 263 ? -5.824 -7.918 6.43 1 98.94 263 VAL B N 1
ATOM 5589 C CA . VAL B 1 263 ? -4.805 -8.883 6.836 1 98.94 263 VAL B CA 1
ATOM 5590 C C . VAL B 1 263 ? -3.578 -8.75 5.938 1 98.94 263 VAL B C 1
ATOM 5592 O O . VAL B 1 263 ? -2.449 -8.961 6.383 1 98.94 263 VAL B O 1
ATOM 5595 N N . THR B 1 264 ? -3.77 -8.398 4.66 1 98.94 264 THR B N 1
ATOM 5596 C CA . THR B 1 264 ? -2.666 -8.141 3.74 1 98.94 264 THR B CA 1
ATOM 5597 C C . THR B 1 264 ? -1.747 -7.055 4.289 1 98.94 264 THR B C 1
ATOM 5599 O O . THR B 1 264 ? -0.528 -7.234 4.348 1 98.94 264 THR B O 1
ATOM 5602 N N . HIS B 1 265 ? -2.361 -5.992 4.711 1 98.94 265 HIS B N 1
ATOM 5603 C CA . HIS B 1 265 ? -1.611 -4.848 5.219 1 98.94 265 HIS B CA 1
ATOM 5604 C C . HIS B 1 265 ? -0.896 -5.195 6.52 1 98.94 265 HIS B C 1
ATOM 5606 O O . HIS B 1 265 ? 0.267 -4.832 6.711 1 98.94 265 HIS B O 1
ATOM 5612 N N . ILE B 1 266 ? -1.55 -5.898 7.414 1 98.88 266 ILE B N 1
ATOM 5613 C CA . ILE B 1 266 ? -0.976 -6.266 8.703 1 98.88 266 ILE B CA 1
ATOM 5614 C C . ILE B 1 266 ? 0.212 -7.203 8.492 1 98.88 266 ILE B C 1
ATOM 5616 O O . ILE B 1 266 ? 1.285 -6.992 9.062 1 98.88 266 ILE B O 1
ATOM 5620 N N . ALA B 1 267 ? 0.046 -8.18 7.656 1 98.94 267 ALA B N 1
ATOM 5621 C CA . ALA B 1 267 ? 1.109 -9.156 7.43 1 98.94 267 ALA B CA 1
ATOM 5622 C C . ALA B 1 267 ? 2.338 -8.492 6.812 1 98.94 267 ALA B C 1
ATOM 5624 O O . ALA B 1 267 ? 3.471 -8.773 7.207 1 98.94 267 ALA B O 1
ATOM 5625 N N . ALA B 1 268 ? 2.127 -7.664 5.828 1 98.94 268 ALA B N 1
ATOM 5626 C CA . ALA B 1 268 ? 3.234 -6.945 5.199 1 98.94 268 ALA B CA 1
ATOM 5627 C C . ALA B 1 268 ? 3.984 -6.094 6.219 1 98.94 268 ALA B C 1
ATOM 5629 O O . ALA B 1 268 ? 5.215 -6.098 6.254 1 98.94 268 ALA B O 1
ATOM 5630 N N . SER B 1 269 ? 3.26 -5.367 7.035 1 98.94 269 SER B N 1
ATOM 5631 C CA . SER B 1 269 ? 3.834 -4.484 8.047 1 98.94 269 SER B CA 1
ATOM 5632 C C . SER B 1 269 ? 4.684 -5.266 9.039 1 98.94 269 SER B C 1
ATOM 5634 O O . SER B 1 269 ? 5.84 -4.918 9.289 1 98.94 269 SER B O 1
ATOM 5636 N N . VAL B 1 270 ? 4.145 -6.316 9.5 1 98.88 270 VAL B N 1
ATOM 5637 C CA . VAL B 1 270 ? 4.789 -7.098 10.555 1 98.88 270 VAL B CA 1
ATOM 5638 C C . VAL B 1 270 ? 5.996 -7.836 9.984 1 98.88 270 VAL B C 1
ATOM 5640 O O . VAL B 1 270 ? 7.051 -7.902 10.625 1 98.88 270 VAL B O 1
ATOM 5643 N N . ALA B 1 271 ? 5.84 -8.359 8.836 1 98.94 271 ALA B N 1
ATOM 5644 C CA . ALA B 1 271 ? 6.953 -9.07 8.219 1 98.94 271 ALA B CA 1
ATOM 5645 C C . ALA B 1 271 ? 8.102 -8.117 7.891 1 98.94 271 ALA B C 1
ATOM 5647 O O . ALA B 1 271 ? 9.273 -8.484 8 1 98.94 271 ALA B O 1
ATOM 5648 N N . GLY B 1 272 ? 7.777 -6.906 7.367 1 98.75 272 GLY B N 1
ATOM 5649 C CA . GLY B 1 272 ? 8.812 -5.906 7.148 1 98.75 272 GLY B CA 1
ATOM 5650 C C . GLY B 1 272 ? 9.617 -5.594 8.398 1 98.75 272 GLY B C 1
ATOM 5651 O O . GLY B 1 272 ? 10.844 -5.574 8.359 1 98.75 272 GLY B O 1
ATOM 5652 N N . ILE B 1 273 ? 8.961 -5.426 9.492 1 98.62 273 ILE B N 1
ATOM 5653 C CA . ILE B 1 273 ? 9.609 -5.141 10.766 1 98.62 273 ILE B CA 1
ATOM 5654 C C . ILE B 1 273 ? 10.438 -6.352 11.203 1 98.62 273 ILE B C 1
ATOM 5656 O O . ILE B 1 273 ? 11.594 -6.203 11.609 1 98.62 273 ILE B O 1
ATOM 5660 N N . THR B 1 274 ? 9.852 -7.523 11.07 1 98.62 274 THR B N 1
ATOM 5661 C CA . THR B 1 274 ? 10.484 -8.766 11.5 1 98.62 274 THR B CA 1
ATOM 5662 C C . THR B 1 274 ? 11.797 -8.984 10.742 1 98.62 274 THR B C 1
ATOM 5664 O O . THR B 1 274 ? 12.82 -9.312 11.344 1 98.62 274 THR B O 1
ATOM 5667 N N . TRP B 1 275 ? 11.766 -8.805 9.492 1 98.31 275 TRP B N 1
ATOM 5668 C CA . TRP B 1 275 ? 12.953 -8.969 8.664 1 98.31 275 TRP B CA 1
ATOM 5669 C C . TRP B 1 275 ? 14.016 -7.934 9.016 1 98.31 275 TRP B C 1
ATOM 5671 O O . TRP B 1 275 ? 15.203 -8.25 9.07 1 98.31 275 TRP B O 1
ATOM 5681 N N . CYS B 1 276 ? 13.578 -6.719 9.203 1 96.31 276 CYS B N 1
ATOM 5682 C CA . CYS B 1 276 ? 14.484 -5.641 9.57 1 96.31 276 CYS B CA 1
ATOM 5683 C C . CYS B 1 276 ? 15.188 -5.945 10.891 1 96.31 276 CYS B C 1
ATOM 5685 O O . CYS B 1 276 ? 16.391 -5.695 11.039 1 96.31 276 CYS B O 1
ATOM 5687 N N . ILE B 1 277 ? 14.477 -6.465 11.852 1 97.5 277 ILE B N 1
ATOM 5688 C CA . ILE B 1 277 ? 15.039 -6.812 13.156 1 97.5 277 ILE B CA 1
ATOM 5689 C C . ILE B 1 277 ? 16.031 -7.969 12.992 1 97.5 277 ILE B C 1
ATOM 5691 O O . ILE B 1 277 ? 17.125 -7.945 13.562 1 97.5 277 ILE B O 1
ATOM 5695 N N . ALA B 1 278 ? 15.672 -8.984 12.234 1 97.56 278 ALA B N 1
ATOM 5696 C CA . ALA B 1 278 ? 16.562 -10.117 11.984 1 97.56 278 ALA B CA 1
ATOM 5697 C C . ALA B 1 278 ? 17.875 -9.648 11.352 1 97.56 278 ALA B C 1
ATOM 5699 O O . ALA B 1 278 ? 18.953 -10.086 11.75 1 97.56 278 ALA B O 1
ATOM 5700 N N . GLU B 1 279 ? 17.766 -8.781 10.391 1 95.62 279 GLU B N 1
ATOM 5701 C CA . GLU B 1 279 ? 18.953 -8.25 9.727 1 95.62 279 GLU B CA 1
ATOM 5702 C C . GLU B 1 279 ? 19.797 -7.406 10.695 1 95.62 279 GLU B C 1
ATOM 5704 O O . GLU B 1 279 ? 21.016 -7.465 10.664 1 95.62 279 GLU B O 1
ATOM 5709 N N . TYR B 1 280 ? 19.109 -6.609 11.492 1 94.38 280 TYR B N 1
ATOM 5710 C CA . TYR B 1 280 ? 19.812 -5.777 12.461 1 94.38 280 TYR B CA 1
ATOM 5711 C C . TYR B 1 280 ? 20.594 -6.633 13.445 1 94.38 280 TYR B C 1
ATOM 5713 O O . TYR B 1 280 ? 21.703 -6.277 13.836 1 94.38 280 TYR B O 1
ATOM 5721 N N . ILE B 1 281 ? 20.031 -7.699 13.891 1 95.88 281 ILE B N 1
ATOM 5722 C CA . ILE B 1 281 ? 20.703 -8.594 14.828 1 95.88 281 ILE B CA 1
ATOM 5723 C C . ILE B 1 281 ? 21.969 -9.164 14.188 1 95.88 281 ILE B C 1
ATOM 5725 O O . ILE B 1 281 ? 23 -9.297 14.852 1 95.88 281 ILE B O 1
ATOM 5729 N N . ARG B 1 282 ? 21.922 -9.336 12.992 1 93.06 282 ARG B N 1
ATOM 5730 C CA . ARG B 1 282 ? 23.031 -9.953 12.281 1 93.06 282 ARG B CA 1
ATOM 5731 C C . ARG B 1 282 ? 24.094 -8.914 11.906 1 93.06 282 ARG B C 1
ATOM 5733 O O . ARG B 1 282 ? 25.281 -9.133 12.117 1 93.06 282 ARG B O 1
ATOM 5740 N N . SER B 1 283 ? 23.734 -7.734 11.438 1 91.62 283 SER B N 1
ATOM 5741 C CA . SER B 1 283 ? 24.672 -6.793 10.828 1 91.62 283 SER B CA 1
ATOM 5742 C C . SER B 1 283 ? 24.875 -5.566 11.719 1 91.62 283 SER B C 1
ATOM 5744 O O . SER B 1 283 ? 25.797 -4.781 11.5 1 91.62 283 SER B O 1
ATOM 5746 N N . ARG B 1 284 ? 23.922 -5.328 12.656 1 90.75 284 ARG B N 1
ATOM 5747 C CA . ARG B 1 284 ? 23.938 -4.199 13.578 1 90.75 284 ARG B CA 1
ATOM 5748 C C . ARG B 1 284 ? 23.688 -2.887 12.844 1 90.75 284 ARG B C 1
ATOM 5750 O O . ARG B 1 284 ? 24.141 -1.829 13.281 1 90.75 284 ARG B O 1
ATOM 5757 N N . ARG B 1 285 ? 23.141 -3.016 11.695 1 91.19 285 ARG B N 1
ATOM 5758 C CA . ARG B 1 285 ? 22.688 -1.86 10.922 1 91.19 285 ARG B CA 1
ATOM 5759 C C . ARG B 1 285 ? 21.266 -2.051 10.43 1 91.19 285 ARG B C 1
ATOM 5761 O O . ARG B 1 285 ? 20.859 -3.166 10.086 1 91.19 285 ARG B O 1
ATOM 5768 N N . TRP B 1 286 ? 20.562 -0.974 10.43 1 94.31 286 TRP B N 1
ATOM 5769 C CA . TRP B 1 286 ? 19.25 -1.021 9.789 1 94.31 286 TRP B CA 1
ATOM 5770 C C . TRP B 1 286 ? 19.375 -1.101 8.273 1 94.31 286 TRP B C 1
ATOM 5772 O O . TRP B 1 286 ? 20.391 -0.669 7.711 1 94.31 286 TRP B O 1
ATOM 5782 N N . SER B 1 287 ? 18.453 -1.667 7.664 1 95.81 287 SER B N 1
ATOM 5783 C CA . SER B 1 287 ? 18.516 -1.846 6.219 1 95.81 287 SER B CA 1
ATOM 5784 C C . SER B 1 287 ? 17.156 -1.597 5.578 1 95.81 287 SER B C 1
ATOM 5786 O O . SER B 1 287 ? 16.172 -2.268 5.91 1 95.81 287 SER B O 1
ATOM 5788 N N . CYS B 1 288 ? 17.141 -0.615 4.734 1 97.19 288 CYS B N 1
ATOM 5789 C CA . CYS B 1 288 ? 15.922 -0.33 3.975 1 97.19 288 CYS B CA 1
ATOM 5790 C C . CYS B 1 288 ? 15.578 -1.487 3.045 1 97.19 288 CYS B C 1
ATOM 5792 O O . CYS B 1 288 ? 14.406 -1.847 2.9 1 97.19 288 CYS B O 1
ATOM 5794 N N . VAL B 1 289 ? 16.547 -2.055 2.445 1 97 289 VAL B N 1
ATOM 5795 C CA . VAL B 1 289 ? 16.375 -3.182 1.537 1 97 289 VAL B CA 1
ATOM 5796 C C . VAL B 1 289 ? 15.812 -4.379 2.305 1 97 289 VAL B C 1
ATOM 5798 O O . VAL B 1 289 ? 14.938 -5.09 1.808 1 97 289 VAL B O 1
ATOM 5801 N N . ALA B 1 290 ? 16.359 -4.582 3.498 1 97.44 290 ALA B N 1
ATOM 5802 C CA . ALA B 1 290 ? 15.852 -5.664 4.336 1 97.44 290 ALA B CA 1
ATOM 5803 C C . ALA B 1 290 ? 14.367 -5.469 4.637 1 97.44 290 ALA B C 1
ATOM 5805 O O . ALA B 1 290 ? 13.586 -6.422 4.59 1 97.44 290 ALA B O 1
ATOM 5806 N N . PHE B 1 291 ? 14.008 -4.258 4.945 1 98.44 291 PHE B N 1
ATOM 5807 C CA . PHE B 1 291 ? 12.594 -3.977 5.191 1 98.44 291 PHE B CA 1
ATOM 5808 C C . PHE B 1 291 ? 11.758 -4.312 3.965 1 98.44 291 PHE B C 1
ATOM 5810 O O . PHE B 1 291 ? 10.695 -4.934 4.082 1 98.44 291 PHE B O 1
ATOM 5817 N N . CYS B 1 292 ? 12.188 -3.859 2.834 1 98.5 292 CYS B N 1
ATOM 5818 C CA . CYS B 1 292 ? 11.453 -4.082 1.59 1 98.5 292 CYS B CA 1
ATOM 5819 C C . CYS B 1 292 ? 11.281 -5.57 1.32 1 98.5 292 CYS B C 1
ATOM 5821 O O . CYS B 1 292 ? 10.18 -6.02 0.994 1 98.5 292 CYS B O 1
ATOM 5823 N N . SER B 1 293 ? 12.305 -6.348 1.495 1 98.25 293 SER B N 1
ATOM 5824 C CA . SER B 1 293 ? 12.234 -7.793 1.297 1 98.25 293 SER B CA 1
ATOM 5825 C C . SER B 1 293 ? 11.266 -8.438 2.281 1 98.25 293 SER B C 1
ATOM 5827 O O . SER B 1 293 ? 10.492 -9.32 1.909 1 98.25 293 SER B O 1
ATOM 5829 N N . GLY B 1 294 ? 11.352 -7.988 3.492 1 98.75 294 GLY B N 1
ATOM 5830 C CA . GLY B 1 294 ? 10.445 -8.516 4.5 1 98.75 294 GLY B CA 1
ATOM 5831 C C . GLY B 1 294 ? 8.984 -8.219 4.203 1 98.75 294 GLY B C 1
ATOM 5832 O O . GLY B 1 294 ? 8.125 -9.086 4.363 1 98.75 294 GLY B O 1
ATOM 5833 N N . ALA B 1 295 ? 8.711 -6.988 3.84 1 98.88 295 ALA B N 1
ATOM 5834 C CA . ALA B 1 295 ? 7.344 -6.613 3.498 1 98.88 295 ALA B CA 1
ATOM 5835 C C . ALA B 1 295 ? 6.801 -7.488 2.373 1 98.88 295 ALA B C 1
ATOM 5837 O O . ALA B 1 295 ? 5.664 -7.965 2.439 1 98.88 295 ALA B O 1
ATOM 5838 N N . VAL B 1 296 ? 7.609 -7.73 1.338 1 98.75 296 VAL B N 1
ATOM 5839 C CA . VAL B 1 296 ? 7.199 -8.562 0.216 1 98.75 296 VAL B CA 1
ATOM 5840 C C . VAL B 1 296 ? 6.965 -10 0.695 1 98.75 296 VAL B C 1
ATOM 5842 O O . VAL B 1 296 ? 5.984 -10.641 0.306 1 98.75 296 VAL B O 1
ATOM 5845 N N . ALA B 1 297 ? 7.828 -10.461 1.576 1 98.81 297 ALA B N 1
ATOM 5846 C CA . ALA B 1 297 ? 7.664 -11.805 2.123 1 98.81 297 ALA B CA 1
ATOM 5847 C C . ALA B 1 297 ? 6.336 -11.938 2.863 1 98.81 297 ALA B C 1
ATOM 5849 O O . ALA B 1 297 ? 5.66 -12.969 2.762 1 98.81 297 ALA B O 1
ATOM 5850 N N . GLY B 1 298 ? 6.016 -10.945 3.625 1 98.94 298 GLY B N 1
ATOM 5851 C CA . GLY B 1 298 ? 4.738 -10.953 4.324 1 98.94 298 GLY B CA 1
ATOM 5852 C C . GLY B 1 298 ? 3.547 -10.961 3.385 1 98.94 298 GLY B C 1
ATOM 5853 O O . GLY B 1 298 ? 2.562 -11.656 3.629 1 98.94 298 GLY B O 1
ATOM 5854 N N . LEU B 1 299 ? 3.639 -10.133 2.355 1 98.94 299 LEU B N 1
ATOM 5855 C CA . LEU B 1 299 ? 2.596 -10.078 1.338 1 98.94 299 LEU B CA 1
ATOM 5856 C C . LEU B 1 299 ? 2.424 -11.438 0.669 1 98.94 299 LEU B C 1
ATOM 5858 O O . LEU B 1 299 ? 1.297 -11.883 0.438 1 98.94 299 LEU B O 1
ATOM 5862 N N . VAL B 1 300 ? 3.531 -12.125 0.394 1 98.94 300 VAL B N 1
ATOM 5863 C CA . VAL B 1 300 ? 3.52 -13.445 -0.229 1 98.94 300 VAL B CA 1
ATOM 5864 C C . VAL B 1 300 ? 2.895 -14.461 0.725 1 98.94 300 VAL B C 1
ATOM 5866 O O . VAL B 1 300 ? 1.986 -15.203 0.344 1 98.94 300 VAL B O 1
ATOM 5869 N N . ALA B 1 301 ? 3.209 -14.422 1.936 1 98.94 301 ALA B N 1
ATOM 5870 C CA . ALA B 1 301 ? 2.816 -15.445 2.898 1 98.94 301 ALA B CA 1
ATOM 5871 C C . ALA B 1 301 ? 1.332 -15.344 3.238 1 98.94 301 ALA B C 1
ATOM 5873 O O . ALA B 1 301 ? 0.673 -16.344 3.496 1 98.94 301 ALA B O 1
ATOM 5874 N N . ILE B 1 302 ? 0.802 -14.172 3.211 1 98.94 302 ILE B N 1
ATOM 5875 C CA . ILE B 1 302 ? -0.582 -13.984 3.633 1 98.94 302 ILE B CA 1
ATOM 5876 C C . ILE B 1 302 ? -1.521 -14.289 2.467 1 98.94 302 ILE B C 1
ATOM 5878 O O . ILE B 1 302 ? -2.721 -14.492 2.666 1 98.94 302 ILE B O 1
ATOM 5882 N N . THR B 1 303 ? -1.028 -14.344 1.254 1 98.94 303 THR B N 1
ATOM 5883 C CA . THR B 1 303 ? -1.806 -14.344 0.019 1 98.94 303 THR B CA 1
ATOM 5884 C C . THR B 1 303 ? -2.746 -15.539 -0.028 1 98.94 303 THR B C 1
ATOM 5886 O O . THR B 1 303 ? -3.951 -15.383 -0.235 1 98.94 303 THR B O 1
ATOM 5889 N N . PRO B 1 304 ? -2.318 -16.766 0.26 1 98.88 304 PRO B N 1
ATOM 5890 C CA . PRO B 1 304 ? -3.268 -17.891 0.186 1 98.88 304 PRO B CA 1
ATOM 5891 C C . PRO B 1 304 ? -4.336 -17.828 1.274 1 98.88 304 PRO B C 1
ATOM 5893 O O . PRO B 1 304 ? -5.457 -18.297 1.074 1 98.88 304 PRO B O 1
ATOM 5896 N N . GLY B 1 305 ? -4.074 -17.219 2.371 1 98.88 305 GLY B N 1
ATOM 5897 C CA . GLY B 1 305 ? -4.996 -17.203 3.496 1 98.88 305 GLY B CA 1
ATOM 5898 C C . GLY B 1 305 ? -5.746 -15.891 3.623 1 98.88 305 GLY B C 1
ATOM 5899 O O . GLY B 1 305 ? -6.598 -15.734 4.504 1 98.88 305 GLY B O 1
ATOM 5900 N N . SER B 1 306 ? -5.543 -14.898 2.797 1 98.88 306 SER B N 1
ATOM 5901 C CA . SER B 1 306 ? -5.992 -13.523 3 1 98.88 306 SER B CA 1
ATOM 5902 C C . SER B 1 306 ? -7.508 -13.453 3.133 1 98.88 306 SER B C 1
ATOM 5904 O O . SER B 1 306 ? -8.031 -12.586 3.842 1 98.88 306 SER B O 1
ATOM 5906 N N . GLY B 1 307 ? -8.266 -14.328 2.535 1 98.56 307 GLY B N 1
ATOM 5907 C CA . GLY B 1 307 ? -9.719 -14.344 2.641 1 98.56 307 GLY B CA 1
ATOM 5908 C C . GLY B 1 307 ? -10.234 -15.367 3.633 1 98.56 307 GLY B C 1
ATOM 5909 O O . GLY B 1 307 ? -11.438 -15.633 3.697 1 98.56 307 GLY B O 1
ATOM 5910 N N . PHE B 1 308 ? -9.305 -15.961 4.426 1 98.81 308 PHE B N 1
ATOM 5911 C CA . PHE B 1 308 ? -9.719 -17.094 5.254 1 98.81 308 PHE B CA 1
ATOM 5912 C C . PHE B 1 308 ? -9.359 -16.844 6.719 1 98.81 308 PHE B C 1
ATOM 5914 O O . PHE B 1 308 ? -9.852 -17.531 7.605 1 98.81 308 PHE B O 1
ATOM 5921 N N . VAL B 1 309 ? -8.539 -15.844 7.043 1 98.81 309 VAL B N 1
ATOM 5922 C CA . VAL B 1 309 ? -7.961 -15.805 8.383 1 98.81 309 VAL B CA 1
ATOM 5923 C C . VAL B 1 309 ? -8.344 -14.5 9.078 1 98.81 309 VAL B C 1
ATOM 5925 O O . VAL B 1 309 ? -8.57 -13.484 8.422 1 98.81 309 VAL B O 1
ATOM 5928 N N . PRO B 1 310 ? -8.406 -14.484 10.344 1 98.25 310 PRO B N 1
ATOM 5929 C CA . PRO B 1 310 ? -8.68 -13.266 11.102 1 98.25 310 PRO B CA 1
ATOM 5930 C C . PRO B 1 310 ? -7.453 -12.367 11.242 1 98.25 310 PRO B C 1
ATOM 5932 O O . PRO B 1 310 ? -6.332 -12.805 10.977 1 98.25 310 PRO B O 1
ATOM 5935 N N . PRO B 1 311 ? -7.594 -11.188 11.695 1 98.25 311 PRO B N 1
ATOM 5936 C CA . PRO B 1 311 ? -6.508 -10.203 11.719 1 98.25 311 PRO B CA 1
ATOM 5937 C C . PRO B 1 311 ? -5.332 -10.641 12.586 1 98.25 311 PRO B C 1
ATOM 5939 O O . PRO B 1 311 ? -4.176 -10.445 12.211 1 98.25 311 PRO B O 1
ATOM 5942 N N . TRP B 1 312 ? -5.566 -11.203 13.734 1 98.25 312 TRP B N 1
ATOM 5943 C CA . TRP B 1 312 ? -4.461 -11.578 14.609 1 98.25 312 TRP B CA 1
ATOM 5944 C C . TRP B 1 312 ? -3.594 -12.648 13.961 1 98.25 312 TRP B C 1
ATOM 5946 O O . TRP B 1 312 ? -2.385 -12.711 14.203 1 98.25 312 TRP B O 1
ATOM 5956 N N . ALA B 1 313 ? -4.203 -13.531 13.172 1 98.81 313 ALA B N 1
ATOM 5957 C CA . ALA B 1 313 ? -3.443 -14.562 12.469 1 98.81 313 ALA B CA 1
ATOM 5958 C C . ALA B 1 313 ? -2.496 -13.938 11.445 1 98.81 313 ALA B C 1
ATOM 5960 O O . ALA B 1 313 ? -1.431 -14.492 11.164 1 98.81 313 ALA B O 1
ATOM 5961 N N . ALA B 1 314 ? -2.891 -12.812 10.883 1 98.88 314 ALA B N 1
ATOM 5962 C CA . ALA B 1 314 ? -2.039 -12.117 9.922 1 98.88 314 ALA B CA 1
ATOM 5963 C C . ALA B 1 314 ? -0.737 -11.664 10.578 1 98.88 314 ALA B C 1
ATOM 5965 O O . ALA B 1 314 ? 0.309 -11.617 9.922 1 98.88 314 ALA B O 1
ATOM 5966 N N . VAL B 1 315 ? -0.765 -11.305 11.875 1 98.81 315 VAL B N 1
ATOM 5967 C CA . VAL B 1 315 ? 0.445 -10.969 12.617 1 98.81 315 VAL B CA 1
ATOM 5968 C C . VAL B 1 315 ? 1.367 -12.18 12.688 1 98.81 315 VAL B C 1
ATOM 5970 O O . VAL B 1 315 ? 2.562 -12.078 12.398 1 98.81 315 VAL B O 1
ATOM 5973 N N . VAL B 1 316 ? 0.803 -13.312 12.992 1 98.88 316 VAL B N 1
ATOM 5974 C CA . VAL B 1 316 ? 1.568 -14.547 13.125 1 98.88 316 VAL B CA 1
ATOM 5975 C C . VAL B 1 316 ? 2.154 -14.938 11.773 1 98.88 316 VAL B C 1
ATOM 5977 O O . VAL B 1 316 ? 3.34 -15.273 11.68 1 98.88 316 VAL B O 1
ATOM 5980 N N . ILE B 1 317 ? 1.335 -14.875 10.781 1 98.94 317 ILE B N 1
ATOM 5981 C CA . ILE B 1 317 ? 1.773 -15.242 9.438 1 98.94 317 ILE B CA 1
ATOM 5982 C C . ILE B 1 317 ? 2.873 -14.289 8.977 1 98.94 317 ILE B C 1
ATOM 5984 O O . ILE B 1 317 ? 3.84 -14.703 8.336 1 98.94 317 ILE B O 1
ATOM 5988 N N . GLY B 1 318 ? 2.729 -12.969 9.312 1 98.88 318 GLY B N 1
ATOM 5989 C CA . GLY B 1 318 ? 3.768 -12.008 8.984 1 98.88 318 GLY B CA 1
ATOM 5990 C C . GLY B 1 318 ? 5.094 -12.305 9.664 1 98.88 318 GLY B C 1
ATOM 5991 O O . GLY B 1 318 ? 6.145 -12.266 9.023 1 98.88 318 GLY B O 1
ATOM 5992 N N . VAL B 1 319 ? 5.035 -12.648 10.922 1 98.88 319 VAL B N 1
ATOM 5993 C CA . VAL B 1 319 ? 6.25 -12.945 11.68 1 98.88 319 VAL B CA 1
ATOM 5994 C C . VAL B 1 319 ? 6.91 -14.203 11.125 1 98.88 319 VAL B C 1
ATOM 5996 O O . VAL B 1 319 ? 8.102 -14.195 10.805 1 98.88 319 VAL B O 1
ATOM 5999 N N . ILE B 1 320 ? 6.145 -15.281 10.945 1 98.94 320 ILE B N 1
ATOM 6000 C CA . ILE B 1 320 ? 6.699 -16.562 10.5 1 98.94 320 ILE B CA 1
ATOM 6001 C C . ILE B 1 320 ? 7.172 -16.453 9.055 1 98.94 320 ILE B C 1
ATOM 6003 O O . ILE B 1 320 ? 8.266 -16.906 8.719 1 98.94 320 ILE B O 1
ATOM 6007 N N . GLY B 1 321 ? 6.309 -15.797 8.234 1 98.75 321 GLY B N 1
ATOM 6008 C CA . GLY B 1 321 ? 6.723 -15.578 6.859 1 98.75 321 GLY B CA 1
ATOM 6009 C C . GLY B 1 321 ? 8.016 -14.797 6.746 1 98.75 321 GLY B C 1
ATOM 6010 O O . GLY B 1 321 ? 8.906 -15.164 5.977 1 98.75 321 GLY B O 1
ATOM 6011 N N . GLY B 1 322 ? 8.164 -13.695 7.562 1 98.69 322 GLY B N 1
ATOM 6012 C CA . GLY B 1 322 ? 9.383 -12.891 7.559 1 98.69 322 GLY B CA 1
ATOM 6013 C C . GLY B 1 322 ? 10.602 -13.672 8.008 1 98.69 322 GLY B C 1
ATOM 6014 O O . GLY B 1 322 ? 11.641 -13.633 7.344 1 98.69 322 GLY B O 1
ATOM 6015 N N . VAL B 1 323 ? 10.5 -14.453 9.016 1 98.5 323 VAL B N 1
ATOM 6016 C CA . VAL B 1 323 ? 11.633 -15.172 9.602 1 98.5 323 VAL B CA 1
ATOM 6017 C C . VAL B 1 323 ? 12.055 -16.312 8.688 1 98.5 323 VAL B C 1
ATOM 6019 O O . VAL B 1 323 ? 13.242 -16.5 8.422 1 98.5 323 VAL B O 1
ATOM 6022 N N . VAL B 1 324 ? 11.102 -17.078 8.188 1 98.56 324 VAL B N 1
ATOM 6023 C CA . VAL B 1 324 ? 11.414 -18.266 7.402 1 98.56 324 VAL B CA 1
ATOM 6024 C C . VAL B 1 324 ? 12 -17.859 6.051 1 98.56 324 VAL B C 1
ATOM 6026 O O . VAL B 1 324 ? 12.953 -18.469 5.57 1 98.56 324 VAL B O 1
ATOM 6029 N N . CYS B 1 325 ? 11.406 -16.859 5.438 1 98.31 325 CYS B N 1
ATOM 6030 C CA . CYS B 1 325 ? 11.961 -16.391 4.172 1 98.31 325 CYS B CA 1
ATOM 6031 C C . CYS B 1 325 ? 13.352 -15.797 4.371 1 98.31 325 CYS B C 1
ATOM 6033 O O . CYS B 1 325 ? 14.234 -15.992 3.535 1 98.31 325 CYS B O 1
ATOM 6035 N N . TYR B 1 326 ? 13.57 -15.031 5.484 1 97.94 326 TYR B N 1
ATOM 6036 C CA . TYR B 1 326 ? 14.898 -14.516 5.801 1 97.94 326 TYR B CA 1
ATOM 6037 C C . TYR B 1 326 ? 15.906 -15.648 5.918 1 97.94 326 TYR B C 1
ATOM 6039 O O . TYR B 1 326 ? 16.984 -15.594 5.316 1 97.94 326 TYR B O 1
ATOM 6047 N N . ALA B 1 327 ? 15.562 -16.688 6.621 1 97 327 ALA B N 1
ATOM 6048 C CA . ALA B 1 327 ? 16.438 -17.844 6.797 1 97 327 ALA B CA 1
ATOM 6049 C C . ALA B 1 327 ? 16.688 -18.562 5.469 1 97 327 ALA B C 1
ATOM 6051 O O . ALA B 1 327 ? 17.797 -19.047 5.211 1 97 327 ALA B O 1
ATOM 6052 N N . ALA B 1 328 ? 15.672 -18.531 4.652 1 96.81 328 ALA B N 1
ATOM 6053 C CA . ALA B 1 328 ? 15.75 -19.25 3.385 1 96.81 328 ALA B CA 1
ATOM 6054 C C . ALA B 1 328 ? 16.719 -18.578 2.428 1 96.81 328 ALA B C 1
ATOM 6056 O O . ALA B 1 328 ? 17.234 -19.203 1.494 1 96.81 328 ALA B O 1
ATOM 6057 N N . THR B 1 329 ? 16.938 -17.281 2.625 1 93.94 329 THR B N 1
ATOM 6058 C CA . THR B 1 329 ? 17.906 -16.609 1.766 1 93.94 329 THR B CA 1
ATOM 6059 C C . THR B 1 329 ? 19.297 -17.188 1.944 1 93.94 329 THR B C 1
ATOM 6061 O O . THR B 1 329 ? 20.156 -17.031 1.078 1 93.94 329 THR B O 1
ATOM 6064 N N . PHE B 1 330 ? 19.5 -17.891 3.008 1 91.5 330 PHE B N 1
ATOM 6065 C CA . PHE B 1 330 ? 20.812 -18.469 3.271 1 91.5 330 PHE B CA 1
ATOM 6066 C C . PHE B 1 330 ? 20.891 -19.891 2.764 1 91.5 330 PHE B C 1
ATOM 6068 O O . PHE B 1 330 ? 21.969 -20.484 2.695 1 91.5 330 PHE B O 1
ATOM 6075 N N . LEU B 1 331 ? 19.781 -20.453 2.369 1 87.81 331 LEU B N 1
ATOM 6076 C CA . LEU B 1 331 ? 19.734 -21.828 1.877 1 87.81 331 LEU B CA 1
ATOM 6077 C C . LEU B 1 331 ? 20.531 -21.969 0.587 1 87.81 331 LEU B C 1
ATOM 6079 O O . LEU B 1 331 ? 21.094 -23.031 0.314 1 87.81 331 LEU B O 1
ATOM 6083 N N . LYS B 1 332 ? 20.516 -20.906 -0.141 1 80.81 332 LYS B N 1
ATOM 6084 C CA . LYS B 1 332 ? 21.203 -20.953 -1.432 1 80.81 332 LYS B CA 1
ATOM 6085 C C . LYS B 1 332 ? 22.688 -21.25 -1.258 1 80.81 332 LYS B C 1
ATOM 6087 O O . LYS B 1 332 ? 23.328 -21.812 -2.148 1 80.81 332 LYS B O 1
ATOM 6092 N N . ASN B 1 333 ? 23.188 -20.859 -0.144 1 81 333 ASN B N 1
ATOM 6093 C CA . ASN B 1 333 ? 24.594 -21.125 0.137 1 81 333 ASN B CA 1
ATOM 6094 C C . ASN B 1 333 ? 24.844 -22.609 0.38 1 81 333 ASN B C 1
ATOM 6096 O O . ASN B 1 333 ? 25.938 -23.125 0.094 1 81 333 ASN B O 1
ATOM 6100 N N . PHE B 1 334 ? 23.859 -23.219 0.775 1 84.12 334 PHE B N 1
ATOM 6101 C CA . PHE B 1 334 ? 23.984 -24.641 1.081 1 84.12 334 PHE B CA 1
ATOM 6102 C C . PHE B 1 334 ? 23.75 -25.484 -0.162 1 84.12 334 PHE B C 1
ATOM 6104 O O . PHE B 1 334 ? 24.422 -26.484 -0.376 1 84.12 334 PHE B O 1
ATOM 6111 N N . VAL B 1 335 ? 22.812 -25.062 -0.972 1 84.31 335 VAL B N 1
ATOM 6112 C CA . VAL B 1 335 ? 22.453 -25.844 -2.143 1 84.31 335 VAL B CA 1
ATOM 6113 C C . VAL B 1 335 ? 23.281 -25.422 -3.342 1 84.31 335 VAL B C 1
ATOM 6115 O O . VAL B 1 335 ? 23.281 -26.094 -4.379 1 84.31 335 VAL B O 1
ATOM 6118 N N . ARG B 1 336 ? 24.031 -24.469 -3.234 1 84 336 ARG B N 1
ATOM 6119 C CA . ARG B 1 336 ? 24.969 -23.969 -4.234 1 84 336 ARG B CA 1
ATOM 6120 C C . ARG B 1 336 ? 24.234 -23.531 -5.504 1 84 336 ARG B C 1
ATOM 6122 O O . ARG B 1 336 ? 24.625 -23.922 -6.609 1 84 336 ARG B O 1
ATOM 6129 N N . VAL B 1 337 ? 23.109 -22.969 -5.379 1 90.06 337 VAL B N 1
ATOM 6130 C CA . VAL B 1 337 ? 22.328 -22.406 -6.473 1 90.06 337 VAL B CA 1
ATOM 6131 C C . VAL B 1 337 ? 22.406 -20.875 -6.422 1 90.06 337 VAL B C 1
ATOM 6133 O O . VAL B 1 337 ? 22.344 -20.281 -5.344 1 90.06 337 VAL B O 1
ATOM 6136 N N . ASP B 1 338 ? 22.688 -20.266 -7.551 1 88.62 338 ASP B N 1
ATOM 6137 C CA . ASP B 1 338 ? 22.75 -18.812 -7.645 1 88.62 338 ASP B CA 1
ATOM 6138 C C . ASP B 1 338 ? 21.359 -18.219 -7.906 1 88.62 338 ASP B C 1
ATOM 6140 O O . ASP B 1 338 ? 21.062 -17.797 -9.023 1 88.62 338 ASP B O 1
ATOM 6144 N N . ASP B 1 339 ? 20.641 -18.234 -6.859 1 84.56 339 ASP B N 1
ATOM 6145 C CA . ASP B 1 339 ? 19.359 -17.516 -6.898 1 84.56 339 ASP B CA 1
ATOM 6146 C C . ASP B 1 339 ? 19.562 -16.016 -6.762 1 84.56 339 ASP B C 1
ATOM 6148 O O . ASP B 1 339 ? 19.484 -15.469 -5.66 1 84.56 339 ASP B O 1
ATOM 6152 N N . ALA B 1 340 ? 19.781 -15.344 -7.793 1 81.12 340 ALA B N 1
ATOM 6153 C CA . ALA B 1 340 ? 20.359 -14.008 -7.875 1 81.12 340 ALA B CA 1
ATOM 6154 C C . ALA B 1 340 ? 19.531 -13.008 -7.051 1 81.12 340 ALA B C 1
ATOM 6156 O O . ALA B 1 340 ? 20.094 -12.102 -6.434 1 81.12 340 ALA B O 1
ATOM 6157 N N . LEU B 1 341 ? 18.219 -13.164 -7.039 1 89.88 341 LEU B N 1
ATOM 6158 C CA . LEU B 1 341 ? 17.391 -12.156 -6.395 1 89.88 341 LEU B CA 1
ATOM 6159 C C . LEU B 1 341 ? 16.5 -12.773 -5.328 1 89.88 341 LEU B C 1
ATOM 6161 O O . LEU B 1 341 ? 15.469 -12.211 -4.973 1 89.88 341 LEU B O 1
ATOM 6165 N N . ASP B 1 342 ? 16.797 -13.969 -4.883 1 93.69 342 ASP B N 1
ATOM 6166 C CA . ASP B 1 342 ? 16.156 -14.68 -3.773 1 93.69 342 ASP B CA 1
ATOM 6167 C C . ASP B 1 342 ? 14.688 -14.953 -4.066 1 93.69 342 ASP B C 1
ATOM 6169 O O . ASP B 1 342 ? 13.836 -14.789 -3.191 1 93.69 342 ASP B O 1
ATOM 6173 N N . ILE B 1 343 ? 14.398 -15.281 -5.238 1 96.88 343 ILE B N 1
ATOM 6174 C CA . ILE B 1 343 ? 13.023 -15.516 -5.66 1 96.88 343 ILE B CA 1
ATOM 6175 C C . ILE B 1 343 ? 12.5 -16.797 -5.012 1 96.88 343 ILE B C 1
ATOM 6177 O O . ILE B 1 343 ? 11.367 -16.844 -4.531 1 96.88 343 ILE B O 1
ATOM 6181 N N . PHE B 1 344 ? 13.312 -17.859 -5.016 1 97.06 344 PHE B N 1
ATOM 6182 C CA . PHE B 1 344 ? 12.906 -19.109 -4.383 1 97.06 344 PHE B CA 1
ATOM 6183 C C . PHE B 1 344 ? 12.625 -18.891 -2.898 1 97.06 344 PHE B C 1
ATOM 6185 O O . PHE B 1 344 ? 11.609 -19.359 -2.381 1 97.06 344 PHE B O 1
ATOM 6192 N N . ALA B 1 345 ? 13.461 -18.188 -2.193 1 96.94 345 ALA B N 1
ATOM 6193 C CA . ALA B 1 345 ? 13.328 -17.922 -0.762 1 96.94 345 ALA B CA 1
ATOM 6194 C C . ALA B 1 345 ? 12.078 -17.109 -0.464 1 96.94 345 ALA B C 1
ATOM 6196 O O . ALA B 1 345 ? 11.328 -17.422 0.461 1 96.94 345 ALA B O 1
ATOM 6197 N N . GLU B 1 346 ? 11.844 -16.078 -1.231 1 97.5 346 GLU B N 1
ATOM 6198 C CA . GLU B 1 346 ? 10.766 -15.141 -0.917 1 97.5 346 GLU B CA 1
ATOM 6199 C C . GLU B 1 346 ? 9.422 -15.648 -1.44 1 97.5 346 GLU B C 1
ATOM 6201 O O . GLU B 1 346 ? 8.43 -15.633 -0.717 1 97.5 346 GLU B O 1
ATOM 6206 N N . HIS B 1 347 ? 9.383 -16.125 -2.693 1 98.56 347 HIS B N 1
ATOM 6207 C CA . HIS B 1 347 ? 8.117 -16.531 -3.285 1 98.56 347 HIS B CA 1
ATOM 6208 C C . HIS B 1 347 ? 7.875 -18.031 -3.098 1 98.56 347 HIS B C 1
ATOM 6210 O O . HIS B 1 347 ? 6.793 -18.438 -2.682 1 98.56 347 HIS B O 1
ATOM 6216 N N . GLY B 1 348 ? 8.883 -18.875 -3.422 1 98.44 348 GLY B N 1
ATOM 6217 C CA . GLY B 1 348 ? 8.719 -20.312 -3.244 1 98.44 348 GLY B CA 1
ATOM 6218 C C . GLY B 1 348 ? 8.438 -20.703 -1.807 1 98.44 348 GLY B C 1
ATOM 6219 O O . GLY B 1 348 ? 7.34 -21.156 -1.485 1 98.44 348 GLY B O 1
ATOM 6220 N N . ILE B 1 349 ? 9.383 -20.391 -0.96 1 98.44 349 ILE B N 1
ATOM 6221 C CA . ILE B 1 349 ? 9.273 -20.75 0.449 1 98.44 349 ILE B CA 1
ATOM 6222 C C . ILE B 1 349 ? 8.18 -19.922 1.112 1 98.44 349 ILE B C 1
ATOM 6224 O O . ILE B 1 349 ? 7.406 -20.438 1.922 1 98.44 349 ILE B O 1
ATOM 6228 N N . GLY B 1 350 ? 8.117 -18.672 0.808 1 98.75 350 GLY B N 1
ATOM 6229 C CA . GLY B 1 350 ? 7.059 -17.828 1.352 1 98.75 350 GLY B CA 1
ATOM 6230 C C . GLY B 1 350 ? 5.668 -18.344 1.031 1 98.75 350 GLY B C 1
ATOM 6231 O O . GLY B 1 350 ? 4.797 -18.375 1.903 1 98.75 350 GLY B O 1
ATOM 6232 N N . GLY B 1 351 ? 5.488 -18.703 -0.265 1 98.88 351 GLY B N 1
ATOM 6233 C CA . GLY B 1 351 ? 4.219 -19.281 -0.66 1 98.88 351 GLY B CA 1
ATOM 6234 C C . GLY B 1 351 ? 3.891 -20.562 0.092 1 98.88 351 GLY B C 1
ATOM 6235 O O . GLY B 1 351 ? 2.742 -20.781 0.486 1 98.88 351 GLY B O 1
ATOM 6236 N N . MET B 1 352 ? 4.871 -21.406 0.323 1 98.81 352 MET B N 1
ATOM 6237 C CA . MET B 1 352 ? 4.676 -22.656 1.035 1 98.81 352 MET B CA 1
ATOM 6238 C C . MET B 1 352 ? 4.289 -22.406 2.488 1 98.81 352 MET B C 1
ATOM 6240 O O . MET B 1 352 ? 3.375 -23.047 3.012 1 98.81 352 MET B O 1
ATOM 6244 N N . VAL B 1 353 ? 4.969 -21.469 3.09 1 98.81 353 VAL B N 1
ATOM 6245 C CA . VAL B 1 353 ? 4.66 -21.094 4.465 1 98.81 353 VAL B CA 1
ATOM 6246 C C . VAL B 1 353 ? 3.221 -20.578 4.551 1 98.81 353 VAL B C 1
ATOM 6248 O O . VAL B 1 353 ? 2.459 -21.016 5.422 1 98.81 353 VAL B O 1
ATOM 6251 N N . GLY B 1 354 ? 2.867 -19.719 3.648 1 98.88 354 GLY B N 1
ATOM 6252 C CA . GLY B 1 354 ? 1.519 -19.172 3.629 1 98.88 354 GLY B CA 1
ATOM 6253 C C . GLY B 1 354 ? 0.451 -20.234 3.449 1 98.88 354 GLY B C 1
ATOM 6254 O O . GLY B 1 354 ? -0.559 -20.234 4.156 1 98.88 354 GLY B O 1
ATOM 6255 N N . ASN B 1 355 ? 0.69 -21.141 2.518 1 98.81 355 ASN B N 1
ATOM 6256 C CA . ASN B 1 355 ? -0.262 -22.203 2.234 1 98.81 355 ASN B CA 1
ATOM 6257 C C . ASN B 1 355 ? -0.49 -23.094 3.455 1 98.81 355 ASN B C 1
ATOM 6259 O O . ASN B 1 355 ? -1.632 -23.406 3.791 1 98.81 355 ASN B O 1
ATOM 6263 N N . ILE B 1 356 ? 0.549 -23.453 4.102 1 98.88 356 ILE B N 1
ATOM 6264 C CA . ILE B 1 356 ? 0.468 -24.359 5.242 1 98.88 356 ILE B CA 1
ATOM 6265 C C . ILE B 1 356 ? -0.193 -23.656 6.422 1 98.88 356 ILE B C 1
ATOM 6267 O O . ILE B 1 356 ? -1.059 -24.219 7.094 1 98.88 356 ILE B O 1
ATOM 6271 N N . LEU B 1 357 ? 0.138 -22.406 6.672 1 98.94 357 LEU B N 1
ATOM 6272 C CA . LEU B 1 357 ? -0.421 -21.672 7.801 1 98.94 357 LEU B CA 1
ATOM 6273 C C . LEU B 1 357 ? -1.903 -21.391 7.582 1 98.94 357 LEU B C 1
ATOM 6275 O O . LEU B 1 357 ? -2.654 -21.219 8.539 1 98.94 357 LEU B O 1
ATOM 6279 N N . THR B 1 358 ? -2.34 -21.359 6.332 1 98.88 358 THR B N 1
ATOM 6280 C CA . THR B 1 358 ? -3.76 -21.188 6.039 1 98.88 358 THR B CA 1
ATOM 6281 C C . THR B 1 358 ? -4.574 -22.328 6.621 1 98.88 358 THR B C 1
ATOM 6283 O O . THR B 1 358 ? -5.699 -22.125 7.09 1 98.88 358 THR B O 1
ATOM 6286 N N . ALA B 1 359 ? -3.986 -23.578 6.625 1 98.88 359 ALA B N 1
ATOM 6287 C CA . ALA B 1 359 ? -4.68 -24.734 7.195 1 98.88 359 ALA B CA 1
ATOM 6288 C C . ALA B 1 359 ? -4.945 -24.531 8.68 1 98.88 359 ALA B C 1
ATOM 6290 O O . ALA B 1 359 ? -5.996 -24.922 9.188 1 98.88 359 ALA B O 1
ATOM 6291 N N . PHE B 1 360 ? -4.059 -23.859 9.375 1 98.81 360 PHE B N 1
ATOM 6292 C CA . PHE B 1 360 ? -4.156 -23.688 10.82 1 98.81 360 PHE B CA 1
ATOM 6293 C C . PHE B 1 360 ? -5.102 -22.547 11.172 1 98.81 360 PHE B C 1
ATOM 6295 O O . PHE B 1 360 ? -5.879 -22.641 12.117 1 98.81 360 PHE B O 1
ATOM 6302 N N . PHE B 1 361 ? -5.141 -21.453 10.352 1 98.81 361 PHE B N 1
ATOM 6303 C CA . PHE B 1 361 ? -5.73 -20.234 10.867 1 98.81 361 PHE B CA 1
ATOM 6304 C C . PHE B 1 361 ? -6.992 -19.875 10.086 1 98.81 361 PHE B C 1
ATOM 6306 O O . PHE B 1 361 ? -7.68 -18.906 10.43 1 98.81 361 PHE B O 1
ATOM 6313 N N . ALA B 1 362 ? -7.293 -20.625 9.039 1 98.81 362 ALA B N 1
ATOM 6314 C CA . ALA B 1 362 ? -8.555 -20.359 8.352 1 98.81 362 ALA B CA 1
ATOM 6315 C C . ALA B 1 362 ? -9.742 -20.531 9.305 1 98.81 362 ALA B C 1
ATOM 6317 O O . ALA B 1 362 ? -9.75 -21.453 10.125 1 98.81 362 ALA B O 1
ATOM 6318 N N . ALA B 1 363 ? -10.68 -19.609 9.203 1 98.44 363 ALA B N 1
ATOM 6319 C CA . ALA B 1 363 ? -11.852 -19.625 10.078 1 98.44 363 ALA B CA 1
ATOM 6320 C C . ALA B 1 363 ? -13.141 -19.594 9.273 1 98.44 363 ALA B C 1
ATOM 6322 O O . ALA B 1 363 ? -13.266 -18.844 8.305 1 98.44 363 ALA B O 1
ATOM 6323 N N . ASP B 1 364 ? -14.078 -20.375 9.758 1 97.75 364 ASP B N 1
ATOM 6324 C CA . ASP B 1 364 ? -15.344 -20.5 9.031 1 97.75 364 ASP B CA 1
ATOM 6325 C C . ASP B 1 364 ? -16.094 -19.172 9.023 1 97.75 364 ASP B C 1
ATOM 6327 O O . ASP B 1 364 ? -16.719 -18.812 8.023 1 97.75 364 ASP B O 1
ATOM 6331 N N . TYR B 1 365 ? -16.016 -18.375 10.062 1 94.88 365 TYR B N 1
ATOM 6332 C CA . TYR B 1 365 ? -16.75 -17.109 10.133 1 94.88 365 TYR B CA 1
ATOM 6333 C C . TYR B 1 365 ? -16.109 -16.062 9.234 1 94.88 365 TYR B C 1
ATOM 6335 O O . TYR B 1 365 ? -16.766 -15.094 8.844 1 94.88 365 TYR B O 1
ATOM 6343 N N . ILE B 1 366 ? -14.82 -16.203 8.938 1 97.62 366 ILE B N 1
ATOM 6344 C CA . ILE B 1 366 ? -14.18 -15.312 7.977 1 97.62 366 ILE B CA 1
ATOM 6345 C C . ILE B 1 366 ? -14.57 -15.711 6.559 1 97.62 366 ILE B C 1
ATOM 6347 O O . ILE B 1 366 ? -14.906 -14.859 5.734 1 97.62 366 ILE B O 1
ATOM 6351 N N . GLN B 1 367 ? -14.5 -16.984 6.301 1 97.12 367 GLN B N 1
ATOM 6352 C CA . GLN B 1 367 ? -14.891 -17.516 5 1 97.12 367 GLN B CA 1
ATOM 6353 C C . GLN B 1 367 ? -16.328 -17.141 4.656 1 97.12 367 GLN B C 1
ATOM 6355 O O . GLN B 1 367 ? -16.672 -16.984 3.482 1 97.12 367 GLN B O 1
ATOM 6360 N N . SER B 1 368 ? -17.172 -16.922 5.617 1 96.62 368 SER B N 1
ATOM 6361 C CA . SER B 1 368 ? -18.594 -16.672 5.441 1 96.62 368 SER B CA 1
ATOM 6362 C C . SER B 1 368 ? -18.875 -15.188 5.289 1 96.62 368 SER B C 1
ATOM 6364 O O . SER B 1 368 ? -20.031 -14.789 5.105 1 96.62 368 SER B O 1
ATOM 6366 N N . LEU B 1 369 ? -17.891 -14.422 5.262 1 96.62 369 LEU B N 1
ATOM 6367 C CA . LEU B 1 369 ? -18.062 -12.977 5.176 1 96.62 369 LEU B CA 1
ATOM 6368 C C . LEU B 1 369 ? -18.531 -12.57 3.781 1 96.62 369 LEU B C 1
ATOM 6370 O O . LEU B 1 369 ? -18.844 -11.398 3.543 1 96.62 369 LEU B O 1
ATOM 6374 N N . ASP B 1 370 ? -18.594 -13.445 2.869 1 95.94 370 ASP B N 1
ATOM 6375 C CA . ASP B 1 370 ? -19.109 -13.156 1.536 1 95.94 370 ASP B CA 1
ATOM 6376 C C . ASP B 1 370 ? -20.578 -13.555 1.416 1 95.94 370 ASP B C 1
ATOM 6378 O O . ASP B 1 370 ? -21.156 -13.477 0.333 1 95.94 370 ASP B O 1
ATOM 6382 N N . GLY B 1 371 ? -21.172 -14.031 2.48 1 93.56 371 GLY B N 1
ATOM 6383 C CA . GLY B 1 371 ? -22.578 -14.398 2.504 1 93.56 371 GLY B CA 1
ATOM 6384 C C . GLY B 1 371 ? -22.812 -15.883 2.283 1 93.56 371 GLY B C 1
ATOM 6385 O O . GLY B 1 371 ? -23.938 -16.359 2.395 1 93.56 371 GLY B O 1
ATOM 6386 N N . SER B 1 372 ? -21.734 -16.594 1.979 1 93.31 372 SER B N 1
ATOM 6387 C CA . SER B 1 372 ? -21.875 -18.031 1.786 1 93.31 372 SER B CA 1
ATOM 6388 C C . SER B 1 372 ? -22.031 -18.75 3.121 1 93.31 372 SER B C 1
ATOM 6390 O O . SER B 1 372 ? -21.656 -18.219 4.168 1 93.31 372 SER B O 1
ATOM 6392 N N . THR B 1 373 ? -22.609 -19.969 3.018 1 90.56 373 THR B N 1
ATOM 6393 C CA . THR B 1 373 ? -22.844 -20.766 4.219 1 90.56 373 THR B CA 1
ATOM 6394 C C . THR B 1 373 ? -22.219 -22.156 4.07 1 90.56 373 THR B C 1
ATOM 6396 O O . THR B 1 373 ? -21.844 -22.562 2.969 1 90.56 373 THR B O 1
ATOM 6399 N N . GLY B 1 374 ? -22.047 -22.797 5.16 1 89.44 374 GLY B N 1
ATOM 6400 C CA . GLY B 1 374 ? -21.578 -24.172 5.145 1 89.44 374 GLY B CA 1
ATOM 6401 C C . GLY B 1 374 ? -20.078 -24.281 4.973 1 89.44 374 GLY B C 1
ATOM 6402 O O . GLY B 1 374 ? -19.578 -25.297 4.488 1 89.44 374 GLY B O 1
ATOM 6403 N N . ASN B 1 375 ? -19.344 -23.25 5.359 1 93.56 375 ASN B N 1
ATOM 6404 C CA . ASN B 1 375 ? -17.891 -23.25 5.234 1 93.56 375 ASN B CA 1
ATOM 6405 C C . ASN B 1 375 ? -17.234 -23.984 6.391 1 93.56 375 ASN B C 1
ATOM 6407 O O . ASN B 1 375 ? -17.719 -23.969 7.52 1 93.56 375 ASN B O 1
ATOM 6411 N N . SER B 1 376 ? -16.109 -24.578 6.141 1 96.31 376 SER B N 1
ATOM 6412 C CA . SER B 1 376 ? -15.508 -25.469 7.129 1 96.31 376 SER B CA 1
ATOM 6413 C C . SER B 1 376 ? -14.367 -24.766 7.871 1 96.31 376 SER B C 1
ATOM 6415 O O . SER B 1 376 ? -14.07 -25.109 9.023 1 96.31 376 SER B O 1
ATOM 6417 N N . GLY B 1 377 ? -13.727 -23.844 7.25 1 97.88 377 GLY B N 1
ATOM 6418 C CA . GLY B 1 377 ? -12.547 -23.234 7.852 1 97.88 377 GLY B CA 1
ATOM 6419 C C . GLY B 1 377 ? -11.383 -24.203 7.98 1 97.88 377 GLY B C 1
ATOM 6420 O O . GLY B 1 377 ? -11.211 -25.094 7.145 1 97.88 377 GLY B O 1
ATOM 6421 N N . GLY B 1 378 ? -10.453 -23.938 8.867 1 98.5 378 GLY B N 1
ATOM 6422 C CA . GLY B 1 378 ? -9.312 -24.781 9.164 1 98.5 378 GLY B CA 1
ATOM 6423 C C . GLY B 1 378 ? -9.289 -25.281 10.594 1 98.5 378 GLY B C 1
ATOM 6424 O O . GLY B 1 378 ? -10.328 -25.625 11.148 1 98.5 378 GLY B O 1
ATOM 6425 N N . TRP B 1 379 ? -8.031 -25.344 11.148 1 98.62 379 TRP B N 1
ATOM 6426 C CA . TRP B 1 379 ? -7.875 -25.875 12.5 1 98.62 379 TRP B CA 1
ATOM 6427 C C . TRP B 1 379 ? -8.578 -24.984 13.523 1 98.62 379 TRP B C 1
ATOM 6429 O O . TRP B 1 379 ? -9.086 -25.484 14.531 1 98.62 379 TRP B O 1
ATOM 6439 N N . LEU B 1 380 ? -8.656 -23.656 13.258 1 97.62 380 LEU B N 1
ATOM 6440 C CA . LEU B 1 380 ? -9.359 -22.734 14.156 1 97.62 380 LEU B CA 1
ATOM 6441 C C . LEU B 1 380 ? -10.836 -23.109 14.258 1 97.62 380 LEU B C 1
ATOM 6443 O O . LEU B 1 380 ? -11.477 -22.812 15.266 1 97.62 380 LEU B O 1
ATOM 6447 N N . SER B 1 381 ? -11.312 -23.703 13.227 1 97.75 381 SER B N 1
ATOM 6448 C CA . SER B 1 381 ? -12.703 -24.125 13.18 1 97.75 381 SER B CA 1
ATOM 6449 C C . SER B 1 381 ? -12.82 -25.641 13.344 1 97.75 381 SER B C 1
ATOM 6451 O O . SER B 1 381 ? -13.805 -26.25 12.914 1 97.75 381 SER B O 1
ATOM 6453 N N . HIS B 1 382 ? -11.758 -26.266 13.781 1 97.81 382 HIS B N 1
ATOM 6454 C CA . HIS B 1 382 ? -11.688 -27.688 14.125 1 97.81 382 HIS B CA 1
ATOM 6455 C C . HIS B 1 382 ? -11.758 -28.547 12.875 1 97.81 382 HIS B C 1
ATOM 6457 O O . HIS B 1 382 ? -12.18 -29.719 12.945 1 97.81 382 HIS B O 1
ATOM 6463 N N . HIS B 1 383 ? -11.57 -28.062 11.727 1 98.38 383 HIS B N 1
ATOM 6464 C CA . HIS B 1 383 ? -11.422 -28.844 10.508 1 98.38 383 HIS B CA 1
ATOM 6465 C C . HIS B 1 383 ? -9.969 -29.25 10.289 1 98.38 383 HIS B C 1
ATOM 6467 O O . HIS B 1 383 ? -9.266 -28.656 9.461 1 98.38 383 HIS B O 1
ATOM 6473 N N . TYR B 1 384 ? -9.539 -30.344 10.805 1 98.38 384 TYR B N 1
ATOM 6474 C CA . TYR B 1 384 ? -8.133 -30.734 10.883 1 98.38 384 TYR B CA 1
ATOM 6475 C C . TYR B 1 384 ? -7.652 -31.328 9.562 1 98.38 384 TYR B C 1
ATOM 6477 O O . TYR B 1 384 ? -6.461 -31.281 9.258 1 98.38 384 TYR B O 1
ATOM 6485 N N . ALA B 1 385 ? -8.578 -31.812 8.719 1 98.44 385 ALA B N 1
ATOM 6486 C CA . ALA B 1 385 ? -8.227 -32.406 7.434 1 98.44 385 ALA B CA 1
ATOM 6487 C C . ALA B 1 385 ? -7.652 -31.375 6.484 1 98.44 385 ALA B C 1
ATOM 6489 O O . ALA B 1 385 ? -7.004 -31.719 5.492 1 98.44 385 ALA B O 1
ATOM 6490 N N . GLN B 1 386 ? -7.902 -30.141 6.809 1 98.69 386 GLN B N 1
ATOM 6491 C CA . GLN B 1 386 ? -7.48 -29.047 5.934 1 98.69 386 GLN B CA 1
ATOM 6492 C C . GLN B 1 386 ? -5.969 -29.062 5.723 1 98.69 386 GLN B C 1
ATOM 6494 O O . GLN B 1 386 ? -5.484 -28.703 4.648 1 98.69 386 GLN B O 1
ATOM 6499 N N . LEU B 1 387 ? -5.215 -29.438 6.73 1 98.75 387 LEU B N 1
ATOM 6500 C CA . LEU B 1 387 ? -3.764 -29.5 6.602 1 98.75 387 LEU B CA 1
ATOM 6501 C C . LEU B 1 387 ? -3.359 -30.453 5.484 1 98.75 387 LEU B C 1
ATOM 6503 O O . LEU B 1 387 ? -2.453 -30.156 4.703 1 98.75 387 LEU B O 1
ATOM 6507 N N . GLY B 1 388 ? -3.984 -31.594 5.41 1 98.81 388 GLY B N 1
ATOM 6508 C CA . GLY B 1 388 ? -3.701 -32.531 4.344 1 98.81 388 GLY B CA 1
ATOM 6509 C C . GLY B 1 388 ? -3.955 -31.984 2.959 1 98.81 388 GLY B C 1
ATOM 6510 O O . GLY B 1 388 ? -3.176 -32.219 2.035 1 98.81 388 GLY B O 1
ATOM 6511 N N . TYR B 1 389 ? -5.102 -31.266 2.793 1 98.75 389 TYR B N 1
ATOM 6512 C CA . TYR B 1 389 ? -5.43 -30.641 1.515 1 98.75 389 TYR B CA 1
ATOM 6513 C C . TYR B 1 389 ? -4.367 -29.625 1.116 1 98.75 389 TYR B C 1
ATOM 6515 O O . TYR B 1 389 ? -3.959 -29.562 -0.046 1 98.75 389 TYR B O 1
ATOM 6523 N N . GLN B 1 390 ? -3.916 -28.828 2.137 1 98.88 390 GLN B N 1
ATOM 6524 C CA . GLN B 1 390 ? -2.91 -27.812 1.863 1 98.88 390 GLN B CA 1
ATOM 6525 C C . GLN B 1 390 ? -1.571 -28.438 1.49 1 98.88 390 GLN B C 1
ATOM 6527 O O . GLN B 1 390 ? -0.85 -27.922 0.637 1 98.88 390 GLN B O 1
ATOM 6532 N N . ILE B 1 391 ? -1.188 -29.484 2.104 1 98.81 391 ILE B N 1
ATOM 6533 C CA . ILE B 1 391 ? 0.054 -30.172 1.78 1 98.81 391 ILE B CA 1
ATOM 6534 C C . ILE B 1 391 ? -0.022 -30.734 0.362 1 98.81 391 ILE B C 1
ATOM 6536 O O . ILE B 1 391 ? 0.94 -30.641 -0.404 1 98.81 391 ILE B O 1
ATOM 6540 N N . ALA B 1 392 ? -1.157 -31.344 0.034 1 98.81 392 ALA B N 1
ATOM 6541 C CA . ALA B 1 392 ? -1.353 -31.859 -1.318 1 98.81 392 ALA B CA 1
ATOM 6542 C C . ALA B 1 392 ? -1.209 -30.75 -2.355 1 98.81 392 ALA B C 1
ATOM 6544 O O . ALA B 1 392 ? -0.575 -30.938 -3.395 1 98.81 392 ALA B O 1
ATOM 6545 N N . ASP B 1 393 ? -1.848 -29.688 -2.057 1 98.81 393 ASP B N 1
ATOM 6546 C CA . ASP B 1 393 ? -1.776 -28.516 -2.936 1 98.81 393 ASP B CA 1
ATOM 6547 C C . ASP B 1 393 ? -0.337 -28.031 -3.084 1 98.81 393 ASP B C 1
ATOM 6549 O O . ASP B 1 393 ? 0.157 -27.875 -4.203 1 98.81 393 ASP B O 1
ATOM 6553 N N . THR B 1 394 ? 0.352 -27.812 -1.985 1 98.88 394 THR B N 1
ATOM 6554 C CA . THR B 1 394 ? 1.715 -27.281 -1.958 1 98.88 394 THR B CA 1
ATOM 6555 C C . THR B 1 394 ? 2.668 -28.234 -2.688 1 98.88 394 THR B C 1
ATOM 6557 O O . THR B 1 394 ? 3.455 -27.797 -3.531 1 98.88 394 THR B O 1
ATOM 6560 N N . ALA B 1 395 ? 2.605 -29.469 -2.443 1 98.88 395 ALA B N 1
ATOM 6561 C CA . ALA B 1 395 ? 3.521 -30.469 -3.004 1 98.88 395 ALA B CA 1
ATOM 6562 C C . ALA B 1 395 ? 3.295 -30.641 -4.504 1 98.88 395 ALA B C 1
ATOM 6564 O O . ALA B 1 395 ? 4.25 -30.703 -5.277 1 98.88 395 ALA B O 1
ATOM 6565 N N . SER B 1 396 ? 2.061 -30.766 -4.895 1 98.81 396 SER B N 1
ATOM 6566 C CA . SER B 1 396 ? 1.754 -31 -6.301 1 98.81 396 SER B CA 1
ATOM 6567 C C . SER B 1 396 ? 2.139 -29.812 -7.164 1 98.81 396 SER B C 1
ATOM 6569 O O . SER B 1 396 ? 2.768 -29.969 -8.211 1 98.81 396 SER B O 1
ATOM 6571 N N . CYS B 1 397 ? 1.759 -28.594 -6.707 1 98.88 397 CYS B N 1
ATOM 6572 C CA . CYS B 1 397 ? 2.059 -27.391 -7.492 1 98.88 397 CYS B CA 1
ATOM 6573 C C . CYS B 1 397 ? 3.559 -27.141 -7.531 1 98.88 397 CYS B C 1
ATOM 6575 O O . CYS B 1 397 ? 4.098 -26.75 -8.57 1 98.88 397 CYS B O 1
ATOM 6577 N N . ALA B 1 398 ? 4.227 -27.328 -6.395 1 98.88 398 ALA B N 1
ATOM 6578 C CA . ALA B 1 398 ? 5.676 -27.141 -6.344 1 98.88 398 ALA B CA 1
ATOM 6579 C C . ALA B 1 398 ? 6.383 -28.125 -7.281 1 98.88 398 ALA B C 1
ATOM 6581 O O . ALA B 1 398 ? 7.234 -27.719 -8.078 1 98.88 398 ALA B O 1
ATOM 6582 N N . ALA B 1 399 ? 6.027 -29.359 -7.199 1 98.88 399 ALA B N 1
ATOM 6583 C CA . ALA B 1 399 ? 6.656 -30.391 -8.016 1 98.88 399 ALA B CA 1
ATOM 6584 C C . ALA B 1 399 ? 6.375 -30.172 -9.5 1 98.88 399 ALA B C 1
ATOM 6586 O O . ALA B 1 399 ? 7.273 -30.281 -10.336 1 98.88 399 ALA B O 1
ATOM 6587 N N . TYR B 1 400 ? 5.137 -29.891 -9.781 1 98.88 400 TYR B N 1
ATOM 6588 C CA . TYR B 1 400 ? 4.73 -29.688 -11.164 1 98.88 400 TYR B CA 1
ATOM 6589 C C . TYR B 1 400 ? 5.492 -28.516 -11.781 1 98.88 400 TYR B C 1
ATOM 6591 O O . TYR B 1 400 ? 6.043 -28.641 -12.883 1 98.88 400 TYR B O 1
ATOM 6599 N N . SER B 1 401 ? 5.52 -27.391 -11.07 1 98.88 401 SER B N 1
ATOM 6600 C CA . SER B 1 401 ? 6.188 -26.203 -11.586 1 98.88 401 SER B CA 1
ATOM 6601 C C . SER B 1 401 ? 7.688 -26.438 -11.742 1 98.88 401 SER B C 1
ATOM 6603 O O . SER B 1 401 ? 8.273 -26.094 -12.766 1 98.88 401 SER B O 1
ATOM 6605 N N . PHE B 1 402 ? 8.328 -27.031 -10.75 1 98.75 402 PHE B N 1
ATOM 6606 C CA . PHE B 1 402 ? 9.766 -27.25 -10.781 1 98.75 402 PHE B CA 1
ATOM 6607 C C . PHE B 1 402 ? 10.141 -28.188 -11.922 1 98.75 402 PHE B C 1
ATOM 6609 O O . PHE B 1 402 ? 11.023 -27.875 -12.727 1 98.75 402 PHE B O 1
ATOM 6616 N N . LEU B 1 403 ? 9.492 -29.297 -12.016 1 98.81 403 LEU B N 1
ATOM 6617 C CA . LEU B 1 403 ? 9.844 -30.344 -12.977 1 98.81 403 LEU B CA 1
ATOM 6618 C C . LEU B 1 403 ? 9.586 -29.875 -14.398 1 98.81 403 LEU B C 1
ATOM 6620 O O . LEU B 1 403 ? 10.445 -30.031 -15.273 1 98.81 403 LEU B O 1
ATOM 6624 N N . LEU B 1 404 ? 8.414 -29.328 -14.633 1 98.81 404 LEU B N 1
ATOM 6625 C CA . LEU B 1 404 ? 8.102 -28.906 -15.992 1 98.81 404 LEU B CA 1
ATOM 6626 C C . LEU B 1 404 ? 8.984 -27.719 -16.406 1 98.81 404 LEU B C 1
ATOM 6628 O O . LEU B 1 404 ? 9.328 -27.594 -17.578 1 98.81 404 LEU B O 1
ATOM 6632 N N . SER B 1 405 ? 9.312 -26.828 -15.438 1 98.75 405 SER B N 1
ATOM 6633 C CA . SER B 1 405 ? 10.242 -25.75 -15.758 1 98.75 405 SER B CA 1
ATOM 6634 C C . SER B 1 405 ? 11.602 -26.297 -16.172 1 98.75 405 SER B C 1
ATOM 6636 O O . SER B 1 405 ? 12.195 -25.828 -17.141 1 98.75 405 SER B O 1
ATOM 6638 N N . CYS B 1 406 ? 12.094 -27.312 -15.461 1 98.31 406 CYS B N 1
ATOM 6639 C CA . CYS B 1 406 ? 13.344 -27.953 -15.852 1 98.31 406 CYS B CA 1
ATOM 6640 C C . CYS B 1 406 ? 13.258 -28.516 -17.266 1 98.31 406 CYS B C 1
ATOM 6642 O O . CYS B 1 406 ? 14.156 -28.312 -18.078 1 98.31 406 CYS B O 1
ATOM 6644 N N . ILE B 1 407 ? 12.203 -29.203 -17.531 1 98.69 407 ILE B N 1
ATOM 6645 C CA . ILE B 1 407 ? 12.023 -29.844 -18.828 1 98.69 407 ILE B CA 1
ATOM 6646 C C . ILE B 1 407 ? 12.016 -28.781 -19.922 1 98.69 407 ILE B C 1
ATOM 6648 O O . ILE B 1 407 ? 12.703 -28.922 -20.938 1 98.69 407 ILE B O 1
ATOM 6652 N N . ILE B 1 408 ? 11.25 -27.703 -19.719 1 98.56 408 ILE B N 1
ATOM 6653 C CA . ILE B 1 408 ? 11.141 -26.625 -20.688 1 98.56 408 ILE B CA 1
ATOM 6654 C C . ILE B 1 408 ? 12.523 -26.016 -20.938 1 98.56 408 ILE B C 1
ATOM 6656 O O . ILE B 1 408 ? 12.945 -25.844 -22.078 1 98.56 408 ILE B O 1
ATOM 6660 N N . LEU B 1 409 ? 13.227 -25.719 -19.875 1 98.19 409 LEU B N 1
ATOM 6661 C CA . LEU B 1 409 ? 14.516 -25.062 -19.969 1 98.19 409 LEU B CA 1
ATOM 6662 C C . LEU B 1 409 ? 15.547 -25.953 -20.641 1 98.19 409 LEU B C 1
ATOM 6664 O O . LEU B 1 409 ? 16.344 -25.5 -21.469 1 98.19 409 LEU B O 1
ATOM 6668 N N . TYR B 1 410 ? 15.547 -27.25 -20.359 1 97.31 410 TYR B N 1
ATOM 6669 C CA . TYR B 1 410 ? 16.484 -28.188 -20.984 1 97.31 410 TYR B CA 1
ATOM 6670 C C . TYR B 1 410 ? 16.188 -28.344 -22.469 1 97.31 410 TYR B C 1
ATOM 6672 O O . TYR B 1 410 ? 17.109 -28.438 -23.281 1 97.31 410 TYR B O 1
ATOM 6680 N N . ILE B 1 411 ? 14.953 -28.406 -22.766 1 97.62 411 ILE B N 1
ATOM 6681 C CA . ILE B 1 411 ? 14.586 -28.5 -24.188 1 97.62 411 ILE B CA 1
ATOM 6682 C C . ILE B 1 411 ? 15.055 -27.25 -24.922 1 97.62 411 ILE B C 1
ATOM 6684 O O . ILE B 1 411 ? 15.633 -27.344 -26 1 97.62 411 ILE B O 1
ATOM 6688 N N . MET B 1 412 ? 14.828 -26.094 -24.312 1 97 412 MET B N 1
ATOM 6689 C CA . MET B 1 412 ? 15.219 -24.828 -24.938 1 97 412 MET B CA 1
ATOM 6690 C C . MET B 1 412 ? 16.734 -24.75 -25.109 1 97 412 MET B C 1
ATOM 6692 O O . MET B 1 412 ? 17.234 -24.234 -26.109 1 97 412 MET B O 1
ATOM 6696 N N . LYS B 1 413 ? 17.438 -25.234 -24.188 1 92.25 413 LYS B N 1
ATOM 6697 C CA . LYS B 1 413 ? 18.891 -25.234 -24.219 1 92.25 413 LYS B CA 1
ATOM 6698 C C . LYS B 1 413 ? 19.422 -25.922 -25.469 1 92.25 413 LYS B C 1
ATOM 6700 O O . LYS B 1 413 ? 20.484 -25.562 -25.984 1 92.25 413 LYS B O 1
ATOM 6705 N N . PHE B 1 414 ? 18.688 -26.844 -26.016 1 92.38 414 PHE B N 1
ATOM 6706 C CA . PHE B 1 414 ? 19.172 -27.641 -27.141 1 92.38 414 PHE B CA 1
ATOM 6707 C C . PHE B 1 414 ? 18.594 -27.109 -28.453 1 92.38 414 PHE B C 1
ATOM 6709 O O . PHE B 1 414 ? 18.969 -27.594 -29.531 1 92.38 414 PHE B O 1
ATOM 6716 N N . ILE B 1 415 ? 17.75 -26.203 -28.406 1 95 415 ILE B N 1
ATOM 6717 C CA . ILE B 1 415 ? 17.219 -25.609 -29.609 1 95 415 ILE B CA 1
ATOM 6718 C C . ILE B 1 415 ? 18.094 -24.438 -30.062 1 95 415 ILE B C 1
ATOM 6720 O O . ILE B 1 415 ? 18.297 -23.5 -29.297 1 95 415 ILE B O 1
ATOM 6724 N N . PRO B 1 416 ? 18.547 -24.516 -31.328 1 91.81 416 PRO B N 1
ATOM 6725 C CA . PRO B 1 416 ? 19.406 -23.422 -31.797 1 91.81 416 PRO B CA 1
ATOM 6726 C C . PRO B 1 416 ? 18.719 -22.062 -31.719 1 91.81 416 PRO B C 1
ATOM 6728 O O . PRO B 1 416 ? 17.547 -21.922 -32.062 1 91.81 416 PRO B O 1
ATOM 6731 N N . GLY B 1 417 ? 19.422 -21.094 -31.125 1 92.19 417 GLY B N 1
ATOM 6732 C CA . GLY B 1 417 ? 18.906 -19.75 -31 1 92.19 417 GLY B CA 1
ATOM 6733 C C . GLY B 1 417 ? 18.25 -19.484 -29.656 1 92.19 417 GLY B C 1
ATOM 6734 O O . GLY B 1 417 ? 18.016 -18.328 -29.297 1 92.19 417 GLY B O 1
ATOM 6735 N N . LEU B 1 418 ? 18.094 -20.531 -28.891 1 95.5 418 LEU B N 1
ATOM 6736 C CA . LEU B 1 418 ? 17.391 -20.359 -27.625 1 95.5 418 LEU B CA 1
ATOM 6737 C C . LEU B 1 418 ? 18.266 -20.75 -26.438 1 95.5 418 LEU B C 1
ATOM 6739 O O . LEU B 1 418 ? 17.766 -21.172 -25.406 1 95.5 418 LEU B O 1
ATOM 6743 N N . SER B 1 419 ? 19.578 -20.547 -26.734 1 93.69 419 SER B N 1
ATOM 6744 C CA . SER B 1 419 ? 20.469 -20.719 -25.594 1 93.69 419 SER B CA 1
ATOM 6745 C C . SER B 1 419 ? 20.109 -19.766 -24.469 1 93.69 419 SER B C 1
ATOM 6747 O O . SER B 1 419 ? 19.828 -18.578 -24.719 1 93.69 419 SER B O 1
ATOM 6749 N N . LEU B 1 420 ? 20.234 -20.188 -23.297 1 95.44 420 LEU B N 1
ATOM 6750 C CA . LEU B 1 420 ? 19.688 -19.438 -22.156 1 95.44 420 LEU B CA 1
ATOM 6751 C C . LEU B 1 420 ? 20.672 -18.391 -21.688 1 95.44 420 LEU B C 1
ATOM 6753 O O . LEU B 1 420 ? 20.266 -17.312 -21.219 1 95.44 420 LEU B O 1
ATOM 6757 N N . ARG B 1 421 ? 21.953 -18.656 -21.797 1 95.12 421 ARG B N 1
ATOM 6758 C CA . ARG B 1 421 ? 22.969 -17.844 -21.156 1 95.12 421 ARG B CA 1
ATOM 6759 C C . ARG B 1 421 ? 23.75 -17.031 -22.172 1 95.12 421 ARG B C 1
ATOM 6761 O O . ARG B 1 421 ? 23.984 -17.484 -23.297 1 95.12 421 ARG B O 1
ATOM 6768 N N . VAL B 1 422 ? 24.156 -15.867 -21.75 1 94.25 422 VAL B N 1
ATOM 6769 C CA . VAL B 1 422 ? 25.047 -15.055 -22.578 1 94.25 422 VAL B CA 1
ATOM 6770 C C . VAL B 1 422 ? 26.469 -15.578 -22.469 1 94.25 422 VAL B C 1
ATOM 6772 O O . VAL B 1 422 ? 26.781 -16.375 -21.578 1 94.25 422 VAL B O 1
ATOM 6775 N N . THR B 1 423 ? 27.297 -15.039 -23.375 1 93.5 423 THR B N 1
ATOM 6776 C CA . THR B 1 423 ? 28.719 -15.406 -23.312 1 93.5 423 THR B CA 1
ATOM 6777 C C . THR B 1 423 ? 29.391 -14.742 -22.109 1 93.5 423 THR B C 1
ATOM 6779 O O . THR B 1 423 ? 28.859 -13.773 -21.547 1 93.5 423 THR B O 1
ATOM 6782 N N . GLU B 1 424 ? 30.484 -15.25 -21.734 1 91.75 424 GLU B N 1
ATOM 6783 C CA . GLU B 1 424 ? 31.219 -14.68 -20.609 1 91.75 424 GLU B CA 1
ATOM 6784 C C . GLU B 1 424 ? 31.562 -13.211 -20.859 1 91.75 424 GLU B C 1
ATOM 6786 O O . GLU B 1 424 ? 31.531 -12.398 -19.938 1 91.75 424 GLU B O 1
ATOM 6791 N N . GLU B 1 425 ? 31.859 -12.93 -22.062 1 91.94 425 GLU B N 1
ATOM 6792 C CA . GLU B 1 425 ? 32.188 -11.555 -22.438 1 91.94 425 GLU B CA 1
ATOM 6793 C C . GLU B 1 425 ? 30.984 -10.641 -22.297 1 91.94 425 GLU B C 1
ATOM 6795 O O . GLU B 1 425 ? 31.094 -9.531 -21.781 1 91.94 425 GLU B O 1
ATOM 6800 N N . GLN B 1 426 ? 29.938 -11.141 -22.719 1 92.31 426 GLN B N 1
ATOM 6801 C CA . GLN B 1 426 ? 28.703 -10.375 -22.625 1 92.31 426 GLN B CA 1
ATOM 6802 C C . GLN B 1 426 ? 28.266 -10.195 -21.188 1 92.31 426 GLN B C 1
ATOM 6804 O O . GLN B 1 426 ? 27.703 -9.156 -20.812 1 92.31 426 GLN B O 1
ATOM 6809 N N . GLU B 1 427 ? 28.469 -11.164 -20.406 1 91.62 427 GLU B N 1
ATOM 6810 C CA . GLU B 1 427 ? 28.141 -11.094 -18.984 1 91.62 427 GLU B CA 1
ATOM 6811 C C . GLU B 1 427 ? 28.953 -10.008 -18.281 1 91.62 427 GLU B C 1
ATOM 6813 O O . GLU B 1 427 ? 28.438 -9.289 -17.422 1 91.62 427 GLU B O 1
ATOM 6818 N N . ARG B 1 428 ? 30.188 -9.891 -18.609 1 88 428 ARG B N 1
ATOM 6819 C CA . ARG B 1 428 ? 31.062 -8.875 -18.031 1 88 428 ARG B CA 1
ATOM 6820 C C . ARG B 1 428 ? 30.672 -7.477 -18.484 1 88 428 ARG B C 1
ATOM 6822 O O . ARG B 1 428 ? 30.734 -6.523 -17.703 1 88 428 ARG B O 1
ATOM 6829 N N . MET B 1 429 ? 30.281 -7.469 -19.688 1 88.69 429 MET B N 1
ATOM 6830 C CA . MET B 1 429 ? 29.859 -6.195 -20.266 1 88.69 429 MET B CA 1
ATOM 6831 C C . MET B 1 429 ? 28.547 -5.723 -19.656 1 88.69 429 MET B C 1
ATOM 6833 O O . MET B 1 429 ? 28.312 -4.52 -19.547 1 88.69 429 MET B O 1
ATOM 6837 N N . GLY B 1 430 ? 27.766 -6.656 -19.344 1 90.12 430 GLY B N 1
ATOM 6838 C CA . GLY B 1 430 ? 26.422 -6.359 -18.859 1 90.12 430 GLY B CA 1
ATOM 6839 C C . GLY B 1 430 ? 25.344 -6.625 -19.875 1 90.12 430 GLY B C 1
ATOM 6840 O O . GLY B 1 430 ? 25.531 -6.398 -21.078 1 90.12 430 GLY B O 1
ATOM 6841 N N . LEU B 1 431 ? 24.25 -6.98 -19.422 1 92.19 431 LEU B N 1
ATOM 6842 C CA . LEU B 1 431 ? 23.156 -7.395 -20.297 1 92.19 431 LEU B CA 1
ATOM 6843 C C . LEU B 1 431 ? 22.547 -6.188 -21 1 92.19 431 LEU B C 1
ATOM 6845 O O . LEU B 1 431 ? 22.062 -6.301 -22.125 1 92.19 431 LEU B O 1
ATOM 6849 N N . ASP B 1 432 ? 22.469 -5.039 -20.328 1 92.69 432 ASP B N 1
ATOM 6850 C CA . ASP B 1 432 ? 21.859 -3.846 -20.906 1 92.69 432 ASP B CA 1
ATOM 6851 C C . ASP B 1 432 ? 22.531 -3.469 -22.219 1 92.69 432 ASP B C 1
ATOM 6853 O O . ASP B 1 432 ? 21.859 -3.254 -23.219 1 92.69 432 ASP B O 1
ATOM 6857 N N . GLU B 1 433 ? 23.828 -3.52 -22.172 1 89.94 433 GLU B N 1
ATOM 6858 C CA . GLU B 1 433 ? 24.562 -3.195 -23.375 1 89.94 433 GLU B CA 1
ATOM 6859 C C . GLU B 1 433 ? 24.547 -4.363 -24.359 1 89.94 433 GLU B C 1
ATOM 6861 O O . GLU B 1 433 ? 24.312 -4.176 -25.562 1 89.94 433 GLU B O 1
ATOM 6866 N N . ALA B 1 434 ? 24.781 -5.496 -23.891 1 91.12 434 ALA B N 1
ATOM 6867 C CA . ALA B 1 434 ? 24.984 -6.668 -24.734 1 91.12 434 ALA B CA 1
ATOM 6868 C C . ALA B 1 434 ? 23.688 -7.059 -25.438 1 91.12 434 ALA B C 1
ATOM 6870 O O . ALA B 1 434 ? 23.703 -7.473 -26.609 1 91.12 434 ALA B O 1
ATOM 6871 N N . GLU B 1 435 ? 22.594 -6.988 -24.734 1 93.12 435 GLU B N 1
ATOM 6872 C CA . GLU B 1 435 ? 21.344 -7.531 -25.266 1 93.12 435 GLU B CA 1
ATOM 6873 C C . GLU B 1 435 ? 20.406 -6.414 -25.719 1 93.12 435 GLU B C 1
ATOM 6875 O O . GLU B 1 435 ? 19.609 -6.602 -26.656 1 93.12 435 GLU B O 1
ATOM 6880 N N . LEU B 1 436 ? 20.453 -5.164 -25.125 1 93.31 436 LEU B N 1
ATOM 6881 C CA . LEU B 1 436 ? 19.469 -4.121 -25.406 1 93.31 436 LEU B CA 1
ATOM 6882 C C . LEU B 1 436 ? 20.125 -2.934 -26.094 1 93.31 436 LEU B C 1
ATOM 6884 O O . LEU B 1 436 ? 19.438 -2.143 -26.75 1 93.31 436 LEU B O 1
ATOM 6888 N N . GLY B 1 437 ? 21.391 -2.76 -25.938 1 90.56 437 GLY B N 1
ATOM 6889 C CA . GLY B 1 437 ? 22.062 -1.584 -26.484 1 90.56 437 GLY B CA 1
ATOM 6890 C C . GLY B 1 437 ? 21.656 -0.299 -25.781 1 90.56 437 GLY B C 1
ATOM 6891 O O . GLY B 1 437 ? 21.688 0.777 -26.375 1 90.56 437 GLY B O 1
ATOM 6892 N N . GLU B 1 438 ? 21.188 -0.409 -24.516 1 90.38 438 GLU B N 1
ATOM 6893 C CA . GLU B 1 438 ? 20.734 0.714 -23.719 1 90.38 438 GLU B CA 1
ATOM 6894 C C . GLU B 1 438 ? 21.344 0.671 -22.312 1 90.38 438 GLU B C 1
ATOM 6896 O O . GLU B 1 438 ? 21.641 -0.407 -21.797 1 90.38 438 GLU B O 1
ATOM 6901 N N . ASN B 1 439 ? 21.641 1.887 -21.766 1 85 439 ASN B N 1
ATOM 6902 C CA . ASN B 1 439 ? 22.125 1.99 -20.391 1 85 439 ASN B CA 1
ATOM 6903 C C . ASN B 1 439 ? 21.141 2.732 -19.484 1 85 439 ASN B C 1
ATOM 6905 O O . ASN B 1 439 ? 20.484 3.668 -19.938 1 85 439 ASN B O 1
ATOM 6909 N N . ALA B 1 440 ? 21.141 2.309 -18.297 1 84 440 ALA B N 1
ATOM 6910 C CA . ALA B 1 440 ? 20.172 2.867 -17.359 1 84 440 ALA B CA 1
ATOM 6911 C C . ALA B 1 440 ? 20.469 4.34 -17.078 1 84 440 ALA B C 1
ATOM 6913 O O . ALA B 1 440 ? 19.547 5.145 -16.922 1 84 440 ALA B O 1
ATOM 6914 N N . TYR B 1 441 ? 21.719 4.719 -16.953 1 80.69 441 TYR B N 1
ATOM 6915 C CA . TYR B 1 441 ? 22.141 6.07 -16.609 1 80.69 441 TYR B CA 1
ATOM 6916 C C . TYR B 1 441 ? 23.203 6.578 -17.594 1 80.69 441 TYR B C 1
ATOM 6918 O O . TYR B 1 441 ? 24.047 5.812 -18.047 1 80.69 441 TYR B O 1
ATOM 6926 N N . MET B 1 442 ? 23 7.781 -18.031 1 68.31 442 MET B N 1
ATOM 6927 C CA . MET B 1 442 ? 24.016 8.367 -18.906 1 68.31 442 MET B CA 1
ATOM 6928 C C . MET B 1 442 ? 25.078 9.086 -18.078 1 68.31 442 MET B C 1
ATOM 6930 O O . MET B 1 442 ? 24.766 9.977 -17.281 1 68.31 442 MET B O 1
ATOM 6934 N N . VAL B 1 443 ? 26.094 8.367 -17.641 1 60.12 443 VAL B N 1
ATOM 6935 C CA . VAL B 1 443 ? 27.188 9.031 -16.922 1 60.12 443 VAL B CA 1
ATOM 6936 C C . VAL B 1 443 ? 28.203 9.578 -17.922 1 60.12 443 VAL B C 1
ATOM 6938 O O . VAL B 1 443 ? 28.562 8.898 -18.891 1 60.12 443 VAL B O 1
ATOM 6941 N N . LYS B 1 444 ? 28.328 10.812 -18.016 1 51 444 LYS B N 1
ATOM 6942 C CA . LYS B 1 444 ? 29.391 11.336 -18.859 1 51 444 LYS B CA 1
ATOM 6943 C C . LYS B 1 444 ? 30.719 10.648 -18.562 1 51 444 LYS B C 1
ATOM 6945 O O . LYS B 1 444 ? 31.125 10.516 -17.406 1 51 444 LYS B O 1
ATOM 6950 N N . PRO B 1 445 ? 31.328 9.898 -19.594 1 42.28 445 PRO B N 1
ATOM 6951 C CA . PRO B 1 445 ? 32.688 9.367 -19.438 1 42.28 445 PRO B CA 1
ATOM 6952 C C . PRO B 1 445 ? 33.656 10.414 -18.922 1 42.28 445 PRO B C 1
ATOM 6954 O O . PRO B 1 445 ? 33.688 11.539 -19.438 1 42.28 445 PRO B O 1
ATOM 6957 N N . SER B 1 446 ? 33.812 10.617 -17.609 1 37.59 446 SER B N 1
ATOM 6958 C CA . SER B 1 446 ? 35.031 11.398 -17.422 1 37.59 446 SER B CA 1
ATOM 6959 C C . SER B 1 446 ? 36.156 10.945 -18.375 1 37.59 446 SER B C 1
ATOM 6961 O O . SER B 1 446 ? 36.219 9.766 -18.734 1 37.59 446 SER B O 1
ATOM 6963 N N . TYR B 1 447 ? 36.781 11.82 -19.266 1 33.81 447 TYR B N 1
ATOM 6964 C CA . TYR B 1 447 ? 37.938 11.531 -20.094 1 33.81 447 TYR B CA 1
ATOM 6965 C C . TYR B 1 447 ? 38.875 10.539 -19.406 1 33.81 447 TYR B C 1
ATOM 6967 O O . TYR B 1 447 ? 39.906 10.148 -19.953 1 33.81 447 TYR B O 1
ATOM 6975 N N . ASP B 1 448 ? 39.094 10.578 -18.062 1 33.03 448 ASP B N 1
ATOM 6976 C CA . ASP B 1 448 ? 40.094 9.625 -17.594 1 33.03 448 ASP B CA 1
ATOM 6977 C C . ASP B 1 448 ? 39.531 8.203 -17.594 1 33.03 448 ASP B C 1
ATOM 6979 O O . ASP B 1 448 ? 38.906 7.758 -16.625 1 33.03 448 ASP B O 1
ATOM 6983 N N . ALA B 1 449 ? 38.906 7.734 -18.578 1 34.56 449 ALA B N 1
ATOM 6984 C CA . ALA B 1 449 ? 38.188 6.5 -18.906 1 34.56 449 ALA B CA 1
ATOM 6985 C C . ALA B 1 449 ? 39 5.277 -18.5 1 34.56 449 ALA B C 1
ATOM 6987 O O . ALA B 1 449 ? 38.656 4.145 -18.844 1 34.56 449 ALA B O 1
ATOM 6988 N N . GLY B 1 450 ? 40.219 5.406 -18.047 1 28.81 450 GLY B N 1
ATOM 6989 C CA . GLY B 1 450 ? 40.906 4.133 -17.844 1 28.81 450 GLY B CA 1
ATOM 6990 C C . GLY B 1 450 ? 40.281 3.303 -16.75 1 28.81 450 GLY B C 1
ATOM 6991 O O . GLY B 1 450 ? 40.812 2.262 -16.359 1 28.81 450 GLY B O 1
ATOM 6992 N N . VAL B 1 451 ? 39.562 3.934 -15.727 1 31.42 451 VAL B N 1
ATOM 6993 C CA . VAL B 1 451 ? 39.406 3.139 -14.516 1 31.42 451 VAL B CA 1
ATOM 6994 C C . VAL B 1 451 ? 38.219 2.195 -14.672 1 31.42 451 VAL B C 1
ATOM 6996 O O . VAL B 1 451 ? 37.094 2.637 -14.969 1 31.42 451 VAL B O 1
ATOM 6999 N N . THR B 1 452 ? 38.406 0.94 -14.977 1 28.8 452 THR B N 1
ATOM 7000 C CA . THR B 1 452 ? 37.562 -0.245 -15.047 1 28.8 452 THR B CA 1
ATOM 7001 C C . THR B 1 452 ? 36.594 -0.292 -13.859 1 28.8 452 THR B C 1
ATOM 7003 O O . THR B 1 452 ? 37 -0.07 -12.719 1 28.8 452 THR B O 1
ATOM 7006 N N . ASP B 1 453 ? 35.344 -0.116 -13.992 1 34.06 453 ASP B N 1
ATOM 7007 C CA . ASP B 1 453 ? 34.125 -0.043 -13.203 1 34.06 453 ASP B CA 1
ATOM 7008 C C . ASP B 1 453 ? 34 -1.268 -12.305 1 34.06 453 ASP B C 1
ATOM 7010 O O . ASP B 1 453 ? 32.906 -1.516 -11.758 1 34.06 453 ASP B O 1
ATOM 7014 N N . ALA B 1 454 ? 34.906 -2.248 -12.359 1 32.03 454 ALA B N 1
ATOM 7015 C CA . ALA B 1 454 ? 34.562 -3.4 -11.523 1 32.03 454 ALA B CA 1
ATOM 7016 C C . ALA B 1 454 ? 34.688 -3.051 -10.039 1 32.03 454 ALA B C 1
ATOM 7018 O O . ALA B 1 454 ? 35.781 -2.879 -9.508 1 32.03 454 ALA B O 1
ATOM 7019 N N . VAL B 1 455 ? 33.906 -2.336 -9.508 1 34.69 455 VAL B N 1
ATOM 7020 C CA . VAL B 1 455 ? 34 -2.119 -8.062 1 34.69 455 VAL B CA 1
ATOM 7021 C C . VAL B 1 455 ? 33.75 -3.432 -7.328 1 34.69 455 VAL B C 1
ATOM 7023 O O . VAL B 1 455 ? 32.594 -3.77 -7.039 1 34.69 455 VAL B O 1
ATOM 7026 N N . ALA B 1 456 ? 34.25 -4.547 -7.676 1 33.31 456 ALA B N 1
ATOM 7027 C CA . ALA B 1 456 ? 34.344 -5.672 -6.75 1 33.31 456 ALA B CA 1
ATOM 7028 C C . ALA B 1 456 ? 35 -5.266 -5.441 1 33.31 456 ALA B C 1
ATOM 7030 O O . ALA B 1 456 ? 36.188 -4.863 -5.43 1 33.31 456 ALA B O 1
ATOM 7031 N N . VAL B 1 457 ? 34.344 -4.777 -4.445 1 35.03 457 VAL B N 1
ATOM 7032 C CA . VAL B 1 457 ? 35.031 -4.652 -3.174 1 35.03 457 VAL B CA 1
ATOM 7033 C C . VAL B 1 457 ? 35.656 -5.996 -2.795 1 35.03 457 VAL B C 1
ATOM 7035 O O . VAL B 1 457 ? 34.969 -6.996 -2.662 1 35.03 457 VAL B O 1
ATOM 7038 N N . PRO B 1 458 ? 36.969 -6.184 -2.93 1 28.72 458 PRO B N 1
ATOM 7039 C CA . PRO B 1 458 ? 37.562 -7.438 -2.469 1 28.72 458 PRO B CA 1
ATOM 7040 C C . PRO B 1 458 ? 37.188 -7.785 -1.032 1 28.72 458 PRO B C 1
ATOM 7042 O O . PRO B 1 458 ? 36.969 -6.887 -0.212 1 28.72 458 PRO B O 1
ATOM 7045 N N . VAL B 1 459 ? 36.562 -8.875 -0.849 1 34.53 459 VAL B N 1
ATOM 7046 C CA . VAL B 1 459 ? 36.344 -9.391 0.499 1 34.53 459 VAL B CA 1
ATOM 7047 C C . VAL B 1 459 ? 37.594 -9.188 1.334 1 34.53 459 VAL B C 1
ATOM 7049 O O . VAL B 1 459 ? 38.688 -9.656 0.962 1 34.53 459 VAL B O 1
ATOM 7052 N N . SER B 1 460 ? 37.812 -8.172 2.033 1 30.48 460 SER B N 1
ATOM 7053 C CA . SER B 1 460 ? 38.906 -8.141 2.967 1 30.48 460 SER B CA 1
ATOM 7054 C C . SER B 1 460 ? 39.156 -9.508 3.598 1 30.48 460 SER B C 1
ATOM 7056 O O . SER B 1 460 ? 38.188 -10.227 3.9 1 30.48 460 SER B O 1
ATOM 7058 N N . GLU B 1 461 ? 40.281 -10.078 3.543 1 31.55 461 GLU B N 1
ATOM 7059 C CA . GLU B 1 461 ? 40.844 -11.281 4.148 1 31.55 461 GLU B CA 1
ATOM 7060 C C . GLU B 1 461 ? 40.438 -11.414 5.605 1 31.55 461 GLU B C 1
ATOM 7062 O O . GLU B 1 461 ? 40.656 -12.461 6.23 1 31.55 461 GLU B O 1
ATOM 7067 N N . HIS B 1 462 ? 40.094 -10.297 6.262 1 32.28 462 HIS B N 1
ATOM 7068 C CA . HIS B 1 462 ? 39.938 -10.469 7.699 1 32.28 462 HIS B CA 1
ATOM 7069 C C . HIS B 1 462 ? 38.625 -11.195 8.023 1 32.28 462 HIS B C 1
ATOM 7071 O O . HIS B 1 462 ? 38.438 -11.68 9.141 1 32.28 462 HIS B O 1
ATOM 7077 N N . LEU B 1 463 ? 37.625 -11.031 7.148 1 32.56 463 LEU B N 1
ATOM 7078 C CA . LEU B 1 463 ? 36.375 -11.711 7.547 1 32.56 463 LEU B CA 1
ATOM 7079 C C . LEU B 1 463 ? 36.469 -13.211 7.258 1 32.56 463 LEU B C 1
ATOM 7081 O O . LEU B 1 463 ? 35.625 -13.984 7.711 1 32.56 463 LEU B O 1
ATOM 7085 N N . THR B 1 464 ? 37.312 -13.602 6.383 1 33.41 464 THR B N 1
ATOM 7086 C CA . THR B 1 464 ? 37.469 -15.039 6.184 1 33.41 464 THR B CA 1
ATOM 7087 C C . THR B 1 464 ? 38.125 -15.688 7.402 1 33.41 464 THR B C 1
ATOM 7089 O O . THR B 1 464 ? 37.906 -16.875 7.672 1 33.41 464 THR B O 1
ATOM 7092 N N . GLU B 1 465 ? 38.969 -14.992 8.016 1 30.2 465 GLU B N 1
ATOM 7093 C CA . GLU B 1 465 ? 39.625 -15.625 9.156 1 30.2 465 GLU B CA 1
ATOM 7094 C C . GLU B 1 465 ? 38.656 -15.82 10.32 1 30.2 465 GLU B C 1
ATOM 7096 O O . GLU B 1 465 ? 38.688 -16.844 11.008 1 30.2 465 GLU B O 1
ATOM 7101 N N . LYS B 1 466 ? 37.75 -14.836 10.555 1 33.91 466 LYS B N 1
ATOM 7102 C CA . LYS B 1 466 ? 36.844 -15.086 11.68 1 33.91 466 LYS B CA 1
ATOM 7103 C C . LYS B 1 466 ? 35.812 -16.172 11.336 1 33.91 466 LYS B C 1
ATOM 7105 O O . LYS B 1 466 ? 35.438 -16.953 12.203 1 33.91 466 LYS B O 1
ATOM 7110 N N . GLN B 1 467 ? 35.438 -16.234 10.172 1 30.62 467 GLN B N 1
ATOM 7111 C CA . GLN B 1 467 ? 34.562 -17.375 9.867 1 30.62 467 GLN B CA 1
ATOM 7112 C C . GLN B 1 467 ? 35.344 -18.688 9.875 1 30.62 467 GLN B C 1
ATOM 7114 O O . GLN B 1 467 ? 34.781 -19.75 10.125 1 30.62 467 GLN B O 1
ATOM 7119 N N . ARG B 1 468 ? 36.594 -18.625 9.539 1 31.8 468 ARG B N 1
ATOM 7120 C CA . ARG B 1 468 ? 37.438 -19.812 9.688 1 31.8 468 ARG B CA 1
ATOM 7121 C C . ARG B 1 468 ? 37.719 -20.109 11.156 1 31.8 468 ARG B C 1
ATOM 7123 O O . ARG B 1 468 ? 37.781 -21.266 11.578 1 31.8 468 ARG B O 1
ATOM 7130 N N . MET B 1 469 ? 37.969 -19.109 11.93 1 33.66 469 MET B N 1
ATOM 7131 C CA . MET B 1 469 ? 38.219 -19.375 13.344 1 33.66 469 MET B CA 1
ATOM 7132 C C . MET B 1 469 ? 36.969 -19.859 14.047 1 33.66 469 MET B C 1
ATOM 7134 O O . MET B 1 469 ? 37.031 -20.703 14.945 1 33.66 469 MET B O 1
ATOM 7138 N N . GLU B 1 470 ? 35.812 -19.281 13.828 1 32.28 470 GLU B N 1
ATOM 7139 C CA . GLU B 1 470 ? 34.625 -19.812 14.531 1 32.28 470 GLU B CA 1
ATOM 7140 C C . GLU B 1 470 ? 34.25 -21.188 14.008 1 32.28 470 GLU B C 1
ATOM 7142 O O . GLU B 1 470 ? 33.656 -21.984 14.727 1 32.28 470 GLU B O 1
ATOM 7147 N N . ALA B 1 471 ? 34.594 -21.547 12.789 1 30.06 471 ALA B N 1
ATOM 7148 C CA . ALA B 1 471 ? 34.438 -22.953 12.406 1 30.06 471 ALA B CA 1
ATOM 7149 C C . ALA B 1 471 ? 35.438 -23.828 13.164 1 30.06 471 ALA B C 1
ATOM 7151 O O . ALA B 1 471 ? 35.188 -25.016 13.367 1 30.06 471 ALA B O 1
ATOM 7152 N N . LYS B 1 472 ? 36.625 -23.281 13.531 1 32.31 472 LYS B N 1
ATOM 7153 C CA . LYS B 1 472 ? 37.5 -24.125 14.312 1 32.31 472 LYS B CA 1
ATOM 7154 C C . LYS B 1 472 ? 36.969 -24.344 15.719 1 32.31 472 LYS B C 1
ATOM 7156 O O . LYS B 1 472 ? 37.344 -25.312 16.391 1 32.31 472 LYS B O 1
ATOM 7161 N N . GLN B 1 473 ? 36.375 -23.297 16.312 1 30.83 473 GLN B N 1
ATOM 7162 C CA . GLN B 1 473 ? 36 -23.609 17.672 1 30.83 473 GLN B CA 1
ATOM 7163 C C . GLN B 1 473 ? 34.781 -24.531 17.688 1 30.83 473 GLN B C 1
ATOM 7165 O O . GLN B 1 473 ? 34.438 -25.109 18.734 1 30.83 473 GLN B O 1
ATOM 7170 N N . ALA B 1 474 ? 33.938 -24.5 16.625 1 29.05 474 ALA B N 1
ATOM 7171 C CA . ALA B 1 474 ? 32.812 -25.438 16.703 1 29.05 474 ALA B CA 1
ATOM 7172 C C . ALA B 1 474 ? 33.25 -26.844 16.359 1 29.05 474 ALA B C 1
ATOM 7174 O O . ALA B 1 474 ? 32.469 -27.797 16.422 1 29.05 474 ALA B O 1
ATOM 7175 N N . ILE B 1 475 ? 34.5 -26.953 15.922 1 26.48 475 ILE B N 1
ATOM 7176 C CA . ILE B 1 475 ? 34.875 -28.359 16.047 1 26.48 475 ILE B CA 1
ATOM 7177 C C . ILE B 1 475 ? 35.312 -28.641 17.484 1 26.48 475 ILE B C 1
ATOM 7179 O O . ILE B 1 475 ? 36.125 -27.891 18.047 1 26.48 475 ILE B O 1
#

Sequence (950 aa):
MSSTLDAVSTPTPTLDGVNGGDSRTINLNQFYDAGDVAWVLCSTALVFIMIPGVGFFYSGLARRRSAVSMLFLSLMSIAVVGFQWFFWGYSLTFSHEGCGYIGTLANFGLRQTLGRNSVGGSSVPDLLFCIFQGMFAAITPALAIGAAADRGRMLPCIVFILIWTTIVYDPIAFWTWNPKGWLFKLGSYDFAGGSPVHIASGMAALAYSIVLGRRSDHGQVVYRPHNVPHVVLGTILLWFGWFGFNGGSALSANLRGIMACVVTHIAASVAGITWCIAEYIRSRRWSCVAFCSGAVAGLVAITPGSGFVPPWAAVVIGVIGGVVCYAATFLKNFVRVDDALDIFAEHGIGGMVGNILTAFFAADYIQSLDGSTGNSGGWLSHHYAQLGYQIADTASCAAYSFLLSCIILYIMKFIPGLSLRVTEEQERMGLDEAELGENAYMVKPSYDAGVTDAVAVPVSEHLTEKQRMEAKQAIMSSTLDAVSTPTPTLDGVNGGDSRTINLNQFYDAGDVAWVLCSTALVFIMIPGVGFFYSGLARRRSAVSMLFLSLMSIAVVGFQWFFWGYSLTFSHEGCGYIGTLANFGLRQTLGRNSVGGSSVPDLLFCIFQGMFAAITPALAIGAAADRGRMLPCIVFILIWTTIVYDPIAFWTWNPKGWLFKLGSYDFAGGSPVHIASGMAALAYSIVLGRRSDHGQVVYRPHNVPHVVLGTILLWFGWFGFNGGSALSANLRGIMACVVTHIAASVAGITWCIAEYIRSRRWSCVAFCSGAVAGLVAITPGSGFVPPWAAVVIGVIGGVVCYAATFLKNFVRVDDALDIFAEHGIGGMVGNILTAFFAADYIQSLDGSTGNSGGWLSHHYAQLGYQIADTASCAAYSFLLSCIILYIMKFIPGLSLRVTEEQERMGLDEAELGENAYMVKPSYDAGVTDAVAVPVSEHLTEKQRMEAKQAI

Foldseek 3Di:
DPPPPPPPPPPPQQQDDLQRDDVVVDVLCVQADPQLLVLLVVLLVLLLLLLLLLLLQLLQQADQLQNVVLSVLSVLLLVLLVVLLQAALLQFAWPLADAQQTGDRPCGNHPSFHRPATQQDSHGTSVSVSSSVSSLLSNQLSLQLSLLGLWWARVLSSVLSNVLSRQFLRRLSNLPRGCNHVLVVVPAFFQQDLQSRQQLSLLLNQLLQVLQDAAPCPPFFDRGRPHLVSSVSSLVSNLSSLLSRQLCSLSGPFDLSVQLNLLLQLLLQLQLVLQQVVVCVVPVDGDSNSSSLRSLQSNQLQRRQSSFAGNVLSNVSSNCSNVQLSVVLCVCVVVVTCSPSSSNSRRNVSSLNSLQSQQCGGDQVSNCRSVDDDRQTHVVSPNPCNNVSSVCSSVVSNCSSNVVSNVSLVVQCPDPPNNTTDDSVDSVSGCCCSRVVDGPDDDPPPVVVPPPPPPRPRPPPVVVVVVVVVVVVVD/DPPPPPPPPPPPQQLDDLQRDDVVVDVLCVQADPQLLVLLVVLLVLLLLLLLLLLLQLLQQADQLQNVVLSVLSVLLLVLLVVLLQAALLQFQWPLADAQQTGDRPCGNHPSFNRDATQQDSNGTSVSVSSSVSSLLSNQLSLQLSLLGLWWARPLSSVLSNVLSRQFLRRLSNLPRGCNHVLVVVPAFFQQPLQSRQQLSLLLNQLLLVLQDAAPCPPFFDRGRPHVVSSVSSLVSNLSSLLSRQLCSLSGPFPLSVQLNLLLVLLLQLQLVLQQVVVCVVPVDGDPNSSSLRSLQSNLLQRRQSSFAGNVLSNVSSNCSNVQLSVVLCVCVVVVTCSPSSSNSRRNVSSLNSLQSQQCGGDQVSNCRSVDDDRQTHVVSPNPCNNVSSVVSSVVSNCSSNVVSNVSLVVQCPDPPSNTTDDSVDSLSGCCCSRPVDGPDDDPCPVVNPDRPPPRVGPPPPVVVVVVVVVVVVD

Solvent-accessible surface area (backbone atoms only — not comparable to full-atom values): 44118 Å² total; per-residue (Å²): 134,83,80,73,77,73,77,77,74,73,77,75,82,66,75,44,66,65,27,18,46,55,30,64,80,40,49,60,48,78,72,44,51,31,45,23,42,20,44,35,55,52,14,30,44,27,32,45,48,22,29,53,11,50,9,32,27,48,19,8,54,28,49,67,45,25,22,49,46,35,38,38,48,18,51,44,24,46,21,50,35,40,48,43,33,48,47,44,38,45,8,28,24,55,34,94,50,61,46,54,58,34,32,38,68,80,22,42,56,55,37,59,25,63,49,18,64,23,72,87,36,71,49,40,30,27,44,53,51,43,53,37,51,42,34,53,59,17,35,22,48,38,54,18,52,47,31,36,64,59,41,44,31,67,66,31,51,54,51,45,45,52,51,44,41,58,70,41,39,25,29,45,38,8,18,53,60,21,76,59,7,48,41,31,66,68,59,39,74,57,48,50,33,10,46,50,30,26,17,24,18,8,25,28,14,47,27,45,9,58,74,66,45,64,60,90,54,62,91,62,46,62,89,57,58,65,32,62,69,35,29,51,49,9,40,51,33,33,58,61,8,41,43,20,43,36,13,28,52,55,47,36,75,43,57,24,13,51,45,7,34,52,24,38,53,44,4,16,53,38,0,12,51,42,22,26,51,56,44,22,72,73,69,72,44,85,45,73,65,40,26,44,52,10,23,51,14,3,41,34,10,34,28,12,22,23,47,22,40,54,61,72,51,20,44,53,42,2,40,52,17,8,51,52,24,56,55,35,58,54,46,36,73,74,70,70,42,44,53,73,70,40,40,33,18,32,27,19,48,8,8,48,51,12,30,51,50,27,18,48,44,11,24,28,74,41,52,29,39,69,75,54,78,90,63,56,42,3,41,71,47,70,26,66,66,34,44,59,33,25,49,51,48,48,51,51,40,34,50,50,23,24,52,52,38,40,50,53,51,56,53,34,53,72,37,89,87,26,47,47,57,53,52,74,67,38,39,72,65,11,40,12,52,66,52,31,70,44,60,44,60,69,68,76,81,58,84,66,66,76,66,65,79,65,72,49,57,68,69,57,71,62,59,55,46,48,53,49,46,56,56,54,65,76,97,136,85,81,74,79,72,78,76,72,72,74,75,82,66,74,45,68,67,27,17,49,56,71,91,79,41,77,62,63,79,72,43,53,67,17,21,47,48,30,34,56,52,15,30,56,27,33,46,46,22,29,54,13,50,10,31,29,48,19,9,56,28,49,64,46,24,21,49,47,36,38,49,49,18,50,45,25,47,54,49,36,52,48,45,33,47,47,45,37,45,10,30,24,55,33,94,51,61,46,53,62,34,32,37,69,80,22,42,64,55,38,58,24,67,48,18,62,24,73,86,37,71,47,40,28,26,46,59,49,44,58,37,51,42,35,55,60,17,33,23,50,38,56,17,55,47,33,36,62,58,40,45,31,66,66,33,50,56,52,45,44,52,50,43,43,57,70,41,39,25,29,45,39,9,18,53,62,21,75,58,7,47,43,32,66,68,58,39,73,57,49,50,32,10,49,49,30,25,17,24,18,8,26,28,15,46,29,46,11,59,74,67,44,63,60,91,55,63,90,66,47,80,88,55,52,30,25,44,62,36,30,52,50,9,42,49,32,33,58,48,8,42,42,20,43,36,12,28,51,55,46,35,36,37,52,24,13,46,45,7,33,49,23,38,51,35,4,16,20,38,0,13,53,40,22,24,51,55,45,23,74,72,69,74,33,42,38,57,66,41,24,45,53,10,22,52,14,3,42,35,10,33,28,12,21,23,45,22,40,54,59,65,50,20,43,51,44,2,41,51,18,6,51,52,22,56,56,35,58,54,44,35,71,73,70,70,42,44,55,73,70,40,40,33,20,33,26,20,48,6,7,47,50,12,29,51,50,26,19,50,43,11,24,26,55,40,51,8,28,69,48,47,67,89,61,56,43,4,41,70,49,69,28,64,67,34,43,59,34,24,49,52,49,48,51,52,40,35,50,50,24,25,52,52,38,38,52,53,52,56,53,34,53,71,37,90,88,27,47,48,58,54,52,72,67,36,38,73,65,10,38,11,51,66,76,67,70,46,72,79,67,90,68,77,76,57,88,77,66,77,72,74,80,73,76,60,65,70,70,62,69,66,61,56,48,54,58,50,48,55,55,53,66,76,93

Secondary structure (DSSP, 8-state):
----------------STTSS-TTTS-GGGGS-HHHHHHHHHHHHHHHHHHHHHHHHHHHHS-GGGHHHHHHHHHHHHHHHHHHIIIIIHHHHH-S-B-SS-B-STTGGGTT-SSSEETTEEEEEHHHHHHHHHHHHHHHHHHHGGGGTTTB-HHHHHHHHHHHIIIIIHHHHHHHHSTTSHHHHHT---SS-IIIIIIHHHHHHHHHHHHH---TTBTTB----S-HHHHHHHHHHHHHHHHHHHHGGGSSSSHHHHHHHHHHHHHHHHHHHHHHHHHHHHHSS--HHHHHHHHHHHHHHHGGGTTTS-HHHHHHHHHHHHHHHHHHTTHHHHHT---TT-HIIIIIIHHHHHHHHHHHH--HHHHGGGS------SGGGT-TTHHHHHHHHHHHHHHHHHHHHHHHHHHHHHSTT--SB--HHHHHH-HIIIIIS--SB-----S-TTS-S-------HHHHHHHHHHHHHT-/----------------STTSS-TTTS-GGGGS-HHHHHHHHHHHHHHHHHHHHHHHHHHHHS-GGGHHHHHHHHHHHHHHHHHHIIIIIHHHHH-S-B-SS-B-STTGGGTT-SSSEETTEEEEEHHHHHHHHHHHHHHHHHHHGGGGTTTB-HHHHHHHHHHHIIIIIHHHHHHHHSTTSHHHHHT---SS-IIIIIIHHHHHHHHHHHHH---TTTTTS----SBHHHHHHHHHHHHHHHHHHHHGGGSSSSHHHHHHHHHHHHHHHHHHHHHHHHHHHHHSS--HHHHHHHHHHHHHHHGGGTTTS-HHHHHHHHHHHHHHHHHHTTHHHHHT---TT-HIIIIIIHHHHHHHHHHHH--HHHHGGGS------SGGGT-TTHHHHHHHHHHHHHHHHHHHHHHHHHHHHHSTT--SB--HHHHHH-HIIIIIS--SS-----S-TTS---------THHHHHHHHHHHH--

InterPro domains:
  IPR001905 Ammonium transporter [PTHR43029] (24-444)
  IPR001905 Ammonium transporter [TIGR00836] (36-441)
  IPR018047 Ammonium transporter, conserved site [PS01219] (190-215)
  IPR024041 Ammonium transporter AmtB-like domain [PF00909] (38-441)
  IPR029020 Ammonium/urea transporter [G3DSA:1.10.3430.10] (14-456)